Protein AF-0000000083427725 (afdb_homodimer)

Secondary structure (DSSP, 8-state):
-PPPTTTTPPPPPPPHHHHHHHHHHH---SS-EE----S-B-TTS-B---HHHHHHHHHHHH-TT---PPPPTT--HHHHHHHHHHHH-TT-HHHHTT-EEEEEEEHHHHHHHHHHHHHHHTS---EEEEEES--THHHHHHHHHT--EEEEEE-EETTTTEE-HHHHHHHHTTSPTT-EEEEESSS-TTT--PPPHHHHHHHHHHHHHHT-EEEEEES-TTTTTS-HHHHTHHHHHHHHHT--EEEEEE-TTTTT-TTT-EEEEEEE-S-GGGHHHHHHHHHHHHHHHTSS--SHHHHHHHHHHHSHHHHHHHHHHHHHHHHHHHHHHHHHHHHHHHTT-SS--THHHHS-SSEEE----HHHHHHHHHHH-EE--TT-EEEGGG--TTTHHHHHHHHHHHHHHS----/-PPPTTTTPPPPPPPHHHHHHHHHHH---SS-EE----S-B-TTS-B---HHHHHHHHHHHH-TT---PPPPTT--HHHHHHHHHHHH-TT-HHHHTT-EEEEEEEHHHHHHHHHHHHHHHTS---EEEEEES--THHHHHHHHHT--EEEEEE-EETTTTEE-HHHHHHHHTTSPTT-EEEEESSS-TTT--PPPHHHHHHHHHHHHHHT-EEEEEES-TTTTTS-HHHHTHHHHHHHHTT--EEEEEE-TTTTT-TTT-EEEEEEE-S-GGGHHHHHHHHHHHHHHHTSS--SHHHHHHHHHHHSHHHHHHHHHHHHHHHHHHHHHHHHHHHHHHHTT-SS--THHHHS-SSEEE----HHHHHHHHHHH-EE--TT-EEEGGG--TTTHHHHHHHHHHHHHHS----

Foldseek 3Di:
DPDDPCNPPDDDDDDQLVVLVVVLVPDPDPPAFEFADLFFADLVRHHDQQPLLVVLLVVQVPDPVDDFDFAQLQFDQLLFVLQLCLQQHPPHPLVVQLQKTKGKAQFQLRLLLLVLLCCCPVVVAQAEEEEVVADPCNVVSNVVSPRDHYYYFYFADLQVLAGPLVRRLVVLLPDAAAYEYEAELALGPAALHDDDPVSLVVVLVSCVVRNYEYEYRYEQQCLWQLHNVVSSVSVNVSVVVQGFYKYKYGPCHLNVVVPQRIIMIMTGHNHNPCVVVSVVVSSVVSCVVPNHHGHSVSSSSSVQSVDVVSVVSSSVVSNVNQVVLLVLLVVLQVLLVVLVAPDNQVSSNNGTGFKHQRSDAQQLQCQCCPVVNYGHDSRRITGSSSDHPVCSNVSSVSSSCSCVVDVDVD/DPDDPCNPPDDDDDDQLVVLVVVLVVDPDPPAFEFADLAFADLVRHHDQAPLLVVLLVVQVPDPVDDFDFAQLQFDQLLFVLQLCLQQPPPHPLVVQLQKTKGKAQFQLRLLLLVLLCCCPVVVAQAEEEEVVADPCNVVSNVVSPRDHYYYFYFADLQVLAGPLVRRLVVLLPDAAAYEYEAELALGPAALHDDDPVSLVVVLVSCVVRNYEYEYRYEQQCLWQLHNVVSSVSVNVSVVVQGFYKYKYGPCHLNVVVPQRIIMIMTGHNHNPCVVVSVVVSSVVSCVVPNHDGHSVSSSSSVQSVDVVSVVSSSVVSNVNQVVLLVLLVVLQVLLVVVVQPDNQVSSNNGTGFKHQRSDAQQLQCQCCPVVNYGHDSRRITGSSSDHPVCSNVSSVSSSCSCVVPVDVD

Nearest PDB structures (foldseek):
  3pdb-assembly1_A  TM=9.820E-01  e=1.432E-51  Mus musculus
  8skr-assembly1_C  TM=9.798E-01  e=2.773E-51  Homo sapiens
  7aat-assembly1_A  TM=9.770E-01  e=5.677E-51  Gallus gallus
  5ax8-assembly2_D  TM=9.832E-01  e=1.618E-50  Homo sapiens
  4w5k-assembly1_B  TM=9.724E-01  e=1.168E-45  Trypanosoma brucei brucei TREU927

pLDDT: mean 95.98, std 5.95, range [40.56, 98.94]

Radius of gyration: 27.95 Å; Cα contacts (8 Å, |Δi|>4): 1714; chains: 2; bounding box: 61×86×61 Å

Sequence (820 aa):
MASSIYADVQQGPAIEVFALTQAFRDDVNTPKVNLSVGAYRTDEGQPWVLPVVRKTEVSIATDETINHEYLPVTGLDTFTRAATELVLGADSIAIKEKRAFGVQTISGTGALRVAAEFLFRQLKRNTVYYSNPTWENHHKIFADTGFTSLNSYRYWDQNKRQLDLEGMLADLDKAPAGAVIILHACAHNPTGMDPTQDQWKKIADLIERKQLFPLFDSAYQGFASGDPDLDAWAIRYFVDRGFELFVCQSFAKNFGLYCERVGNLTIVQRSGATRDPIHSQITLLIRGLYSNPPAYGARIVSKVLNTPALRQEWMDCIKGMSSRIREMRKLLREKLVELGTPGNWDHIVNQIGMFSYTGLNEKQVAVLIKEYHIYLLKTGRINMCGLNTGNIEYVAKAIHAAVTLTPANLMASSIYADVQQGPAIEVFALTQAFRDDVNTPKVNLSVGAYRTDEGQPWVLPVVRKTEVSIATDETINHEYLPVTGLDTFTRAATELVLGADSIAIKEKRAFGVQTISGTGALRVAAEFLFRQLKRNTVYYSNPTWENHHKIFADTGFTSLNSYRYWDQNKRQLDLEGMLADLDKAPAGAVIILHACAHNPTGMDPTQDQWKKIADLIERKQLFPLFDSAYQGFASGDPDLDAWAIRYFVDRGFELFVCQSFAKNFGLYCERVGNLTIVQRSGATRDPIHSQITLLIRGLYSNPPAYGARIVSKVLNTPALRQEWMDCIKGMSSRIREMRKLLREKLVELGTPGNWDHIVNQIGMFSYTGLNEKQVAVLIKEYHIYLLKTGRINMCGLNTGNIEYVAKAIHAAVTLTPANL

Structure (mmCIF, N/CA/C/O backbone):
data_AF-0000000083427725-model_v1
#
loop_
_entity.id
_entity.type
_entity.pdbx_description
1 polymer 'Aspartate aminotransferase, cytoplasmic'
#
loop_
_atom_site.group_PDB
_atom_site.id
_atom_site.type_symbol
_atom_site.label_atom_id
_atom_site.label_alt_id
_atom_site.label_comp_id
_atom_site.label_asym_id
_atom_site.label_entity_id
_atom_site.label_seq_id
_atom_site.pdbx_PDB_ins_code
_atom_site.Cartn_x
_atom_site.Cartn_y
_atom_site.Cartn_z
_atom_site.occupancy
_atom_site.B_iso_or_equiv
_atom_site.auth_seq_id
_atom_site.auth_comp_id
_atom_site.auth_asym_id
_atom_site.auth_atom_id
_atom_site.pdbx_PDB_model_num
ATOM 1 N N . MET A 1 1 ? -31.938 -21.422 8.625 1 45.28 1 MET A N 1
ATOM 2 C CA . MET A 1 1 ? -30.797 -21.109 7.77 1 45.28 1 MET A CA 1
ATOM 3 C C . MET A 1 1 ? -29.562 -20.75 8.609 1 45.28 1 MET A C 1
ATOM 5 O O . MET A 1 1 ? -29.688 -20.062 9.633 1 45.28 1 MET A O 1
ATOM 9 N N . ALA A 1 2 ? -28.578 -21.469 8.445 1 60.31 2 ALA A N 1
ATOM 10 C CA . ALA A 1 2 ? -27.422 -21.25 9.312 1 60.31 2 ALA A CA 1
ATOM 11 C C . ALA A 1 2 ? -27.031 -19.781 9.32 1 60.31 2 ALA A C 1
ATOM 13 O O . ALA A 1 2 ? -27.141 -19.094 8.305 1 60.31 2 ALA A O 1
ATOM 14 N N . SER A 1 3 ? -26.859 -19.188 10.445 1 83.38 3 SER A N 1
ATOM 15 C CA . SER A 1 3 ? -26.484 -17.781 10.648 1 83.38 3 SER A CA 1
ATOM 16 C C . SER A 1 3 ? -25.203 -17.438 9.898 1 83.38 3 SER A C 1
ATOM 18 O O . SER A 1 3 ? -24.359 -18.312 9.656 1 83.38 3 SER A O 1
ATOM 20 N N . SER A 1 4 ? -25.203 -16.266 9.242 1 93.06 4 SER A N 1
ATOM 21 C CA . SER A 1 4 ? -24.016 -15.773 8.539 1 93.06 4 SER A CA 1
ATOM 22 C C . SER A 1 4 ? -22.797 -15.766 9.461 1 93.06 4 SER A C 1
ATOM 24 O O . SER A 1 4 ? -22.906 -15.461 10.648 1 93.06 4 SER A O 1
ATOM 26 N N . ILE A 1 5 ? -21.656 -16.141 8.953 1 95.12 5 ILE A N 1
ATOM 27 C CA . ILE A 1 5 ? -20.406 -16.094 9.719 1 95.12 5 ILE A CA 1
ATOM 28 C C . ILE A 1 5 ? -20.078 -14.641 10.078 1 95.12 5 ILE A C 1
ATOM 30 O O . ILE A 1 5 ? -19.266 -14.383 10.969 1 95.12 5 ILE A O 1
ATOM 34 N N . TYR A 1 6 ? -20.766 -13.602 9.406 1 96.5 6 TYR A N 1
ATOM 35 C CA . TYR A 1 6 ? -20.5 -12.18 9.609 1 96.5 6 TYR A CA 1
ATOM 36 C C . TYR A 1 6 ? -21.547 -11.562 10.531 1 96.5 6 TYR A C 1
ATOM 38 O O . TYR A 1 6 ? -21.562 -10.344 10.719 1 96.5 6 TYR A O 1
ATOM 46 N N . ALA A 1 7 ? -22.406 -12.367 11.086 1 94.5 7 ALA A N 1
ATOM 47 C CA . ALA A 1 7 ? -23.578 -11.867 11.781 1 94.5 7 ALA A CA 1
ATOM 48 C C . ALA A 1 7 ? -23.203 -10.961 12.938 1 94.5 7 ALA A C 1
ATOM 50 O O . ALA A 1 7 ? -23.922 -10.008 13.258 1 94.5 7 ALA A O 1
ATOM 51 N N . ASP A 1 8 ? -22.047 -11.188 13.523 1 94.19 8 ASP A N 1
ATOM 52 C CA . ASP A 1 8 ? -21.688 -10.461 14.742 1 94.19 8 ASP A CA 1
ATOM 53 C C . ASP A 1 8 ? -20.719 -9.328 14.438 1 94.19 8 ASP A C 1
ATOM 55 O O . ASP A 1 8 ? -20.219 -8.672 15.352 1 94.19 8 ASP A O 1
ATOM 59 N N . VAL A 1 9 ? -20.438 -9.094 13.172 1 96.88 9 VAL A N 1
ATOM 60 C CA . VAL A 1 9 ? -19.578 -7.969 12.812 1 96.88 9 VAL A CA 1
ATOM 61 C C . VAL A 1 9 ? -20.297 -6.652 13.094 1 96.88 9 VAL A C 1
ATOM 63 O O . VAL A 1 9 ? -21.406 -6.426 12.602 1 96.88 9 VAL A O 1
ATOM 66 N N . GLN A 1 10 ? -19.719 -5.797 13.898 1 96.06 10 GLN A N 1
ATOM 67 C CA . GLN A 1 10 ? -20.344 -4.543 14.312 1 96.06 10 GLN A CA 1
ATOM 68 C C . GLN A 1 10 ? -19.984 -3.412 13.352 1 96.06 10 GLN A C 1
ATOM 70 O O . GLN A 1 10 ? -18.906 -3.402 12.758 1 96.06 10 GLN A O 1
ATOM 75 N N . GLN A 1 11 ? -20.875 -2.492 13.227 1 95.75 11 GLN A N 1
ATOM 76 C CA . GLN A 1 11 ? -20.625 -1.277 12.453 1 95.75 11 GLN A CA 1
ATOM 77 C C . GLN A 1 11 ? -19.484 -0.471 13.07 1 95.75 11 GLN A C 1
ATOM 79 O O . GLN A 1 11 ? -19.484 -0.188 14.266 1 95.75 11 GLN A O 1
ATOM 84 N N . GLY A 1 12 ? -18.516 -0.18 12.266 1 93.94 12 GLY A N 1
ATOM 85 C CA . GLY A 1 12 ? -17.438 0.681 12.719 1 93.94 12 GLY A CA 1
ATOM 86 C C . GLY A 1 12 ? -17.797 2.154 12.688 1 93.94 12 GLY A C 1
ATOM 87 O O . GLY A 1 12 ? -18.688 2.564 11.961 1 93.94 12 GLY A O 1
ATOM 88 N N . PRO A 1 13 ? -17.094 2.885 13.531 1 92 13 PRO A N 1
ATOM 89 C CA . PRO A 1 13 ? -17.344 4.328 13.5 1 92 13 PRO A CA 1
ATOM 90 C C . PRO A 1 13 ? -16.953 4.969 12.172 1 92 13 PRO A C 1
ATOM 92 O O . PRO A 1 13 ? -16.047 4.477 11.492 1 92 13 PRO A O 1
ATOM 95 N N . ALA A 1 14 ? -17.641 5.996 11.844 1 89.88 14 ALA A N 1
ATOM 96 C CA . ALA A 1 14 ? -17.281 6.746 10.641 1 89.88 14 ALA A CA 1
ATOM 97 C C . ALA A 1 14 ? -15.977 7.5 10.836 1 89.88 14 ALA A C 1
ATOM 99 O O . ALA A 1 14 ? -15.656 7.934 11.945 1 89.88 14 ALA A O 1
ATOM 100 N N . ILE A 1 15 ? -15.305 7.613 9.773 1 87.19 15 ILE A N 1
ATOM 101 C CA . ILE A 1 15 ? -14.156 8.508 9.758 1 87.19 15 ILE A CA 1
ATOM 102 C C . ILE A 1 15 ? -14.617 9.945 9.523 1 87.19 15 ILE A C 1
ATOM 104 O O . ILE A 1 15 ? -15.203 10.25 8.484 1 87.19 15 ILE A O 1
ATOM 108 N N . GLU A 1 16 ? -14.32 10.758 10.398 1 87.12 16 GLU A N 1
ATOM 109 C CA . GLU A 1 16 ? -14.945 12.078 10.484 1 87.12 16 GLU A CA 1
ATOM 110 C C . GLU A 1 16 ? -14.758 12.859 9.188 1 87.12 16 GLU A C 1
ATOM 112 O O . GLU A 1 16 ? -15.719 13.398 8.633 1 87.12 16 GLU A O 1
ATOM 117 N N . VAL A 1 17 ? -13.57 12.867 8.688 1 86.25 17 VAL A N 1
ATOM 118 C CA . VAL A 1 17 ? -13.266 13.688 7.52 1 86.25 17 VAL A CA 1
ATOM 119 C C . VAL A 1 17 ? -14.062 13.195 6.316 1 86.25 17 VAL A C 1
ATOM 121 O O . VAL A 1 17 ? -14.578 13.992 5.531 1 86.25 17 VAL A O 1
ATOM 124 N N . PHE A 1 18 ? -14.219 11.984 6.211 1 82.81 18 PHE A N 1
ATOM 125 C CA . PHE A 1 18 ? -14.938 11.414 5.074 1 82.81 18 PHE A CA 1
ATOM 126 C C . PHE A 1 18 ? -16.438 11.586 5.246 1 82.81 18 PHE A C 1
ATOM 128 O O . PHE A 1 18 ? -17.156 11.828 4.273 1 82.81 18 PHE A O 1
ATOM 135 N N . ALA A 1 19 ? -16.844 11.484 6.453 1 87.25 19 ALA A N 1
ATOM 136 C CA . ALA A 1 19 ? -18.266 11.727 6.746 1 87.25 19 ALA A CA 1
ATOM 137 C C . ALA A 1 19 ? -18.641 13.164 6.434 1 87.25 19 ALA A C 1
ATOM 139 O O . ALA A 1 19 ? -19.719 13.422 5.879 1 87.25 19 ALA A O 1
ATOM 140 N N . LEU A 1 20 ? -17.781 14.07 6.746 1 91.38 20 LEU A N 1
ATOM 141 C CA . LEU A 1 20 ? -18.016 15.484 6.492 1 91.38 20 LEU A CA 1
ATOM 142 C C . LEU A 1 20 ? -18.047 15.773 4.996 1 91.38 20 LEU A C 1
ATOM 144 O O . LEU A 1 20 ? -18.875 16.562 4.527 1 91.38 20 LEU A O 1
ATOM 148 N N . THR A 1 21 ? -17.172 15.102 4.32 1 89.31 21 THR A N 1
ATOM 149 C CA . THR A 1 21 ? -17.125 15.273 2.873 1 89.31 21 THR A CA 1
ATOM 150 C C . THR A 1 21 ? -18.406 14.758 2.227 1 89.31 21 THR A C 1
ATOM 152 O O . THR A 1 21 ? -18.938 15.398 1.32 1 89.31 21 THR A O 1
ATOM 155 N N . GLN A 1 22 ? -18.859 13.656 2.703 1 88.94 22 GLN A N 1
ATOM 156 C CA . GLN A 1 22 ? -20.125 13.117 2.195 1 88.94 22 GLN A CA 1
ATOM 157 C C . GLN A 1 22 ? -21.297 14.039 2.533 1 88.94 22 GLN A C 1
ATOM 159 O O . GLN A 1 22 ? -22.172 14.273 1.695 1 88.94 22 GLN A O 1
ATOM 164 N N . ALA A 1 23 ? -21.297 14.516 3.705 1 92.94 23 ALA A N 1
ATOM 165 C CA . ALA A 1 23 ? -22.344 15.438 4.129 1 92.94 23 ALA A CA 1
ATOM 166 C C . ALA A 1 23 ? -22.359 16.688 3.256 1 92.94 23 ALA A C 1
ATOM 168 O O . ALA A 1 23 ? -23.438 17.188 2.896 1 92.94 23 ALA A O 1
ATOM 169 N N . PHE A 1 24 ? -21.266 17.172 2.967 1 95.25 24 PHE A N 1
ATOM 170 C CA . PHE A 1 24 ? -21.156 18.344 2.096 1 95.25 24 PHE A CA 1
ATOM 171 C C . PHE A 1 24 ? -21.719 18.047 0.713 1 95.25 24 PHE A C 1
ATOM 173 O O . PHE A 1 24 ? -22.438 18.875 0.143 1 95.25 24 PHE A O 1
ATOM 180 N N . ARG A 1 25 ? -21.375 16.906 0.181 1 91.62 25 ARG A N 1
ATOM 181 C CA . ARG A 1 25 ? -21.844 16.516 -1.144 1 91.62 25 ARG A CA 1
ATOM 182 C C . ARG A 1 25 ? -23.359 16.391 -1.172 1 91.62 25 ARG A C 1
ATOM 184 O O . ARG A 1 25 ? -24.016 16.734 -2.166 1 91.62 25 ARG A O 1
ATOM 191 N N . ASP A 1 26 ? -23.891 15.945 -0.068 1 94.69 26 ASP A N 1
ATOM 192 C CA . ASP A 1 26 ? -25.328 15.688 0.015 1 94.69 26 ASP A CA 1
ATOM 193 C C . ASP A 1 26 ? -26.109 16.969 0.302 1 94.69 26 ASP A C 1
ATOM 195 O O . ASP A 1 26 ? -27.328 17.016 0.117 1 94.69 26 ASP A O 1
ATOM 199 N N . ASP A 1 27 ? -25.406 17.922 0.797 1 96.56 27 ASP A N 1
ATOM 200 C CA . ASP A 1 27 ? -26.031 19.188 1.146 1 96.56 27 ASP A CA 1
ATOM 201 C C . ASP A 1 27 ? -26.422 19.969 -0.105 1 96.56 27 ASP A C 1
ATOM 203 O O . ASP A 1 27 ? -25.578 20.297 -0.935 1 96.56 27 ASP A O 1
ATOM 207 N N . VAL A 1 28 ? -27.672 20.344 -0.187 1 96.19 28 VAL A N 1
ATOM 208 C CA . VAL A 1 28 ? -28.172 21 -1.39 1 96.19 28 VAL A CA 1
ATOM 209 C C . VAL A 1 28 ? -28.188 22.516 -1.189 1 96.19 28 VAL A C 1
ATOM 211 O O . VAL A 1 28 ? -28.453 23.266 -2.129 1 96.19 28 VAL A O 1
ATOM 214 N N . ASN A 1 29 ? -27.844 22.906 -0.017 1 95.44 29 ASN A N 1
ATOM 215 C CA . ASN A 1 29 ? -27.906 24.328 0.306 1 95.44 29 ASN A CA 1
ATOM 216 C C . ASN A 1 29 ? -26.797 25.109 -0.388 1 95.44 29 ASN A C 1
ATOM 218 O O . ASN A 1 29 ? -25.734 24.562 -0.682 1 95.44 29 ASN A O 1
ATOM 222 N N . THR A 1 30 ? -27.172 26.359 -0.732 1 94.38 30 THR A N 1
ATOM 223 C CA . THR A 1 30 ? -26.203 27.359 -1.194 1 94.38 30 THR A CA 1
ATOM 224 C C . THR A 1 30 ? -26.406 28.672 -0.464 1 94.38 30 THR A C 1
ATOM 226 O O . THR A 1 30 ? -27.531 29.109 -0.225 1 94.38 30 THR A O 1
ATOM 229 N N . PRO A 1 31 ? -25.344 29.25 0.013 1 95.44 31 PRO A N 1
ATOM 230 C CA . PRO A 1 31 ? -23.953 28.844 -0.17 1 95.44 31 PRO A CA 1
ATOM 231 C C . PRO A 1 31 ? -23.531 27.75 0.803 1 95.44 31 PRO A C 1
ATOM 233 O O . PRO A 1 31 ? -24.141 27.578 1.86 1 95.44 31 PRO A O 1
ATOM 236 N N . LYS A 1 32 ? -22.578 26.953 0.421 1 97.25 32 LYS A N 1
ATOM 237 C CA . LYS A 1 32 ? -21.922 25.969 1.28 1 97.25 32 LYS A CA 1
ATOM 238 C C . LYS A 1 32 ? -20.422 25.938 1.026 1 97.25 32 LYS A C 1
ATOM 240 O O . LYS A 1 32 ? -19.953 26.297 -0.062 1 97.25 32 LYS A O 1
ATOM 245 N N . VAL A 1 33 ? -19.625 25.625 2.033 1 97.56 33 VAL A N 1
ATOM 246 C CA . VAL A 1 33 ? -18.172 25.609 1.947 1 97.56 33 VAL A CA 1
ATOM 247 C C . VAL A 1 33 ? -17.625 24.359 2.631 1 97.56 33 VAL A C 1
ATOM 249 O O . VAL A 1 33 ? -18.094 23.969 3.701 1 97.56 33 VAL A O 1
ATOM 252 N N . ASN A 1 34 ? -16.688 23.656 1.958 1 96.12 34 ASN A N 1
ATOM 253 C CA . ASN A 1 34 ? -16.016 22.516 2.547 1 96.12 34 ASN A CA 1
ATOM 254 C C . ASN A 1 34 ? -14.594 22.859 2.992 1 96.12 34 ASN A C 1
ATOM 256 O O . ASN A 1 34 ? -13.719 23.109 2.16 1 96.12 34 ASN A O 1
ATOM 260 N N . LEU A 1 35 ? -14.383 22.875 4.281 1 97 35 LEU A N 1
ATOM 261 C CA . LEU A 1 35 ? -13.062 23.172 4.836 1 97 35 LEU A CA 1
ATOM 262 C C . LEU A 1 35 ? -12.5 21.953 5.566 1 97 35 LEU A C 1
ATOM 264 O O . LEU A 1 35 ? -11.57 22.094 6.367 1 97 35 LEU A O 1
ATOM 268 N N . SER A 1 36 ? -13.086 20.781 5.289 1 93.12 36 SER A N 1
ATOM 269 C CA . SER A 1 36 ? -12.703 19.609 6.059 1 93.12 36 SER A CA 1
ATOM 270 C C . SER A 1 36 ? -11.633 18.797 5.336 1 93.12 36 SER A C 1
ATOM 272 O O . SER A 1 36 ? -10.797 18.156 5.973 1 93.12 36 SER A O 1
ATOM 274 N N . VAL A 1 37 ? -11.539 18.828 4.07 1 87.38 37 VAL A N 1
ATOM 275 C CA . VAL A 1 37 ? -10.734 17.906 3.279 1 87.38 37 VAL A CA 1
ATOM 276 C C . VAL A 1 37 ? -9.281 18.391 3.246 1 87.38 37 VAL A C 1
ATOM 278 O O . VAL A 1 37 ? -9.016 19.562 3 1 87.38 37 VAL A O 1
ATOM 281 N N . GLY A 1 38 ? -8.305 17.531 3.41 1 89.62 38 GLY A N 1
ATOM 282 C CA . GLY A 1 38 ? -6.895 17.875 3.398 1 89.62 38 GLY A CA 1
ATOM 283 C C . GLY A 1 38 ? -6.281 17.828 2.012 1 89.62 38 GLY A C 1
ATOM 284 O O . GLY A 1 38 ? -5.293 17.141 1.781 1 89.62 38 GLY A O 1
ATOM 285 N N . ALA A 1 39 ? -6.852 18.578 1.062 1 92.81 39 ALA A N 1
ATOM 286 C CA . ALA A 1 39 ? -6.348 18.672 -0.306 1 92.81 39 ALA A CA 1
ATOM 287 C C . ALA A 1 39 ? -6.336 20.125 -0.792 1 92.81 39 ALA A C 1
ATOM 289 O O . ALA A 1 39 ? -7.195 20.922 -0.412 1 92.81 39 ALA A O 1
ATOM 290 N N . TYR A 1 40 ? -5.367 20.453 -1.559 1 95.25 40 TYR A N 1
ATOM 291 C CA . TYR A 1 40 ? -5.246 21.797 -2.113 1 95.25 40 TYR A CA 1
ATOM 292 C C . TYR A 1 40 ? -6.359 22.062 -3.119 1 95.25 40 TYR A C 1
ATOM 294 O O . TYR A 1 40 ? -6.758 21.172 -3.869 1 95.25 40 TYR A O 1
ATOM 302 N N . ARG A 1 41 ? -6.875 23.312 -3.129 1 94.88 41 ARG A N 1
ATOM 303 C CA . ARG A 1 41 ? -7.871 23.781 -4.086 1 94.88 41 ARG A CA 1
ATOM 304 C C . ARG A 1 41 ? -7.414 25.094 -4.742 1 94.88 41 ARG A C 1
ATOM 306 O O . ARG A 1 41 ? -6.777 25.922 -4.102 1 94.88 41 ARG A O 1
ATOM 313 N N . THR A 1 42 ? -7.797 25.25 -6.012 1 93.88 42 THR A N 1
ATOM 314 C CA . THR A 1 42 ? -7.621 26.531 -6.688 1 93.88 42 THR A CA 1
ATOM 315 C C . THR A 1 42 ? -8.586 27.578 -6.133 1 93.88 42 THR A C 1
ATOM 317 O O . THR A 1 42 ? -9.438 27.266 -5.293 1 93.88 42 THR A O 1
ATOM 320 N N . ASP A 1 43 ? -8.375 28.766 -6.621 1 94.44 43 ASP A N 1
ATOM 321 C CA . ASP A 1 43 ? -9.273 29.828 -6.184 1 94.44 43 ASP A CA 1
ATOM 322 C C . ASP A 1 43 ? -10.711 29.547 -6.625 1 94.44 43 ASP A C 1
ATOM 324 O O . ASP A 1 43 ? -11.656 30.094 -6.047 1 94.44 43 ASP A O 1
ATOM 328 N N . GLU A 1 44 ? -10.898 28.688 -7.656 1 93.12 44 GLU A N 1
ATOM 329 C CA . GLU A 1 44 ? -12.227 28.297 -8.125 1 93.12 44 GLU A CA 1
ATOM 330 C C . GLU A 1 44 ? -12.75 27.094 -7.363 1 93.12 44 GLU A C 1
ATOM 332 O O . GLU A 1 44 ? -13.82 26.562 -7.676 1 93.12 44 GLU A O 1
ATOM 337 N N . GLY A 1 45 ? -11.945 26.609 -6.395 1 92.06 45 GLY A N 1
ATOM 338 C CA . GLY A 1 45 ? -12.375 25.5 -5.566 1 92.06 45 GLY A CA 1
ATOM 339 C C . GLY A 1 45 ? -12.172 24.141 -6.227 1 92.06 45 GLY A C 1
ATOM 340 O O . GLY A 1 45 ? -12.781 23.156 -5.816 1 92.06 45 GLY A O 1
ATOM 341 N N . GLN A 1 46 ? -11.312 24.141 -7.246 1 94.06 46 GLN A N 1
ATOM 342 C CA . GLN A 1 46 ? -11.102 22.906 -7.996 1 94.06 46 GLN A CA 1
ATOM 343 C C . GLN A 1 46 ? -9.789 22.234 -7.598 1 94.06 46 GLN A C 1
ATOM 345 O O . GLN A 1 46 ? -8.859 22.906 -7.133 1 94.06 46 GLN A O 1
ATOM 350 N N . PRO A 1 47 ? -9.75 20.891 -7.754 1 94.38 47 PRO A N 1
ATOM 351 C CA . PRO A 1 47 ? -8.445 20.234 -7.59 1 94.38 47 PRO A CA 1
ATOM 352 C C . PRO A 1 47 ? -7.387 20.781 -8.539 1 94.38 47 PRO A C 1
ATOM 354 O O . PRO A 1 47 ? -7.691 21.125 -9.68 1 94.38 47 PRO A O 1
ATOM 357 N N . TRP A 1 48 ? -6.215 20.859 -8.094 1 95.31 48 TRP A N 1
ATOM 358 C CA . TRP A 1 48 ? -5.133 21.391 -8.922 1 95.31 48 TRP A CA 1
ATOM 359 C C . TRP A 1 48 ? -4.066 20.312 -9.172 1 95.31 48 TRP A C 1
ATOM 361 O O . TRP A 1 48 ? -3.418 19.859 -8.234 1 95.31 48 TRP A O 1
ATOM 371 N N . VAL A 1 49 ? -3.961 19.922 -10.391 1 97.69 49 VAL A N 1
ATOM 372 C CA . VAL A 1 49 ? -2.822 19.094 -10.797 1 97.69 49 VAL A CA 1
ATOM 373 C C . VAL A 1 49 ? -1.654 20 -11.195 1 97.69 49 VAL A C 1
ATOM 375 O O . VAL A 1 49 ? -1.762 20.781 -12.133 1 97.69 49 VAL A O 1
ATOM 378 N N . LEU A 1 50 ? -0.546 19.891 -10.492 1 97.88 50 LEU A N 1
ATOM 379 C CA . LEU A 1 50 ? 0.598 20.734 -10.812 1 97.88 50 LEU A CA 1
ATOM 380 C C . LEU A 1 50 ? 1.023 20.547 -12.266 1 97.88 50 LEU A C 1
ATOM 382 O O . LEU A 1 50 ? 1.108 19.406 -12.75 1 97.88 50 LEU A O 1
ATOM 386 N N . PRO A 1 51 ? 1.312 21.656 -12.93 1 97.81 51 PRO A N 1
ATOM 387 C CA . PRO A 1 51 ? 1.735 21.547 -14.328 1 97.81 51 PRO A CA 1
ATOM 388 C C . PRO A 1 51 ? 2.945 20.641 -14.523 1 97.81 51 PRO A C 1
ATOM 390 O O . PRO A 1 51 ? 3.002 19.875 -15.484 1 97.81 51 PRO A O 1
ATOM 393 N N . VAL A 1 52 ? 3.902 20.688 -13.602 1 98.62 52 VAL A N 1
ATOM 394 C CA . VAL A 1 52 ? 5.109 19.859 -13.688 1 98.62 52 VAL A CA 1
ATOM 395 C C . VAL A 1 52 ? 4.742 18.391 -13.57 1 98.62 52 VAL A C 1
ATOM 397 O O . VAL A 1 52 ? 5.359 17.531 -14.203 1 98.62 52 VAL A O 1
ATOM 400 N N . VAL A 1 53 ? 3.736 18.016 -12.742 1 98.62 53 VAL A N 1
ATOM 401 C CA . VAL A 1 53 ? 3.268 16.656 -12.578 1 98.62 53 VAL A CA 1
ATOM 402 C C . VAL A 1 53 ? 2.6 16.172 -13.867 1 98.62 53 VAL A C 1
ATOM 404 O O . VAL A 1 53 ? 2.902 15.094 -14.367 1 98.62 53 VAL A O 1
ATOM 407 N N . ARG A 1 54 ? 1.746 17.031 -14.438 1 98.06 54 ARG A N 1
ATOM 408 C CA . ARG A 1 54 ? 1.033 16.688 -15.664 1 98.06 54 ARG A CA 1
ATOM 409 C C . ARG A 1 54 ? 2.008 16.391 -16.797 1 98.06 54 ARG A C 1
ATOM 411 O O . ARG A 1 54 ? 1.88 15.367 -17.484 1 98.06 54 ARG A O 1
ATOM 418 N N . LYS A 1 55 ? 2.938 17.266 -16.969 1 97.75 55 LYS A N 1
ATOM 419 C CA . LYS A 1 55 ? 3.914 17.094 -18.031 1 97.75 55 LYS A CA 1
ATOM 420 C C . LYS A 1 55 ? 4.746 15.836 -17.812 1 97.75 55 LYS A C 1
ATOM 422 O O . LYS A 1 55 ? 5.062 15.109 -18.766 1 97.75 55 LYS A O 1
ATOM 427 N N . THR A 1 56 ? 5.113 15.578 -16.594 1 98.62 56 THR A N 1
ATOM 428 C CA . THR A 1 56 ? 5.918 14.406 -16.25 1 98.62 56 THR A CA 1
ATOM 429 C C . THR A 1 56 ? 5.129 13.125 -16.484 1 98.62 56 THR A C 1
ATOM 431 O O . THR A 1 56 ? 5.676 12.125 -16.953 1 98.62 56 THR A O 1
ATOM 434 N N . GLU A 1 57 ? 3.834 13.109 -16.141 1 98.44 57 GLU A N 1
ATOM 435 C CA . GLU A 1 57 ? 2.967 11.953 -16.359 1 98.44 57 GLU A CA 1
ATOM 436 C C . GLU A 1 57 ? 2.918 11.578 -17.844 1 98.44 57 GLU A C 1
ATOM 438 O O . GLU A 1 57 ? 3.004 10.406 -18.188 1 98.44 57 GLU A O 1
ATOM 443 N N . VAL A 1 58 ? 2.762 12.562 -18.672 1 98.25 58 VAL A N 1
ATOM 444 C CA . VAL A 1 58 ? 2.697 12.344 -20.125 1 98.25 58 VAL A CA 1
ATOM 445 C C . VAL A 1 58 ? 4.031 11.781 -20.609 1 98.25 58 VAL A C 1
ATOM 447 O O . VAL A 1 58 ? 4.059 10.844 -21.406 1 98.25 58 VAL A O 1
ATOM 450 N N . SER A 1 59 ? 5.113 12.367 -20.078 1 98.25 59 SER A N 1
ATOM 451 C CA . SER A 1 59 ? 6.445 11.914 -20.469 1 98.25 59 SER A CA 1
ATOM 452 C C . SER A 1 59 ? 6.664 10.453 -20.078 1 98.25 59 SER A C 1
ATOM 454 O O . SER A 1 59 ? 7.246 9.68 -20.844 1 98.25 59 SER A O 1
ATOM 456 N N . ILE A 1 60 ? 6.195 10.047 -18.953 1 98.19 60 ILE A N 1
ATOM 457 C CA . ILE A 1 60 ? 6.352 8.68 -18.469 1 98.19 60 ILE A CA 1
ATOM 458 C C . ILE A 1 60 ? 5.488 7.734 -19.297 1 98.19 60 ILE A C 1
ATOM 460 O O . ILE A 1 60 ? 5.953 6.672 -19.719 1 98.19 60 ILE A O 1
ATOM 464 N N . ALA A 1 61 ? 4.266 8.133 -19.594 1 97.75 61 ALA A N 1
ATOM 465 C CA . ALA A 1 61 ? 3.324 7.27 -20.297 1 97.75 61 ALA A CA 1
ATOM 466 C C . ALA A 1 61 ? 3.773 7.031 -21.734 1 97.75 61 ALA A C 1
ATOM 468 O O . ALA A 1 61 ? 3.504 5.969 -22.297 1 97.75 61 ALA A O 1
ATOM 469 N N . THR A 1 62 ? 4.52 7.957 -22.297 1 97.44 62 THR A N 1
ATOM 470 C CA . THR A 1 62 ? 4.879 7.867 -23.719 1 97.44 62 THR A CA 1
ATOM 471 C C . THR A 1 62 ? 6.289 7.312 -23.875 1 97.44 62 THR A C 1
ATOM 473 O O . THR A 1 62 ? 6.754 7.105 -25 1 97.44 62 THR A O 1
ATOM 476 N N . ASP A 1 63 ? 6.988 7.102 -22.781 1 97.38 63 ASP A N 1
ATOM 477 C CA . ASP A 1 63 ? 8.328 6.527 -22.812 1 97.38 63 ASP A CA 1
ATOM 478 C C . ASP A 1 63 ? 8.273 5.012 -22.984 1 97.38 63 ASP A C 1
ATOM 480 O O . ASP A 1 63 ? 8.016 4.281 -22.031 1 97.38 63 ASP A O 1
ATOM 484 N N . GLU A 1 64 ? 8.641 4.484 -24.094 1 94.81 64 GLU A N 1
ATOM 485 C CA . GLU A 1 64 ? 8.5 3.07 -24.438 1 94.81 64 GLU A CA 1
ATOM 486 C C . GLU A 1 64 ? 9.539 2.223 -23.703 1 94.81 64 GLU A C 1
ATOM 488 O O . GLU A 1 64 ? 9.43 0.996 -23.656 1 94.81 64 GLU A O 1
ATOM 493 N N . THR A 1 65 ? 10.477 2.863 -23.125 1 95.62 65 THR A N 1
ATOM 494 C CA . THR A 1 65 ? 11.508 2.121 -22.422 1 95.62 65 THR A CA 1
ATOM 495 C C . THR A 1 65 ? 11.023 1.746 -21.016 1 95.62 65 THR A C 1
ATOM 497 O O . THR A 1 65 ? 11.633 0.905 -20.344 1 95.62 65 THR A O 1
ATOM 500 N N . ILE A 1 66 ? 10.016 2.393 -20.578 1 96.5 66 ILE A N 1
ATOM 501 C CA . ILE A 1 66 ? 9.477 2.104 -19.25 1 96.5 66 ILE A CA 1
ATOM 502 C C . ILE A 1 66 ? 8.578 0.87 -19.312 1 96.5 66 ILE A C 1
ATOM 504 O O . ILE A 1 66 ? 7.703 0.776 -20.172 1 96.5 66 ILE A O 1
ATOM 508 N N . ASN A 1 67 ? 8.844 -0.117 -18.438 1 96.75 67 ASN A N 1
ATOM 509 C CA . ASN A 1 67 ? 8.023 -1.314 -18.344 1 96.75 67 ASN A CA 1
ATOM 510 C C . ASN A 1 67 ? 7.391 -1.439 -16.953 1 96.75 67 ASN A C 1
ATOM 512 O O . ASN A 1 67 ? 7.398 -0.485 -16.172 1 96.75 67 ASN A O 1
ATOM 516 N N . HIS A 1 68 ? 6.73 -2.578 -16.672 1 97.38 68 HIS A N 1
ATOM 517 C CA . HIS A 1 68 ? 5.977 -2.723 -15.43 1 97.38 68 HIS A CA 1
ATOM 518 C C . HIS A 1 68 ? 6.512 -3.879 -14.594 1 97.38 68 HIS A C 1
ATOM 520 O O . HIS A 1 68 ? 5.75 -4.555 -13.898 1 97.38 68 HIS A O 1
ATOM 526 N N . GLU A 1 69 ? 7.816 -4.137 -14.648 1 95 69 GLU A N 1
ATOM 527 C CA . GLU A 1 69 ? 8.445 -5.164 -13.828 1 95 69 GLU A CA 1
ATOM 528 C C . GLU A 1 69 ? 8.367 -4.805 -12.344 1 95 69 GLU A C 1
ATOM 530 O O . GLU A 1 69 ? 8.219 -3.631 -11.992 1 95 69 GLU A O 1
ATOM 535 N N . TYR A 1 70 ? 8.5 -5.848 -11.578 1 95.06 70 TYR A N 1
ATOM 536 C CA . TYR A 1 70 ? 8.484 -5.625 -10.133 1 95.06 70 TYR A CA 1
ATOM 537 C C . TYR A 1 70 ? 9.539 -4.605 -9.727 1 95.06 70 TYR A C 1
ATOM 539 O O . TYR A 1 70 ? 10.672 -4.645 -10.219 1 95.06 70 TYR A O 1
ATOM 547 N N . LEU A 1 71 ? 9.188 -3.693 -8.844 1 96.19 71 LEU A N 1
ATOM 548 C CA . LEU A 1 71 ? 10.211 -2.938 -8.133 1 96.19 71 LEU A CA 1
ATOM 549 C C . LEU A 1 71 ? 10.883 -3.803 -7.07 1 96.19 71 LEU A C 1
ATOM 551 O O . LEU A 1 71 ? 10.328 -4.812 -6.641 1 96.19 71 LEU A O 1
ATOM 555 N N . PRO A 1 72 ? 12.141 -3.402 -6.723 1 95.31 72 PRO A N 1
ATOM 556 C CA . PRO A 1 72 ? 12.641 -3.988 -5.477 1 95.31 72 PRO A CA 1
ATOM 557 C C . PRO A 1 72 ? 11.664 -3.822 -4.312 1 95.31 72 PRO A C 1
ATOM 559 O O . PRO A 1 72 ? 10.875 -2.881 -4.297 1 95.31 72 PRO A O 1
ATOM 562 N N . VAL A 1 73 ? 11.75 -4.703 -3.344 1 96.94 73 VAL A N 1
ATOM 563 C CA . VAL A 1 73 ? 10.844 -4.715 -2.205 1 96.94 73 VAL A CA 1
ATOM 564 C C . VAL A 1 73 ? 10.875 -3.355 -1.506 1 96.94 73 VAL A C 1
ATOM 566 O O . VAL A 1 73 ? 9.852 -2.896 -0.986 1 96.94 73 VAL A O 1
ATOM 569 N N . THR A 1 74 ? 12.023 -2.666 -1.546 1 98 74 THR A N 1
ATOM 570 C CA . THR A 1 74 ? 12.164 -1.409 -0.821 1 98 74 THR A CA 1
ATOM 571 C C . THR A 1 74 ? 12.008 -0.22 -1.764 1 98 74 THR A C 1
ATOM 573 O O . THR A 1 74 ? 12.266 0.922 -1.38 1 98 74 THR A O 1
ATOM 576 N N . GLY A 1 75 ? 11.633 -0.473 -3.02 1 98.12 75 GLY A N 1
ATOM 577 C CA . GLY A 1 75 ? 11.195 0.587 -3.91 1 98.12 75 GLY A CA 1
ATOM 578 C C . GLY A 1 75 ? 12.258 1.02 -4.898 1 98.12 75 GLY A C 1
ATOM 579 O O . GLY A 1 75 ? 13.312 0.382 -5.008 1 98.12 75 GLY A O 1
ATOM 580 N N . LEU A 1 76 ? 11.945 2.059 -5.652 1 98.31 76 LEU A N 1
ATOM 581 C CA . LEU A 1 76 ? 12.781 2.633 -6.699 1 98.31 76 LEU A CA 1
ATOM 582 C C . LEU A 1 76 ? 13.961 3.4 -6.098 1 98.31 76 LEU A C 1
ATOM 584 O O . LEU A 1 76 ? 13.758 4.41 -5.414 1 98.31 76 LEU A O 1
ATOM 588 N N . ASP A 1 77 ? 15.133 3.008 -6.426 1 98 77 ASP A N 1
ATOM 589 C CA . ASP A 1 77 ? 16.328 3.557 -5.809 1 98 77 ASP A CA 1
ATOM 590 C C . ASP A 1 77 ? 16.469 5.051 -6.094 1 98 77 ASP A C 1
ATOM 592 O O . ASP A 1 77 ? 16.812 5.832 -5.207 1 98 77 ASP A O 1
ATOM 596 N N . THR A 1 78 ? 16.219 5.43 -7.344 1 98.62 78 THR A N 1
ATOM 597 C CA . THR A 1 78 ? 16.375 6.832 -7.723 1 98.62 78 THR A CA 1
ATOM 598 C C . THR A 1 78 ? 15.391 7.707 -6.949 1 98.62 78 THR A C 1
ATOM 600 O O . THR A 1 78 ? 15.695 8.859 -6.633 1 98.62 78 THR A O 1
ATOM 603 N N . PHE A 1 79 ? 14.266 7.18 -6.633 1 98.88 79 PHE A N 1
ATOM 604 C CA . PHE A 1 79 ? 13.273 7.898 -5.848 1 98.88 79 PHE A CA 1
ATOM 605 C C . PHE A 1 79 ? 13.695 7.992 -4.387 1 98.88 79 PHE A C 1
ATOM 607 O O . PHE A 1 79 ? 13.695 9.078 -3.805 1 98.88 79 PHE A O 1
ATOM 614 N N . THR A 1 80 ? 14.078 6.848 -3.752 1 98.88 80 THR A N 1
ATOM 615 C CA . THR A 1 80 ? 14.375 6.836 -2.324 1 98.88 80 THR A CA 1
ATOM 616 C C . THR A 1 80 ? 15.594 7.707 -2.02 1 98.88 80 THR A C 1
ATOM 618 O O . THR A 1 80 ? 15.633 8.391 -0.995 1 98.88 80 THR A O 1
ATOM 621 N N . ARG A 1 81 ? 16.547 7.719 -2.945 1 98.5 81 ARG A N 1
ATOM 622 C CA . ARG A 1 81 ? 17.719 8.57 -2.771 1 98.5 81 ARG A CA 1
ATOM 623 C C . ARG A 1 81 ? 17.328 10.047 -2.848 1 98.5 81 ARG A C 1
ATOM 625 O O . ARG A 1 81 ? 17.766 10.852 -2.018 1 98.5 81 ARG A O 1
ATOM 632 N N . ALA A 1 82 ? 16.531 10.391 -3.842 1 98.81 82 ALA A N 1
ATOM 633 C CA . ALA A 1 82 ? 16.109 11.773 -4.016 1 98.81 82 ALA A CA 1
ATOM 634 C C . ALA A 1 82 ? 15.273 12.242 -2.83 1 98.81 82 ALA A C 1
ATOM 636 O O . ALA A 1 82 ? 15.422 13.375 -2.359 1 98.81 82 ALA A O 1
ATOM 637 N N . ALA A 1 83 ? 14.359 11.398 -2.377 1 98.88 83 ALA A N 1
ATOM 638 C CA . ALA A 1 83 ? 13.5 11.727 -1.242 1 98.88 83 ALA A CA 1
ATOM 639 C C . ALA A 1 83 ? 14.32 11.922 0.03 1 98.88 83 ALA A C 1
ATOM 641 O O . ALA A 1 83 ? 14.086 12.867 0.791 1 98.88 83 ALA A O 1
ATOM 642 N N . THR A 1 84 ? 15.289 11.039 0.266 1 98.88 84 THR A N 1
ATOM 643 C CA . THR A 1 84 ? 16.156 11.117 1.433 1 98.88 84 THR A CA 1
ATOM 644 C C . THR A 1 84 ? 17.016 12.375 1.386 1 98.88 84 THR A C 1
ATOM 646 O O . THR A 1 84 ? 17.172 13.062 2.398 1 98.88 84 THR A O 1
ATOM 649 N N . GLU A 1 85 ? 17.5 12.68 0.221 1 98.75 85 GLU A N 1
ATOM 650 C CA . GLU A 1 85 ? 18.281 13.898 0.062 1 98.75 85 GLU A CA 1
ATOM 651 C C . GLU A 1 85 ? 17.438 15.141 0.294 1 98.75 85 GLU A C 1
ATOM 653 O O . GLU A 1 85 ? 17.906 16.125 0.878 1 98.75 85 GLU A O 1
ATOM 658 N N . LEU A 1 86 ? 16.234 15.094 -0.147 1 98.69 86 LEU A N 1
ATOM 659 C CA . LEU A 1 86 ? 15.336 16.234 0.025 1 98.69 86 LEU A CA 1
ATOM 660 C C . LEU A 1 86 ? 15.164 16.578 1.503 1 98.69 86 LEU A C 1
ATOM 662 O O . LEU A 1 86 ? 15.164 17.75 1.88 1 98.69 86 LEU A O 1
ATOM 666 N N . VAL A 1 87 ? 15.031 15.531 2.365 1 98.69 87 VAL A N 1
ATOM 667 C CA . VAL A 1 87 ? 14.688 15.773 3.764 1 98.69 87 VAL A CA 1
ATOM 668 C C . VAL A 1 87 ? 15.961 16.031 4.566 1 98.69 87 VAL A C 1
ATOM 670 O O . VAL A 1 87 ? 15.953 16.812 5.523 1 98.69 87 VAL A O 1
ATOM 673 N N . LEU A 1 88 ? 17.094 15.43 4.184 1 98.75 88 LEU A N 1
ATOM 674 C CA . LEU A 1 88 ? 18.312 15.555 4.98 1 98.75 88 LEU A CA 1
ATOM 675 C C . LEU A 1 88 ? 19.219 16.656 4.422 1 98.75 88 LEU A C 1
ATOM 677 O O . LEU A 1 88 ? 20.125 17.125 5.113 1 98.75 88 LEU A O 1
ATOM 681 N N . GLY A 1 89 ? 19.016 17.031 3.188 1 97.81 89 GLY A N 1
ATOM 682 C CA . GLY A 1 89 ? 19.844 18.031 2.531 1 97.81 89 GLY A CA 1
ATOM 683 C C . GLY A 1 89 ? 20.969 17.422 1.696 1 97.81 89 GLY A C 1
ATOM 684 O O . GLY A 1 89 ? 21.531 16.391 2.059 1 97.81 89 GLY A O 1
ATOM 685 N N . ALA A 1 90 ? 21.281 18.078 0.639 1 93.38 90 ALA A N 1
ATOM 686 C CA . ALA A 1 90 ? 22.297 17.609 -0.291 1 93.38 90 ALA A CA 1
ATOM 687 C C . ALA A 1 90 ? 23.656 17.516 0.387 1 93.38 90 ALA A C 1
ATOM 689 O O . ALA A 1 90 ? 24.5 16.688 0.015 1 93.38 90 ALA A O 1
ATOM 690 N N . ASP A 1 91 ? 23.891 18.297 1.434 1 94.44 91 ASP A N 1
ATOM 691 C CA . ASP A 1 91 ? 25.172 18.359 2.123 1 94.44 91 ASP A CA 1
ATOM 692 C C . ASP A 1 91 ? 25.109 17.609 3.455 1 94.44 91 ASP A C 1
ATOM 694 O O . ASP A 1 91 ? 25.969 17.812 4.32 1 94.44 91 ASP A O 1
ATOM 698 N N . SER A 1 92 ? 24.125 16.797 3.559 1 96.25 92 SER A N 1
ATOM 699 C CA . SER A 1 92 ? 23.922 16.078 4.816 1 96.25 92 SER A CA 1
ATOM 700 C C . SER A 1 92 ? 25.125 15.195 5.141 1 96.25 92 SER A C 1
ATOM 702 O O . SER A 1 92 ? 25.547 14.383 4.312 1 96.25 92 SER A O 1
ATOM 704 N N . ILE A 1 93 ? 25.672 15.258 6.332 1 95.25 93 ILE A N 1
ATOM 705 C CA . ILE A 1 93 ? 26.797 14.445 6.793 1 95.25 93 ILE A CA 1
ATOM 706 C C . ILE A 1 93 ? 26.359 12.984 6.906 1 95.25 93 ILE A C 1
ATOM 708 O O . ILE A 1 93 ? 27.156 12.07 6.641 1 95.25 93 ILE A O 1
ATOM 712 N N . ALA A 1 94 ? 25.094 12.812 7.305 1 97.5 94 ALA A N 1
ATOM 713 C CA . ALA A 1 94 ? 24.578 11.453 7.445 1 97.5 94 ALA A CA 1
ATOM 714 C C . ALA A 1 94 ? 24.594 10.727 6.105 1 97.5 94 ALA A C 1
ATOM 716 O O . ALA A 1 94 ? 24.891 9.531 6.043 1 97.5 94 ALA A O 1
ATOM 717 N N . ILE A 1 95 ? 24.234 11.375 4.996 1 97.25 95 ILE A N 1
ATOM 718 C CA . ILE A 1 95 ? 24.234 10.773 3.67 1 97.25 95 ILE A CA 1
ATOM 719 C C . ILE A 1 95 ? 25.672 10.5 3.238 1 97.25 95 ILE A C 1
ATOM 721 O O . ILE A 1 95 ? 26 9.406 2.762 1 97.25 95 ILE A O 1
ATOM 725 N N . LYS A 1 96 ? 26.578 11.469 3.486 1 95.88 96 LYS A N 1
ATOM 726 C CA . LYS A 1 96 ? 27.969 11.359 3.076 1 95.88 96 LYS A CA 1
ATOM 727 C C . LYS A 1 96 ? 28.656 10.195 3.783 1 95.88 96 LYS A C 1
ATOM 729 O O . LYS A 1 96 ? 29.5 9.508 3.191 1 95.88 96 LYS A O 1
ATOM 734 N N . GLU A 1 97 ? 28.266 9.961 5.004 1 96.44 97 GLU A N 1
ATOM 735 C CA . GLU A 1 97 ? 28.891 8.922 5.812 1 96.44 97 GLU A CA 1
ATOM 736 C C . GLU A 1 97 ? 28.141 7.602 5.699 1 96.44 97 GLU A C 1
ATOM 738 O O . GLU A 1 97 ? 28.406 6.656 6.445 1 96.44 97 GLU A O 1
ATOM 743 N N . LYS A 1 98 ? 27.125 7.5 4.844 1 96.38 98 LYS A N 1
ATOM 744 C CA . LYS A 1 98 ? 26.328 6.301 4.598 1 96.38 98 LYS A CA 1
ATOM 745 C C . LYS A 1 98 ? 25.594 5.867 5.859 1 96.38 98 LYS A C 1
ATOM 747 O O . LYS A 1 98 ? 25.469 4.672 6.137 1 96.38 98 LYS A O 1
ATOM 752 N N . ARG A 1 99 ? 25.156 6.902 6.625 1 97.75 99 ARG A N 1
ATOM 753 C CA . ARG A 1 99 ? 24.422 6.652 7.867 1 97.75 99 ARG A CA 1
ATOM 754 C C . ARG A 1 99 ? 22.922 6.793 7.652 1 97.75 99 ARG A C 1
ATOM 756 O O . ARG A 1 99 ? 22.141 6.719 8.609 1 97.75 99 ARG A O 1
ATOM 763 N N . ALA A 1 100 ? 22.516 7.035 6.395 1 98.56 100 ALA A N 1
ATOM 764 C CA . ALA A 1 100 ? 21.094 7.23 6.129 1 98.56 100 ALA A CA 1
ATOM 765 C C . ALA A 1 100 ? 20.688 6.59 4.801 1 98.56 100 ALA A C 1
ATOM 767 O O . ALA A 1 100 ? 21.469 6.613 3.836 1 98.56 100 ALA A O 1
ATOM 768 N N . PHE A 1 101 ? 19.531 5.98 4.738 1 98.44 101 PHE A N 1
ATOM 769 C CA . PHE A 1 101 ? 18.969 5.461 3.498 1 98.44 101 PHE A CA 1
ATOM 770 C C . PHE A 1 101 ? 17.453 5.504 3.537 1 98.44 101 PHE A C 1
ATOM 772 O O . PHE A 1 101 ? 16.859 5.719 4.594 1 98.44 101 PHE A O 1
ATOM 779 N N . GLY A 1 102 ? 16.859 5.445 2.381 1 98.75 102 GLY A N 1
ATOM 780 C CA . GLY A 1 102 ? 15.414 5.531 2.264 1 98.75 102 GLY A CA 1
ATOM 781 C C . GLY A 1 102 ? 14.781 4.238 1.795 1 98.75 102 GLY A C 1
ATOM 782 O O . GLY A 1 102 ? 15.414 3.443 1.1 1 98.75 102 GLY A O 1
ATOM 783 N N . VAL A 1 103 ? 13.578 4.02 2.201 1 98.88 103 VAL A N 1
ATOM 784 C CA . VAL A 1 103 ? 12.703 2.932 1.779 1 98.88 103 VAL A CA 1
ATOM 785 C C . VAL A 1 103 ? 11.367 3.498 1.286 1 98.88 103 VAL A C 1
ATOM 787 O O . VAL A 1 103 ? 10.719 4.27 1.992 1 98.88 103 VAL A O 1
ATOM 790 N N . GLN A 1 104 ? 11.008 3.096 0.045 1 98.94 104 GLN A N 1
ATOM 791 C CA . GLN A 1 104 ? 9.75 3.59 -0.51 1 98.94 104 GLN A CA 1
ATOM 792 C C . GLN A 1 104 ? 8.555 3.01 0.24 1 98.94 104 GLN A C 1
ATOM 794 O O . GLN A 1 104 ? 8.539 1.821 0.568 1 98.94 104 GLN A O 1
ATOM 799 N N . THR A 1 105 ? 7.57 3.828 0.503 1 98.88 105 THR A N 1
ATOM 800 C CA . THR A 1 105 ? 6.387 3.42 1.254 1 98.88 105 THR A CA 1
ATOM 801 C C . THR A 1 105 ? 5.113 3.916 0.571 1 98.88 105 THR A C 1
ATOM 803 O O . THR A 1 105 ? 5.18 4.598 -0.455 1 98.88 105 THR A O 1
ATOM 806 N N . ILE A 1 106 ? 3.988 3.508 1.072 1 98.75 106 ILE A N 1
ATOM 807 C CA . ILE A 1 106 ? 2.688 3.922 0.556 1 98.75 106 ILE A CA 1
ATOM 808 C C . ILE A 1 106 ? 2.262 5.23 1.218 1 98.75 106 ILE A C 1
ATOM 810 O O . ILE A 1 106 ? 1.403 5.234 2.104 1 98.75 106 ILE A O 1
ATOM 814 N N . SER A 1 107 ? 2.861 6.277 0.736 1 98.5 107 SER A N 1
ATOM 815 C CA . SER A 1 107 ? 2.676 7.617 1.276 1 98.5 107 SER A CA 1
ATOM 816 C C . SER A 1 107 ? 2.994 7.664 2.768 1 98.5 107 SER A C 1
ATOM 818 O O . SER A 1 107 ? 3.832 6.898 3.252 1 98.5 107 SER A O 1
ATOM 820 N N . GLY A 1 108 ? 2.514 8.734 3.477 1 98.38 108 GLY A N 1
ATOM 821 C CA . GLY A 1 108 ? 2.832 8.969 4.875 1 98.38 108 GLY A CA 1
ATOM 822 C C . GLY A 1 108 ? 2.32 7.875 5.797 1 98.38 108 GLY A C 1
ATOM 823 O O . GLY A 1 108 ? 3.047 7.402 6.672 1 98.38 108 GLY A O 1
ATOM 824 N N . THR A 1 109 ? 1.066 7.438 5.609 1 98.56 109 THR A N 1
ATOM 825 C CA . THR A 1 109 ? 0.502 6.391 6.453 1 98.56 109 THR A CA 1
ATOM 826 C C . THR A 1 109 ? 1.321 5.109 6.34 1 98.56 109 THR A C 1
ATOM 828 O O . THR A 1 109 ? 1.622 4.469 7.352 1 98.56 109 THR A O 1
ATOM 831 N N . GLY A 1 110 ? 1.675 4.75 5.074 1 98.69 110 GLY A N 1
ATOM 832 C CA . GLY A 1 110 ? 2.512 3.574 4.887 1 98.69 110 GLY A CA 1
ATOM 833 C C . GLY A 1 110 ? 3.873 3.699 5.547 1 98.69 110 GLY A C 1
ATOM 834 O O . GLY A 1 110 ? 4.41 2.717 6.066 1 98.69 110 GLY A O 1
ATOM 835 N N . ALA A 1 111 ? 4.457 4.879 5.477 1 98.94 111 ALA A N 1
ATOM 836 C CA . ALA A 1 111 ? 5.75 5.109 6.121 1 98.94 111 ALA A CA 1
ATOM 837 C C . ALA A 1 111 ? 5.652 4.91 7.629 1 98.94 111 ALA A C 1
ATOM 839 O O . ALA A 1 111 ? 6.492 4.23 8.227 1 98.94 111 ALA A O 1
ATOM 840 N N . LEU A 1 112 ? 4.625 5.473 8.219 1 98.94 112 LEU A N 1
ATOM 841 C CA . LEU A 1 112 ? 4.406 5.344 9.656 1 98.94 112 LEU A CA 1
ATOM 842 C C . LEU A 1 112 ? 4.16 3.887 10.039 1 98.94 112 LEU A C 1
ATOM 844 O O . LEU A 1 112 ? 4.637 3.424 11.078 1 98.94 112 LEU A O 1
ATOM 848 N N . ARG A 1 113 ? 3.432 3.168 9.219 1 98.88 113 ARG A N 1
ATOM 849 C CA . ARG A 1 113 ? 3.133 1.767 9.492 1 98.88 113 ARG A CA 1
ATOM 850 C C . ARG A 1 113 ? 4.402 0.921 9.477 1 98.88 113 ARG A C 1
ATOM 852 O O . ARG A 1 113 ? 4.641 0.136 10.398 1 98.88 113 ARG A O 1
ATOM 859 N N . VAL A 1 114 ? 5.238 1.066 8.43 1 98.88 114 VAL A N 1
ATOM 860 C CA . VAL A 1 114 ? 6.492 0.329 8.328 1 98.88 114 VAL A CA 1
ATOM 861 C C . VAL A 1 114 ? 7.395 0.681 9.508 1 98.88 114 VAL A C 1
ATOM 863 O O . VAL A 1 114 ? 8.008 -0.203 10.117 1 98.88 114 VAL A O 1
ATOM 866 N N . ALA A 1 115 ? 7.449 1.992 9.828 1 98.94 115 ALA A N 1
ATOM 867 C CA . ALA A 1 115 ? 8.242 2.438 10.969 1 98.94 115 ALA A CA 1
ATOM 868 C C . ALA A 1 115 ? 7.762 1.784 12.266 1 98.94 115 ALA A C 1
ATOM 870 O O . ALA A 1 115 ? 8.562 1.263 13.039 1 98.94 115 ALA A O 1
ATOM 871 N N . ALA A 1 116 ? 6.453 1.816 12.477 1 98.88 116 ALA A N 1
ATOM 872 C CA . ALA A 1 116 ? 5.867 1.239 13.68 1 98.88 116 ALA A CA 1
ATOM 873 C C . ALA A 1 116 ? 6.172 -0.252 13.781 1 98.88 116 ALA A C 1
ATOM 875 O O . ALA A 1 116 ? 6.559 -0.745 14.844 1 98.88 116 ALA A O 1
ATOM 876 N N . GLU A 1 117 ? 6.023 -0.975 12.68 1 98.62 117 GLU A N 1
ATOM 877 C CA . GLU A 1 117 ? 6.297 -2.408 12.641 1 98.62 117 GLU A CA 1
ATOM 878 C C . GLU A 1 117 ? 7.75 -2.701 13 1 98.62 117 GLU A C 1
ATOM 880 O O . GLU A 1 117 ? 8.031 -3.605 13.789 1 98.62 117 GLU A O 1
ATOM 885 N N . PHE A 1 118 ? 8.664 -1.988 12.406 1 98.75 118 PHE A N 1
ATOM 886 C CA . PHE A 1 118 ? 10.078 -2.213 12.672 1 98.75 118 PHE A CA 1
ATOM 887 C C . PHE A 1 118 ? 10.406 -1.941 14.133 1 98.75 118 PHE A C 1
ATOM 889 O O . PHE A 1 118 ? 11.078 -2.746 14.781 1 98.75 118 PHE A O 1
ATOM 896 N N . LEU A 1 119 ? 9.953 -0.77 14.641 1 98.81 119 LEU A N 1
ATOM 897 C CA . LEU A 1 119 ? 10.234 -0.36 16.016 1 98.81 119 LEU A CA 1
ATOM 898 C C . LEU A 1 119 ? 9.672 -1.362 17.016 1 98.81 119 LEU A C 1
ATOM 900 O O . LEU A 1 119 ? 10.32 -1.702 18 1 98.81 119 LEU A O 1
ATOM 904 N N . PHE A 1 120 ? 8.508 -1.854 16.719 1 98.31 120 PHE A N 1
ATOM 905 C CA . PHE A 1 120 ? 7.836 -2.789 17.609 1 98.31 120 PHE A CA 1
ATOM 906 C C . PHE A 1 120 ? 8.5 -4.16 17.562 1 98.31 120 PHE A C 1
ATOM 908 O O . PHE A 1 120 ? 8.828 -4.738 18.594 1 98.31 120 PHE A O 1
ATOM 915 N N . ARG A 1 121 ? 8.766 -4.672 16.391 1 97.19 121 ARG A N 1
ATOM 916 C CA . ARG A 1 121 ? 9.18 -6.062 16.219 1 97.19 121 ARG A CA 1
ATOM 917 C C . ARG A 1 121 ? 10.688 -6.215 16.391 1 97.19 121 ARG A C 1
ATOM 919 O O . ARG A 1 121 ? 11.156 -7.211 16.938 1 97.19 121 ARG A O 1
ATOM 926 N N . GLN A 1 122 ? 11.414 -5.285 15.875 1 97.69 122 GLN A N 1
ATOM 927 C CA . GLN A 1 122 ? 12.859 -5.453 15.836 1 97.69 122 GLN A CA 1
ATOM 928 C C . GLN A 1 122 ? 13.531 -4.758 17.016 1 97.69 122 GLN A C 1
ATOM 930 O O . GLN A 1 122 ? 14.531 -5.246 17.547 1 97.69 122 GLN A O 1
ATOM 935 N N . LEU A 1 123 ? 12.984 -3.588 17.453 1 97.88 123 LEU A N 1
ATOM 936 C CA . LEU A 1 123 ? 13.602 -2.848 18.547 1 97.88 123 LEU A CA 1
ATOM 937 C C . LEU A 1 123 ? 12.812 -3.031 19.844 1 97.88 123 LEU A C 1
ATOM 939 O O . LEU A 1 123 ? 13.195 -2.508 20.891 1 97.88 123 LEU A O 1
ATOM 943 N N . LYS A 1 124 ? 11.68 -3.729 19.812 1 97.44 124 LYS A N 1
ATOM 944 C CA . LYS A 1 124 ? 10.852 -4.098 20.953 1 97.44 124 LYS A CA 1
ATOM 945 C C . LYS A 1 124 ? 10.336 -2.861 21.672 1 97.44 124 LYS A C 1
ATOM 947 O O . LYS A 1 124 ? 10.305 -2.826 22.906 1 97.44 124 LYS A O 1
ATOM 952 N N . ARG A 1 125 ? 10.078 -1.833 20.859 1 98.12 125 ARG A N 1
ATOM 953 C CA . ARG A 1 125 ? 9.438 -0.648 21.422 1 98.12 125 ARG A CA 1
ATOM 954 C C . ARG A 1 125 ? 7.934 -0.857 21.578 1 98.12 125 ARG A C 1
ATOM 956 O O . ARG A 1 125 ? 7.301 -1.484 20.734 1 98.12 125 ARG A O 1
ATOM 963 N N . ASN A 1 126 ? 7.41 -0.337 22.688 1 98.19 126 ASN A N 1
ATOM 964 C CA . ASN A 1 126 ? 5.996 -0.577 22.953 1 98.19 126 ASN A CA 1
ATOM 965 C C . ASN A 1 126 ? 5.297 0.685 23.453 1 98.19 126 ASN A C 1
ATOM 967 O O . ASN A 1 126 ? 4.105 0.656 23.766 1 98.19 126 ASN A O 1
ATOM 971 N N . THR A 1 127 ? 6.043 1.793 23.609 1 98.88 127 THR A N 1
ATOM 972 C CA . THR A 1 127 ? 5.512 3.057 24.109 1 98.88 127 THR A CA 1
ATOM 973 C C . THR A 1 127 ? 5.664 4.156 23.062 1 98.88 127 THR A C 1
ATOM 975 O O . THR A 1 127 ? 6.758 4.371 22.547 1 98.88 127 THR A O 1
ATOM 978 N N . VAL A 1 128 ? 4.559 4.797 22.719 1 98.88 128 VAL A N 1
ATOM 979 C CA . VAL A 1 128 ? 4.598 5.875 21.75 1 98.88 128 VAL A CA 1
ATOM 980 C C . VAL A 1 128 ? 3.844 7.09 22.281 1 98.88 128 VAL A C 1
ATOM 982 O O . VAL A 1 128 ? 2.875 6.945 23.031 1 98.88 128 VAL A O 1
ATOM 985 N N . TYR A 1 129 ? 4.359 8.297 22.016 1 98.88 129 TYR A N 1
ATOM 986 C CA . TYR A 1 129 ? 3.725 9.578 22.328 1 98.88 129 TYR A CA 1
ATOM 987 C C . TYR A 1 129 ? 3.416 10.359 21.047 1 98.88 129 TYR A C 1
ATOM 989 O O . TYR A 1 129 ? 4.25 10.43 20.141 1 98.88 129 TYR A O 1
ATOM 997 N N . TYR A 1 130 ? 2.221 10.844 20.922 1 98.69 130 TYR A N 1
ATOM 998 C CA . TYR A 1 130 ? 1.854 11.789 19.875 1 98.69 130 TYR A CA 1
ATOM 999 C C . TYR A 1 130 ? 1.212 13.039 20.469 1 98.69 130 TYR A C 1
ATOM 1001 O O . TYR A 1 130 ? 0.79 13.039 21.625 1 98.69 130 TYR A O 1
ATOM 1009 N N . SER A 1 131 ? 1.157 14.086 19.688 1 98.38 131 SER A N 1
ATOM 1010 C CA . SER A 1 131 ? 0.69 15.383 20.188 1 98.38 131 SER A CA 1
ATOM 1011 C C . SER A 1 131 ? -0.807 15.352 20.484 1 98.38 131 SER A C 1
ATOM 1013 O O . SER A 1 131 ? -1.532 14.508 19.938 1 98.38 131 SER A O 1
ATOM 1015 N N . ASN A 1 132 ? -1.23 16.25 21.344 1 96.81 132 ASN A N 1
ATOM 1016 C CA . ASN A 1 132 ? -2.641 16.547 21.594 1 96.81 132 ASN A CA 1
ATOM 1017 C C . ASN A 1 132 ? -2.973 18 21.281 1 96.81 132 ASN A C 1
ATOM 1019 O O . ASN A 1 132 ? -2.568 18.906 22.016 1 96.81 132 ASN A O 1
ATOM 1023 N N . PRO A 1 133 ? -3.682 18.328 20.281 1 95.12 133 PRO A N 1
ATOM 1024 C CA . PRO A 1 133 ? -4.258 17.391 19.312 1 95.12 133 PRO A CA 1
ATOM 1025 C C . PRO A 1 133 ? -3.213 16.828 18.359 1 95.12 133 PRO A C 1
ATOM 1027 O O . PRO A 1 133 ? -2.047 17.234 18.391 1 95.12 133 PRO A O 1
ATOM 1030 N N . THR A 1 134 ? -3.57 15.773 17.594 1 95.81 134 THR A N 1
ATOM 1031 C CA . THR A 1 134 ? -2.717 15.188 16.562 1 95.81 134 THR A CA 1
ATOM 1032 C C . THR A 1 134 ? -3.537 14.797 15.336 1 95.81 134 THR A C 1
ATOM 1034 O O . THR A 1 134 ? -4.754 14.992 15.312 1 95.81 134 THR A O 1
ATOM 1037 N N . TRP A 1 135 ? -2.842 14.43 14.281 1 93.94 135 TRP A N 1
ATOM 1038 C CA . TRP A 1 135 ? -3.5 13.727 13.188 1 93.94 135 TRP A CA 1
ATOM 1039 C C . TRP A 1 135 ? -4.102 12.406 13.664 1 93.94 135 TRP A C 1
ATOM 1041 O O . TRP A 1 135 ? -3.395 11.555 14.195 1 93.94 135 TRP A O 1
ATOM 1051 N N . GLU A 1 136 ? -5.352 12.203 13.531 1 88.88 136 GLU A N 1
ATOM 1052 C CA . GLU A 1 136 ? -6.152 11.18 14.195 1 88.88 136 GLU A CA 1
ATOM 1053 C C . GLU A 1 136 ? -5.629 9.781 13.883 1 88.88 136 GLU A C 1
ATOM 1055 O O . GLU A 1 136 ? -5.695 8.891 14.727 1 88.88 136 GLU A O 1
ATOM 1060 N N . ASN A 1 137 ? -5.043 9.523 12.812 1 95.25 137 ASN A N 1
ATOM 1061 C CA . ASN A 1 137 ? -4.664 8.188 12.367 1 95.25 137 ASN A CA 1
ATOM 1062 C C . ASN A 1 137 ? -3.393 7.703 13.062 1 95.25 137 ASN A C 1
ATOM 1064 O O . ASN A 1 137 ? -3.059 6.52 13 1 95.25 137 ASN A O 1
ATOM 1068 N N . HIS A 1 138 ? -2.625 8.617 13.773 1 98.19 138 HIS A N 1
ATOM 1069 C CA . HIS A 1 138 ? -1.445 8.195 14.516 1 98.19 138 HIS A CA 1
ATOM 1070 C C . HIS A 1 138 ? -1.788 7.098 15.516 1 98.19 138 HIS A C 1
ATOM 1072 O O . HIS A 1 138 ? -1.101 6.078 15.586 1 98.19 138 HIS A O 1
ATOM 1078 N N . HIS A 1 139 ? -2.875 7.363 16.219 1 96.88 139 HIS A N 1
ATOM 1079 C CA . HIS A 1 139 ? -3.312 6.395 17.219 1 96.88 139 HIS A CA 1
ATOM 1080 C C . HIS A 1 139 ? -3.598 5.039 16.578 1 96.88 139 HIS A C 1
ATOM 1082 O O . HIS A 1 139 ? -3.105 4.012 17.047 1 96.88 139 HIS A O 1
ATOM 1088 N N . LYS A 1 140 ? -4.344 5.043 15.586 1 96.12 140 LYS A N 1
ATOM 1089 C CA . LYS A 1 140 ? -4.793 3.809 14.945 1 96.12 140 LYS A CA 1
ATOM 1090 C C . LYS A 1 140 ? -3.611 3 14.414 1 96.12 140 LYS A C 1
ATOM 1092 O O . LYS A 1 140 ? -3.549 1.784 14.602 1 96.12 140 LYS A O 1
ATOM 1097 N N . ILE A 1 141 ? -2.656 3.592 13.75 1 98.38 141 ILE A N 1
ATOM 1098 C CA . ILE A 1 141 ? -1.509 2.934 13.133 1 98.38 141 ILE A CA 1
ATOM 1099 C C . ILE A 1 141 ? -0.707 2.189 14.195 1 98.38 141 ILE A C 1
ATOM 1101 O O . ILE A 1 141 ? -0.401 1.005 14.039 1 98.38 141 ILE A O 1
ATOM 1105 N N . PHE A 1 142 ? -0.403 2.838 15.289 1 98.62 142 PHE A N 1
ATOM 1106 C CA . PHE A 1 142 ? 0.451 2.236 16.312 1 98.62 142 PHE A CA 1
ATOM 1107 C C . PHE A 1 142 ? -0.322 1.211 17.125 1 98.62 142 PHE A C 1
ATOM 1109 O O . PHE A 1 142 ? 0.228 0.18 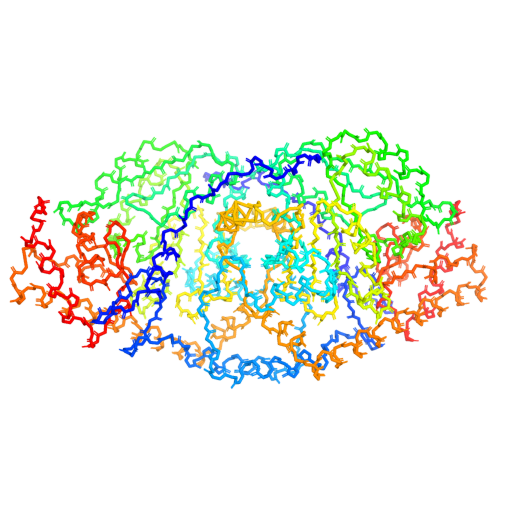17.516 1 98.62 142 PHE A O 1
ATOM 1116 N N . ALA A 1 143 ? -1.644 1.488 17.344 1 97.56 143 ALA A N 1
ATOM 1117 C CA . ALA A 1 143 ? -2.484 0.492 18 1 97.56 143 ALA A CA 1
ATOM 1118 C C . ALA A 1 143 ? -2.578 -0.784 17.172 1 97.56 143 ALA A C 1
ATOM 1120 O O . ALA A 1 143 ? -2.418 -1.888 17.703 1 97.56 143 ALA A O 1
ATOM 1121 N N . ASP A 1 144 ? -2.816 -0.655 15.914 1 96.38 144 ASP A N 1
ATOM 1122 C CA . ASP A 1 144 ? -2.965 -1.797 15.016 1 96.38 144 ASP A CA 1
ATOM 1123 C C . ASP A 1 144 ? -1.661 -2.584 14.906 1 96.38 144 ASP A C 1
ATOM 1125 O O . ASP A 1 144 ? -1.677 -3.785 14.625 1 96.38 144 ASP A O 1
ATOM 1129 N N . THR A 1 145 ? -0.514 -1.908 15.055 1 97.25 145 THR A N 1
ATOM 1130 C CA . THR A 1 145 ? 0.785 -2.57 15.008 1 97.25 145 THR A CA 1
ATOM 1131 C C . THR A 1 145 ? 0.98 -3.473 16.219 1 97.25 145 THR A C 1
ATOM 1133 O O . THR A 1 145 ? 1.657 -4.5 16.141 1 97.25 145 THR A O 1
ATOM 1136 N N . GLY A 1 146 ? 0.477 -2.992 17.422 1 96.5 146 GLY A N 1
ATOM 1137 C CA . GLY A 1 146 ? 0.591 -3.82 18.609 1 96.5 146 GLY A CA 1
ATOM 1138 C C . GLY A 1 146 ? 1.084 -3.057 19.828 1 96.5 146 GLY A C 1
ATOM 1139 O O . GLY A 1 146 ? 1.136 -3.602 20.922 1 96.5 146 GLY A O 1
ATOM 1140 N N . PHE A 1 147 ? 1.464 -1.743 19.609 1 98.31 147 PHE A N 1
ATOM 1141 C CA . PHE A 1 147 ? 1.856 -0.938 20.75 1 98.31 147 PHE A CA 1
ATOM 1142 C C . PHE A 1 147 ? 0.762 -0.939 21.812 1 98.31 147 PHE A C 1
ATOM 1144 O O . PHE A 1 147 ? -0.421 -0.803 21.5 1 98.31 147 PHE A O 1
ATOM 1151 N N . THR A 1 148 ? 1.143 -1.098 23.031 1 98.06 148 THR A N 1
ATOM 1152 C CA . THR A 1 148 ? 0.142 -1.195 24.094 1 98.06 148 THR A CA 1
ATOM 1153 C C . THR A 1 148 ? 0.152 0.058 24.969 1 98.06 148 THR A C 1
ATOM 1155 O O . THR A 1 148 ? -0.787 0.299 25.734 1 98.06 148 THR A O 1
ATOM 1158 N N . SER A 1 149 ? 1.245 0.812 24.938 1 98.62 149 SER A N 1
ATOM 1159 C CA . SER A 1 149 ? 1.324 2.076 25.656 1 98.62 149 SER A CA 1
ATOM 1160 C C . SER A 1 149 ? 1.248 3.266 24.703 1 98.62 149 SER A C 1
ATOM 1162 O O . SER A 1 149 ? 2.277 3.773 24.266 1 98.62 149 SER A O 1
ATOM 1164 N N . LEU A 1 150 ? 0.031 3.695 24.453 1 98.5 150 LEU A N 1
ATOM 1165 C CA . LEU A 1 150 ? -0.257 4.816 23.562 1 98.5 150 LEU A CA 1
ATOM 1166 C C . LEU A 1 150 ? -0.563 6.078 24.375 1 98.5 150 LEU A C 1
ATOM 1168 O O . LEU A 1 150 ? -1.568 6.137 25.078 1 98.5 150 LEU A O 1
ATOM 1172 N N . ASN A 1 151 ? 0.311 7.105 24.281 1 98.62 151 ASN A N 1
ATOM 1173 C CA . ASN A 1 151 ? 0.228 8.305 25.109 1 98.62 151 ASN A CA 1
ATOM 1174 C C . ASN A 1 151 ? 0.176 9.57 24.266 1 98.62 151 ASN A C 1
ATOM 1176 O O . ASN A 1 151 ? 0.439 9.523 23.062 1 98.62 151 ASN A O 1
ATOM 1180 N N . SER A 1 152 ? -0.277 10.617 24.875 1 98.44 152 SER A N 1
ATOM 1181 C CA . SER A 1 152 ? -0.251 11.93 24.25 1 98.44 152 SER A CA 1
ATOM 1182 C C . SER A 1 152 ? 0.559 12.922 25.062 1 98.44 152 SER A C 1
ATOM 1184 O O . SER A 1 152 ? 0.771 12.719 26.266 1 98.44 152 SER A O 1
ATOM 1186 N N . TYR A 1 153 ? 1.079 13.875 24.453 1 98.81 153 TYR A N 1
ATOM 1187 C CA . TYR A 1 153 ? 1.688 15.016 25.125 1 98.81 153 TYR A CA 1
ATOM 1188 C C . TYR A 1 153 ? 0.996 16.312 24.719 1 98.81 153 TYR A C 1
ATOM 1190 O O . TYR A 1 153 ? 0.5 16.438 23.594 1 98.81 153 TYR A O 1
ATOM 1198 N N . ARG A 1 154 ? 0.946 17.281 25.656 1 98.12 154 ARG A N 1
ATOM 1199 C CA . ARG A 1 154 ? 0.327 18.578 25.391 1 98.12 154 ARG A CA 1
ATOM 1200 C C . ARG A 1 154 ? 1.064 19.312 24.281 1 98.12 154 ARG A C 1
ATOM 1202 O O . ARG A 1 154 ? 2.297 19.312 24.234 1 98.12 154 ARG A O 1
ATOM 1209 N N . TYR A 1 155 ? 0.304 19.891 23.328 1 98 155 TYR A N 1
ATOM 1210 C CA . TYR A 1 155 ? 0.906 20.609 22.219 1 98 155 TYR A CA 1
ATOM 1211 C C . TYR A 1 155 ? 0.265 21.984 22.047 1 98 155 TYR A C 1
ATOM 1213 O O . TYR A 1 155 ? 0.95 22.953 21.734 1 98 155 TYR A O 1
ATOM 1221 N N . TRP A 1 156 ? -0.974 22.125 22.203 1 95.56 156 TRP A N 1
ATOM 1222 C CA . TRP A 1 156 ? -1.744 23.328 21.922 1 95.56 156 TRP A CA 1
ATOM 1223 C C . TRP A 1 156 ? -2.277 23.953 23.203 1 95.56 156 TRP A C 1
ATOM 1225 O O . TRP A 1 156 ? -2.873 23.266 24.031 1 95.56 156 TRP A O 1
ATOM 1235 N N . ASP A 1 157 ? -1.999 25.25 23.422 1 94.25 157 ASP A N 1
ATOM 1236 C CA . ASP A 1 157 ? -2.625 26.047 24.469 1 94.25 157 ASP A CA 1
ATOM 1237 C C . ASP A 1 157 ? -3.875 26.75 23.953 1 94.25 157 ASP A C 1
ATOM 1239 O O . ASP A 1 157 ? -3.777 27.797 23.312 1 94.25 157 ASP A O 1
ATOM 1243 N N . GLN A 1 158 ? -5.016 26.266 24.281 1 89.75 158 GLN A N 1
ATOM 1244 C CA . GLN A 1 158 ? -6.285 26.75 23.75 1 89.75 158 GLN A CA 1
ATOM 1245 C C . GLN A 1 158 ? -6.531 28.203 24.188 1 89.75 158 GLN A C 1
ATOM 1247 O O . GLN A 1 158 ? -7.133 28.969 23.438 1 89.75 158 GLN A O 1
ATOM 1252 N N . ASN A 1 159 ? -6.066 28.531 25.344 1 89.44 159 ASN A N 1
ATOM 1253 C CA . ASN A 1 159 ? -6.301 29.891 25.844 1 89.44 159 ASN A CA 1
ATOM 1254 C C . ASN A 1 159 ? -5.406 30.906 25.156 1 89.44 159 ASN A C 1
ATOM 1256 O O . ASN A 1 159 ? -5.875 31.984 24.766 1 89.44 159 ASN A O 1
ATOM 1260 N N . LYS A 1 160 ? -4.207 30.562 25 1 91 160 LYS A N 1
ATOM 1261 C CA . LYS A 1 160 ? -3.254 31.5 24.406 1 91 160 LYS A CA 1
ATOM 1262 C C . LYS A 1 160 ? -3.162 31.297 22.891 1 91 160 LYS A C 1
ATOM 1264 O O . LYS A 1 160 ? -2.588 32.125 22.188 1 91 160 LYS A O 1
ATOM 1269 N N . ARG A 1 161 ? -3.797 30.25 22.391 1 91.12 161 ARG A N 1
ATOM 1270 C CA . ARG A 1 161 ? -3.822 29.906 20.969 1 91.12 161 ARG A CA 1
ATOM 1271 C C . ARG A 1 161 ? -2.412 29.859 20.391 1 91.12 161 ARG A C 1
ATOM 1273 O O . ARG A 1 161 ? -2.129 30.5 19.391 1 91.12 161 ARG A O 1
ATOM 1280 N N . GLN A 1 162 ? -1.54 29.125 21.047 1 93.75 162 GLN A N 1
ATOM 1281 C CA . GLN A 1 162 ? -0.153 28.922 20.641 1 93.75 162 GLN A CA 1
ATOM 1282 C C . GLN A 1 162 ? 0.362 27.562 21.094 1 93.75 162 GLN A C 1
ATOM 1284 O O . GLN A 1 162 ? -0.366 26.797 21.734 1 93.75 162 GLN A O 1
ATOM 1289 N N . LEU A 1 163 ? 1.594 27.219 20.75 1 97.06 163 LEU A N 1
ATOM 1290 C CA . LEU A 1 163 ? 2.248 26 21.188 1 97.06 163 LEU A CA 1
ATOM 1291 C C . LEU A 1 163 ? 2.395 25.969 22.703 1 97.06 163 LEU A C 1
ATOM 1293 O O . LEU A 1 163 ? 2.863 26.938 23.297 1 97.06 163 LEU A O 1
ATOM 1297 N N . ASP A 1 164 ? 1.95 24.906 23.312 1 98.06 164 ASP A N 1
ATOM 1298 C CA . ASP A 1 164 ? 2.166 24.688 24.734 1 98.06 164 ASP A CA 1
ATOM 1299 C C . ASP A 1 164 ? 3.504 23.984 24.984 1 98.06 164 ASP A C 1
ATOM 1301 O O . ASP A 1 164 ? 3.539 22.844 25.438 1 98.06 164 ASP A O 1
ATOM 1305 N N . LEU A 1 165 ? 4.602 24.75 24.844 1 98.56 165 LEU A N 1
ATOM 1306 C CA . LEU A 1 165 ? 5.938 24.172 24.953 1 98.56 165 LEU A CA 1
ATOM 1307 C C . LEU A 1 165 ? 6.184 23.625 26.359 1 98.56 165 LEU A C 1
ATOM 1309 O O . LEU A 1 165 ? 6.75 22.547 26.516 1 98.56 165 LEU A O 1
ATOM 1313 N N . GLU A 1 166 ? 5.84 24.391 27.391 1 98.44 166 GLU A N 1
ATOM 1314 C CA . GLU A 1 166 ? 6.055 23.953 28.766 1 98.44 166 GLU A CA 1
ATOM 1315 C C . GLU A 1 166 ? 5.328 22.641 29.047 1 98.44 166 GLU A C 1
ATOM 1317 O O . GLU A 1 166 ? 5.895 21.734 29.656 1 98.44 166 GLU A O 1
ATOM 1322 N N . GLY A 1 167 ? 4.047 22.609 28.656 1 98.69 167 GLY A N 1
ATOM 1323 C CA . GLY A 1 167 ? 3.285 21.391 28.828 1 98.69 167 GLY A CA 1
ATOM 1324 C C . GLY A 1 167 ? 3.875 20.219 28.062 1 98.69 167 GLY A C 1
ATOM 1325 O O . GLY A 1 167 ? 3.93 19.094 28.578 1 98.69 167 GLY A O 1
ATOM 1326 N N . MET A 1 168 ? 4.305 20.422 26.859 1 98.81 168 MET A N 1
ATOM 1327 C CA . MET A 1 168 ? 4.941 19.406 26.031 1 98.81 168 MET A CA 1
ATOM 1328 C C . MET A 1 168 ? 6.168 18.828 26.719 1 98.81 168 MET A C 1
ATOM 1330 O O . MET A 1 168 ? 6.297 17.609 26.844 1 98.81 168 MET A O 1
ATOM 1334 N N . LEU A 1 169 ? 7.055 19.719 27.172 1 98.81 169 LEU A N 1
ATOM 1335 C CA . LEU A 1 169 ? 8.297 19.281 27.797 1 98.81 169 LEU A CA 1
ATOM 1336 C C . LEU A 1 169 ? 8.008 18.531 29.094 1 98.81 169 LEU A C 1
ATOM 1338 O O . LEU A 1 169 ? 8.656 17.531 29.391 1 98.81 169 LEU A O 1
ATOM 1342 N N . ALA A 1 170 ? 7.027 18.984 29.859 1 98.81 170 ALA A N 1
ATOM 1343 C CA . ALA A 1 170 ? 6.652 18.328 31.109 1 98.81 170 ALA A CA 1
ATOM 1344 C C . ALA A 1 170 ? 6.145 16.906 30.844 1 98.81 170 ALA A C 1
ATOM 1346 O O . ALA A 1 170 ? 6.488 15.977 31.578 1 98.81 170 ALA A O 1
ATOM 1347 N N . ASP A 1 171 ? 5.281 16.766 29.875 1 98.88 171 ASP A N 1
ATOM 1348 C CA . ASP A 1 171 ? 4.719 15.453 29.547 1 98.88 171 ASP A CA 1
ATOM 1349 C C . ASP A 1 171 ? 5.793 14.508 29.016 1 98.88 171 ASP A C 1
ATOM 1351 O O . ASP A 1 171 ? 5.84 13.336 29.391 1 98.88 171 ASP A O 1
ATOM 1355 N N . LEU A 1 172 ? 6.719 14.969 28.141 1 98.81 172 LEU A N 1
ATOM 1356 C CA . LEU A 1 172 ? 7.766 14.133 27.547 1 98.81 172 LEU A CA 1
ATOM 1357 C C . LEU A 1 172 ? 8.812 13.766 28.594 1 98.81 172 LEU A C 1
ATOM 1359 O O . LEU A 1 172 ? 9.469 12.727 28.484 1 98.81 172 LEU A O 1
ATOM 1363 N N . ASP A 1 173 ? 8.953 14.664 29.562 1 98.69 173 ASP A N 1
ATOM 1364 C CA . ASP A 1 173 ? 9.898 14.383 30.641 1 98.69 173 ASP A CA 1
ATOM 1365 C C . ASP A 1 173 ? 9.492 13.133 31.406 1 98.69 173 ASP A C 1
ATOM 1367 O O . ASP A 1 173 ? 10.328 12.508 32.062 1 98.69 173 ASP A O 1
ATOM 1371 N N . LYS A 1 174 ? 8.25 12.75 31.344 1 98.44 174 LYS A N 1
ATOM 1372 C CA . LYS A 1 174 ? 7.738 11.578 32.062 1 98.44 174 LYS A CA 1
ATOM 1373 C C . LYS A 1 174 ? 7.879 10.32 31.203 1 98.44 174 LYS A C 1
ATOM 1375 O O . LYS A 1 174 ? 7.699 9.203 31.703 1 98.44 174 LYS A O 1
ATOM 1380 N N . ALA A 1 175 ? 8.203 10.414 29.953 1 98.69 175 ALA A N 1
ATOM 1381 C CA . ALA A 1 175 ? 8.289 9.273 29.047 1 98.69 175 ALA A CA 1
ATOM 1382 C C . ALA A 1 175 ? 9.477 8.383 29.406 1 98.69 175 ALA A C 1
ATOM 1384 O O . ALA A 1 175 ? 10.547 8.875 29.766 1 98.69 175 ALA A O 1
ATOM 1385 N N . PRO A 1 176 ? 9.328 7.07 29.406 1 98.62 176 PRO A N 1
ATOM 1386 C CA . PRO A 1 176 ? 10.469 6.18 29.656 1 98.62 176 PRO A CA 1
ATOM 1387 C C . PRO A 1 176 ? 11.477 6.188 28.516 1 98.62 176 PRO A C 1
ATOM 1389 O O . PRO A 1 176 ? 11.117 6.465 27.359 1 98.62 176 PRO A O 1
ATOM 1392 N N . ALA A 1 177 ? 12.688 5.852 28.859 1 98.06 177 ALA A N 1
ATOM 1393 C CA . ALA A 1 177 ? 13.734 5.73 27.844 1 98.06 177 ALA A CA 1
ATOM 1394 C C . ALA A 1 177 ? 13.297 4.785 26.734 1 98.06 177 ALA A C 1
ATOM 1396 O O . ALA A 1 177 ? 12.688 3.742 26.984 1 98.06 177 ALA A O 1
ATOM 1397 N N . GLY A 1 178 ? 13.555 5.215 25.484 1 97.94 178 GLY A N 1
ATOM 1398 C CA . GLY A 1 178 ? 13.234 4.387 24.344 1 97.94 178 GLY A CA 1
ATOM 1399 C C . GLY A 1 178 ? 11.859 4.656 23.766 1 97.94 178 GLY A C 1
ATOM 1400 O O . GLY A 1 178 ? 11.539 4.223 22.656 1 97.94 178 GLY A O 1
ATOM 1401 N N . ALA A 1 179 ? 11 5.391 24.5 1 98.88 179 ALA A N 1
ATOM 1402 C CA . ALA A 1 179 ? 9.68 5.727 23.984 1 98.88 179 ALA A CA 1
ATOM 1403 C C . ALA A 1 179 ? 9.781 6.441 22.641 1 98.88 179 ALA A C 1
ATOM 1405 O O . ALA A 1 179 ? 10.656 7.277 22.438 1 98.88 179 ALA A O 1
ATOM 1406 N N . VAL A 1 180 ? 8.906 6.02 21.75 1 98.94 180 VAL A N 1
ATOM 1407 C CA . VAL A 1 180 ? 8.844 6.648 20.438 1 98.94 180 VAL A CA 1
ATOM 1408 C C . VAL A 1 180 ? 8.078 7.965 20.531 1 98.94 180 VAL A C 1
ATOM 1410 O O . VAL A 1 180 ? 6.953 8 21.047 1 98.94 180 VAL A O 1
ATOM 1413 N N . ILE A 1 181 ? 8.664 9.086 20.078 1 98.94 181 ILE A N 1
ATOM 1414 C CA . ILE A 1 181 ? 8.016 10.391 20.078 1 98.94 181 ILE A CA 1
ATOM 1415 C C . ILE A 1 181 ? 7.707 10.812 18.641 1 98.94 181 ILE A C 1
ATOM 1417 O O . ILE A 1 181 ? 8.617 11.117 17.859 1 98.94 181 ILE A O 1
ATOM 1421 N N . ILE A 1 182 ? 6.414 10.828 18.266 1 98.94 182 ILE A N 1
ATOM 1422 C CA . ILE A 1 182 ? 6.02 11.312 16.953 1 98.94 182 ILE A CA 1
ATOM 1423 C C . ILE A 1 182 ? 6.043 12.836 16.938 1 98.94 182 ILE A C 1
ATOM 1425 O O . ILE A 1 182 ? 5.363 13.484 17.734 1 98.94 182 ILE A O 1
ATOM 1429 N N . LEU A 1 183 ? 6.852 13.367 16.078 1 98.88 183 LEU A N 1
ATOM 1430 C CA . LEU A 1 183 ? 6.992 14.805 15.867 1 98.88 183 LEU A CA 1
ATOM 1431 C C . LEU A 1 183 ? 6.586 15.203 14.453 1 98.88 183 LEU A C 1
ATOM 1433 O O . LEU A 1 183 ? 6.922 14.508 13.492 1 98.88 183 LEU A O 1
ATOM 1437 N N . HIS A 1 184 ? 5.77 16.234 14.312 1 98.5 184 HIS A N 1
ATOM 1438 C CA . HIS A 1 184 ? 5.516 16.781 12.984 1 98.5 184 HIS A CA 1
ATOM 1439 C C . HIS A 1 184 ? 6.648 17.719 12.547 1 98.5 184 HIS A C 1
ATOM 1441 O O . HIS A 1 184 ? 6.965 18.688 13.242 1 98.5 184 HIS A O 1
ATOM 1447 N N . ALA A 1 185 ? 7.207 17.484 11.398 1 98.31 185 ALA A N 1
ATOM 1448 C CA . ALA A 1 185 ? 8.375 18.219 10.93 1 98.31 185 ALA A CA 1
ATOM 1449 C C . ALA A 1 185 ? 8.031 19.688 10.68 1 98.31 185 ALA A C 1
ATOM 1451 O O . ALA A 1 185 ? 8.836 20.578 10.977 1 98.31 185 ALA A O 1
ATOM 1452 N N . CYS A 1 186 ? 6.984 19.922 10.039 1 97.69 186 CYS A N 1
ATOM 1453 C CA . CYS A 1 186 ? 6.469 21.25 9.719 1 97.69 186 CYS A CA 1
ATOM 1454 C C . CYS A 1 186 ? 4.961 21.203 9.492 1 97.69 186 CYS A C 1
ATOM 1456 O O . CYS A 1 186 ? 4.398 20.141 9.227 1 97.69 186 CYS A O 1
ATOM 1458 N N . ALA A 1 187 ? 4.352 22.422 9.727 1 97.06 187 ALA A N 1
ATOM 1459 C CA . ALA A 1 187 ? 2.906 22.516 9.539 1 97.06 187 ALA A CA 1
ATOM 1460 C C . ALA A 1 187 ? 2.17 21.469 10.352 1 97.06 187 ALA A C 1
ATOM 1462 O O . ALA A 1 187 ? 1.453 20.625 9.797 1 97.06 187 ALA A O 1
ATOM 1463 N N . HIS A 1 188 ? 2.346 21.578 11.672 1 97.44 188 HIS A N 1
ATOM 1464 C CA . HIS A 1 188 ? 1.756 20.609 12.594 1 97.44 188 HIS A CA 1
ATOM 1465 C C . HIS A 1 188 ? 0.281 20.391 12.281 1 97.44 188 HIS A C 1
ATOM 1467 O O . HIS A 1 188 ? -0.495 21.344 12.203 1 97.44 188 HIS A O 1
ATOM 1473 N N . ASN A 1 189 ? -0.101 19.234 12 1 94.69 189 ASN A N 1
ATOM 1474 C CA . ASN A 1 189 ? -1.49 18.828 11.805 1 94.69 189 ASN A CA 1
ATOM 1475 C C . ASN A 1 189 ? -2.127 18.359 13.109 1 94.69 189 ASN A C 1
ATOM 1477 O O . ASN A 1 189 ? -1.708 17.359 13.68 1 94.69 189 ASN A O 1
ATOM 1481 N N . PRO A 1 190 ? -3.072 19.062 13.633 1 93.94 190 PRO A N 1
ATOM 1482 C CA . PRO A 1 190 ? -4.004 19.969 12.945 1 93.94 190 PRO A CA 1
ATOM 1483 C C . PRO A 1 190 ? -3.744 21.438 13.258 1 93.94 190 PRO A C 1
ATOM 1485 O O . PRO A 1 190 ? -4.418 22.312 12.703 1 93.94 190 PRO A O 1
ATOM 1488 N N . THR A 1 191 ? -2.711 21.797 14.008 1 95 191 THR A N 1
ATOM 1489 C CA . THR A 1 191 ? -2.725 23.141 14.602 1 95 191 THR A CA 1
ATOM 1490 C C . THR A 1 191 ? -2.113 24.156 13.641 1 95 191 THR A C 1
ATOM 1492 O O . THR A 1 191 ? -2.383 25.359 13.75 1 95 191 THR A O 1
ATOM 1495 N N . GLY A 1 192 ? -1.201 23.641 12.836 1 94.81 192 GLY A N 1
ATOM 1496 C CA . GLY A 1 192 ? -0.459 24.562 11.977 1 94.81 192 GLY A CA 1
ATOM 1497 C C . GLY A 1 192 ? 0.578 25.375 12.734 1 94.81 192 GLY A C 1
ATOM 1498 O O . GLY A 1 192 ? 1.238 26.234 12.148 1 94.81 192 GLY A O 1
ATOM 1499 N N . MET A 1 193 ? 0.697 25.156 13.992 1 95.5 193 MET A N 1
ATOM 1500 C CA . MET A 1 193 ? 1.662 25.875 14.82 1 95.5 193 MET A CA 1
ATOM 1501 C C . MET A 1 193 ? 2.932 25.047 15.008 1 95.5 193 MET A C 1
ATOM 1503 O O . MET A 1 193 ? 2.906 24.016 15.664 1 95.5 193 MET A O 1
ATOM 1507 N N . ASP A 1 194 ? 4.031 25.531 14.453 1 97.25 194 ASP A N 1
ATOM 1508 C CA . ASP A 1 194 ? 5.305 24.844 14.586 1 97.25 194 ASP A CA 1
ATOM 1509 C C . ASP A 1 194 ? 6.164 25.484 15.68 1 97.25 194 ASP A C 1
ATOM 1511 O O . ASP A 1 194 ? 6.086 26.688 15.906 1 97.25 194 ASP A O 1
ATOM 1515 N N . PRO A 1 195 ? 7.004 24.688 16.359 1 98.25 195 PRO A N 1
ATOM 1516 C CA . PRO A 1 195 ? 8.008 25.297 17.25 1 98.25 195 PRO A CA 1
ATOM 1517 C C . PRO A 1 195 ? 8.984 26.203 16.5 1 98.25 195 PRO A C 1
ATOM 1519 O O . PRO A 1 195 ? 9.32 25.922 15.336 1 98.25 195 PRO A O 1
ATOM 1522 N N . THR A 1 196 ? 9.375 27.25 17.172 1 97.5 196 THR A N 1
ATOM 1523 C CA . THR A 1 196 ? 10.5 28.016 16.656 1 97.5 196 THR A CA 1
ATOM 1524 C C . THR A 1 196 ? 11.789 27.203 16.75 1 97.5 196 THR A C 1
ATOM 1526 O O . THR A 1 196 ? 11.844 26.172 17.422 1 97.5 196 THR A O 1
ATOM 1529 N N . GLN A 1 197 ? 12.844 27.688 16.078 1 98.19 197 GLN A N 1
ATOM 1530 C CA . GLN A 1 197 ? 14.125 26.984 16.125 1 98.19 197 GLN A CA 1
ATOM 1531 C C . GLN A 1 197 ? 14.625 26.844 17.562 1 98.19 197 GLN A C 1
ATOM 1533 O O . GLN A 1 197 ? 15.125 25.781 17.953 1 98.19 197 GLN A O 1
ATOM 1538 N N . ASP A 1 198 ? 14.5 27.875 18.344 1 98.56 198 ASP A N 1
ATOM 1539 C CA . ASP A 1 198 ? 14.93 27.828 19.734 1 98.56 198 ASP A CA 1
ATOM 1540 C C . ASP A 1 198 ? 14.102 26.797 20.531 1 98.56 198 ASP A C 1
ATOM 1542 O O . ASP A 1 198 ? 14.633 26.109 21.406 1 98.56 198 ASP A O 1
ATOM 1546 N N . GLN A 1 199 ? 12.828 26.781 20.266 1 98.69 199 GLN A N 1
ATOM 1547 C CA . GLN A 1 199 ? 11.953 25.812 20.906 1 98.69 199 GLN A CA 1
ATOM 1548 C C . GLN A 1 199 ? 12.312 24.391 20.5 1 98.69 199 GLN A C 1
ATOM 1550 O O . GLN A 1 199 ? 12.32 23.484 21.328 1 98.69 199 GLN A O 1
ATOM 1555 N N . TRP A 1 200 ? 12.648 24.125 19.234 1 98.81 200 TRP A N 1
ATOM 1556 C CA . TRP A 1 200 ? 13.109 22.828 18.75 1 98.81 200 TRP A CA 1
ATOM 1557 C C . TRP A 1 200 ? 14.367 22.391 19.484 1 98.81 200 TRP A C 1
ATOM 1559 O O . TRP A 1 200 ? 14.531 21.203 19.781 1 98.81 200 TRP A O 1
ATOM 1569 N N . LYS A 1 201 ? 15.273 23.344 19.734 1 98.81 201 LYS A N 1
ATOM 1570 C CA . LYS A 1 201 ? 16.5 23.016 20.469 1 98.81 201 LYS A CA 1
ATOM 1571 C C . LYS A 1 201 ? 16.172 22.484 21.859 1 98.81 201 LYS A C 1
ATOM 1573 O O . LYS A 1 201 ? 16.812 21.531 22.328 1 98.81 201 LYS A O 1
ATOM 1578 N N . LYS A 1 202 ? 15.195 23.109 22.484 1 98.81 202 LYS A N 1
ATOM 1579 C CA . LYS A 1 202 ? 14.773 22.656 23.812 1 98.81 202 LYS A CA 1
ATOM 1580 C C . LYS A 1 202 ? 14.156 21.25 23.734 1 98.81 202 LYS A C 1
ATOM 1582 O O . LYS A 1 202 ? 14.414 20.406 24.609 1 98.81 202 LYS A O 1
ATOM 1587 N N . ILE A 1 203 ? 13.375 21.016 22.734 1 98.94 203 ILE A N 1
ATOM 1588 C CA . ILE A 1 203 ? 12.758 19.719 22.531 1 98.94 203 ILE A CA 1
ATOM 1589 C C . ILE A 1 203 ? 13.844 18.672 22.312 1 98.94 203 ILE A C 1
ATOM 1591 O O . ILE A 1 203 ? 13.82 17.594 22.922 1 98.94 203 ILE A O 1
ATOM 1595 N N . ALA A 1 204 ? 14.812 18.969 21.484 1 98.88 204 ALA A N 1
ATOM 1596 C CA . ALA A 1 204 ? 15.922 18.062 21.203 1 98.88 204 ALA A CA 1
ATOM 1597 C C . ALA A 1 204 ? 16.719 17.766 22.469 1 98.88 204 ALA A C 1
ATOM 1599 O O . ALA A 1 204 ? 17.125 16.625 22.703 1 98.88 204 ALA A O 1
ATOM 1600 N N . ASP A 1 205 ? 16.984 18.812 23.281 1 98.81 205 ASP A N 1
ATOM 1601 C CA . ASP A 1 205 ? 17.703 18.641 24.547 1 98.81 205 ASP A CA 1
ATOM 1602 C C . ASP A 1 205 ? 17.016 17.609 25.438 1 98.81 205 ASP A C 1
ATOM 1604 O O . ASP A 1 205 ? 17.672 16.734 26 1 98.81 205 ASP A O 1
ATOM 1608 N N . LEU A 1 206 ? 15.734 17.719 25.562 1 98.88 206 LEU A N 1
ATOM 1609 C CA . LEU A 1 206 ? 14.984 16.812 26.406 1 98.88 206 LEU A CA 1
ATOM 1610 C C . LEU A 1 206 ? 15 15.398 25.844 1 98.88 206 LEU A C 1
ATOM 1612 O O . LEU A 1 206 ? 15.195 14.43 26.594 1 98.88 206 LEU A O 1
ATOM 1616 N N . ILE A 1 207 ? 14.781 15.234 24.547 1 98.81 207 ILE A N 1
ATOM 1617 C CA . ILE A 1 207 ? 14.734 13.93 23.906 1 98.81 207 ILE A CA 1
ATOM 1618 C C . ILE A 1 207 ? 16.078 13.227 24.062 1 98.81 207 ILE A C 1
ATOM 1620 O O . ILE A 1 207 ? 16.125 12.023 24.312 1 98.81 207 ILE A O 1
ATOM 1624 N N . GLU A 1 208 ? 17.109 14.008 23.938 1 98.31 208 GLU A N 1
ATOM 1625 C CA . GLU A 1 208 ? 18.438 13.453 24.125 1 98.31 208 GLU A CA 1
ATOM 1626 C C . GLU A 1 208 ? 18.672 13.031 25.562 1 98.31 208 GLU A C 1
ATOM 1628 O O . GLU A 1 208 ? 19.125 11.922 25.828 1 98.31 208 GLU A O 1
ATOM 1633 N N . ARG A 1 209 ? 18.359 13.914 26.484 1 98.31 209 ARG A N 1
ATOM 1634 C CA . ARG A 1 209 ? 18.578 13.664 27.906 1 98.31 209 ARG A CA 1
ATOM 1635 C C . ARG A 1 209 ? 17.797 12.43 28.359 1 98.31 209 ARG A C 1
ATOM 1637 O O . ARG A 1 209 ? 18.312 11.633 29.156 1 98.31 209 ARG A O 1
ATOM 1644 N N . LYS A 1 210 ? 16.609 12.25 27.859 1 98.44 210 LYS A N 1
ATOM 1645 C CA . LYS A 1 210 ? 15.719 11.18 28.281 1 98.44 210 LYS A CA 1
ATOM 1646 C C . LYS A 1 210 ? 15.914 9.938 27.422 1 98.44 210 LYS A C 1
ATOM 1648 O O . LYS A 1 210 ? 15.297 8.898 27.672 1 98.44 210 LYS A O 1
ATOM 1653 N N . GLN A 1 211 ? 16.75 9.984 26.391 1 97.94 211 GLN A N 1
ATOM 1654 C CA . GLN A 1 211 ? 17.031 8.883 25.469 1 97.94 211 GLN A CA 1
ATOM 1655 C C . GLN A 1 211 ? 15.758 8.406 24.781 1 97.94 211 GLN A C 1
ATOM 1657 O O . GLN A 1 211 ? 15.484 7.203 24.734 1 97.94 211 GLN A O 1
ATOM 1662 N N . LEU A 1 212 ? 14.93 9.352 24.391 1 98.69 212 LEU A N 1
ATOM 1663 C CA . LEU A 1 212 ? 13.719 9.047 23.625 1 98.69 212 LEU A CA 1
ATOM 1664 C C . LEU A 1 212 ? 14.031 8.875 22.156 1 98.69 212 LEU A C 1
ATOM 1666 O O . LEU A 1 212 ? 15.109 9.266 21.688 1 98.69 212 LEU A O 1
ATOM 1670 N N . PHE A 1 213 ? 13.172 8.219 21.375 1 98.81 213 PHE A N 1
ATOM 1671 C CA . PHE A 1 213 ? 13.383 7.969 19.953 1 98.81 213 PHE A CA 1
ATOM 1672 C C . PHE A 1 213 ? 12.523 8.898 19.094 1 98.81 213 PHE A C 1
ATOM 1674 O O . PHE A 1 213 ? 11.305 8.758 19.062 1 98.81 213 PHE A O 1
ATOM 1681 N N . PRO A 1 214 ? 13.141 9.836 18.406 1 98.88 214 PRO A N 1
ATOM 1682 C CA . PRO A 1 214 ? 12.359 10.75 17.562 1 98.88 214 PRO A CA 1
ATOM 1683 C C . PRO A 1 214 ? 11.891 10.102 16.266 1 98.88 214 PRO A C 1
ATOM 1685 O O . PRO A 1 214 ? 12.703 9.531 15.531 1 98.88 214 PRO A O 1
ATOM 1688 N N . LEU A 1 215 ? 10.672 10.125 15.969 1 98.94 215 LEU A N 1
ATOM 1689 C CA . LEU A 1 215 ? 10.031 9.773 14.703 1 98.94 215 LEU A CA 1
ATOM 1690 C C . LEU A 1 215 ? 9.32 10.977 14.094 1 98.94 215 LEU A C 1
ATOM 1692 O O . LEU A 1 215 ? 8.281 11.406 14.602 1 98.94 215 LEU A O 1
ATOM 1696 N N . PHE A 1 216 ? 9.82 11.477 12.961 1 98.94 216 PHE A N 1
ATOM 1697 C CA . PHE A 1 216 ? 9.273 12.672 12.336 1 98.94 216 PHE A CA 1
ATOM 1698 C C . PHE A 1 216 ? 8.227 12.305 11.289 1 98.94 216 PHE A C 1
ATOM 1700 O O . PHE A 1 216 ? 8.484 11.492 10.398 1 98.94 216 PHE A O 1
ATOM 1707 N N . ASP A 1 217 ? 7.035 12.82 11.398 1 98.81 217 ASP A N 1
ATOM 1708 C CA . ASP A 1 217 ? 6.023 12.836 10.352 1 98.81 217 ASP A CA 1
ATOM 1709 C C . ASP A 1 217 ? 6.172 14.062 9.453 1 98.81 217 ASP A C 1
ATOM 1711 O O . ASP A 1 217 ? 5.902 15.188 9.891 1 98.81 217 ASP A O 1
ATOM 1715 N N . SER A 1 218 ? 6.566 13.883 8.211 1 98.62 218 SER A N 1
ATOM 1716 C CA . SER A 1 218 ? 6.844 14.969 7.273 1 98.62 218 SER A CA 1
ATOM 1717 C C . SER A 1 218 ? 5.926 14.891 6.059 1 98.62 218 SER A C 1
ATOM 1719 O O . SER A 1 218 ? 6.355 14.5 4.973 1 98.62 218 SER A O 1
ATOM 1721 N N . ALA A 1 219 ? 4.727 15.383 6.211 1 97.5 219 ALA A N 1
ATOM 1722 C CA . ALA A 1 219 ? 3.709 15.297 5.164 1 97.5 219 ALA A CA 1
ATOM 1723 C C . ALA A 1 219 ? 3.686 16.562 4.316 1 97.5 219 ALA A C 1
ATOM 1725 O O . ALA A 1 219 ? 3.158 16.562 3.199 1 97.5 219 ALA A O 1
ATOM 1726 N N . TYR A 1 220 ? 4.352 17.672 4.77 1 97.44 220 TYR A N 1
ATOM 1727 C CA . TYR A 1 220 ? 4.047 18.984 4.18 1 97.44 220 TYR A CA 1
ATOM 1728 C C . TYR A 1 220 ? 5.316 19.688 3.719 1 97.44 220 TYR A C 1
ATOM 1730 O O . TYR A 1 220 ? 5.301 20.875 3.441 1 97.44 220 TYR A O 1
ATOM 1738 N N . GLN A 1 221 ? 6.438 18.938 3.627 1 98.06 221 GLN A N 1
ATOM 1739 C CA . GLN A 1 221 ? 7.707 19.578 3.283 1 98.06 221 GLN A CA 1
ATOM 1740 C C . GLN A 1 221 ? 7.602 20.328 1.963 1 98.06 221 GLN A C 1
ATOM 1742 O O . GLN A 1 221 ? 7.227 19.766 0.938 1 98.06 221 GLN A O 1
ATOM 1747 N N . GLY A 1 222 ? 7.953 21.594 1.973 1 95.75 222 GLY A N 1
ATOM 1748 C CA . GLY A 1 222 ? 7.832 22.469 0.808 1 95.75 222 GLY A CA 1
ATOM 1749 C C . GLY A 1 222 ? 6.492 23.172 0.722 1 95.75 222 GLY A C 1
ATOM 1750 O O . GLY A 1 222 ? 6.418 24.328 0.324 1 95.75 222 GLY A O 1
ATOM 1751 N N . PHE A 1 223 ? 5.488 22.484 1.129 1 91.12 223 PHE A N 1
ATOM 1752 C CA . PHE A 1 223 ? 4.121 23 1.073 1 91.12 223 PHE A CA 1
ATOM 1753 C C . PHE A 1 223 ? 3.846 23.938 2.242 1 91.12 223 PHE A C 1
ATOM 1755 O O . PHE A 1 223 ? 3.064 24.875 2.115 1 91.12 223 PHE A O 1
ATOM 1762 N N . ALA A 1 224 ? 4.488 23.719 3.34 1 93 224 ALA A N 1
ATOM 1763 C CA . ALA A 1 224 ? 4.234 24.484 4.555 1 93 224 ALA A CA 1
ATOM 1764 C C . ALA A 1 224 ? 4.688 25.938 4.391 1 93 224 ALA A C 1
ATOM 1766 O O . ALA A 1 224 ? 3.889 26.859 4.555 1 93 224 ALA A O 1
ATOM 1767 N N . SER A 1 225 ? 5.938 26.156 3.977 1 94.25 225 SER A N 1
ATOM 1768 C CA . SER A 1 225 ? 6.496 27.5 3.914 1 94.25 225 SER A CA 1
ATOM 1769 C C . SER A 1 225 ? 6.734 27.938 2.471 1 94.25 225 SER A C 1
ATOM 1771 O O . SER A 1 225 ? 6.949 29.125 2.199 1 94.25 225 SER A O 1
ATOM 1773 N N . GLY A 1 226 ? 6.711 26.984 1.573 1 96.06 226 GLY A N 1
ATOM 1774 C CA . GLY A 1 226 ? 7.121 27.266 0.203 1 96.06 226 GLY A CA 1
ATOM 1775 C C . GLY A 1 226 ? 8.586 26.969 -0.05 1 96.06 226 GLY A C 1
ATOM 1776 O O . GLY A 1 226 ? 9.078 27.156 -1.163 1 96.06 226 GLY A O 1
ATOM 1777 N N . ASP A 1 227 ? 9.242 26.484 0.964 1 96.81 227 ASP A N 1
ATOM 1778 C CA . ASP A 1 227 ? 10.664 26.188 0.908 1 96.81 227 ASP A CA 1
ATOM 1779 C C . ASP A 1 227 ? 10.977 24.859 1.584 1 96.81 227 ASP A C 1
ATOM 1781 O O . ASP A 1 227 ? 11.008 24.766 2.812 1 96.81 227 ASP A O 1
ATOM 1785 N N . PRO A 1 228 ? 11.312 23.812 0.737 1 97.44 228 PRO A N 1
ATOM 1786 C CA . PRO A 1 228 ? 11.547 22.484 1.319 1 97.44 228 PRO A CA 1
ATOM 1787 C C . PRO A 1 228 ? 12.703 22.484 2.316 1 97.44 228 PRO A C 1
ATOM 1789 O O . PRO A 1 228 ? 12.703 21.703 3.266 1 97.44 228 PRO A O 1
ATOM 1792 N N . ASP A 1 229 ? 13.68 23.328 2.145 1 97.31 229 ASP A N 1
ATOM 1793 C CA . ASP A 1 229 ? 14.828 23.375 3.043 1 97.31 229 ASP A CA 1
ATOM 1794 C C . ASP A 1 229 ? 14.445 23.953 4.402 1 97.31 229 ASP A C 1
ATOM 1796 O O . ASP A 1 229 ? 14.844 23.422 5.445 1 97.31 229 ASP A O 1
ATOM 1800 N N . LEU A 1 230 ? 13.648 25.031 4.367 1 96.88 230 LEU A N 1
ATOM 1801 C CA . LEU A 1 230 ? 13.172 25.625 5.613 1 96.88 230 LEU A CA 1
ATOM 1802 C C . LEU A 1 230 ? 12.297 24.641 6.383 1 96.88 230 LEU A C 1
ATOM 1804 O O . LEU A 1 230 ? 12.398 24.531 7.605 1 96.88 230 LEU A O 1
ATOM 1808 N N . ASP A 1 231 ? 11.484 23.922 5.656 1 98.12 231 ASP A N 1
ATOM 1809 C CA . ASP A 1 231 ? 10.531 23 6.258 1 98.12 231 ASP A CA 1
ATOM 1810 C C . ASP A 1 231 ? 11.234 21.781 6.855 1 98.12 231 ASP A C 1
ATOM 1812 O O . ASP A 1 231 ? 10.656 21.047 7.656 1 98.12 231 ASP A O 1
ATOM 1816 N N . ALA A 1 232 ? 12.508 21.5 6.488 1 98.56 232 ALA A N 1
ATOM 1817 C CA . ALA A 1 232 ? 13.234 20.328 6.941 1 98.56 232 ALA A CA 1
ATOM 1818 C C . ALA A 1 232 ? 14.195 20.672 8.07 1 98.56 232 ALA A C 1
ATOM 1820 O O . ALA A 1 232 ? 14.953 19.812 8.531 1 98.56 232 ALA A O 1
ATOM 1821 N N . TRP A 1 233 ? 14.234 21.891 8.539 1 98.31 233 TRP A N 1
ATOM 1822 C CA . TRP A 1 233 ? 15.242 22.406 9.461 1 98.31 233 TRP A CA 1
ATOM 1823 C C . TRP A 1 233 ? 15.312 21.531 10.719 1 98.31 233 TRP A C 1
ATOM 1825 O O . TRP A 1 233 ? 16.391 21.141 11.148 1 98.31 233 TRP A O 1
ATOM 1835 N N . ALA A 1 234 ? 14.148 21.266 11.344 1 98.69 234 ALA A N 1
ATOM 1836 C CA . ALA A 1 234 ? 14.133 20.516 12.594 1 98.69 234 ALA A CA 1
ATOM 1837 C C . ALA A 1 234 ? 14.766 19.141 12.43 1 98.69 234 ALA A C 1
ATOM 1839 O O . ALA A 1 234 ? 15.57 18.719 13.266 1 98.69 234 ALA A O 1
ATOM 1840 N N . ILE A 1 235 ? 14.414 18.438 11.375 1 98.88 235 ILE A N 1
ATOM 1841 C CA . ILE A 1 235 ? 14.953 17.109 11.109 1 98.88 235 ILE A CA 1
ATOM 1842 C C . ILE A 1 235 ? 16.469 17.188 10.961 1 98.88 235 ILE A C 1
ATOM 1844 O O . ILE A 1 235 ? 17.203 16.406 11.57 1 98.88 235 ILE A O 1
ATOM 1848 N N . ARG A 1 236 ? 16.938 18.156 10.164 1 98.75 236 ARG A N 1
ATOM 1849 C CA . ARG A 1 236 ? 18.375 18.297 9.906 1 98.75 236 ARG A CA 1
ATOM 1850 C C . ARG A 1 236 ? 19.125 18.641 11.188 1 98.75 236 ARG A C 1
ATOM 1852 O O . ARG A 1 236 ? 20.234 18.172 11.414 1 98.75 236 ARG A O 1
ATOM 1859 N N . TYR A 1 237 ? 18.5 19.453 12.008 1 98.5 237 TYR A N 1
ATOM 1860 C CA . TYR A 1 237 ? 19.109 19.781 13.289 1 98.5 237 TYR A CA 1
ATOM 1861 C C . TYR A 1 237 ? 19.297 18.547 14.148 1 98.5 237 TYR A C 1
ATOM 1863 O O . TYR A 1 237 ? 20.375 18.344 14.734 1 98.5 237 TYR A O 1
ATOM 1871 N N . PHE A 1 238 ? 18.266 17.703 14.258 1 98.75 238 PHE A N 1
ATOM 1872 C CA . PHE A 1 238 ? 18.359 16.469 15.031 1 98.75 238 PHE A CA 1
ATOM 1873 C C . PHE A 1 238 ? 19.453 15.555 14.461 1 98.75 238 PHE A C 1
ATOM 1875 O O . PHE A 1 238 ? 20.219 14.945 15.211 1 98.75 238 PHE A O 1
ATOM 1882 N N . VAL A 1 239 ? 19.531 15.438 13.148 1 98.44 239 VAL A N 1
ATOM 1883 C CA . VAL A 1 239 ? 20.531 14.594 12.492 1 98.44 239 VAL A CA 1
ATOM 1884 C C . VAL A 1 239 ? 21.938 15.125 12.797 1 98.44 239 VAL A C 1
ATOM 1886 O O . VAL A 1 239 ? 22.844 14.359 13.109 1 98.44 239 VAL A O 1
ATOM 1889 N N . ASP A 1 240 ? 22.094 16.422 12.719 1 96.69 240 ASP A N 1
ATOM 1890 C CA . ASP A 1 240 ? 23.391 17.062 12.977 1 96.69 240 ASP A CA 1
ATOM 1891 C C . ASP A 1 240 ? 23.828 16.828 14.422 1 96.69 240 ASP A C 1
ATOM 1893 O O . ASP A 1 240 ? 25.031 16.75 14.703 1 96.69 240 ASP A O 1
ATOM 1897 N N . ARG A 1 241 ? 22.844 16.688 15.328 1 96.44 241 ARG A N 1
ATOM 1898 C CA . ARG A 1 241 ? 23.125 16.453 16.734 1 96.44 241 ARG A CA 1
ATOM 1899 C C . ARG A 1 241 ? 23.516 14.992 16.969 1 96.44 241 ARG A C 1
ATOM 1901 O O . ARG A 1 241 ? 24 14.648 18.047 1 96.44 241 ARG A O 1
ATOM 1908 N N . GLY A 1 242 ? 23.281 14.141 16 1 95.56 242 GLY A N 1
ATOM 1909 C CA . GLY A 1 242 ? 23.719 12.766 16.094 1 95.56 242 GLY A CA 1
ATOM 1910 C C . GLY A 1 242 ? 22.609 11.797 16.469 1 95.56 242 GLY A C 1
ATOM 1911 O O . GLY A 1 242 ? 22.859 10.633 16.766 1 95.56 242 GLY A O 1
ATOM 1912 N N . PHE A 1 243 ? 21.359 12.258 16.406 1 97.75 243 PHE A N 1
ATOM 1913 C CA . PHE A 1 243 ? 20.234 11.391 16.734 1 97.75 243 PHE A CA 1
ATOM 1914 C C . PHE A 1 243 ? 20.125 10.258 15.719 1 97.75 243 PHE A C 1
ATOM 1916 O O . PHE A 1 243 ? 20.375 10.461 14.523 1 97.75 243 PHE A O 1
ATOM 1923 N N . GLU A 1 244 ? 19.891 9.062 16.141 1 98.5 244 GLU A N 1
ATOM 1924 C CA . GLU A 1 244 ? 19.25 8.039 15.305 1 98.5 244 GLU A CA 1
ATOM 1925 C C . GLU A 1 244 ? 17.734 8.234 15.273 1 98.5 244 GLU A C 1
ATOM 1927 O O . GLU A 1 244 ? 17.094 8.359 16.312 1 98.5 244 GLU A O 1
ATOM 1932 N N . LEU A 1 245 ? 17.172 8.328 14.117 1 98.75 245 LEU A N 1
ATOM 1933 C CA . LEU A 1 245 ? 15.758 8.688 14.016 1 98.75 245 LEU A CA 1
ATOM 1934 C C . LEU A 1 245 ? 15.148 8.148 12.727 1 98.75 245 LEU A C 1
ATOM 1936 O O . LEU A 1 245 ? 15.859 7.609 11.875 1 98.75 245 LEU A O 1
ATOM 1940 N N . PHE A 1 246 ? 13.828 8.172 12.641 1 98.94 246 PHE A N 1
ATOM 1941 C CA . PHE A 1 246 ? 13.062 7.879 11.438 1 98.94 246 PHE A CA 1
ATOM 1942 C C . PHE A 1 246 ? 12.359 9.133 10.922 1 98.94 246 PHE A C 1
ATOM 1944 O O . PHE A 1 246 ? 11.938 9.977 11.711 1 98.94 246 PHE A O 1
ATOM 1951 N N . VAL A 1 247 ? 12.297 9.32 9.617 1 98.94 247 VAL A N 1
ATOM 1952 C CA . VAL A 1 247 ? 11.492 10.359 8.992 1 98.94 247 VAL A CA 1
ATOM 1953 C C . VAL A 1 247 ? 10.492 9.734 8.023 1 98.94 247 VAL A C 1
ATOM 1955 O O . VAL A 1 247 ? 10.883 9.055 7.074 1 98.94 247 VAL A O 1
ATOM 1958 N N . CYS A 1 248 ? 9.211 9.922 8.273 1 98.94 248 CYS A N 1
ATOM 1959 C CA . CYS A 1 248 ? 8.133 9.461 7.402 1 98.94 248 CYS A CA 1
ATOM 1960 C C . CYS A 1 248 ? 7.695 10.562 6.449 1 98.94 248 CYS A C 1
ATOM 1962 O O . CYS A 1 248 ? 6.949 11.469 6.84 1 98.94 248 CYS A O 1
ATOM 1964 N N . GLN A 1 249 ? 8.102 10.453 5.18 1 98.88 249 GLN A N 1
ATOM 1965 C CA . GLN A 1 249 ? 7.805 11.477 4.18 1 98.88 249 GLN A CA 1
ATOM 1966 C C . GLN A 1 249 ? 6.582 11.094 3.352 1 98.88 249 GLN A C 1
ATOM 1968 O O . GLN A 1 249 ? 6.387 9.922 3.021 1 98.88 249 GLN A O 1
ATOM 1973 N N . SER A 1 250 ? 5.754 12 3.082 1 98.5 250 SER A N 1
ATOM 1974 C CA . SER A 1 250 ? 4.668 11.867 2.117 1 98.5 250 SER A CA 1
ATOM 1975 C C . SER A 1 250 ? 4.828 12.852 0.966 1 98.5 250 SER A C 1
ATOM 1977 O O . SER A 1 250 ? 5.277 13.984 1.17 1 98.5 250 SER A O 1
ATOM 1979 N N . PHE A 1 251 ? 4.438 12.469 -0.225 1 98.62 251 PHE A N 1
ATOM 1980 C CA . PHE A 1 251 ? 4.492 13.359 -1.38 1 98.62 251 PHE A CA 1
ATOM 1981 C C . PHE A 1 251 ? 3.09 13.664 -1.896 1 98.62 251 PHE A C 1
ATOM 1983 O O . PHE A 1 251 ? 2.92 14.07 -3.047 1 98.62 251 PHE A O 1
ATOM 1990 N N . ALA A 1 252 ? 2.09 13.414 -1.016 1 97.75 252 ALA A N 1
ATOM 1991 C CA . ALA A 1 252 ? 0.692 13.68 -1.355 1 97.75 252 ALA A CA 1
ATOM 1992 C C . ALA A 1 252 ? 0.437 15.172 -1.515 1 97.75 252 ALA A C 1
ATOM 1994 O O . ALA A 1 252 ? -0.094 15.609 -2.537 1 97.75 252 ALA A O 1
ATOM 1995 N N . LYS A 1 253 ? 0.901 15.992 -0.599 1 96.81 253 LYS A N 1
ATOM 1996 C CA . LYS A 1 253 ? 0.543 17.406 -0.566 1 96.81 253 LYS A CA 1
ATOM 1997 C C . LYS A 1 253 ? 1.479 18.234 -1.445 1 96.81 253 LYS A C 1
ATOM 1999 O O . LYS A 1 253 ? 1.026 18.969 -2.328 1 96.81 253 LYS A O 1
ATOM 2004 N N . ASN A 1 254 ? 2.781 18.031 -1.257 1 97.56 254 ASN A N 1
ATOM 2005 C CA . ASN A 1 254 ? 3.748 18.891 -1.924 1 97.56 254 ASN A CA 1
ATOM 2006 C C . ASN A 1 254 ? 3.824 18.594 -3.42 1 97.56 254 ASN A C 1
ATOM 2008 O O . ASN A 1 254 ? 4.285 19.438 -4.199 1 97.56 254 ASN A O 1
ATOM 2012 N N . PHE A 1 255 ? 3.352 17.422 -3.863 1 98.38 255 PHE A N 1
ATOM 2013 C CA . PHE A 1 255 ? 3.295 17.109 -5.289 1 98.38 255 PHE A CA 1
ATOM 2014 C C . PHE A 1 255 ? 1.851 17.047 -5.77 1 98.38 255 PHE A C 1
ATOM 2016 O O . PHE A 1 255 ? 1.597 16.875 -6.965 1 98.38 255 PHE A O 1
ATOM 2023 N N . GLY A 1 256 ? 0.887 17.203 -4.848 1 97.56 256 GLY A N 1
ATOM 2024 C CA . GLY A 1 256 ? -0.511 17.031 -5.211 1 97.56 256 GLY A CA 1
ATOM 2025 C C . GLY A 1 256 ? -0.836 15.625 -5.664 1 97.56 256 GLY A C 1
ATOM 2026 O O . GLY A 1 256 ? -1.685 15.43 -6.535 1 97.56 256 GLY A O 1
ATOM 2027 N N . LEU A 1 257 ? -0.127 14.672 -5.191 1 98.38 257 LEU A N 1
ATOM 2028 C CA . LEU A 1 257 ? -0.306 13.281 -5.578 1 98.38 257 LEU A CA 1
ATOM 2029 C C . LEU A 1 257 ? -1.044 12.5 -4.496 1 98.38 257 LEU A C 1
ATOM 2031 O O . LEU A 1 257 ? -0.576 11.453 -4.051 1 98.38 257 LEU A O 1
ATOM 2035 N N . TYR A 1 258 ? -2.256 12.984 -4.141 1 97.44 258 TYR A N 1
ATOM 2036 C CA . TYR A 1 258 ? -3.023 12.438 -3.029 1 97.44 258 TYR A CA 1
ATOM 2037 C C . TYR A 1 258 ? -3.359 10.969 -3.271 1 97.44 258 TYR A C 1
ATOM 2039 O O . TYR A 1 258 ? -3.234 10.141 -2.367 1 97.44 258 TYR A O 1
ATOM 2047 N N . CYS A 1 259 ? -3.684 10.562 -4.523 1 98.19 259 CYS A N 1
ATOM 2048 C CA . CYS A 1 259 ? -4.18 9.211 -4.773 1 98.19 259 CYS A CA 1
ATOM 2049 C C . CYS A 1 259 ? -3.08 8.328 -5.348 1 98.19 259 CYS A C 1
ATOM 2051 O O . CYS A 1 259 ? -3.334 7.184 -5.73 1 98.19 259 CYS A O 1
ATOM 2053 N N . GLU A 1 260 ? -1.848 8.82 -5.453 1 98.44 260 GLU A N 1
ATOM 2054 C CA . GLU A 1 260 ? -0.785 7.98 -5.996 1 98.44 260 GLU A CA 1
ATOM 2055 C C . GLU A 1 260 ? 0.011 7.305 -4.883 1 98.44 260 GLU A C 1
ATOM 2057 O O . GLU A 1 260 ? 0.781 6.375 -5.141 1 98.44 260 GLU A O 1
ATOM 2062 N N . ARG A 1 261 ? -0.178 7.801 -3.666 1 98.44 261 ARG A N 1
ATOM 2063 C CA . ARG A 1 261 ? 0.249 7.137 -2.439 1 98.44 261 ARG A CA 1
ATOM 2064 C C . ARG A 1 261 ? 1.752 6.875 -2.451 1 98.44 261 ARG A C 1
ATOM 2066 O O . ARG A 1 261 ? 2.197 5.758 -2.18 1 98.44 261 ARG A O 1
ATOM 2073 N N . VAL A 1 262 ? 2.561 7.898 -2.688 1 98.75 262 VAL A N 1
ATOM 2074 C CA . VAL A 1 262 ? 4.012 7.75 -2.711 1 98.75 262 VAL A CA 1
ATOM 2075 C C . VAL A 1 262 ? 4.617 8.398 -1.469 1 98.75 262 VAL A C 1
ATOM 2077 O O . VAL A 1 262 ? 4.254 9.523 -1.107 1 98.75 262 VAL A O 1
ATOM 2080 N N . GLY A 1 263 ? 5.434 7.68 -0.743 1 98.81 263 GLY A N 1
ATOM 2081 C CA . GLY A 1 263 ? 6.152 8.133 0.435 1 98.81 263 GLY A CA 1
ATOM 2082 C C . GLY A 1 263 ? 7.496 7.457 0.615 1 98.81 263 GLY A C 1
ATOM 2083 O O . GLY A 1 263 ? 7.883 6.609 -0.194 1 98.81 263 GLY A O 1
ATOM 2084 N N . ASN A 1 264 ? 8.211 7.871 1.596 1 98.94 264 ASN A N 1
ATOM 2085 C CA . ASN A 1 264 ? 9.555 7.379 1.898 1 98.94 264 ASN A CA 1
ATOM 2086 C C . ASN A 1 264 ? 9.812 7.34 3.402 1 98.94 264 ASN A C 1
ATOM 2088 O O . ASN A 1 264 ? 9.414 8.258 4.129 1 98.94 264 ASN A O 1
ATOM 2092 N N . LEU A 1 265 ? 10.336 6.258 3.867 1 98.94 265 LEU A N 1
ATOM 2093 C CA . LEU A 1 265 ? 10.867 6.168 5.223 1 98.94 265 LEU A CA 1
ATOM 2094 C C . LEU A 1 265 ? 12.383 6.332 5.219 1 98.94 265 LEU A C 1
ATOM 2096 O O . LEU A 1 265 ? 13.102 5.48 4.695 1 98.94 265 LEU A O 1
ATOM 2100 N N . THR A 1 266 ? 12.859 7.43 5.715 1 98.94 266 THR A N 1
ATOM 2101 C CA . THR A 1 266 ? 14.289 7.645 5.871 1 98.94 266 THR A CA 1
ATOM 2102 C C . THR A 1 266 ? 14.766 7.145 7.234 1 98.94 266 THR A C 1
ATOM 2104 O O . THR A 1 266 ? 14.203 7.512 8.266 1 98.94 266 THR A O 1
ATOM 2107 N N . ILE A 1 267 ? 15.742 6.301 7.242 1 98.88 267 ILE A N 1
ATOM 2108 C CA . ILE A 1 267 ? 16.375 5.758 8.445 1 98.88 267 ILE A CA 1
ATOM 2109 C C . ILE A 1 267 ? 17.734 6.414 8.656 1 98.88 267 ILE A C 1
ATOM 2111 O O . ILE A 1 267 ? 18.594 6.387 7.762 1 98.88 267 ILE A O 1
ATOM 2115 N N . VAL A 1 268 ? 17.922 7.039 9.781 1 98.75 268 VAL A N 1
ATOM 2116 C CA . VAL A 1 268 ? 19.203 7.625 10.148 1 98.75 268 VAL A CA 1
ATOM 2117 C C . VAL A 1 268 ? 19.844 6.801 11.273 1 98.75 268 VAL A C 1
ATOM 2119 O O . VAL A 1 268 ? 19.203 6.527 12.289 1 98.75 268 VAL A O 1
ATOM 2122 N N . GLN A 1 269 ? 21 6.363 11.039 1 98 269 GLN A N 1
ATOM 2123 C CA . GLN A 1 269 ? 21.734 5.504 11.961 1 98 269 GLN A CA 1
ATOM 2124 C C . GLN A 1 269 ? 23.047 6.145 12.375 1 98 269 GLN A C 1
ATOM 2126 O O . GLN A 1 269 ? 23.5 7.121 11.758 1 98 269 GLN A O 1
ATOM 2131 N N . ARG A 1 270 ? 23.703 5.633 13.398 1 96.06 270 ARG A N 1
ATOM 2132 C CA . ARG A 1 270 ? 24.969 6.168 13.914 1 96.06 270 ARG A CA 1
ATOM 2133 C C . ARG A 1 270 ? 26.125 5.797 13.008 1 96.06 270 ARG A C 1
ATOM 2135 O O . ARG A 1 270 ? 27.094 6.555 12.883 1 96.06 270 ARG A O 1
ATOM 2142 N N . SER A 1 271 ? 25.984 4.613 12.414 1 93.75 271 SER A N 1
ATOM 2143 C CA . SER A 1 271 ? 27.016 4.086 11.539 1 93.75 271 SER A CA 1
ATOM 2144 C C . SER A 1 271 ? 26.422 3.268 10.398 1 93.75 271 SER A C 1
ATOM 2146 O O . SER A 1 271 ? 25.359 2.674 10.547 1 93.75 271 SER A O 1
ATOM 2148 N N . GLY A 1 272 ? 27.172 3.283 9.297 1 94.31 272 GLY A N 1
ATOM 2149 C CA . GLY A 1 272 ? 26.734 2.494 8.164 1 94.31 272 GLY A CA 1
ATOM 2150 C C . GLY A 1 272 ? 26.766 1 8.422 1 94.31 272 GLY A C 1
ATOM 2151 O O . GLY A 1 272 ? 26.172 0.221 7.676 1 94.31 272 GLY A O 1
ATOM 2152 N N . ALA A 1 273 ? 27.312 0.561 9.523 1 94.5 273 ALA A N 1
ATOM 2153 C CA . ALA A 1 273 ? 27.5 -0.853 9.836 1 94.5 273 ALA A CA 1
ATOM 2154 C C . ALA A 1 273 ? 26.172 -1.543 10.109 1 94.5 273 ALA A C 1
ATOM 2156 O O . ALA A 1 273 ? 26.047 -2.756 9.922 1 94.5 273 ALA A O 1
ATOM 2157 N N . THR A 1 274 ? 25.172 -0.764 10.531 1 96.69 274 THR A N 1
ATOM 2158 C CA . THR A 1 274 ? 23.891 -1.36 10.891 1 96.69 274 THR A CA 1
ATOM 2159 C C . THR A 1 274 ? 22.938 -1.35 9.703 1 96.69 274 THR A C 1
ATOM 2161 O O . THR A 1 274 ? 21.812 -1.858 9.789 1 96.69 274 THR A O 1
ATOM 2164 N N . ARG A 1 275 ? 23.328 -0.834 8.586 1 97.25 275 ARG A N 1
ATOM 2165 C CA . ARG A 1 275 ? 22.453 -0.604 7.449 1 97.25 275 ARG A CA 1
ATOM 2166 C C . ARG A 1 275 ? 21.859 -1.915 6.945 1 97.25 275 ARG A C 1
ATOM 2168 O O . ARG A 1 275 ? 20.641 -2.029 6.781 1 97.25 275 ARG A O 1
ATOM 2175 N N . ASP A 1 276 ? 22.688 -2.906 6.668 1 96.88 276 ASP A N 1
ATOM 2176 C CA . ASP A 1 276 ? 22.266 -4.121 5.984 1 96.88 276 ASP A CA 1
ATOM 2177 C C . ASP A 1 276 ? 21.281 -4.914 6.84 1 96.88 276 ASP A C 1
ATOM 2179 O O . ASP A 1 276 ? 20.219 -5.332 6.359 1 96.88 276 ASP A O 1
ATOM 2183 N N . PRO A 1 277 ? 21.547 -5.082 8.164 1 97.69 277 PRO A N 1
ATOM 2184 C CA . PRO A 1 277 ? 20.562 -5.758 9 1 97.69 277 PRO A CA 1
ATOM 2185 C C . PRO A 1 277 ? 19.219 -5.023 9.047 1 97.69 277 PRO A C 1
ATOM 2187 O O . PRO A 1 277 ? 18.172 -5.652 8.953 1 97.69 277 PRO A O 1
ATOM 2190 N N . ILE A 1 278 ? 19.266 -3.684 9.164 1 98.44 278 ILE A N 1
ATOM 2191 C CA . ILE A 1 278 ? 18.031 -2.902 9.219 1 98.44 278 ILE A CA 1
ATOM 2192 C C . ILE A 1 278 ? 17.266 -3.053 7.91 1 98.44 278 ILE A C 1
ATOM 2194 O O . ILE A 1 278 ? 16.078 -3.338 7.91 1 98.44 278 ILE A O 1
ATOM 2198 N N . HIS A 1 279 ? 18 -2.893 6.828 1 98.12 279 HIS A N 1
ATOM 2199 C CA . HIS A 1 279 ? 17.406 -2.992 5.5 1 98.12 279 HIS A CA 1
ATOM 2200 C C . HIS A 1 279 ? 16.766 -4.363 5.281 1 98.12 279 HIS A C 1
ATOM 2202 O O . HIS A 1 279 ? 15.672 -4.461 4.727 1 98.12 279 HIS A O 1
ATOM 2208 N N . SER A 1 280 ? 17.438 -5.422 5.668 1 97.62 280 SER A N 1
ATOM 2209 C CA . SER A 1 280 ? 16.938 -6.777 5.492 1 97.62 280 SER A CA 1
ATOM 2210 C C . SER A 1 280 ? 15.648 -6.996 6.281 1 97.62 280 SER A C 1
ATOM 2212 O O . SER A 1 280 ? 14.711 -7.613 5.781 1 97.62 280 SER A O 1
ATOM 2214 N N . GLN A 1 281 ? 15.609 -6.449 7.535 1 98.19 281 GLN A N 1
ATOM 2215 C CA . GLN A 1 281 ? 14.422 -6.617 8.367 1 98.19 281 GLN A CA 1
ATOM 2216 C C . GLN A 1 281 ? 13.242 -5.824 7.805 1 98.19 281 GLN A C 1
ATOM 2218 O O . GLN A 1 281 ? 12.102 -6.297 7.816 1 98.19 281 GLN A O 1
ATOM 2223 N N . ILE A 1 282 ? 13.508 -4.621 7.309 1 98.62 282 ILE A N 1
ATOM 2224 C CA . ILE A 1 282 ? 12.461 -3.812 6.707 1 98.62 282 ILE A CA 1
ATOM 2225 C C . ILE A 1 282 ? 11.953 -4.484 5.434 1 98.62 282 ILE A C 1
ATOM 2227 O O . ILE A 1 282 ? 10.758 -4.469 5.148 1 98.62 282 ILE A O 1
ATOM 2231 N N . THR A 1 283 ? 12.875 -5.094 4.711 1 97.94 283 THR A N 1
ATOM 2232 C CA . THR A 1 283 ? 12.516 -5.836 3.508 1 97.94 283 THR A CA 1
ATOM 2233 C C . THR A 1 283 ? 11.516 -6.941 3.836 1 97.94 283 THR A C 1
ATOM 2235 O O . THR A 1 283 ? 10.492 -7.082 3.158 1 97.94 283 THR A O 1
ATOM 2238 N N . LEU A 1 284 ? 11.758 -7.672 4.852 1 97.5 284 LEU A N 1
ATOM 2239 C CA . LEU A 1 284 ? 10.875 -8.758 5.262 1 97.5 284 LEU A CA 1
ATOM 2240 C C . LEU A 1 284 ? 9.523 -8.219 5.715 1 97.5 284 LEU A C 1
ATOM 2242 O O . LEU A 1 284 ? 8.477 -8.812 5.422 1 97.5 284 LEU A O 1
ATOM 2246 N N . LEU A 1 285 ? 9.562 -7.109 6.41 1 98 285 LEU A N 1
ATOM 2247 C CA . LEU A 1 285 ? 8.32 -6.496 6.867 1 98 285 LEU A CA 1
ATOM 2248 C C . LEU A 1 285 ? 7.457 -6.078 5.684 1 98 285 LEU A C 1
ATOM 2250 O O . LEU A 1 285 ? 6.262 -6.371 5.648 1 98 285 LEU A O 1
ATOM 2254 N N . ILE A 1 286 ? 8.055 -5.406 4.734 1 98.44 286 ILE A N 1
ATOM 2255 C CA . ILE A 1 286 ? 7.324 -4.902 3.578 1 98.44 286 ILE A CA 1
ATOM 2256 C C . ILE A 1 286 ? 6.809 -6.074 2.746 1 98.44 286 ILE A C 1
ATOM 2258 O O . ILE A 1 286 ? 5.691 -6.031 2.23 1 98.44 286 ILE A O 1
ATOM 2262 N N . ARG A 1 287 ? 7.605 -7.133 2.66 1 97.38 287 ARG A N 1
ATOM 2263 C CA . ARG A 1 287 ? 7.199 -8.328 1.93 1 97.38 287 ARG A CA 1
ATOM 2264 C C . ARG A 1 287 ? 5.855 -8.852 2.436 1 97.38 287 ARG A C 1
ATOM 2266 O O . ARG A 1 287 ? 5 -9.242 1.645 1 97.38 287 ARG A O 1
ATOM 2273 N N . GLY A 1 288 ? 5.652 -8.805 3.732 1 97.25 288 GLY A N 1
ATOM 2274 C CA . GLY A 1 288 ? 4.434 -9.32 4.34 1 97.25 288 GLY A CA 1
ATOM 2275 C C . GLY A 1 288 ? 3.291 -8.32 4.316 1 97.25 288 GLY A C 1
ATOM 2276 O O . GLY A 1 288 ? 2.129 -8.703 4.477 1 97.25 288 GLY A O 1
ATOM 2277 N N . LEU A 1 289 ? 3.623 -7.035 4.121 1 98.12 289 LEU A N 1
ATOM 2278 C CA . LEU A 1 289 ? 2.596 -5.996 4.109 1 98.12 289 LEU A CA 1
ATOM 2279 C C . LEU A 1 289 ? 1.985 -5.852 2.721 1 98.12 289 LEU A C 1
ATOM 2281 O O . LEU A 1 289 ? 0.765 -5.918 2.564 1 98.12 289 LEU A O 1
ATOM 2285 N N . TYR A 1 290 ? 2.906 -5.672 1.716 1 98.25 290 TYR A N 1
ATOM 2286 C CA . TYR A 1 290 ? 2.391 -5.43 0.373 1 98.25 290 TYR A CA 1
ATOM 2287 C C . TYR A 1 290 ? 3.398 -5.863 -0.684 1 98.25 290 TYR A C 1
ATOM 2289 O O . TYR A 1 290 ? 3.289 -5.48 -1.851 1 98.25 290 TYR A O 1
ATOM 2297 N N . SER A 1 291 ? 4.406 -6.672 -0.357 1 96.81 291 SER A N 1
ATOM 2298 C CA . SER A 1 291 ? 5.422 -7.281 -1.209 1 96.81 291 SER A CA 1
ATOM 2299 C C . SER A 1 291 ? 6.387 -6.23 -1.754 1 96.81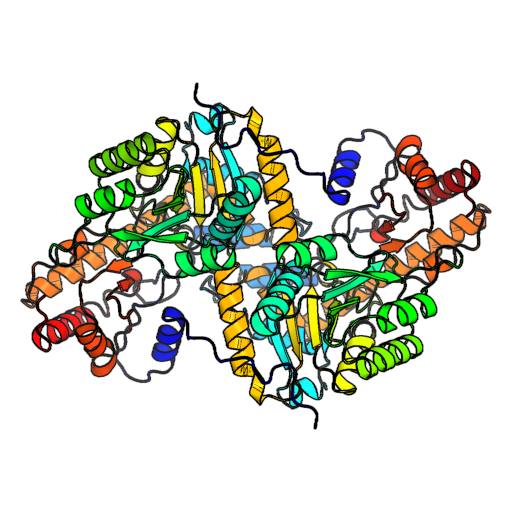 291 SER A C 1
ATOM 2301 O O . SER A 1 291 ? 7.586 -6.281 -1.481 1 96.81 291 SER A O 1
ATOM 2303 N N . ASN A 1 292 ? 6.031 -5.289 -2.535 1 97.12 292 ASN A N 1
ATOM 2304 C CA . ASN A 1 292 ? 6.75 -4.133 -3.059 1 97.12 292 ASN A CA 1
ATOM 2305 C C . ASN A 1 292 ? 5.809 -2.963 -3.334 1 97.12 292 ASN A C 1
ATOM 2307 O O . ASN A 1 292 ? 4.602 -3.156 -3.488 1 97.12 292 ASN A O 1
ATOM 2311 N N . PRO A 1 293 ? 6.293 -1.767 -3.336 1 98.62 293 PRO A N 1
ATOM 2312 C CA . PRO A 1 293 ? 5.426 -0.594 -3.48 1 98.62 293 PRO A CA 1
ATOM 2313 C C . PRO A 1 293 ? 5.078 -0.294 -4.938 1 98.62 293 PRO A C 1
ATOM 2315 O O . PRO A 1 293 ? 5.766 -0.761 -5.848 1 98.62 293 PRO A O 1
ATOM 2318 N N . PRO A 1 294 ? 3.988 0.478 -5.211 1 98.69 294 PRO A N 1
ATOM 2319 C CA . PRO A 1 294 ? 3.621 0.884 -6.57 1 98.69 294 PRO A CA 1
ATOM 2320 C C . PRO A 1 294 ? 4.613 1.872 -7.18 1 98.69 294 PRO A C 1
ATOM 2322 O O . PRO A 1 294 ? 5.125 2.75 -6.48 1 98.69 294 PRO A O 1
ATOM 2325 N N . ALA A 1 295 ? 4.809 1.835 -8.461 1 98.62 295 ALA A N 1
ATOM 2326 C CA . ALA A 1 295 ? 5.922 2.518 -9.117 1 98.62 295 ALA A CA 1
ATOM 2327 C C . ALA A 1 295 ? 5.516 3.912 -9.578 1 98.62 295 ALA A C 1
ATOM 2329 O O . ALA A 1 295 ? 6.348 4.82 -9.641 1 98.62 295 ALA A O 1
ATOM 2330 N N . TYR A 1 296 ? 4.238 4.137 -9.891 1 98.69 296 TYR A N 1
ATOM 2331 C CA . TYR A 1 296 ? 3.846 5.27 -10.719 1 98.69 296 TYR A CA 1
ATOM 2332 C C . TYR A 1 296 ? 4.16 6.59 -10.031 1 98.69 296 TYR A C 1
ATOM 2334 O O . TYR A 1 296 ? 4.871 7.43 -10.586 1 98.69 296 TYR A O 1
ATOM 2342 N N . GLY A 1 297 ? 3.676 6.727 -8.82 1 98.69 297 GLY A N 1
ATOM 2343 C CA . GLY A 1 297 ? 3.961 7.949 -8.086 1 98.69 297 GLY A CA 1
ATOM 2344 C C . GLY A 1 297 ? 5.441 8.18 -7.859 1 98.69 297 GLY A C 1
ATOM 2345 O O . GLY A 1 297 ? 5.926 9.305 -7.977 1 98.69 297 GLY A O 1
ATOM 2346 N N . ALA A 1 298 ? 6.152 7.145 -7.574 1 98.88 298 ALA A N 1
ATOM 2347 C CA . ALA A 1 298 ? 7.59 7.23 -7.316 1 98.88 298 ALA A CA 1
ATOM 2348 C C . ALA A 1 298 ? 8.344 7.66 -8.57 1 98.88 298 ALA A C 1
ATOM 2350 O O . ALA A 1 298 ? 9.328 8.398 -8.492 1 98.88 298 ALA A O 1
ATOM 2351 N N . ARG A 1 299 ? 7.906 7.16 -9.727 1 98.81 299 ARG A N 1
ATOM 2352 C CA . ARG A 1 299 ? 8.539 7.555 -10.984 1 98.81 299 ARG A CA 1
ATOM 2353 C C . ARG A 1 299 ? 8.375 9.047 -11.234 1 98.81 299 ARG A C 1
ATOM 2355 O O . ARG A 1 299 ? 9.297 9.711 -11.703 1 98.81 299 ARG A O 1
ATOM 2362 N N . ILE A 1 300 ? 7.176 9.586 -10.93 1 98.88 300 ILE A N 1
ATOM 2363 C CA . ILE A 1 300 ? 6.91 11.008 -11.117 1 98.88 300 ILE A CA 1
ATOM 2364 C C . ILE A 1 300 ? 7.832 11.836 -10.219 1 98.88 300 ILE A C 1
ATOM 2366 O O . ILE A 1 300 ? 8.562 12.703 -10.695 1 98.88 300 ILE A O 1
ATOM 2370 N N . VAL A 1 301 ? 7.824 11.508 -8.914 1 98.94 301 VAL A N 1
ATOM 2371 C CA . VAL A 1 301 ? 8.602 12.273 -7.949 1 98.94 301 VAL A CA 1
ATOM 2372 C C . VAL A 1 301 ? 10.094 12.133 -8.266 1 98.94 301 VAL A C 1
ATOM 2374 O O . VAL A 1 301 ? 10.836 13.109 -8.219 1 98.94 301 VAL A O 1
ATOM 2377 N N . SER A 1 302 ? 10.492 10.93 -8.594 1 98.88 302 SER A N 1
ATOM 2378 C CA . SER A 1 302 ? 11.883 10.672 -8.938 1 98.88 302 SER A CA 1
ATOM 2379 C C . SER A 1 302 ? 12.328 11.531 -10.125 1 98.88 302 SER A C 1
ATOM 2381 O O . SER A 1 302 ? 13.359 12.195 -10.062 1 98.88 302 SER A O 1
ATOM 2383 N N . LYS A 1 303 ? 11.562 11.492 -11.188 1 98.81 303 LYS A N 1
ATOM 2384 C CA . LYS A 1 303 ? 11.914 12.25 -12.383 1 98.81 303 LYS A CA 1
ATOM 2385 C C . LYS A 1 303 ? 11.984 13.742 -12.094 1 98.81 303 LYS A C 1
ATOM 2387 O O . LYS A 1 303 ? 12.93 14.422 -12.5 1 98.81 303 LYS A O 1
ATOM 2392 N N . VAL A 1 304 ? 11.023 14.234 -11.375 1 98.88 304 VAL A N 1
ATOM 2393 C CA . VAL A 1 304 ? 10.953 15.664 -11.078 1 98.88 304 VAL A CA 1
ATOM 2394 C C . VAL A 1 304 ? 12.141 16.078 -10.211 1 98.88 304 VAL A C 1
ATOM 2396 O O . VAL A 1 304 ? 12.828 17.047 -10.508 1 98.88 304 VAL A O 1
ATOM 2399 N N . LEU A 1 305 ? 12.422 15.336 -9.141 1 98.75 305 LEU A N 1
ATOM 2400 C CA . LEU A 1 305 ? 13.445 15.734 -8.18 1 98.75 305 LEU A CA 1
ATOM 2401 C C . LEU A 1 305 ? 14.844 15.555 -8.766 1 98.75 305 LEU A C 1
ATOM 2403 O O . LEU A 1 305 ? 15.781 16.234 -8.359 1 98.75 305 LEU A O 1
ATOM 2407 N N . ASN A 1 306 ? 14.984 14.656 -9.766 1 98.62 306 ASN A N 1
ATOM 2408 C CA . ASN A 1 306 ? 16.312 14.359 -10.305 1 98.62 306 ASN A CA 1
ATOM 2409 C C . ASN A 1 306 ? 16.562 15.078 -11.625 1 98.62 306 ASN A C 1
ATOM 2411 O O . ASN A 1 306 ? 17.594 14.891 -12.258 1 98.62 306 ASN A O 1
ATOM 2415 N N . THR A 1 307 ? 15.625 15.875 -12.125 1 98.62 307 THR A N 1
ATOM 2416 C CA . THR A 1 307 ? 15.781 16.703 -13.312 1 98.62 307 THR A CA 1
ATOM 2417 C C . THR A 1 307 ? 15.766 18.188 -12.945 1 98.62 307 THR A C 1
ATOM 2419 O O . THR A 1 307 ? 14.719 18.734 -12.609 1 98.62 307 THR A O 1
ATOM 2422 N N . PRO A 1 308 ? 16.906 18.859 -13.086 1 98.19 308 PRO A N 1
ATOM 2423 C CA . PRO A 1 308 ? 17.031 20.234 -12.586 1 98.19 308 PRO A CA 1
ATOM 2424 C C . PRO A 1 308 ? 15.922 21.156 -13.07 1 98.19 308 PRO A C 1
ATOM 2426 O O . PRO A 1 308 ? 15.32 21.875 -12.273 1 98.19 308 PRO A O 1
ATOM 2429 N N . ALA A 1 309 ? 15.562 21.109 -14.312 1 98.5 309 ALA A N 1
ATOM 2430 C CA . ALA A 1 309 ? 14.531 21.984 -14.867 1 98.5 309 ALA A CA 1
ATOM 2431 C C . ALA A 1 309 ? 13.164 21.672 -14.266 1 98.5 309 ALA A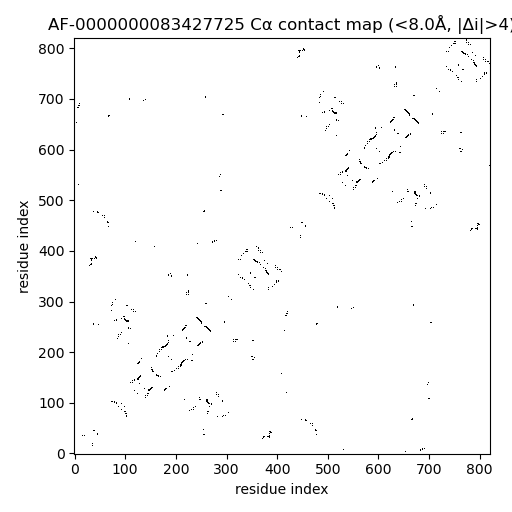 C 1
ATOM 2433 O O . ALA A 1 309 ? 12.398 22.578 -13.945 1 98.5 309 ALA A O 1
ATOM 2434 N N . LEU A 1 310 ? 12.836 20.375 -14.117 1 98.75 310 LEU A N 1
ATOM 2435 C CA . LEU A 1 310 ? 11.57 19.969 -13.523 1 98.75 310 LEU A CA 1
ATOM 2436 C C . LEU A 1 310 ? 11.523 20.297 -12.039 1 98.75 310 LEU A C 1
ATOM 2438 O O . LEU A 1 310 ? 10.477 20.703 -11.523 1 98.75 310 LEU A O 1
ATOM 2442 N N . ARG A 1 311 ? 12.656 20.109 -11.391 1 98.44 311 ARG A N 1
ATOM 2443 C CA . ARG A 1 311 ? 12.742 20.422 -9.969 1 98.44 311 ARG A CA 1
ATOM 2444 C C . ARG A 1 311 ? 12.461 21.906 -9.727 1 98.44 311 ARG A C 1
ATOM 2446 O O . ARG A 1 311 ? 11.75 22.266 -8.789 1 98.44 311 ARG A O 1
ATOM 2453 N N . GLN A 1 312 ? 13.047 22.734 -10.555 1 98.44 312 GLN A N 1
ATOM 2454 C CA . GLN A 1 312 ? 12.812 24.172 -10.43 1 98.44 312 GLN A CA 1
ATOM 2455 C C . GLN A 1 312 ? 11.344 24.516 -10.648 1 98.44 312 GLN A C 1
ATOM 2457 O O . GLN A 1 312 ? 10.773 25.344 -9.938 1 98.44 312 GLN A O 1
ATOM 2462 N N . GLU A 1 313 ? 10.734 23.891 -11.633 1 98.56 313 GLU A N 1
ATOM 2463 C CA . GLU A 1 313 ? 9.312 24.109 -11.875 1 98.56 313 GLU A CA 1
ATOM 2464 C C . GLU A 1 313 ? 8.477 23.688 -10.68 1 98.56 313 GLU A C 1
ATOM 2466 O O . GLU A 1 313 ? 7.508 24.344 -10.32 1 98.56 313 GLU A O 1
ATOM 2471 N N . TRP A 1 314 ? 8.828 22.547 -10.117 1 98.69 314 TRP A N 1
ATOM 2472 C CA . TRP A 1 314 ? 8.148 22.078 -8.914 1 98.69 314 TRP A CA 1
ATOM 2473 C C . TRP A 1 314 ? 8.305 23.062 -7.77 1 98.69 314 TRP A C 1
ATOM 2475 O O . TRP A 1 314 ? 7.336 23.359 -7.066 1 98.69 314 TRP A O 1
ATOM 2485 N N . MET A 1 315 ? 9.477 23.594 -7.59 1 98.19 315 MET A N 1
ATOM 2486 C CA . MET A 1 315 ? 9.742 24.594 -6.555 1 98.19 315 MET A CA 1
ATOM 2487 C C . MET A 1 315 ? 8.859 25.828 -6.758 1 98.19 315 MET A C 1
ATOM 2489 O O . MET A 1 315 ? 8.344 26.391 -5.793 1 98.19 315 MET A O 1
ATOM 2493 N N . ASP A 1 316 ? 8.695 26.203 -7.984 1 98.12 316 ASP A N 1
ATOM 2494 C CA . ASP A 1 316 ? 7.84 27.344 -8.297 1 98.12 316 ASP A CA 1
ATOM 2495 C C . ASP A 1 316 ? 6.379 27.062 -7.949 1 98.12 316 ASP A C 1
ATOM 2497 O O . ASP A 1 316 ? 5.668 27.922 -7.441 1 98.12 316 ASP A O 1
ATOM 2501 N N . CYS A 1 317 ? 5.965 25.844 -8.227 1 97.38 317 CYS A N 1
ATOM 2502 C CA . CYS A 1 317 ? 4.598 25.438 -7.914 1 97.38 317 CYS A CA 1
ATOM 2503 C C . CYS A 1 317 ? 4.348 25.5 -6.41 1 97.38 317 CYS A C 1
ATOM 2505 O O . CYS A 1 317 ? 3.33 26.031 -5.965 1 97.38 317 CYS A O 1
ATOM 2507 N N . ILE A 1 318 ? 5.25 24.922 -5.602 1 96.81 318 ILE A N 1
ATOM 2508 C CA . ILE A 1 318 ? 5.02 24.844 -4.164 1 96.81 318 ILE A CA 1
ATOM 2509 C C . ILE A 1 318 ? 5.066 26.25 -3.555 1 96.81 318 ILE A C 1
ATOM 2511 O O . ILE A 1 318 ? 4.34 26.531 -2.604 1 96.81 318 ILE A O 1
ATOM 2515 N N . LYS A 1 319 ? 5.941 27.125 -4.09 1 96.75 319 LYS A N 1
ATOM 2516 C CA . LYS A 1 319 ? 5.969 28.516 -3.643 1 96.75 319 LYS A CA 1
ATOM 2517 C C . LYS A 1 319 ? 4.641 29.203 -3.924 1 96.75 319 LYS A C 1
ATOM 2519 O O . LYS A 1 319 ? 4.145 29.969 -3.094 1 96.75 319 LYS A O 1
ATOM 2524 N N . GLY A 1 320 ? 4.137 28.969 -5.121 1 95.69 320 GLY A N 1
ATOM 2525 C CA . GLY A 1 320 ? 2.834 29.516 -5.461 1 95.69 320 GLY A CA 1
ATOM 2526 C C . GLY A 1 320 ? 1.725 29.031 -4.547 1 95.69 320 GLY A C 1
ATOM 2527 O O . GLY A 1 320 ? 0.899 29.828 -4.094 1 95.69 320 GLY A O 1
ATOM 2528 N N . MET A 1 321 ? 1.687 27.766 -4.254 1 94.88 321 MET A N 1
ATOM 2529 C CA . MET A 1 321 ? 0.667 27.172 -3.391 1 94.88 321 MET A CA 1
ATOM 2530 C C . MET A 1 321 ? 0.744 27.75 -1.981 1 94.88 321 MET A C 1
ATOM 2532 O O . MET A 1 321 ? -0.27 28.172 -1.424 1 94.88 321 MET A O 1
ATOM 2536 N N . SER A 1 322 ? 1.945 27.75 -1.434 1 95.31 322 SER A N 1
ATOM 2537 C CA . SER A 1 322 ? 2.129 28.234 -0.07 1 95.31 322 SER A CA 1
ATOM 2538 C C . SER A 1 322 ? 1.799 29.719 0.037 1 95.31 322 SER A C 1
ATOM 2540 O O . SER A 1 322 ? 1.261 30.172 1.051 1 95.31 322 SER A O 1
ATOM 2542 N N . SER A 1 323 ? 2.125 30.5 -0.983 1 95.19 323 SER A N 1
ATOM 2543 C CA . SER A 1 323 ? 1.835 31.922 -0.992 1 95.19 323 SER A CA 1
ATOM 2544 C C . SER A 1 323 ? 0.332 32.188 -0.961 1 95.19 323 SER A C 1
ATOM 2546 O O . SER A 1 323 ? -0.133 33.094 -0.264 1 95.19 323 SER A O 1
ATOM 2548 N N . ARG A 1 324 ? -0.371 31.453 -1.715 1 95.06 324 ARG A N 1
ATOM 2549 C CA . ARG A 1 324 ? -1.823 31.609 -1.728 1 95.06 324 ARG A CA 1
ATOM 2550 C C . ARG A 1 324 ? -2.416 31.312 -0.354 1 95.06 324 ARG A C 1
ATOM 2552 O O . ARG A 1 324 ? -3.328 32 0.098 1 95.06 324 ARG A O 1
ATOM 2559 N N . ILE A 1 325 ? -1.94 30.281 0.268 1 94.88 325 ILE A N 1
ATOM 2560 C CA . ILE A 1 325 ? -2.422 29.906 1.592 1 94.88 325 ILE A CA 1
ATOM 2561 C C . ILE A 1 325 ? -2.154 31.031 2.582 1 94.88 325 ILE A C 1
ATOM 2563 O O . ILE A 1 325 ? -3.023 31.391 3.383 1 94.88 325 ILE A O 1
ATOM 2567 N N . ARG A 1 326 ? -1.001 31.641 2.494 1 95.25 326 ARG A N 1
ATOM 2568 C CA . ARG A 1 326 ? -0.647 32.781 3.359 1 95.25 326 ARG A CA 1
ATOM 2569 C C . ARG A 1 326 ? -1.574 33.969 3.123 1 95.25 326 ARG A C 1
ATOM 2571 O O . ARG A 1 326 ? -1.973 34.625 4.07 1 95.25 326 ARG A O 1
ATOM 2578 N N . GLU A 1 327 ? -1.863 34.125 1.905 1 96 327 GLU A N 1
ATOM 2579 C CA . GLU A 1 327 ? -2.775 35.188 1.559 1 96 327 GLU A CA 1
ATOM 2580 C C . GLU A 1 327 ? -4.164 34.969 2.152 1 96 327 GLU A C 1
ATOM 2582 O O . GLU A 1 327 ? -4.789 35.906 2.664 1 96 327 GLU A O 1
ATOM 2587 N N . MET A 1 328 ? -4.625 33.75 2.066 1 96.44 328 MET A N 1
ATOM 2588 C CA . MET A 1 328 ? -5.938 33.438 2.619 1 96.44 328 MET A CA 1
ATOM 2589 C C . MET A 1 328 ? -5.945 33.594 4.133 1 96.44 328 MET A C 1
ATOM 2591 O O . MET A 1 328 ? -6.938 34.062 4.707 1 96.44 328 MET A O 1
ATOM 2595 N N . ARG A 1 329 ? -4.883 33.219 4.789 1 97.06 329 ARG A N 1
ATOM 2596 C CA . ARG A 1 329 ? -4.77 33.406 6.227 1 97.06 329 ARG A CA 1
ATOM 2597 C C . ARG A 1 329 ? -4.887 34.906 6.578 1 97.06 329 ARG A C 1
ATOM 2599 O O . ARG A 1 329 ? -5.629 35.281 7.488 1 97.06 329 ARG A O 1
ATOM 2606 N N . LYS A 1 330 ? -4.156 35.688 5.883 1 97 330 LYS A N 1
ATOM 2607 C CA . LYS A 1 330 ? -4.168 37.125 6.129 1 97 330 LYS A CA 1
ATOM 2608 C C . LYS A 1 330 ? -5.562 37.719 5.91 1 97 330 LYS A C 1
ATOM 2610 O O . LYS A 1 330 ? -6.051 38.5 6.73 1 97 330 LYS A O 1
ATOM 2615 N N . LEU A 1 331 ? -6.137 37.344 4.816 1 97.38 331 LEU A N 1
ATOM 2616 C CA . LEU A 1 331 ? -7.453 37.844 4.469 1 97.38 331 LEU A CA 1
ATOM 2617 C C . LEU A 1 331 ? -8.492 37.438 5.508 1 97.38 331 LEU A C 1
ATOM 2619 O O . LEU A 1 331 ? -9.352 38.25 5.883 1 97.38 331 LEU A O 1
ATOM 2623 N N . LEU A 1 332 ? -8.484 36.219 5.918 1 97.62 332 LEU A N 1
ATOM 2624 C CA . LEU A 1 332 ? -9.422 35.75 6.934 1 97.62 332 LEU A CA 1
ATOM 2625 C C . LEU A 1 332 ? -9.258 36.531 8.227 1 97.62 332 LEU A C 1
ATOM 2627 O O . LEU A 1 332 ? -10.242 37 8.797 1 97.62 332 LEU A O 1
ATOM 2631 N N . ARG A 1 333 ? -8.008 36.688 8.703 1 97.5 333 ARG A N 1
ATOM 2632 C CA . ARG A 1 333 ? -7.738 37.438 9.922 1 97.5 333 ARG A CA 1
ATOM 2633 C C . ARG A 1 333 ? -8.227 38.875 9.797 1 97.5 333 ARG A C 1
ATOM 2635 O O . ARG A 1 333 ? -8.891 39.375 10.695 1 97.5 333 ARG A O 1
ATOM 2642 N N . GLU A 1 334 ? -7.941 39.469 8.703 1 97.12 334 GLU A N 1
ATOM 2643 C CA . GLU A 1 334 ? -8.336 40.844 8.469 1 97.12 334 GLU A CA 1
ATOM 2644 C C . GLU A 1 334 ? -9.859 41 8.5 1 97.12 334 GLU A C 1
ATOM 2646 O O . GLU A 1 334 ? -10.383 41.938 9.102 1 97.12 334 GLU A O 1
ATOM 2651 N N . LYS A 1 335 ? -10.531 40.094 7.863 1 97.5 335 LYS A N 1
ATOM 2652 C CA . LYS A 1 335 ? -11.992 40.156 7.82 1 97.5 335 LYS A CA 1
ATOM 2653 C C . LYS A 1 335 ? -12.594 39.969 9.203 1 97.5 335 LYS A C 1
ATOM 2655 O O . LYS A 1 335 ? -13.602 40.594 9.547 1 97.5 335 LYS A O 1
ATOM 2660 N N . LEU A 1 336 ? -12.07 39.062 9.938 1 97.44 336 LEU A N 1
ATOM 2661 C CA . LEU A 1 336 ? -12.562 38.812 11.289 1 97.44 336 LEU A CA 1
ATOM 2662 C C . LEU A 1 336 ? -12.359 40.031 12.172 1 97.44 336 LEU A C 1
ATOM 2664 O O . LEU A 1 336 ? -13.227 40.375 12.977 1 97.44 336 LEU A O 1
ATOM 2668 N N . VAL A 1 337 ? -11.195 40.656 12.008 1 96.88 337 VAL A N 1
ATOM 2669 C CA . VAL A 1 337 ? -10.906 41.875 12.758 1 96.88 337 VAL A CA 1
ATOM 2670 C C . VAL A 1 337 ? -11.852 43 12.32 1 96.88 337 VAL A C 1
ATOM 2672 O O . VAL A 1 337 ? -12.398 43.719 13.164 1 96.88 337 VAL A O 1
ATOM 2675 N N . GLU A 1 338 ? -12.055 43.125 11.078 1 97.12 338 GLU A N 1
ATOM 2676 C CA . GLU A 1 338 ? -12.953 44.156 10.523 1 97.12 338 GLU A CA 1
ATOM 2677 C C . GLU A 1 338 ? -14.375 43.969 11.062 1 97.12 338 GLU A C 1
ATOM 2679 O O . GLU A 1 338 ? -15.07 44.969 11.312 1 97.12 338 GLU A O 1
ATOM 2684 N N . LEU A 1 339 ? -14.773 42.75 11.203 1 97.25 339 LEU A N 1
ATOM 2685 C CA . LEU A 1 339 ? -16.109 42.438 11.68 1 97.25 339 LEU A CA 1
ATOM 2686 C C . LEU A 1 339 ? -16.219 42.656 13.188 1 97.25 339 LEU A C 1
ATOM 2688 O O . LEU A 1 339 ? -17.312 42.656 13.742 1 97.25 339 LEU A O 1
ATOM 2692 N N . GLY A 1 340 ? -15.078 42.875 13.82 1 96.44 340 GLY A N 1
ATOM 2693 C CA . GLY A 1 340 ? -15.055 43 15.266 1 96.44 340 GLY A CA 1
ATOM 2694 C C . GLY A 1 340 ? -15.273 41.688 15.992 1 96.44 340 GLY A C 1
ATOM 2695 O O . GLY A 1 340 ? -15.852 41.688 17.078 1 96.44 340 GLY A O 1
ATOM 2696 N N . THR A 1 341 ? -14.906 40.625 15.328 1 95.75 341 THR A N 1
ATOM 2697 C CA . THR A 1 341 ? -15.07 39.312 15.953 1 95.75 341 THR A CA 1
ATOM 2698 C C . THR A 1 341 ? -14.258 39.219 17.234 1 95.75 341 THR A C 1
ATOM 2700 O O . THR A 1 341 ? -13.07 39.562 17.266 1 95.75 341 THR A O 1
ATOM 2703 N N . PRO A 1 342 ? -14.852 38.719 18.312 1 93.19 342 PRO A N 1
ATOM 2704 C CA . PRO A 1 342 ? -14.141 38.625 19.594 1 93.19 342 PRO A CA 1
ATOM 2705 C C . PRO A 1 342 ? -12.859 37.812 19.484 1 93.19 342 PRO A C 1
ATOM 2707 O O . PRO A 1 342 ? -12.852 36.75 18.859 1 93.19 342 PRO A O 1
ATOM 2710 N N . GLY A 1 343 ? -11.828 38.438 20.109 1 86.25 343 GLY A N 1
ATOM 2711 C CA . GLY A 1 343 ? -10.531 37.75 20.094 1 86.25 343 GLY A CA 1
ATOM 2712 C C . GLY A 1 343 ? -9.539 38.406 19.156 1 86.25 343 GLY A C 1
ATOM 2713 O O . GLY A 1 343 ? -9.875 39.344 18.438 1 86.25 343 GLY A O 1
ATOM 2714 N N . ASN A 1 344 ? -8.289 38.188 19.109 1 82.94 344 ASN A N 1
ATOM 2715 C CA . ASN A 1 344 ? -7.262 38.781 18.281 1 82.94 344 ASN A CA 1
ATOM 2716 C C . ASN A 1 344 ? -7.055 38 16.984 1 82.94 344 ASN A C 1
ATOM 2718 O O . ASN A 1 344 ? -6.508 38.531 16.016 1 82.94 344 ASN A O 1
ATOM 2722 N N . TRP A 1 345 ? -7.273 36.812 16.828 1 93.5 345 TRP A N 1
ATOM 2723 C CA . TRP A 1 345 ? -7.27 35.906 15.688 1 93.5 345 TRP A CA 1
ATOM 2724 C C . TRP A 1 345 ? -5.898 35.875 15.023 1 93.5 345 TRP A C 1
ATOM 2726 O O . TRP A 1 345 ? -5.758 35.406 13.883 1 93.5 345 TRP A O 1
ATOM 2736 N N . ASP A 1 346 ? -4.777 36.375 15.664 1 94.44 346 ASP A N 1
ATOM 2737 C CA . ASP A 1 346 ? -3.408 36.406 15.148 1 94.44 346 ASP A CA 1
ATOM 2738 C C . ASP A 1 346 ? -2.871 34.969 14.93 1 94.44 346 ASP A C 1
ATOM 2740 O O . ASP A 1 346 ? -2.004 34.781 14.078 1 94.44 346 ASP A O 1
ATOM 2744 N N . HIS A 1 347 ? -3.432 34.031 15.695 1 94 347 HIS A N 1
ATOM 2745 C CA . HIS A 1 347 ? -2.973 32.656 15.547 1 94 347 HIS A CA 1
ATOM 2746 C C . HIS A 1 347 ? -3.207 32.156 14.133 1 94 347 HIS A C 1
ATOM 2748 O O . HIS A 1 347 ? -2.469 31.297 13.648 1 94 347 HIS A O 1
ATOM 2754 N N . ILE A 1 348 ? -4.188 32.719 13.398 1 95.25 348 ILE A N 1
ATOM 2755 C CA . ILE A 1 348 ? -4.496 32.281 12.039 1 95.25 348 ILE A CA 1
ATOM 2756 C C . ILE A 1 348 ? -3.316 32.594 11.117 1 95.25 348 ILE A C 1
ATOM 2758 O O . ILE A 1 348 ? -2.98 31.812 10.242 1 95.25 348 ILE A O 1
ATOM 2762 N N . VAL A 1 349 ? -2.652 33.719 11.344 1 95.62 349 VAL A N 1
ATOM 2763 C CA . VAL A 1 349 ? -1.569 34.156 10.461 1 95.62 349 VAL A CA 1
ATOM 2764 C C . VAL A 1 349 ? -0.237 33.625 10.977 1 95.62 349 VAL A C 1
ATOM 2766 O O . VAL A 1 349 ? 0.713 33.438 10.211 1 95.62 349 VAL A O 1
ATOM 2769 N N . ASN A 1 350 ? -0.206 33.25 12.312 1 94.06 350 ASN A N 1
ATOM 2770 C CA . ASN A 1 350 ? 1.013 32.719 12.898 1 94.06 350 ASN A CA 1
ATOM 2771 C C . ASN A 1 350 ? 1.164 31.234 12.594 1 94.06 350 ASN A C 1
ATOM 2773 O O . ASN A 1 350 ? 2.258 30.672 12.711 1 94.06 350 ASN A O 1
ATOM 2777 N N . GLN A 1 351 ? 0.092 30.625 12.289 1 94.5 351 GLN A N 1
ATOM 2778 C CA . GLN A 1 351 ? 0.105 29.234 11.859 1 94.5 351 GLN A CA 1
ATOM 2779 C C . GLN A 1 351 ? 0.547 29.094 10.406 1 94.5 351 GLN A C 1
ATOM 2781 O O . GLN A 1 351 ? 0.52 30.078 9.656 1 94.5 351 GLN A O 1
ATOM 2786 N N . ILE A 1 352 ? 1.018 27.938 10.047 1 93.19 352 ILE A N 1
ATOM 2787 C CA . ILE A 1 352 ? 1.478 27.75 8.672 1 93.19 352 ILE A CA 1
ATOM 2788 C C . ILE A 1 352 ? 0.917 26.453 8.109 1 93.19 352 ILE A C 1
ATOM 2790 O O . ILE A 1 352 ? 0.465 25.578 8.859 1 93.19 352 ILE A O 1
ATOM 2794 N N . GLY A 1 353 ? 0.992 26.391 6.797 1 92.62 353 GLY A N 1
ATOM 2795 C CA . GLY A 1 353 ? 0.629 25.156 6.137 1 92.62 353 GLY A CA 1
ATOM 2796 C C . GLY A 1 353 ? -0.854 25.047 5.836 1 92.62 353 GLY A C 1
ATOM 2797 O O . GLY A 1 353 ? -1.57 26.047 5.859 1 92.62 353 GLY A O 1
ATOM 2798 N N . MET A 1 354 ? -1.262 23.875 5.551 1 92.5 354 MET A N 1
ATOM 2799 C CA . MET A 1 354 ? -2.568 23.578 4.969 1 92.5 354 MET A CA 1
ATOM 2800 C C . MET A 1 354 ? -3.674 23.734 6.004 1 92.5 354 MET A C 1
ATOM 2802 O O . MET A 1 354 ? -4.773 24.188 5.676 1 92.5 354 MET A O 1
ATOM 2806 N N . PHE A 1 355 ? -3.367 23.422 7.211 1 94.44 355 PHE A N 1
ATOM 2807 C CA . PHE A 1 355 ? -4.426 23.375 8.211 1 94.44 355 PHE A CA 1
ATOM 2808 C C . PHE A 1 355 ? -4.266 24.516 9.227 1 94.44 355 PHE A C 1
ATOM 2810 O O . PHE A 1 355 ? -3.158 25 9.445 1 94.44 355 PHE A O 1
ATOM 2817 N N . SER A 1 356 ? -5.383 24.922 9.695 1 94.62 356 SER A N 1
ATOM 2818 C CA . SER A 1 356 ? -5.434 25.891 10.789 1 94.62 356 SER A CA 1
ATOM 2819 C C . SER A 1 356 ? -6.379 25.422 11.898 1 94.62 356 SER A C 1
ATOM 2821 O O . SER A 1 356 ? -7.449 24.891 11.617 1 94.62 356 SER A O 1
ATOM 2823 N N . TYR A 1 357 ? -5.891 25.484 12.984 1 94.25 357 TYR A N 1
ATOM 2824 C CA . TYR A 1 357 ? -6.75 25.328 14.156 1 94.25 357 TYR A CA 1
ATOM 2825 C C . TYR A 1 357 ? -7.363 26.672 14.555 1 94.25 357 TYR A C 1
ATOM 2827 O O . TYR A 1 357 ? -6.66 27.562 15.047 1 94.25 357 TYR A O 1
ATOM 2835 N N . THR A 1 358 ? -8.641 26.844 14.383 1 92.62 358 THR A N 1
ATOM 2836 C CA . THR A 1 358 ? -9.305 28.141 14.469 1 92.62 358 THR A CA 1
ATOM 2837 C C . THR A 1 358 ? -9.461 28.562 15.93 1 92.62 358 THR A C 1
ATOM 2839 O O . THR A 1 358 ? -9.555 29.766 16.219 1 92.62 358 THR A O 1
ATOM 2842 N N . GLY A 1 359 ? -9.531 27.594 16.781 1 90.12 359 GLY A N 1
ATOM 2843 C CA . GLY A 1 359 ? -9.844 27.875 18.172 1 90.12 359 GLY A CA 1
ATOM 2844 C C . GLY A 1 359 ? -11.328 27.812 18.484 1 90.12 359 GLY A C 1
ATOM 2845 O O . GLY A 1 359 ? -11.734 27.891 19.641 1 90.12 359 GLY A O 1
ATOM 2846 N N . LEU A 1 360 ? -12.109 27.594 17.469 1 93.69 360 LEU A N 1
ATOM 2847 C CA . LEU A 1 360 ? -13.547 27.438 17.672 1 93.69 360 LEU A CA 1
ATOM 2848 C C . LEU A 1 360 ? -13.859 26.172 18.469 1 93.69 360 LEU A C 1
ATOM 2850 O O . LEU A 1 360 ? -13.211 25.141 18.266 1 93.69 360 LEU A O 1
ATOM 2854 N N . ASN A 1 361 ? -14.758 26.25 19.344 1 91.38 361 ASN A N 1
ATOM 2855 C CA . ASN A 1 361 ? -15.18 25.062 20.078 1 91.38 361 ASN A CA 1
ATOM 2856 C C . ASN A 1 361 ? -16.266 24.281 19.328 1 91.38 361 ASN A C 1
ATOM 2858 O O . ASN A 1 361 ? -16.719 24.719 18.281 1 91.38 361 ASN A O 1
ATOM 2862 N N . GLU A 1 362 ? -16.656 23.219 19.891 1 94.06 362 GLU A N 1
ATOM 2863 C CA . GLU A 1 362 ? -17.562 22.312 19.219 1 94.06 362 GLU A CA 1
ATOM 2864 C C . GLU A 1 362 ? -18.922 22.953 18.953 1 94.06 362 GLU A C 1
ATOM 2866 O O . GLU A 1 362 ? -19.547 22.703 17.922 1 94.06 362 GLU A O 1
ATOM 2871 N N . LYS A 1 363 ? -19.391 23.703 19.906 1 95.44 363 LYS A N 1
ATOM 2872 C CA . LYS A 1 363 ? -20.672 24.375 19.734 1 95.44 363 LYS A CA 1
ATOM 2873 C C . LYS A 1 363 ? -20.625 25.391 18.594 1 95.44 363 LYS A C 1
ATOM 2875 O O . LYS A 1 363 ? -21.578 25.484 17.812 1 95.44 363 LYS A O 1
ATOM 2880 N N . GLN A 1 364 ? -19.594 26.141 18.578 1 96.06 364 GLN A N 1
ATOM 2881 C CA . GLN A 1 364 ? -19.422 27.109 17.5 1 96.06 364 GLN A CA 1
ATOM 2882 C C . GLN A 1 364 ? -19.312 26.422 16.141 1 96.06 364 GLN A C 1
ATOM 2884 O O . GLN A 1 364 ? -19.891 26.875 15.156 1 96.06 364 GLN A O 1
ATOM 2889 N N . VAL A 1 365 ? -18.578 25.328 16.109 1 96.69 365 VAL A N 1
ATOM 2890 C CA . VAL A 1 365 ? -18.438 24.547 14.891 1 96.69 365 VAL A CA 1
ATOM 2891 C C . VAL A 1 365 ? -19.812 24.031 14.438 1 96.69 365 VAL A C 1
ATOM 2893 O O . VAL A 1 365 ? -20.109 24.031 13.242 1 96.69 365 VAL A O 1
ATOM 2896 N N . ALA A 1 366 ? -20.594 23.641 15.383 1 96.38 366 ALA A N 1
ATOM 2897 C CA . ALA A 1 366 ? -21.938 23.141 15.062 1 96.38 366 ALA A CA 1
ATOM 2898 C C . ALA A 1 366 ? -22.766 24.234 14.383 1 96.38 366 ALA A C 1
ATOM 2900 O O . ALA A 1 366 ? -23.547 23.938 13.469 1 96.38 366 ALA A O 1
ATOM 2901 N N . VAL A 1 367 ? -22.641 25.422 14.82 1 96.69 367 VAL A N 1
ATOM 2902 C CA . VAL A 1 367 ? -23.344 26.547 14.203 1 96.69 367 VAL A CA 1
ATOM 2903 C C . VAL A 1 367 ? -22.891 26.703 12.75 1 96.69 367 VAL A C 1
ATOM 2905 O O . VAL A 1 367 ? -23.719 26.891 11.852 1 96.69 367 VAL A O 1
ATOM 2908 N N . LEU A 1 368 ? -21.594 26.656 12.539 1 98 368 LEU A N 1
ATOM 2909 C CA . LEU A 1 368 ? -21.047 26.797 11.188 1 98 368 LEU A CA 1
ATOM 2910 C C . LEU A 1 368 ? -21.625 25.734 10.258 1 98 368 LEU A C 1
ATOM 2912 O O . LEU A 1 368 ? -21.984 26.031 9.117 1 98 368 LEU A O 1
ATOM 2916 N N . ILE A 1 369 ? -21.703 24.484 10.75 1 97.44 369 ILE A N 1
ATOM 2917 C CA . ILE A 1 369 ? -22.156 23.375 9.914 1 97.44 369 ILE A CA 1
ATOM 2918 C C . ILE A 1 369 ? -23.672 23.453 9.719 1 97.44 369 ILE A C 1
ATOM 2920 O O . ILE A 1 369 ? -24.156 23.438 8.586 1 97.44 369 ILE A O 1
ATOM 2924 N N . LYS A 1 370 ? -24.422 23.688 10.734 1 96.44 370 LYS A N 1
ATOM 2925 C CA . LYS A 1 370 ? -25.891 23.562 10.703 1 96.44 370 LYS A CA 1
ATOM 2926 C C . LYS A 1 370 ? -26.516 24.812 10.086 1 96.44 370 LYS A C 1
ATOM 2928 O O . LYS A 1 370 ? -27.469 24.703 9.305 1 96.44 370 LYS A O 1
ATOM 2933 N N . GLU A 1 371 ? -26.047 25.922 10.422 1 96.69 371 GLU A N 1
ATOM 2934 C CA . GLU A 1 371 ? -26.703 27.156 10.031 1 96.69 371 GLU A CA 1
ATOM 2935 C C . GLU A 1 371 ? -26.078 27.75 8.766 1 96.69 371 GLU A C 1
ATOM 2937 O O . GLU A 1 371 ? -26.766 28.375 7.957 1 96.69 371 GLU A O 1
ATOM 2942 N N . TYR A 1 372 ? -24.812 27.516 8.641 1 97.94 372 TYR A N 1
ATOM 2943 C CA . TYR A 1 372 ? -24.125 28.203 7.547 1 97.94 372 TYR A CA 1
ATOM 2944 C C . TYR A 1 372 ? -23.594 27.219 6.523 1 97.94 372 TYR A C 1
ATOM 2946 O O . TYR A 1 372 ? -23.062 27.609 5.484 1 97.94 372 TYR A O 1
ATOM 2954 N N . HIS A 1 373 ? -23.656 25.938 6.727 1 98.31 373 HIS A N 1
ATOM 2955 C CA . HIS A 1 373 ? -23.266 24.891 5.797 1 98.31 373 HIS A CA 1
ATOM 2956 C C . HIS A 1 373 ? -21.797 24.969 5.457 1 98.31 373 HIS A C 1
ATOM 2958 O O . HIS A 1 373 ? -21.406 24.906 4.285 1 98.31 373 HIS A O 1
ATOM 2964 N N . ILE A 1 374 ? -21.016 25.344 6.488 1 98.25 374 ILE A N 1
ATOM 2965 C CA . ILE A 1 374 ? -19.562 25.312 6.418 1 98.25 374 ILE A CA 1
ATOM 2966 C C . ILE A 1 374 ? -19.031 24.094 7.168 1 98.25 374 ILE A C 1
ATOM 2968 O O . ILE A 1 374 ? -19.141 24.016 8.398 1 98.25 374 ILE A O 1
ATOM 2972 N N . TYR A 1 375 ? -18.469 23.203 6.41 1 97.81 375 TYR A N 1
ATOM 2973 C CA . TYR A 1 375 ? -18.078 21.906 6.961 1 97.81 375 TYR A CA 1
ATOM 2974 C C . TYR A 1 375 ? -16.609 21.922 7.387 1 97.81 375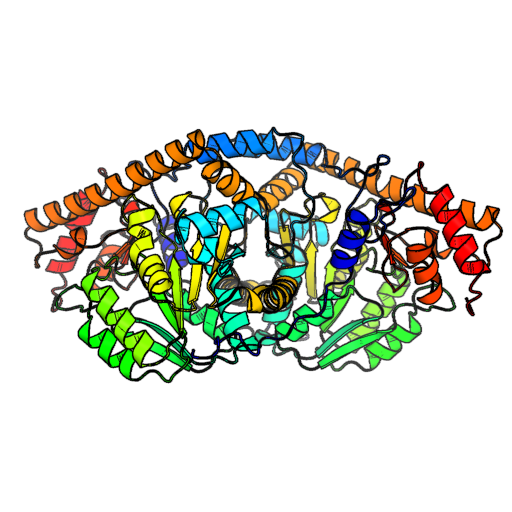 TYR A C 1
ATOM 2976 O O . TYR A 1 375 ? -15.727 22.219 6.578 1 97.81 375 TYR A O 1
ATOM 2984 N N . LEU A 1 376 ? -16.328 21.641 8.609 1 96.69 376 LEU A N 1
ATOM 2985 C CA . LEU A 1 376 ? -15.008 21.531 9.211 1 96.69 376 LEU A CA 1
ATOM 2986 C C . LEU A 1 376 ? -15.008 20.516 10.352 1 96.69 376 LEU A C 1
ATOM 2988 O O . LEU A 1 376 ? -16.062 20.031 10.758 1 96.69 376 LEU A O 1
ATOM 2992 N N . LEU A 1 377 ? -13.875 20.141 10.82 1 94.31 377 LEU A N 1
ATOM 2993 C CA . LEU A 1 377 ? -13.805 19.141 11.883 1 94.31 377 LEU A CA 1
ATOM 2994 C C . LEU A 1 377 ? -14.328 19.719 13.195 1 94.31 377 LEU A C 1
ATOM 2996 O O . LEU A 1 377 ? -14.18 20.922 13.461 1 94.31 377 LEU A O 1
ATOM 3000 N N . LYS A 1 378 ? -14.789 18.812 14.039 1 91.94 378 LYS A N 1
ATOM 3001 C CA . LYS A 1 378 ? -15.383 19.219 15.32 1 91.94 378 LYS A CA 1
ATOM 3002 C C . LYS A 1 378 ? -14.359 19.906 16.203 1 91.94 378 LYS A C 1
ATOM 3004 O O . LYS A 1 378 ? -14.719 20.703 17.078 1 91.94 378 LYS A O 1
ATOM 3009 N N . THR A 1 379 ? -13.094 19.688 15.891 1 89.88 379 THR A N 1
ATOM 3010 C CA . THR A 1 379 ? -12.016 20.25 16.703 1 89.88 379 THR A CA 1
ATOM 3011 C C . THR A 1 379 ? -11.773 21.703 16.328 1 89.88 379 THR A C 1
ATOM 3013 O O . THR A 1 379 ? -11.008 22.406 17 1 89.88 379 THR A O 1
ATOM 3016 N N . GLY A 1 380 ? -12.398 22.125 15.289 1 92.5 380 GLY A N 1
ATOM 3017 C CA . GLY A 1 380 ? -12.188 23.484 14.812 1 92.5 380 GLY A CA 1
ATOM 3018 C C . GLY A 1 380 ? -11.102 23.578 13.766 1 92.5 380 GLY A C 1
ATOM 3019 O O . GLY A 1 380 ? -10.758 24.688 13.32 1 92.5 380 GLY A O 1
ATOM 3020 N N . ARG A 1 381 ? -10.539 22.406 13.312 1 94.75 381 ARG A N 1
ATOM 3021 C CA . ARG A 1 381 ? -9.539 22.391 12.258 1 94.75 381 ARG A CA 1
ATOM 3022 C C . ARG A 1 381 ? -10.164 22.703 10.898 1 94.75 381 ARG A C 1
ATOM 3024 O O . ARG A 1 381 ? -11.188 22.125 10.531 1 94.75 381 ARG A O 1
ATOM 3031 N N . ILE A 1 382 ? -9.602 23.641 10.242 1 96.25 382 ILE A N 1
ATOM 3032 C CA . ILE A 1 382 ? -10.047 23.922 8.883 1 96.25 382 ILE A CA 1
ATOM 3033 C C . ILE A 1 382 ? -8.891 23.734 7.906 1 96.25 382 ILE A C 1
ATOM 3035 O O . ILE A 1 382 ? -7.727 23.891 8.281 1 96.25 382 ILE A O 1
ATOM 3039 N N . ASN A 1 383 ? -9.164 23.328 6.711 1 95.75 383 ASN A N 1
ATOM 3040 C CA . ASN A 1 383 ? -8.234 23.391 5.586 1 95.75 383 ASN A CA 1
ATOM 3041 C C . ASN A 1 383 ? -8.234 24.766 4.938 1 95.75 383 ASN A C 1
ATOM 3043 O O . ASN A 1 383 ? -9.203 25.156 4.293 1 95.75 383 ASN A O 1
ATOM 3047 N N . MET A 1 384 ? -7.168 25.469 5.055 1 95.25 384 MET A N 1
ATOM 3048 C CA . MET A 1 384 ? -7.055 26.844 4.539 1 95.25 384 MET A CA 1
ATOM 3049 C C . MET A 1 384 ? -7.207 26.859 3.023 1 95.25 384 MET A C 1
ATOM 3051 O O . MET A 1 384 ? -7.633 27.875 2.455 1 95.25 384 MET A O 1
ATOM 3055 N N . CYS A 1 385 ? -6.938 25.75 2.391 1 94.75 385 CYS A N 1
ATOM 3056 C CA . CYS A 1 385 ? -6.98 25.672 0.935 1 94.75 385 CYS A CA 1
ATOM 3057 C C . CYS A 1 385 ? -8.414 25.688 0.43 1 94.75 385 CYS A C 1
ATOM 3059 O O . CYS A 1 385 ? -8.664 25.922 -0.754 1 94.75 385 CYS A O 1
ATOM 3061 N N . GLY A 1 386 ? -9.344 25.422 1.326 1 95.25 386 GLY A N 1
ATOM 3062 C CA . GLY A 1 386 ? -10.75 25.5 0.953 1 95.25 386 GLY A CA 1
ATOM 3063 C C . GLY A 1 386 ? -11.266 26.922 0.87 1 95.25 386 GLY A C 1
ATOM 3064 O O . GLY A 1 386 ? -12.344 27.172 0.317 1 95.25 386 GLY A O 1
ATOM 3065 N N . LEU A 1 387 ? -10.547 27.859 1.419 1 96.75 387 LEU A N 1
ATOM 3066 C CA . LEU A 1 387 ? -10.906 29.266 1.343 1 96.75 387 LEU A CA 1
ATOM 3067 C C . LEU A 1 387 ? -10.469 29.875 0.012 1 96.75 387 LEU A C 1
ATOM 3069 O O . LEU A 1 387 ? -9.445 29.469 -0.551 1 96.75 387 LEU A O 1
ATOM 3073 N N . ASN A 1 388 ? -11.211 30.734 -0.458 1 96 388 ASN A N 1
ATOM 3074 C CA . ASN A 1 388 ? -10.914 31.469 -1.687 1 96 388 ASN A CA 1
ATOM 3075 C C . ASN A 1 388 ? -11.586 32.844 -1.696 1 96 388 ASN A C 1
ATOM 3077 O O . ASN A 1 388 ? -12.312 33.188 -0.764 1 96 388 ASN A O 1
ATOM 3081 N N . THR A 1 389 ? -11.32 33.562 -2.729 1 95.75 389 THR A N 1
ATOM 3082 C CA . THR A 1 389 ? -11.789 34.938 -2.789 1 95.75 389 THR A CA 1
ATOM 3083 C C . THR A 1 389 ? -13.312 35 -2.912 1 95.75 389 THR A C 1
ATOM 3085 O O . THR A 1 389 ? -13.938 36 -2.584 1 95.75 389 THR A O 1
ATOM 3088 N N . GLY A 1 390 ? -13.867 33.906 -3.307 1 95.69 390 GLY A N 1
ATOM 3089 C CA . GLY A 1 390 ? -15.305 33.875 -3.5 1 95.69 390 GLY A CA 1
ATOM 3090 C C . GLY A 1 390 ? -16.062 33.5 -2.24 1 95.69 390 GLY A C 1
ATOM 3091 O O . GLY A 1 390 ? -17.266 33.781 -2.123 1 95.69 390 GLY A O 1
ATOM 3092 N N . ASN A 1 391 ? -15.391 32.875 -1.288 1 97.19 391 ASN A N 1
ATOM 3093 C CA . ASN A 1 391 ? -16.156 32.375 -0.152 1 97.19 391 ASN A CA 1
ATOM 3094 C C . ASN A 1 391 ? -15.625 32.938 1.169 1 97.19 391 ASN A C 1
ATOM 3096 O O . ASN A 1 391 ? -16.281 32.812 2.205 1 97.19 391 ASN A O 1
ATOM 3100 N N . ILE A 1 392 ? -14.539 33.656 1.178 1 97.5 392 ILE A N 1
ATOM 3101 C CA . ILE A 1 392 ? -13.836 34 2.402 1 97.5 392 ILE A CA 1
ATOM 3102 C C . ILE A 1 392 ? -14.695 35 3.207 1 97.5 392 ILE A C 1
ATOM 3104 O O . ILE A 1 392 ? -14.688 34.969 4.441 1 97.5 392 ILE A O 1
ATOM 3108 N N . GLU A 1 393 ? -15.398 35.906 2.559 1 97.69 393 GLU A N 1
ATOM 3109 C CA . GLU A 1 393 ? -16.266 36.812 3.268 1 97.69 393 GLU A CA 1
ATOM 3110 C C . GLU A 1 393 ? -17.406 36.094 3.977 1 97.69 393 GLU A C 1
ATOM 3112 O O . GLU A 1 393 ? -17.734 36.406 5.121 1 97.69 393 GLU A O 1
ATOM 3117 N N . TYR A 1 394 ? -17.969 35.156 3.244 1 98.19 394 TYR A N 1
ATOM 3118 C CA . TYR A 1 394 ? -19.031 34.375 3.814 1 98.19 394 TYR A CA 1
ATOM 3119 C C . TYR A 1 394 ? -18.547 33.594 5.039 1 98.19 394 TYR A C 1
ATOM 3121 O O . TYR A 1 394 ? -19.219 33.594 6.074 1 98.19 394 TYR A O 1
ATOM 3129 N N . VAL A 1 395 ? -17.391 32.969 4.941 1 98.44 395 VAL A N 1
ATOM 3130 C CA . VAL A 1 395 ? -16.828 32.156 6.023 1 98.44 395 VAL A CA 1
ATOM 3131 C C . VAL A 1 395 ? -16.516 33.062 7.219 1 98.44 395 VAL A C 1
ATOM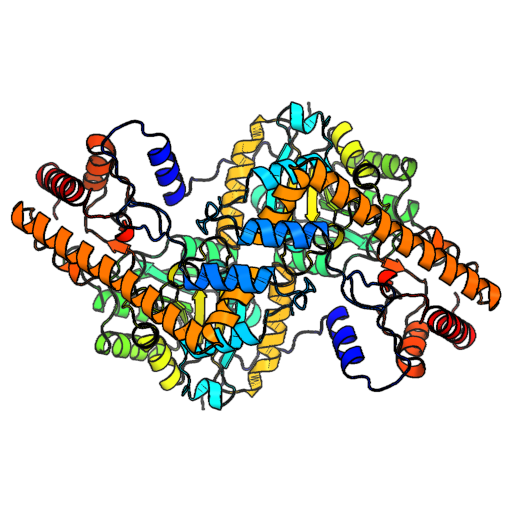 3133 O O . VAL A 1 395 ? -16.812 32.719 8.359 1 98.44 395 VAL A O 1
ATOM 3136 N N . ALA A 1 396 ? -15.969 34.25 6.961 1 98.25 396 ALA A N 1
ATOM 3137 C CA . ALA A 1 396 ? -15.641 35.188 8.039 1 98.25 396 ALA A CA 1
ATOM 3138 C C . ALA A 1 396 ? -16.891 35.625 8.773 1 98.25 396 ALA A C 1
ATOM 3140 O O . ALA A 1 396 ? -16.906 35.688 10.008 1 98.25 396 ALA A O 1
ATOM 3141 N N . LYS A 1 397 ? -17.891 35.938 8.055 1 98.25 397 LYS A N 1
ATOM 3142 C CA . LYS A 1 397 ? -19.156 36.375 8.656 1 98.25 397 LYS A CA 1
ATOM 3143 C C . LYS A 1 397 ? -19.781 35.25 9.484 1 98.25 397 LYS A C 1
ATOM 3145 O O . LYS A 1 397 ? -20.328 35.5 10.555 1 98.25 397 LYS A O 1
ATOM 3150 N N . ALA A 1 398 ? -19.703 34.062 8.953 1 98.25 398 ALA A N 1
ATOM 3151 C CA . ALA A 1 398 ? -20.234 32.906 9.672 1 98.25 398 ALA A CA 1
ATOM 3152 C C . ALA A 1 398 ? -19.469 32.656 10.969 1 98.25 398 ALA A C 1
ATOM 3154 O O . ALA A 1 398 ? -20.078 32.344 12 1 98.25 398 ALA A O 1
ATOM 3155 N N . ILE A 1 399 ? -18.156 32.75 10.891 1 97.75 399 ILE A N 1
ATOM 3156 C CA . ILE A 1 399 ? -17.328 32.594 12.086 1 97.75 399 ILE A CA 1
ATOM 3157 C C . ILE A 1 399 ? -17.688 33.688 13.109 1 97.75 399 ILE A C 1
ATOM 3159 O O . ILE A 1 399 ? -17.844 33.406 14.297 1 97.75 399 ILE A O 1
ATOM 3163 N N . HIS A 1 400 ? -17.828 34.906 12.656 1 97.5 400 HIS A N 1
ATOM 3164 C CA . HIS A 1 400 ? -18.234 36 13.523 1 97.5 400 HIS A CA 1
ATOM 3165 C C . HIS A 1 400 ? -19.562 35.719 14.227 1 97.5 400 HIS A C 1
ATOM 3167 O O . HIS A 1 400 ? -19.688 35.906 15.438 1 97.5 400 HIS A O 1
ATOM 3173 N N . ALA A 1 401 ? -20.469 35.25 13.438 1 96.88 401 ALA A N 1
ATOM 3174 C CA . ALA A 1 401 ? -21.781 34.906 13.984 1 96.88 401 ALA A CA 1
ATOM 3175 C C . ALA A 1 401 ? -21.672 33.781 15.016 1 96.88 401 ALA A C 1
ATOM 3177 O O . ALA A 1 401 ? -22.297 33.875 16.078 1 96.88 401 ALA A O 1
ATOM 3178 N N . ALA A 1 402 ? -20.938 32.75 14.641 1 96.56 402 ALA A N 1
ATOM 3179 C CA . ALA A 1 402 ? -20.781 31.625 15.539 1 96.56 402 ALA A CA 1
ATOM 3180 C C . ALA A 1 402 ? -20.156 32.031 16.875 1 96.56 402 ALA A C 1
ATOM 3182 O O . ALA A 1 402 ? -20.594 31.594 17.938 1 96.56 402 ALA A O 1
ATOM 3183 N N . VAL A 1 403 ? -19.156 32.906 16.781 1 95.31 403 VAL A N 1
ATOM 3184 C CA . VAL A 1 403 ? -18.422 33.344 17.953 1 95.31 403 VAL A CA 1
ATOM 3185 C C . VAL A 1 403 ? -19.297 34.25 18.797 1 95.31 403 VAL A C 1
ATOM 3187 O O . VAL A 1 403 ? -19.25 34.219 20.031 1 95.31 403 VAL A O 1
ATOM 3190 N N . THR A 1 404 ? -20.109 35.062 18.172 1 94.31 404 THR A N 1
ATOM 3191 C CA . THR A 1 404 ? -20.938 36.031 18.875 1 94.31 404 THR A CA 1
ATOM 3192 C C . THR A 1 404 ? -22.203 35.375 19.422 1 94.31 404 THR A C 1
ATOM 3194 O O . THR A 1 404 ? -22.703 35.781 20.469 1 94.31 404 THR A O 1
ATOM 3197 N N . LEU A 1 405 ? -22.734 34.438 18.734 1 88.44 405 LEU A N 1
ATOM 3198 C CA . LEU A 1 405 ? -23.969 33.75 19.141 1 88.44 405 LEU A CA 1
ATOM 3199 C C . LEU A 1 405 ? -23.703 32.75 20.25 1 88.44 405 LEU A C 1
ATOM 3201 O O . LEU A 1 405 ? -24.578 32.438 21.062 1 88.44 405 LEU A O 1
ATOM 3205 N N . THR A 1 406 ? -22.672 32.156 20.141 1 84.88 406 THR A N 1
ATOM 3206 C CA . THR A 1 406 ? -22.312 31.141 21.125 1 84.88 406 THR A CA 1
ATOM 3207 C C . THR A 1 406 ? -21.031 31.562 21.875 1 84.88 406 THR A C 1
ATOM 3209 O O . THR A 1 406 ? -19.969 31 21.641 1 84.88 406 THR A O 1
ATOM 3212 N N . PRO A 1 407 ? -21.266 32.562 22.656 1 67.75 407 PRO A N 1
ATOM 3213 C CA . PRO A 1 407 ? -20.062 33.125 23.312 1 67.75 407 PRO A CA 1
ATOM 3214 C C . PRO A 1 407 ? -19.375 32.094 24.203 1 67.75 407 PRO A C 1
ATOM 3216 O O . PRO A 1 407 ? -20.031 31.281 24.859 1 67.75 407 PRO A O 1
ATOM 3219 N N . ALA A 1 408 ? -18.453 31.453 23.672 1 60.09 408 ALA A N 1
ATOM 3220 C CA . ALA A 1 408 ? -17.578 30.578 24.453 1 60.09 408 ALA A CA 1
ATOM 3221 C C . ALA A 1 408 ? -16.828 31.344 25.516 1 60.09 408 ALA A C 1
ATOM 3223 O O . ALA A 1 408 ? -16.703 32.562 25.438 1 60.09 408 ALA A O 1
ATOM 3224 N N . ASN A 1 409 ? -16.531 30.922 26.547 1 49.97 409 ASN A N 1
ATOM 3225 C CA . ASN A 1 409 ? -15.258 31.375 27.078 1 49.97 409 ASN A CA 1
ATOM 3226 C C . ASN A 1 409 ? -14.141 31.25 26.047 1 49.97 409 ASN A C 1
ATOM 3228 O O . ASN A 1 409 ? -13.633 30.156 25.797 1 49.97 409 ASN A O 1
ATOM 3232 N N . LEU A 1 410 ? -14.336 31.891 24.875 1 40.56 410 LEU A N 1
ATOM 3233 C CA . LEU A 1 410 ? -13.164 31.938 24 1 40.56 410 LEU A CA 1
ATOM 3234 C C . LEU A 1 410 ? -11.953 32.469 24.75 1 40.56 410 LEU A C 1
ATOM 3236 O O . LEU A 1 410 ? -12.078 33.406 25.547 1 40.56 410 LEU A O 1
ATOM 3240 N N . MET B 1 1 ? 31.438 5.625 23.078 1 44.72 1 MET B N 1
ATOM 3241 C CA . MET B 1 1 ? 30.344 6.117 22.25 1 44.72 1 MET B CA 1
ATOM 3242 C C . MET B 1 1 ? 29.094 5.258 22.438 1 44.72 1 MET B C 1
ATOM 3244 O O . MET B 1 1 ? 29.188 4.035 22.578 1 44.72 1 MET B O 1
ATOM 3248 N N . ALA B 1 2 ? 28.078 5.84 22.906 1 60.56 2 ALA B N 1
ATOM 3249 C CA . ALA B 1 2 ? 26.906 5.043 23.234 1 60.56 2 ALA B CA 1
ATOM 3250 C C . ALA B 1 2 ? 26.516 4.129 22.062 1 60.56 2 ALA B C 1
ATOM 3252 O O . ALA B 1 2 ? 26.688 4.492 20.906 1 60.56 2 ALA B O 1
ATOM 3253 N N . SER B 1 3 ? 26.328 2.863 22.281 1 83.25 3 SER B N 1
ATOM 3254 C CA . SER B 1 3 ? 25.969 1.834 21.312 1 83.25 3 SER B CA 1
ATOM 3255 C C . SER B 1 3 ? 24.734 2.227 20.516 1 83.25 3 SER B C 1
ATOM 3257 O O . SER B 1 3 ? 23.891 2.977 21.016 1 83.25 3 SER B O 1
ATOM 3259 N N . SER B 1 4 ? 24.797 2.023 19.188 1 92.94 4 SER B N 1
ATOM 3260 C CA . SER B 1 4 ? 23.641 2.279 18.328 1 92.94 4 SER B CA 1
ATOM 3261 C C . SER B 1 4 ? 22.391 1.59 18.844 1 92.94 4 SER B C 1
ATOM 3263 O O . SER B 1 4 ? 22.453 0.472 19.359 1 92.94 4 SER B O 1
ATOM 3265 N N . ILE B 1 5 ? 21.266 2.236 18.766 1 95.06 5 ILE B N 1
ATOM 3266 C CA . ILE B 1 5 ? 19.984 1.633 19.156 1 95.06 5 ILE B CA 1
ATOM 3267 C C . ILE B 1 5 ? 19.672 0.448 18.25 1 95.06 5 ILE B C 1
ATOM 3269 O O . ILE B 1 5 ? 18.828 -0.383 18.578 1 95.06 5 ILE B O 1
ATOM 3273 N N . TYR B 1 6 ? 20.406 0.306 17.047 1 96.44 6 TYR B N 1
ATOM 3274 C CA . TYR B 1 6 ? 20.172 -0.746 16.078 1 96.44 6 TYR B CA 1
ATOM 3275 C C . TYR B 1 6 ? 21.188 -1.873 16.219 1 96.44 6 TYR B C 1
ATOM 3277 O O . TYR B 1 6 ? 21.219 -2.791 15.398 1 96.44 6 TYR B O 1
ATOM 3285 N N . ALA B 1 7 ? 21.984 -1.814 17.234 1 94.5 7 ALA B N 1
ATOM 3286 C CA . ALA B 1 7 ? 23.156 -2.688 17.328 1 94.5 7 ALA B CA 1
ATOM 3287 C C . ALA B 1 7 ? 22.734 -4.156 17.344 1 94.5 7 ALA B C 1
ATOM 3289 O O . ALA B 1 7 ? 23.469 -5.016 16.844 1 94.5 7 ALA B O 1
ATOM 3290 N N . ASP B 1 8 ? 21.562 -4.441 17.844 1 94.31 8 ASP B N 1
ATOM 3291 C CA . ASP B 1 8 ? 21.172 -5.836 18.031 1 94.31 8 ASP B CA 1
ATOM 3292 C C . ASP B 1 8 ? 20.219 -6.297 16.922 1 94.31 8 ASP B C 1
ATOM 3294 O O . ASP B 1 8 ? 19.703 -7.41 16.969 1 94.31 8 ASP B O 1
ATOM 3298 N N . VAL B 1 9 ? 20.016 -5.461 15.93 1 96.94 9 VAL B N 1
ATOM 3299 C CA . VAL B 1 9 ? 19.188 -5.875 14.797 1 96.94 9 VAL B CA 1
ATOM 3300 C C . VAL B 1 9 ? 19.922 -6.938 13.984 1 96.94 9 VAL B C 1
ATOM 3302 O O . VAL B 1 9 ? 21.047 -6.719 13.539 1 96.94 9 VAL B O 1
ATOM 3305 N N . GLN B 1 10 ? 19.344 -8.086 13.805 1 96.12 10 GLN B N 1
ATOM 3306 C CA . GLN B 1 10 ? 19.953 -9.219 13.117 1 96.12 10 GLN B CA 1
ATOM 3307 C C . GLN B 1 10 ? 19.672 -9.164 11.625 1 96.12 10 GLN B C 1
ATOM 3309 O O . GLN B 1 10 ? 18.625 -8.688 11.195 1 96.12 10 GLN B O 1
ATOM 3314 N N . GLN B 1 11 ? 20.594 -9.68 10.859 1 95.81 11 GLN B N 1
ATOM 3315 C CA . GLN B 1 11 ? 20.391 -9.844 9.43 1 95.81 11 GLN B CA 1
ATOM 3316 C C . GLN B 1 11 ? 19.234 -10.797 9.133 1 95.81 11 GLN B C 1
ATOM 3318 O O . GLN B 1 11 ? 19.188 -11.906 9.672 1 95.81 11 GLN B O 1
ATOM 3323 N N . GLY B 1 12 ? 18.312 -10.336 8.359 1 93.94 12 GLY B N 1
ATOM 3324 C CA . GLY B 1 12 ? 17.234 -11.203 7.93 1 93.94 12 GLY B CA 1
ATOM 3325 C C . GLY B 1 12 ? 17.625 -12.125 6.789 1 93.94 12 GLY B C 1
ATOM 3326 O O . GLY B 1 12 ? 18.562 -11.836 6.043 1 93.94 12 GLY B O 1
ATOM 3327 N N . PRO B 1 13 ? 16.906 -13.219 6.723 1 92.12 13 PRO B N 1
ATOM 3328 C CA . PRO B 1 13 ? 17.188 -14.117 5.598 1 92.12 13 PRO B CA 1
ATOM 3329 C C . PRO B 1 13 ? 16.844 -13.484 4.246 1 92.12 13 PRO B C 1
ATOM 3331 O O . PRO B 1 13 ? 15.953 -12.641 4.16 1 92.12 13 PRO B O 1
ATOM 3334 N N . ALA B 1 14 ? 17.578 -13.891 3.275 1 89.88 14 ALA B N 1
ATOM 3335 C CA . ALA B 1 14 ? 17.281 -13.422 1.921 1 89.88 14 ALA B CA 1
ATOM 3336 C C . ALA B 1 14 ? 15.984 -14.031 1.4 1 89.88 14 ALA B C 1
ATOM 3338 O O . ALA B 1 14 ? 15.641 -15.156 1.749 1 89.88 14 ALA B O 1
ATOM 3339 N N . ILE B 1 15 ? 15.359 -13.266 0.62 1 87.38 15 ILE B N 1
ATOM 3340 C CA . ILE B 1 15 ? 14.234 -13.797 -0.129 1 87.38 15 ILE B CA 1
ATOM 3341 C C . ILE B 1 15 ? 14.734 -14.531 -1.37 1 87.38 15 ILE B C 1
ATOM 3343 O O . ILE B 1 15 ? 15.375 -13.93 -2.236 1 87.38 15 ILE B O 1
ATOM 3347 N N . GLU B 1 16 ? 14.422 -15.719 -1.468 1 87.19 16 GLU B N 1
ATOM 3348 C CA . GLU B 1 16 ? 15.062 -16.625 -2.408 1 87.19 16 GLU B CA 1
ATOM 3349 C C . GLU B 1 16 ? 14.953 -16.125 -3.84 1 87.19 16 GLU B C 1
ATOM 3351 O O . GLU B 1 16 ? 15.945 -16.047 -4.562 1 87.19 16 GLU B O 1
ATOM 3356 N N . VAL B 1 17 ? 13.789 -15.711 -4.211 1 86.38 17 VAL B N 1
ATOM 3357 C CA . VAL B 1 17 ? 13.555 -15.32 -5.598 1 86.38 17 VAL B CA 1
ATOM 3358 C C . VAL B 1 17 ? 14.391 -14.094 -5.938 1 86.38 17 VAL B C 1
ATOM 3360 O O . VAL B 1 17 ? 14.953 -13.992 -7.031 1 86.38 17 VAL B O 1
ATOM 3363 N N . PHE B 1 18 ? 14.523 -13.25 -5.051 1 82.94 18 PHE B N 1
ATOM 3364 C CA . PHE B 1 18 ? 15.281 -12.023 -5.293 1 82.94 18 PHE B CA 1
ATOM 3365 C C . PHE B 1 18 ? 16.781 -12.289 -5.258 1 82.94 18 PHE B C 1
ATOM 3367 O O . PHE B 1 18 ? 17.531 -11.711 -6.035 1 82.94 18 PHE B O 1
ATOM 3374 N N . ALA B 1 19 ? 17.141 -13.188 -4.406 1 87.25 19 ALA B N 1
ATOM 3375 C CA . ALA B 1 19 ? 18.531 -13.594 -4.352 1 87.25 19 ALA B CA 1
ATOM 3376 C C . ALA B 1 19 ? 18.969 -14.273 -5.648 1 87.25 19 ALA B C 1
ATOM 3378 O O . ALA B 1 19 ? 20.062 -14.023 -6.156 1 87.25 19 ALA B O 1
ATOM 3379 N N . LEU B 1 20 ? 18.109 -15.055 -6.184 1 91.44 20 LEU B N 1
ATOM 3380 C CA . LEU B 1 20 ? 18.391 -15.758 -7.43 1 91.44 20 LEU B CA 1
ATOM 3381 C C . LEU B 1 20 ? 18.484 -14.781 -8.594 1 91.44 20 LEU B C 1
ATOM 3383 O O . LEU B 1 20 ? 19.328 -14.938 -9.477 1 91.44 20 LEU B O 1
ATOM 3387 N N . THR B 1 21 ? 17.609 -13.82 -8.539 1 89.31 21 THR B N 1
ATOM 3388 C CA . THR B 1 21 ? 17.625 -12.812 -9.586 1 89.31 21 THR B CA 1
ATOM 3389 C C . THR B 1 21 ? 18.922 -12.016 -9.547 1 89.31 21 THR B C 1
ATOM 3391 O O . THR B 1 21 ? 19.516 -11.727 -10.594 1 89.31 21 THR B O 1
ATOM 3394 N N . GLN B 1 22 ? 19.344 -11.688 -8.375 1 88.94 22 GLN B N 1
ATOM 3395 C CA . GLN B 1 22 ? 20.609 -10.977 -8.227 1 88.94 22 GLN B CA 1
ATOM 3396 C C . GLN B 1 22 ? 21.781 -11.844 -8.68 1 88.94 22 GLN B C 1
ATOM 3398 O O . GLN B 1 22 ? 22.688 -11.367 -9.359 1 88.94 22 GLN B O 1
ATOM 3403 N N . ALA B 1 23 ? 21.75 -13.062 -8.312 1 93 23 ALA B N 1
ATOM 3404 C CA . ALA B 1 23 ? 22.797 -13.992 -8.711 1 93 23 ALA B CA 1
ATOM 3405 C C . ALA B 1 23 ? 22.875 -14.109 -10.234 1 93 23 ALA B C 1
ATOM 3407 O O . ALA B 1 23 ? 23.969 -14.164 -10.805 1 93 23 ALA B O 1
ATOM 3408 N N . PHE B 1 24 ? 21.812 -14.172 -10.852 1 95.25 24 PHE B N 1
ATOM 3409 C CA . PHE B 1 24 ? 21.75 -14.227 -12.305 1 95.25 24 PHE B CA 1
ATOM 3410 C C . PHE B 1 24 ? 22.375 -12.984 -12.922 1 95.25 24 PHE B C 1
ATOM 3412 O O . PHE B 1 24 ? 23.125 -13.07 -13.891 1 95.25 24 PHE B O 1
ATOM 3419 N N . ARG B 1 25 ? 22.031 -11.844 -12.391 1 91.56 25 ARG B N 1
ATOM 3420 C CA . ARG B 1 25 ? 22.547 -10.578 -12.898 1 91.56 25 ARG B CA 1
ATOM 3421 C C . ARG B 1 25 ? 24.062 -10.508 -12.75 1 91.56 25 ARG B C 1
ATOM 3423 O O . ARG B 1 25 ? 24.75 -9.969 -13.617 1 91.56 25 ARG B O 1
ATOM 3430 N N . ASP B 1 26 ? 24.531 -11.094 -11.688 1 94.75 26 ASP B N 1
ATOM 3431 C CA . ASP B 1 26 ? 25.953 -11.023 -11.375 1 94.75 26 ASP B CA 1
ATOM 3432 C C . ASP B 1 26 ? 26.75 -12.07 -12.156 1 94.75 26 ASP B C 1
ATOM 3434 O O . ASP B 1 26 ? 27.969 -11.984 -12.266 1 94.75 26 ASP B O 1
ATOM 3438 N N . ASP B 1 27 ? 26.047 -13.039 -12.625 1 96.56 27 ASP B N 1
ATOM 3439 C CA . ASP B 1 27 ? 26.672 -14.125 -13.359 1 96.56 27 ASP B CA 1
ATOM 3440 C C . ASP B 1 27 ? 27.141 -13.664 -14.742 1 96.56 27 ASP B C 1
ATOM 3442 O O . ASP B 1 27 ? 26.328 -13.211 -15.547 1 96.56 27 ASP B O 1
ATOM 3446 N N . VAL B 1 28 ? 28.406 -13.859 -15.023 1 96.25 28 VAL B N 1
ATOM 3447 C CA . VAL B 1 28 ? 28.969 -13.352 -16.266 1 96.25 28 VAL B CA 1
ATOM 3448 C C . VAL B 1 28 ? 29 -14.469 -17.312 1 96.25 28 VAL B C 1
ATOM 3450 O O . VAL B 1 28 ? 29.312 -14.227 -18.484 1 96.25 28 VAL B O 1
ATOM 3453 N N . ASN B 1 29 ? 28.609 -15.617 -16.891 1 95.44 29 ASN B N 1
ATOM 3454 C CA . ASN B 1 29 ? 28.688 -16.766 -17.781 1 95.44 29 ASN B CA 1
ATOM 3455 C C . ASN B 1 29 ? 27.625 -16.719 -18.859 1 95.44 29 ASN B C 1
ATOM 3457 O O . ASN B 1 29 ? 26.562 -16.125 -18.672 1 95.44 29 ASN B O 1
ATOM 3461 N N . THR B 1 30 ? 28.047 -17.25 -20.047 1 94.44 30 THR B N 1
ATOM 3462 C CA . THR B 1 30 ? 27.125 -17.5 -21.141 1 94.44 30 THR B CA 1
ATOM 3463 C C . THR B 1 30 ? 27.312 -18.906 -21.703 1 94.44 30 THR B C 1
ATOM 3465 O O . THR B 1 30 ? 28.438 -19.391 -21.828 1 94.44 30 THR B O 1
ATOM 3468 N N . PRO B 1 31 ? 26.25 -19.625 -21.891 1 95.5 31 PRO B N 1
ATOM 3469 C CA . PRO B 1 31 ? 24.859 -19.188 -21.75 1 95.5 31 PRO B CA 1
ATOM 3470 C C . PRO B 1 31 ? 24.359 -19.234 -20.312 1 95.5 31 PRO B C 1
ATOM 3472 O O . PRO B 1 31 ? 24.938 -19.969 -19.484 1 95.5 31 PRO B O 1
ATOM 3475 N N . LYS B 1 32 ? 23.406 -18.406 -19.969 1 97.25 32 LYS B N 1
ATOM 3476 C CA . LYS B 1 32 ? 22.703 -18.438 -18.703 1 97.25 32 LYS B CA 1
ATOM 3477 C C . LYS B 1 32 ? 21.203 -18.203 -18.891 1 97.25 32 LYS B C 1
ATOM 3479 O O . LYS B 1 32 ? 20.797 -17.578 -19.875 1 97.25 32 LYS B O 1
ATOM 3484 N N . VAL B 1 33 ? 20.359 -18.766 -18.031 1 97.62 33 VAL B N 1
ATOM 3485 C CA . VAL B 1 33 ? 18.906 -18.656 -18.141 1 97.62 33 VAL B CA 1
ATOM 3486 C C . VAL B 1 33 ? 18.312 -18.391 -16.766 1 97.62 33 VAL B C 1
ATOM 3488 O O . VAL B 1 33 ? 18.734 -18.969 -15.766 1 97.62 33 VAL B O 1
ATOM 3491 N N . ASN B 1 34 ? 17.406 -17.406 -16.688 1 96.19 34 ASN B N 1
ATOM 3492 C CA . ASN B 1 34 ? 16.688 -17.109 -15.453 1 96.19 34 ASN B CA 1
ATOM 3493 C C . ASN B 1 34 ? 15.25 -17.656 -15.5 1 96.19 34 ASN B C 1
ATOM 3495 O O . ASN B 1 34 ? 14.414 -17.141 -16.25 1 96.19 34 ASN B O 1
ATOM 3499 N N . LEU B 1 35 ? 14.977 -18.656 -14.695 1 97 35 LEU B N 1
ATOM 3500 C CA . LEU B 1 35 ? 13.641 -19.234 -14.633 1 97 35 LEU B CA 1
ATOM 3501 C C . LEU B 1 35 ? 13.023 -19.016 -13.25 1 97 35 LEU B C 1
ATOM 3503 O O . LEU B 1 35 ? 12.062 -19.703 -12.883 1 97 35 LEU B O 1
ATOM 3507 N N . SER B 1 36 ? 13.609 -18.078 -12.492 1 93.06 36 SER B N 1
ATOM 3508 C CA . SER B 1 36 ? 13.172 -17.922 -11.109 1 93.06 36 SER B CA 1
ATOM 3509 C C . SER B 1 36 ? 12.109 -16.828 -10.992 1 93.06 36 SER B C 1
ATOM 3511 O O . SER B 1 36 ? 11.25 -16.891 -10.117 1 93.06 36 SER B O 1
ATOM 3513 N N . VAL B 1 37 ? 12.07 -15.875 -11.828 1 87.12 37 VAL B N 1
ATOM 3514 C CA . VAL B 1 37 ? 11.281 -14.656 -11.648 1 87.12 37 VAL B CA 1
ATOM 3515 C C . VAL B 1 37 ? 9.844 -14.906 -12.086 1 87.12 37 VAL B C 1
ATOM 3517 O O . VAL B 1 37 ? 9.602 -15.477 -13.156 1 87.12 37 VAL B O 1
ATOM 3520 N N . GLY B 1 38 ? 8.852 -14.461 -11.367 1 89.56 38 GLY B N 1
ATOM 3521 C CA . GLY B 1 38 ? 7.441 -14.633 -11.68 1 89.56 38 GLY B CA 1
ATOM 3522 C C . GLY B 1 38 ? 6.883 -13.531 -12.555 1 89.56 38 GLY B C 1
ATOM 3523 O O . GLY B 1 38 ? 5.887 -12.898 -12.203 1 89.56 38 GLY B O 1
ATOM 3524 N N . ALA B 1 39 ? 7.504 -13.281 -13.711 1 92.81 39 ALA B N 1
ATOM 3525 C CA . ALA B 1 39 ? 7.055 -12.273 -14.664 1 92.81 39 ALA B CA 1
ATOM 3526 C C . ALA B 1 39 ? 7.094 -12.805 -16.094 1 92.81 39 ALA B C 1
ATOM 3528 O O . ALA B 1 39 ? 7.957 -13.617 -16.438 1 92.81 39 ALA B O 1
ATOM 3529 N N . TYR B 1 40 ? 6.168 -12.406 -16.875 1 95.31 40 TYR B N 1
ATOM 3530 C CA . TYR B 1 40 ? 6.098 -12.82 -18.266 1 95.31 40 TYR B CA 1
ATOM 3531 C C . TYR B 1 40 ? 7.254 -12.242 -19.078 1 95.31 40 TYR B C 1
ATOM 3533 O O . TYR B 1 40 ? 7.668 -11.102 -18.844 1 95.31 40 TYR B O 1
ATOM 3541 N N . ARG B 1 41 ? 7.797 -13.039 -20.016 1 94.94 41 ARG B N 1
ATOM 3542 C CA . ARG B 1 41 ? 8.836 -12.617 -20.953 1 94.94 41 ARG B CA 1
ATOM 3543 C C . ARG B 1 41 ? 8.438 -12.914 -22.391 1 94.94 41 ARG B C 1
ATOM 3545 O O . ARG B 1 41 ? 7.797 -13.938 -22.656 1 94.94 41 ARG B O 1
ATOM 3552 N N . THR B 1 42 ? 8.875 -12.047 -23.297 1 93.94 42 THR B N 1
ATOM 3553 C CA . THR B 1 42 ? 8.75 -12.328 -24.734 1 93.94 42 THR B CA 1
ATOM 3554 C C . THR B 1 42 ? 9.719 -13.43 -25.156 1 93.94 42 THR B C 1
ATOM 3556 O O . THR B 1 42 ? 10.523 -13.898 -24.344 1 93.94 42 THR B O 1
ATOM 3559 N N . ASP B 1 43 ? 9.555 -13.797 -26.391 1 94.62 43 ASP B N 1
ATOM 3560 C CA . ASP B 1 43 ? 10.453 -14.82 -26.906 1 94.62 43 ASP B CA 1
ATOM 3561 C C . ASP B 1 43 ? 11.898 -14.336 -26.906 1 94.62 43 ASP B C 1
ATOM 3563 O O . ASP B 1 43 ? 12.828 -15.141 -26.922 1 94.62 43 ASP B O 1
ATOM 3567 N N . GLU B 1 44 ? 12.109 -12.992 -26.875 1 93.12 44 GLU B N 1
ATOM 3568 C CA . GLU B 1 44 ? 13.445 -12.414 -26.812 1 93.12 44 GLU B CA 1
ATOM 3569 C C . GLU B 1 44 ? 13.906 -12.242 -25.375 1 93.12 44 GLU B C 1
ATOM 3571 O O . GLU B 1 44 ? 14.977 -11.68 -25.109 1 93.12 44 GLU B O 1
ATOM 3576 N N . GLY B 1 45 ? 13.055 -12.68 -24.438 1 92.12 45 GLY B N 1
ATOM 3577 C CA . GLY B 1 45 ? 13.43 -12.625 -23.031 1 92.12 45 GLY B CA 1
ATOM 3578 C C . GLY B 1 45 ? 13.227 -11.258 -22.406 1 92.12 45 GLY B C 1
ATOM 3579 O O . GLY B 1 45 ? 13.797 -10.961 -21.344 1 92.12 45 GLY B O 1
ATOM 3580 N N . GLN B 1 46 ? 12.406 -10.445 -23.062 1 94.12 46 GLN B N 1
ATOM 3581 C CA . GLN B 1 46 ? 12.203 -9.078 -22.594 1 94.12 46 GLN B CA 1
ATOM 3582 C C . GLN B 1 46 ? 10.859 -8.945 -21.875 1 94.12 46 GLN B C 1
ATOM 3584 O O . GLN B 1 46 ? 9.93 -9.695 -22.156 1 94.12 46 GLN B O 1
ATOM 3589 N N . PRO B 1 47 ? 10.797 -7.977 -20.938 1 94.44 47 PRO B N 1
ATOM 3590 C CA . PRO B 1 47 ? 9.477 -7.664 -20.375 1 94.44 47 PRO B CA 1
ATOM 3591 C C . PRO B 1 47 ? 8.469 -7.242 -21.453 1 94.44 47 PRO B C 1
ATOM 3593 O O . PRO B 1 47 ? 8.836 -6.566 -22.406 1 94.44 47 PRO B O 1
ATOM 3596 N N . TRP B 1 48 ? 7.281 -7.617 -21.281 1 95.38 48 TRP B N 1
ATOM 3597 C CA . TRP B 1 48 ? 6.25 -7.285 -22.266 1 95.38 48 TRP B CA 1
ATOM 3598 C C . TRP B 1 48 ? 5.18 -6.398 -21.641 1 95.38 48 TRP B C 1
ATOM 3600 O O . TRP B 1 48 ? 4.48 -6.812 -20.719 1 95.38 48 TRP B O 1
ATOM 3610 N N . VAL B 1 49 ? 5.109 -5.191 -22.109 1 97.69 49 VAL B N 1
ATOM 3611 C CA . VAL B 1 49 ? 3.975 -4.336 -21.766 1 97.69 49 VAL B CA 1
ATOM 3612 C C . VAL B 1 49 ? 2.842 -4.57 -22.766 1 97.69 49 VAL B C 1
ATOM 3614 O O . VAL B 1 49 ? 3.006 -4.344 -23.969 1 97.69 49 VAL B O 1
ATOM 3617 N N . LEU B 1 50 ? 1.704 -5.02 -22.281 1 97.88 50 LEU B N 1
ATOM 3618 C CA . LEU B 1 50 ? 0.59 -5.281 -23.188 1 97.88 50 LEU B CA 1
ATOM 3619 C C . LEU B 1 50 ? 0.223 -4.027 -23.969 1 97.88 50 LEU B C 1
ATOM 3621 O O . LEU B 1 50 ? 0.138 -2.938 -23.406 1 97.88 50 LEU B O 1
ATOM 3625 N N . PRO B 1 51 ? -0.026 -4.211 -25.266 1 97.81 51 PRO B N 1
ATOM 3626 C CA . PRO B 1 51 ? -0.394 -3.057 -26.094 1 97.81 51 PRO B CA 1
ATOM 3627 C C . PRO B 1 51 ? -1.613 -2.312 -25.547 1 97.81 51 PRO B C 1
ATOM 3629 O O . PRO B 1 51 ? -1.644 -1.078 -25.562 1 97.81 51 PRO B O 1
ATOM 3632 N N . VAL B 1 52 ? -2.602 -3.029 -25.047 1 98.62 52 VAL B N 1
ATOM 3633 C CA . VAL B 1 52 ? -3.818 -2.426 -24.516 1 98.62 52 VAL B CA 1
ATOM 3634 C C . VAL B 1 52 ? -3.486 -1.596 -23.281 1 98.62 52 VAL B C 1
ATOM 3636 O O . VAL B 1 52 ? -4.098 -0.552 -23.031 1 98.62 52 VAL B O 1
ATOM 3639 N N . VAL B 1 53 ? -2.518 -2.025 -22.438 1 98.62 53 VAL B N 1
ATOM 3640 C CA . VAL B 1 53 ? -2.082 -1.295 -21.25 1 98.62 53 VAL B CA 1
ATOM 3641 C C . VAL B 1 53 ? -1.371 -0.01 -21.672 1 98.62 53 VAL B C 1
ATOM 3643 O O . VAL B 1 53 ? -1.671 1.068 -21.156 1 98.62 53 VAL B O 1
ATOM 3646 N N . ARG B 1 54 ? -0.48 -0.117 -22.641 1 98.06 54 ARG B N 1
ATOM 3647 C CA . ARG B 1 54 ? 0.275 1.037 -23.125 1 98.06 54 ARG B CA 1
ATOM 3648 C C . ARG B 1 54 ? -0.659 2.125 -23.641 1 98.06 54 ARG B C 1
ATOM 3650 O O . ARG B 1 54 ? -0.524 3.295 -23.281 1 98.06 54 ARG B O 1
ATOM 3657 N N . LYS B 1 55 ? -1.562 1.713 -24.484 1 97.75 55 LYS B N 1
ATOM 3658 C CA . LYS B 1 55 ? -2.496 2.678 -25.047 1 97.75 55 LYS B CA 1
ATOM 3659 C C . LYS B 1 55 ? -3.363 3.314 -23.969 1 97.75 55 LYS B C 1
ATOM 3661 O O . LYS B 1 55 ? -3.648 4.512 -24.016 1 97.75 55 LYS B O 1
ATOM 3666 N N . THR B 1 56 ? -3.787 2.535 -23.016 1 98.56 56 THR B N 1
ATOM 3667 C CA . THR B 1 56 ? -4.625 3.023 -21.922 1 98.56 56 THR B CA 1
ATOM 3668 C C . THR B 1 56 ? -3.85 3.994 -21.047 1 98.56 56 THR B C 1
ATOM 3670 O O . THR B 1 56 ? -4.395 5.004 -20.594 1 98.56 56 THR B O 1
ATOM 3673 N N . GLU B 1 57 ? -2.57 3.719 -20.766 1 98.44 57 GLU B N 1
ATOM 3674 C CA . GLU B 1 57 ? -1.716 4.602 -19.969 1 98.44 57 GLU B CA 1
ATOM 3675 C C . GLU B 1 57 ? -1.61 5.984 -20.609 1 98.44 57 GLU B C 1
ATOM 3677 O O . GLU B 1 57 ? -1.701 7 -19.922 1 98.44 57 GLU B O 1
ATOM 3682 N N . VAL B 1 58 ? -1.408 6.004 -21.891 1 98.25 58 VAL B N 1
ATOM 3683 C CA . VAL B 1 58 ? -1.29 7.262 -22.625 1 98.25 58 VAL B CA 1
ATOM 3684 C C . VAL B 1 58 ? -2.611 8.023 -22.562 1 98.25 58 VAL B C 1
ATOM 3686 O O . VAL B 1 58 ? -2.623 9.234 -22.328 1 98.25 58 VAL B O 1
ATOM 3689 N N . SER B 1 59 ? -3.703 7.27 -22.719 1 98.25 59 SER B N 1
ATOM 3690 C CA . SER B 1 59 ? -5.023 7.883 -22.656 1 98.25 59 SER B CA 1
ATOM 3691 C C . SER B 1 59 ? -5.285 8.5 -21.297 1 98.25 59 SER B C 1
ATOM 3693 O O . SER B 1 59 ? -5.844 9.594 -21.203 1 98.25 59 SER B O 1
ATOM 3695 N N . ILE B 1 60 ? -4.875 7.879 -20.25 1 98.19 60 ILE B N 1
ATOM 3696 C CA . ILE B 1 60 ? -5.078 8.359 -18.891 1 98.19 60 ILE B CA 1
ATOM 3697 C C . ILE B 1 60 ? -4.199 9.586 -18.641 1 98.19 60 ILE B C 1
ATOM 3699 O O . ILE B 1 60 ? -4.664 10.586 -18.094 1 98.19 60 ILE B O 1
ATOM 3703 N N . ALA B 1 61 ? -2.953 9.531 -19.094 1 97.75 61 ALA B N 1
ATOM 3704 C CA . ALA B 1 61 ? -1.997 10.609 -18.828 1 97.75 61 ALA B CA 1
ATOM 3705 C C . ALA B 1 61 ? -2.393 11.883 -19.562 1 97.75 61 ALA B C 1
ATOM 3707 O O . ALA B 1 61 ? -2.117 12.992 -19.094 1 97.75 61 ALA B O 1
ATOM 3708 N N . THR B 1 62 ? -3.107 11.766 -20.656 1 97.5 62 THR B N 1
ATOM 3709 C CA . THR B 1 62 ? -3.408 12.922 -21.5 1 97.5 62 THR B CA 1
ATOM 3710 C C . THR B 1 62 ? -4.824 13.422 -21.234 1 97.5 62 THR B C 1
ATOM 3712 O O . THR B 1 62 ? -5.246 14.43 -21.797 1 97.5 62 THR B O 1
ATOM 3715 N N . ASP B 1 63 ? -5.566 12.711 -20.406 1 97.38 63 ASP B N 1
ATOM 3716 C CA . ASP B 1 63 ? -6.918 13.133 -20.047 1 97.38 63 ASP B CA 1
ATOM 3717 C C . ASP B 1 63 ? -6.887 14.219 -18.984 1 97.38 63 ASP B C 1
ATOM 3719 O O . ASP B 1 63 ? -6.688 13.93 -17.797 1 97.38 63 ASP B O 1
ATOM 3723 N N . GLU B 1 64 ? -7.23 15.422 -19.297 1 94.88 64 GLU B N 1
ATOM 3724 C CA . GLU B 1 64 ? -7.109 16.578 -18.406 1 94.88 64 GLU B CA 1
ATOM 3725 C C . GLU B 1 64 ? -8.188 16.562 -17.328 1 94.88 64 GLU B C 1
ATOM 3727 O O . GLU B 1 64 ? -8.102 17.297 -16.344 1 94.88 64 GLU B O 1
ATOM 3732 N N . THR B 1 65 ? -9.125 15.727 -17.5 1 95.62 65 THR B N 1
ATOM 3733 C CA . THR B 1 65 ? -10.203 15.664 -16.516 1 95.62 65 THR B CA 1
ATOM 3734 C C . THR B 1 65 ? -9.789 14.805 -15.32 1 95.62 65 THR B C 1
ATOM 3736 O O . THR B 1 65 ? -10.438 14.828 -14.273 1 95.62 65 THR B O 1
ATOM 3739 N N . ILE B 1 66 ? -8.781 14.039 -15.508 1 96.56 66 ILE B N 1
ATOM 3740 C CA . ILE B 1 66 ? -8.305 13.18 -14.43 1 96.56 66 ILE B CA 1
ATOM 3741 C C . ILE B 1 66 ? -7.426 13.984 -13.477 1 96.56 66 ILE B C 1
ATOM 3743 O O . ILE B 1 66 ? -6.508 14.68 -13.906 1 96.56 66 ILE B O 1
ATOM 3747 N N . ASN B 1 67 ? -7.746 13.953 -12.172 1 96.81 67 ASN B N 1
ATOM 3748 C CA . ASN B 1 67 ? -6.945 14.609 -11.148 1 96.81 67 ASN B CA 1
ATOM 3749 C C . ASN B 1 67 ? -6.375 13.602 -10.148 1 96.81 67 ASN B C 1
ATOM 3751 O O . ASN B 1 67 ? -6.398 12.391 -10.398 1 96.81 67 ASN B O 1
ATOM 3755 N N . HIS B 1 68 ? -5.754 14.086 -9.07 1 97.44 68 HIS B N 1
ATOM 3756 C CA . HIS B 1 68 ? -5.059 13.203 -8.141 1 97.44 68 HIS B CA 1
ATOM 3757 C C . HIS B 1 68 ? -5.652 13.289 -6.742 1 97.44 68 HIS B C 1
ATOM 3759 O O . HIS B 1 68 ? -4.934 13.164 -5.746 1 97.44 68 HIS B O 1
ATOM 3765 N N . GLU B 1 69 ? -6.953 13.523 -6.633 1 95.06 69 GLU B N 1
ATOM 3766 C CA . GLU B 1 69 ? -7.637 13.547 -5.344 1 95.06 69 GLU B CA 1
ATOM 3767 C C . GLU B 1 69 ? -7.617 12.172 -4.684 1 95.06 69 GLU B C 1
ATOM 3769 O O . GLU B 1 69 ? -7.469 11.156 -5.359 1 95.06 69 GLU B O 1
ATOM 3774 N N . TYR B 1 70 ? -7.801 12.242 -3.393 1 95.12 70 TYR B N 1
ATOM 3775 C CA . TYR B 1 70 ? -7.844 10.984 -2.652 1 95.12 70 TYR B CA 1
ATOM 3776 C C . TYR B 1 70 ? -8.898 10.047 -3.225 1 95.12 70 TYR B C 1
ATOM 3778 O O . TYR B 1 70 ? -10.008 10.477 -3.547 1 95.12 70 TYR B O 1
ATOM 3786 N N . LEU B 1 71 ? -8.562 8.781 -3.359 1 96.25 71 LEU B N 1
ATOM 3787 C CA . LEU B 1 71 ? -9.594 7.77 -3.537 1 96.25 71 LEU B CA 1
ATOM 3788 C C . LEU B 1 71 ? -10.328 7.504 -2.227 1 96.25 71 LEU B C 1
ATOM 3790 O O . LEU B 1 71 ? -9.812 7.801 -1.147 1 96.25 71 LEU B O 1
ATOM 3794 N N . PRO B 1 72 ? -11.586 7 -2.373 1 95.38 72 PRO B N 1
ATOM 3795 C CA . PRO B 1 72 ? -12.156 6.418 -1.155 1 95.38 72 PRO B CA 1
ATOM 3796 C C . PRO B 1 72 ? -11.227 5.391 -0.508 1 95.38 72 PRO B C 1
ATOM 3798 O O . PRO B 1 72 ? -10.406 4.773 -1.194 1 95.38 72 PRO B O 1
ATOM 3801 N N . VAL B 1 73 ? -11.375 5.195 0.781 1 96.94 73 VAL B N 1
ATOM 3802 C CA . VAL B 1 73 ? -10.516 4.297 1.545 1 96.94 73 VAL B CA 1
ATOM 3803 C C . VAL B 1 73 ? -10.555 2.898 0.932 1 96.94 73 VAL B C 1
ATOM 3805 O O . VAL B 1 73 ? -9.555 2.18 0.947 1 96.94 73 VAL B O 1
ATOM 3808 N N . THR B 1 74 ? -11.68 2.523 0.321 1 98 74 THR B N 1
ATOM 3809 C CA . THR B 1 74 ? -11.836 1.172 -0.204 1 98 74 THR B CA 1
ATOM 3810 C C . THR B 1 74 ? -11.617 1.148 -1.714 1 98 74 THR B C 1
ATOM 3812 O O . THR B 1 74 ? -11.867 0.135 -2.369 1 98 74 THR B O 1
ATOM 3815 N N . GLY B 1 75 ? -11.195 2.275 -2.285 1 98.12 75 GLY B N 1
ATOM 3816 C CA . GLY B 1 75 ? -10.695 2.289 -3.652 1 98.12 75 GLY B CA 1
ATOM 3817 C C . GLY B 1 75 ? -11.711 2.805 -4.652 1 98.12 75 GLY B C 1
ATOM 3818 O O . GLY B 1 75 ? -12.766 3.314 -4.27 1 98.12 75 GLY B O 1
ATOM 3819 N N . LEU B 1 76 ? -11.344 2.727 -5.922 1 98.31 76 LEU B N 1
ATOM 3820 C CA . LEU B 1 76 ? -12.125 3.191 -7.062 1 98.31 76 LEU B CA 1
ATOM 3821 C C . LEU B 1 76 ? -13.305 2.264 -7.328 1 98.31 76 LEU B C 1
ATOM 3823 O O . LEU B 1 76 ? -13.117 1.094 -7.672 1 98.31 76 LEU B O 1
ATOM 3827 N N . ASP B 1 77 ? -14.477 2.787 -7.281 1 98 77 ASP B N 1
ATOM 3828 C CA . ASP B 1 77 ? -15.695 1.982 -7.367 1 98 77 ASP B CA 1
ATOM 3829 C C . ASP B 1 77 ? -15.781 1.265 -8.711 1 98 77 ASP B C 1
ATOM 3831 O O . ASP B 1 77 ? -16.156 0.089 -8.773 1 98 77 ASP B O 1
ATOM 3835 N N . THR B 1 78 ? -15.477 1.987 -9.781 1 98.62 78 THR B N 1
ATOM 3836 C CA . THR B 1 78 ? -15.578 1.397 -11.109 1 98.62 78 THR B CA 1
ATOM 3837 C C . THR B 1 78 ? -14.617 0.226 -11.266 1 98.62 78 THR B C 1
ATOM 3839 O O . THR B 1 78 ? -14.906 -0.744 -11.961 1 98.62 78 THR B O 1
ATOM 3842 N N . PHE B 1 79 ? -13.516 0.289 -10.609 1 98.88 79 PHE B N 1
ATOM 3843 C CA . PHE B 1 79 ? -12.539 -0.793 -10.633 1 98.88 79 PHE B CA 1
ATOM 3844 C C . PHE B 1 79 ? -13.023 -1.976 -9.797 1 98.88 79 PHE B C 1
ATOM 3846 O O . PHE B 1 79 ? -13.031 -3.113 -10.273 1 98.88 79 PHE B O 1
ATOM 3853 N N . THR B 1 80 ? -13.453 -1.735 -8.531 1 98.88 80 THR B N 1
ATOM 3854 C CA . THR B 1 80 ? -13.812 -2.83 -7.633 1 98.88 80 THR B CA 1
ATOM 3855 C C . THR B 1 80 ? -15.023 -3.59 -8.164 1 98.88 80 THR B C 1
ATOM 3857 O O . THR B 1 80 ? -15.094 -4.812 -8.055 1 98.88 80 THR B O 1
ATOM 3860 N N . ARG B 1 81 ? -15.93 -2.859 -8.797 1 98.44 81 ARG B N 1
ATOM 3861 C CA . ARG B 1 81 ? -17.094 -3.512 -9.398 1 98.44 81 ARG B CA 1
ATOM 3862 C C . ARG B 1 81 ? -16.672 -4.391 -10.57 1 98.44 81 ARG B C 1
ATOM 3864 O O . ARG B 1 81 ? -17.125 -5.535 -10.68 1 98.44 81 ARG B O 1
ATOM 3871 N N . ALA B 1 82 ? -15.82 -3.854 -11.43 1 98.81 82 ALA B N 1
ATOM 3872 C CA . ALA B 1 82 ? -15.367 -4.605 -12.594 1 98.81 82 ALA B CA 1
ATOM 3873 C C . ALA B 1 82 ? -14.57 -5.836 -12.172 1 98.81 82 ALA B C 1
ATOM 3875 O O . ALA B 1 82 ? -14.719 -6.91 -12.758 1 98.81 82 ALA B O 1
ATOM 3876 N N . ALA B 1 83 ? -13.695 -5.672 -11.203 1 98.88 83 ALA B N 1
ATOM 3877 C CA . ALA B 1 83 ? -12.875 -6.773 -10.703 1 98.88 83 ALA B CA 1
ATOM 3878 C C . ALA B 1 83 ? -13.75 -7.867 -10.086 1 98.88 83 ALA B C 1
ATOM 3880 O O . ALA B 1 83 ? -13.523 -9.055 -10.328 1 98.88 83 ALA B O 1
ATOM 3881 N N . THR B 1 84 ? -14.742 -7.473 -9.289 1 98.88 84 THR B N 1
ATOM 3882 C CA . THR B 1 84 ? -15.664 -8.406 -8.648 1 98.88 84 THR B CA 1
ATOM 3883 C C . THR B 1 84 ? -16.484 -9.156 -9.688 1 98.88 84 THR B C 1
ATOM 3885 O O . THR B 1 84 ? -16.672 -10.367 -9.586 1 98.88 84 THR B O 1
ATOM 3888 N N . GLU B 1 85 ? -16.906 -8.43 -10.68 1 98.69 85 GLU B N 1
ATOM 3889 C CA . GLU B 1 85 ? -17.672 -9.062 -11.75 1 98.69 85 GLU B CA 1
ATOM 3890 C C . GLU B 1 85 ? -16.797 -10.039 -12.531 1 98.69 85 GLU B C 1
ATOM 3892 O O . GLU B 1 85 ? -17.266 -11.102 -12.945 1 98.69 85 GLU B O 1
ATOM 3897 N N . LEU B 1 86 ? -15.578 -9.695 -12.734 1 98.69 86 LEU B N 1
ATOM 3898 C CA . LEU B 1 86 ? -14.672 -10.57 -13.469 1 98.69 86 LEU B CA 1
ATOM 3899 C C . LEU B 1 86 ? -14.555 -11.93 -12.789 1 98.69 86 LEU B C 1
ATOM 3901 O O . LEU B 1 86 ? -14.547 -12.961 -13.461 1 98.69 86 LEU B O 1
ATOM 3905 N N . VAL B 1 87 ? -14.477 -11.938 -11.43 1 98.69 87 VAL B N 1
ATOM 3906 C CA . VAL B 1 87 ? -14.188 -13.18 -10.719 1 98.69 87 VAL B CA 1
ATOM 3907 C C . VAL B 1 87 ? -15.492 -13.945 -10.469 1 98.69 87 VAL B C 1
ATOM 3909 O O . VAL B 1 87 ? -15.508 -15.172 -10.469 1 98.69 87 VAL B O 1
ATOM 3912 N N . LEU B 1 88 ? -16.625 -13.242 -10.297 1 98.75 88 LEU B N 1
ATOM 3913 C CA . LEU B 1 88 ? -17.875 -13.914 -9.945 1 98.75 88 LEU B CA 1
ATOM 3914 C C . LEU B 1 88 ? -18.734 -14.148 -11.18 1 98.75 88 LEU B C 1
ATOM 3916 O O . LEU B 1 88 ? -19.656 -14.969 -11.148 1 98.75 88 LEU B O 1
ATOM 3920 N N . GLY B 1 89 ? -18.469 -13.445 -12.234 1 97.75 89 GLY B N 1
ATOM 3921 C CA . GLY B 1 89 ? -19.25 -13.555 -13.461 1 97.75 89 GLY B CA 1
ATOM 3922 C C . GLY B 1 89 ? -20.328 -12.5 -13.562 1 97.75 89 GLY B C 1
ATOM 3923 O O . GLY B 1 89 ? -20.938 -12.125 -12.555 1 97.75 89 GLY B O 1
ATOM 3924 N N . ALA B 1 90 ? -20.594 -12.078 -14.742 1 93.06 90 ALA B N 1
ATOM 3925 C CA . ALA B 1 90 ? -21.578 -11.031 -15 1 93.06 90 ALA B CA 1
ATOM 3926 C C . ALA B 1 90 ? -22.969 -11.484 -14.562 1 93.06 90 ALA B C 1
ATOM 3928 O O . ALA B 1 90 ? -23.812 -10.656 -14.188 1 93.06 90 ALA B O 1
ATOM 3929 N N . ASP B 1 91 ? -23.234 -12.773 -14.523 1 94.25 91 ASP B N 1
ATOM 3930 C CA . ASP B 1 91 ? -24.547 -13.32 -14.188 1 94.25 91 ASP B CA 1
ATOM 3931 C C . ASP B 1 91 ? -24.547 -13.891 -12.773 1 94.25 91 ASP B C 1
ATOM 3933 O O . ASP B 1 91 ? -25.438 -14.672 -12.414 1 94.25 91 ASP B O 1
ATOM 3937 N N . SER B 1 92 ? -23.578 -13.492 -12.039 1 96.19 92 SER B N 1
ATOM 3938 C CA . SER B 1 92 ? -23.453 -14.023 -10.68 1 96.19 92 SER B CA 1
ATOM 3939 C C . SER B 1 92 ? -24.688 -13.695 -9.836 1 96.19 92 SER B C 1
ATOM 3941 O O . SER B 1 92 ? -25.078 -12.531 -9.742 1 96.19 92 SER B O 1
ATOM 3943 N N . ILE B 1 93 ? -25.281 -14.641 -9.148 1 95.12 93 ILE B N 1
ATOM 3944 C CA . ILE B 1 93 ? -26.438 -14.469 -8.281 1 95.12 93 ILE B CA 1
ATOM 3945 C C . ILE B 1 93 ? -26.047 -13.641 -7.059 1 95.12 93 ILE B C 1
ATOM 3947 O O . ILE B 1 93 ? -26.844 -12.844 -6.555 1 95.12 93 ILE B O 1
ATOM 3951 N N . ALA B 1 94 ? -24.797 -13.867 -6.625 1 97.5 94 ALA B N 1
ATOM 3952 C CA . ALA B 1 94 ? -24.312 -13.125 -5.461 1 97.5 94 ALA B CA 1
ATOM 3953 C C . ALA B 1 94 ? -24.281 -11.625 -5.742 1 97.5 94 ALA B C 1
ATOM 3955 O O . ALA B 1 94 ? -24.609 -10.82 -4.871 1 97.5 94 ALA B O 1
ATOM 3956 N N . ILE B 1 95 ? -23.859 -11.188 -6.934 1 97.19 95 ILE B N 1
ATOM 3957 C CA . ILE B 1 95 ? -23.828 -9.781 -7.301 1 97.19 95 ILE B CA 1
ATOM 3958 C C . ILE B 1 95 ? -25.25 -9.25 -7.43 1 97.19 95 ILE B C 1
ATOM 3960 O O . ILE B 1 95 ? -25.578 -8.18 -6.898 1 97.19 95 ILE B O 1
ATOM 3964 N N . LYS B 1 96 ? -26.141 -10.031 -8.055 1 95.81 96 LYS B N 1
ATOM 3965 C CA . LYS B 1 96 ? -27.516 -9.617 -8.289 1 95.81 96 LYS B CA 1
ATOM 3966 C C . LYS B 1 96 ? -28.266 -9.414 -6.973 1 95.81 96 LYS B C 1
ATOM 3968 O O . LYS B 1 96 ? -29.094 -8.508 -6.852 1 95.81 96 LYS B O 1
ATOM 3973 N N . GLU B 1 97 ? -27.922 -10.219 -6.004 1 96.38 97 GLU B N 1
ATOM 3974 C CA . GLU B 1 97 ? -28.609 -10.172 -4.715 1 96.38 97 GLU B CA 1
ATOM 3975 C C . GLU B 1 97 ? -27.875 -9.266 -3.732 1 96.38 97 GLU B C 1
ATOM 3977 O O . GLU B 1 97 ? -28.188 -9.242 -2.543 1 96.38 97 GLU B O 1
ATOM 3982 N N . LYS B 1 98 ? -26.828 -8.562 -4.16 1 96.31 98 LYS B N 1
ATOM 3983 C CA . LYS B 1 98 ? -26.047 -7.625 -3.355 1 96.31 98 LYS B CA 1
ATOM 3984 C C . LYS B 1 98 ? -25.359 -8.336 -2.189 1 96.31 98 LYS B C 1
ATOM 3986 O O . LYS B 1 98 ? -25.281 -7.793 -1.087 1 96.31 98 LYS B O 1
ATOM 3991 N N . ARG B 1 99 ? -24.938 -9.586 -2.48 1 97.69 99 ARG B N 1
ATOM 3992 C CA . ARG B 1 99 ? -24.266 -10.398 -1.471 1 97.69 99 ARG B CA 1
ATOM 3993 C C . ARG B 1 99 ? -22.75 -10.352 -1.646 1 97.69 99 ARG B C 1
ATOM 3995 O O . ARG B 1 99 ? -22.016 -11.039 -0.938 1 97.69 99 ARG B O 1
ATOM 4002 N N . ALA B 1 100 ? -22.312 -9.547 -2.629 1 98.56 100 ALA B N 1
ATOM 4003 C CA . ALA B 1 100 ? -20.875 -9.492 -2.885 1 98.56 100 ALA B CA 1
ATOM 4004 C C . ALA B 1 100 ? -20.422 -8.07 -3.211 1 98.56 100 ALA B C 1
ATOM 4006 O O . ALA B 1 100 ? -21.156 -7.32 -3.869 1 98.56 100 ALA B O 1
ATOM 4007 N N . PHE B 1 101 ? -19.281 -7.66 -2.727 1 98.44 101 PHE B N 1
ATOM 4008 C CA . PHE B 1 101 ? -18.672 -6.383 -3.084 1 98.44 101 PHE B CA 1
ATOM 4009 C C . PHE B 1 101 ? -17.141 -6.473 -3.031 1 98.44 101 PHE B C 1
ATOM 4011 O O . PHE B 1 101 ? -16.594 -7.441 -2.506 1 98.44 101 PHE B O 1
ATOM 4018 N N . GLY B 1 102 ? -16.516 -5.551 -3.689 1 98.75 102 GLY B N 1
ATOM 4019 C CA . GLY B 1 102 ? -15.07 -5.543 -3.77 1 98.75 102 GLY B CA 1
ATOM 4020 C C . GLY B 1 102 ? -14.438 -4.375 -3.037 1 98.75 102 GLY B C 1
ATOM 4021 O O . GLY B 1 102 ? -15.055 -3.316 -2.895 1 98.75 102 GLY B O 1
ATOM 4022 N N . VAL B 1 103 ? -13.258 -4.574 -2.561 1 98.88 103 VAL B N 1
ATOM 4023 C CA . VAL B 1 103 ? -12.391 -3.574 -1.946 1 98.88 103 VAL B CA 1
ATOM 4024 C C . VAL B 1 103 ? -11.023 -3.576 -2.639 1 98.88 103 VAL B C 1
ATOM 4026 O O . VAL B 1 103 ? -10.383 -4.621 -2.76 1 98.88 103 VAL B O 1
ATOM 4029 N N . GLN B 1 104 ? -10.617 -2.371 -3.094 1 98.94 104 GLN B N 1
ATOM 4030 C CA . GLN B 1 104 ? -9.336 -2.275 -3.773 1 98.94 104 GLN B CA 1
ATOM 4031 C C . GLN B 1 104 ? -8.18 -2.514 -2.803 1 98.94 104 GLN B C 1
ATOM 4033 O O . GLN B 1 104 ? -8.195 -2.018 -1.675 1 98.94 104 GLN B O 1
ATOM 4038 N N . THR B 1 105 ? -7.188 -3.246 -3.232 1 98.88 105 THR B N 1
ATOM 4039 C CA . THR B 1 105 ? -6.047 -3.592 -2.393 1 98.88 105 THR B CA 1
ATOM 4040 C C . THR B 1 105 ? -4.738 -3.402 -3.156 1 98.88 105 THR B C 1
ATOM 4042 O O . THR B 1 105 ? -4.746 -3.039 -4.336 1 98.88 105 THR B O 1
ATOM 4045 N N . ILE B 1 106 ? -3.639 -3.547 -2.469 1 98.75 106 ILE B N 1
ATOM 4046 C CA . ILE B 1 106 ? -2.311 -3.43 -3.061 1 98.75 106 ILE B CA 1
ATOM 4047 C C . ILE B 1 106 ? -1.885 -4.777 -3.639 1 98.75 106 ILE B C 1
ATOM 4049 O O . ILE B 1 106 ? -1.06 -5.48 -3.051 1 98.75 106 ILE B O 1
ATOM 4053 N N . SER B 1 107 ? -2.451 -5.055 -4.777 1 98.5 107 SER B N 1
ATOM 4054 C CA . SER B 1 107 ? -2.264 -6.324 -5.469 1 98.5 107 SER B CA 1
ATOM 4055 C C . SER B 1 107 ? -2.643 -7.5 -4.578 1 98.5 107 SER B C 1
ATOM 4057 O O . SER B 1 107 ? -3.512 -7.379 -3.715 1 98.5 107 SER B O 1
ATOM 4059 N N . GLY B 1 108 ? -2.162 -8.734 -4.949 1 98.31 108 GLY B N 1
ATOM 4060 C CA . GLY B 1 108 ? -2.531 -9.961 -4.262 1 98.31 108 GLY B CA 1
ATOM 4061 C C . GLY B 1 108 ? -2.08 -10 -2.814 1 98.31 108 GLY B C 1
ATOM 4062 O O . GLY B 1 108 ? -2.854 -10.367 -1.927 1 98.31 108 GLY B O 1
ATOM 4063 N N . THR B 1 109 ? -0.833 -9.609 -2.537 1 98.56 109 THR B N 1
ATOM 4064 C CA . THR B 1 109 ? -0.325 -9.617 -1.169 1 98.56 109 THR B CA 1
ATOM 4065 C C . THR B 1 109 ? -1.164 -8.703 -0.278 1 98.56 109 THR B C 1
ATOM 4067 O O . THR B 1 109 ? -1.521 -9.078 0.841 1 98.56 109 THR B O 1
ATOM 4070 N N . GLY B 1 110 ? -1.476 -7.488 -0.818 1 98.69 110 GLY B N 1
ATOM 4071 C CA . GLY B 1 110 ? -2.328 -6.582 -0.062 1 98.69 110 GLY B CA 1
ATOM 4072 C C . GLY B 1 110 ? -3.711 -7.148 0.201 1 98.69 110 GLY B C 1
ATOM 4073 O O . GLY B 1 110 ? -4.289 -6.918 1.266 1 98.69 110 GLY B O 1
ATOM 4074 N N . ALA B 1 111 ? -4.266 -7.824 -0.785 1 98.94 111 ALA B N 1
ATOM 4075 C CA . ALA B 1 111 ? -5.578 -8.445 -0.609 1 98.94 111 ALA B CA 1
ATOM 4076 C C . ALA B 1 111 ? -5.547 -9.492 0.501 1 98.94 111 ALA B C 1
ATOM 4078 O O . ALA B 1 111 ? -6.426 -9.508 1.368 1 98.94 111 ALA B O 1
ATOM 4079 N N . LEU B 1 112 ? -4.539 -10.328 0.484 1 98.94 112 LEU B N 1
ATOM 4080 C CA . LEU B 1 112 ? -4.379 -11.359 1.501 1 98.94 112 LEU B CA 1
ATOM 4081 C C . LEU B 1 112 ? -4.18 -10.742 2.881 1 98.94 112 LEU B C 1
ATOM 4083 O O . LEU B 1 112 ? -4.711 -11.242 3.873 1 98.94 112 LEU B O 1
ATOM 4087 N N . ARG B 1 113 ? -3.432 -9.656 2.947 1 98.88 113 ARG B N 1
ATOM 4088 C CA . ARG B 1 113 ? -3.172 -8.992 4.219 1 98.88 113 ARG B CA 1
ATOM 4089 C C . ARG B 1 113 ? -4.457 -8.422 4.812 1 98.88 113 ARG B C 1
ATOM 4091 O O . ARG B 1 113 ? -4.75 -8.633 5.992 1 98.88 113 ARG B O 1
ATOM 4098 N N . VAL B 1 114 ? -5.246 -7.688 3.994 1 98.88 114 VAL B N 1
ATOM 4099 C CA . VAL B 1 114 ? -6.512 -7.121 4.449 1 98.88 114 VAL B CA 1
ATOM 4100 C C . VAL B 1 114 ? -7.453 -8.242 4.887 1 98.88 114 VAL B C 1
ATOM 4102 O O . VAL B 1 114 ? -8.109 -8.141 5.926 1 98.88 114 VAL B O 1
ATOM 4105 N N . ALA B 1 115 ? -7.496 -9.312 4.078 1 98.94 115 ALA B N 1
ATOM 4106 C CA . ALA B 1 115 ? -8.32 -10.469 4.418 1 98.94 115 ALA B CA 1
ATOM 4107 C C . ALA B 1 115 ? -7.906 -11.062 5.762 1 98.94 115 ALA B C 1
ATOM 4109 O O . ALA B 1 115 ? -8.75 -11.32 6.625 1 98.94 115 ALA B O 1
ATOM 4110 N N . ALA B 1 116 ? -6.609 -11.266 5.922 1 98.88 116 ALA B N 1
ATOM 4111 C CA . ALA B 1 116 ? -6.09 -11.852 7.156 1 98.88 116 ALA B CA 1
ATOM 4112 C C . ALA B 1 116 ? -6.426 -10.977 8.359 1 98.88 116 ALA B C 1
ATOM 4114 O O . ALA B 1 116 ? -6.867 -11.484 9.398 1 98.88 116 ALA B O 1
ATOM 4115 N N . GLU B 1 117 ? -6.246 -9.672 8.234 1 98.62 117 GLU B N 1
ATOM 4116 C CA . GLU B 1 117 ? -6.547 -8.734 9.312 1 98.62 117 GLU B CA 1
ATOM 4117 C C . GLU B 1 117 ? -8.023 -8.797 9.703 1 98.62 117 GLU B C 1
ATOM 4119 O O . GLU B 1 117 ? -8.352 -8.828 10.891 1 98.62 117 GLU B O 1
ATOM 4124 N N . PHE B 1 118 ? -8.898 -8.773 8.734 1 98.75 118 PHE B N 1
ATOM 4125 C CA . PHE B 1 118 ? -10.328 -8.812 9.016 1 98.75 118 PHE B CA 1
ATOM 4126 C C . PHE B 1 118 ? -10.711 -10.109 9.711 1 98.75 118 PHE B C 1
ATOM 4128 O O . PHE B 1 118 ? -11.422 -10.094 10.719 1 98.75 118 PHE B O 1
ATOM 4135 N N . LEU B 1 119 ? -10.242 -11.25 9.148 1 98.81 119 LEU B N 1
ATOM 4136 C CA . LEU B 1 119 ? -10.578 -12.57 9.68 1 98.81 119 LEU B CA 1
ATOM 4137 C C . LEU B 1 119 ? -10.07 -12.719 11.109 1 98.81 119 LEU B C 1
ATOM 4139 O O . LEU B 1 119 ? -10.773 -13.258 11.969 1 98.81 119 LEU B O 1
ATOM 4143 N N . PHE B 1 120 ? -8.914 -12.211 11.359 1 98.31 120 PHE B N 1
ATOM 4144 C CA . PHE B 1 120 ? -8.297 -12.32 12.672 1 98.31 120 PHE B CA 1
ATOM 4145 C C . PHE B 1 120 ? -8.992 -11.398 13.672 1 98.31 120 PHE B C 1
ATOM 4147 O O . PHE B 1 120 ? -9.383 -11.836 14.758 1 98.31 120 PHE B O 1
ATOM 4154 N N . ARG B 1 121 ? -9.219 -10.164 13.32 1 97.19 121 ARG B N 1
ATOM 4155 C CA . ARG B 1 121 ? -9.648 -9.148 14.273 1 97.19 121 ARG B CA 1
ATOM 4156 C C . ARG B 1 121 ? -11.164 -9.148 14.438 1 97.19 121 ARG B C 1
ATOM 4158 O O . ARG B 1 121 ? -11.68 -8.945 15.539 1 97.19 121 ARG B O 1
ATOM 4165 N N . GLN B 1 122 ? -11.852 -9.336 13.359 1 97.69 122 GLN B N 1
ATOM 4166 C CA . GLN B 1 122 ? -13.305 -9.172 13.406 1 97.69 122 GLN B CA 1
ATOM 4167 C C . GLN B 1 122 ? -14 -10.516 13.586 1 97.69 122 GLN B C 1
ATOM 4169 O O . GLN B 1 122 ? -15.031 -10.594 14.258 1 97.69 122 GLN B O 1
ATOM 4174 N N . LEU B 1 123 ? -13.453 -11.594 12.969 1 97.88 123 LEU B N 1
ATOM 4175 C CA . LEU B 1 123 ? -14.094 -12.898 13.062 1 97.88 123 LEU B CA 1
ATOM 4176 C C . LEU B 1 123 ? -13.367 -13.797 14.055 1 97.88 123 LEU B C 1
ATOM 4178 O O . LEU B 1 123 ? -13.781 -14.93 14.289 1 97.88 123 LEU B O 1
ATOM 4182 N N . LYS B 1 124 ? -12.242 -13.352 14.625 1 97.44 124 LYS B N 1
ATOM 4183 C CA . LYS B 1 124 ? -11.477 -14.023 15.664 1 97.44 124 LYS B CA 1
ATOM 4184 C C . LYS B 1 124 ? -10.953 -15.375 15.188 1 97.44 124 LYS B C 1
ATOM 4186 O O . LYS B 1 124 ? -10.977 -16.359 15.938 1 97.44 124 LYS B O 1
ATOM 4191 N N . ARG B 1 125 ? -10.656 -15.391 13.883 1 98.06 125 ARG B N 1
ATOM 4192 C CA . ARG B 1 125 ? -10.016 -16.594 13.352 1 98.06 125 ARG B CA 1
ATOM 4193 C C . ARG B 1 125 ? -8.523 -16.609 13.672 1 98.06 125 ARG B C 1
ATOM 4195 O O . ARG B 1 125 ? -7.863 -15.562 13.648 1 98.06 125 ARG B O 1
ATOM 4202 N N . ASN B 1 126 ? -8.031 -17.797 13.992 1 98.12 126 ASN B N 1
ATOM 4203 C CA . ASN B 1 126 ? -6.637 -17.891 14.406 1 98.12 126 ASN B CA 1
ATOM 4204 C C . ASN B 1 126 ? -5.934 -19.078 13.766 1 98.12 126 ASN B C 1
ATOM 4206 O O . ASN B 1 126 ? -4.75 -19.312 14.023 1 98.12 126 ASN B O 1
ATOM 4210 N N . THR B 1 127 ? -6.66 -19.891 12.992 1 98.81 127 THR B N 1
ATOM 4211 C CA . THR B 1 127 ? -6.129 -21.094 12.344 1 98.81 127 THR B CA 1
ATOM 4212 C C . THR B 1 127 ? -6.215 -20.969 10.828 1 98.81 127 THR B C 1
ATOM 4214 O O . THR B 1 127 ? -7.281 -20.672 10.281 1 98.81 127 THR B O 1
ATOM 4217 N N . VAL B 1 128 ? -5.086 -21.141 10.164 1 98.88 128 VAL B N 1
ATOM 4218 C CA . VAL B 1 128 ? -5.062 -21.062 8.703 1 98.88 128 VAL B CA 1
ATOM 4219 C C . VAL B 1 128 ? -4.309 -22.266 8.133 1 98.88 128 VAL B C 1
ATOM 4221 O O . VAL B 1 128 ? -3.375 -22.766 8.758 1 98.88 128 VAL B O 1
ATOM 4224 N N . TYR B 1 129 ? -4.781 -22.797 7 1 98.88 129 TYR B N 1
ATOM 4225 C CA . TYR B 1 129 ? -4.133 -23.859 6.234 1 98.88 129 TYR B CA 1
ATOM 4226 C C . TYR B 1 129 ? -3.756 -23.375 4.84 1 98.88 129 TYR B C 1
ATOM 4228 O O . TYR B 1 129 ? -4.551 -22.703 4.176 1 98.88 129 TYR B O 1
ATOM 4236 N N . TYR B 1 130 ? -2.551 -23.609 4.43 1 98.62 130 TYR B N 1
ATOM 4237 C CA . TYR B 1 130 ? -2.117 -23.406 3.055 1 98.62 130 TYR B CA 1
ATOM 4238 C C . TYR B 1 130 ? -1.48 -24.672 2.484 1 98.62 130 TYR B C 1
ATOM 4240 O O . TYR B 1 130 ? -1.108 -25.578 3.232 1 98.62 130 TYR B O 1
ATOM 4248 N N . SER B 1 131 ? -1.378 -24.734 1.189 1 98.38 131 SER B N 1
ATOM 4249 C CA . SER B 1 131 ? -0.905 -25.938 0.519 1 98.38 131 SER B CA 1
ATOM 4250 C C . SER B 1 131 ? 0.578 -26.172 0.786 1 98.38 131 SER B C 1
ATOM 4252 O O . SER B 1 131 ? 1.309 -25.25 1.128 1 98.38 131 SER B O 1
ATOM 4254 N N . ASN B 1 132 ? 0.985 -27.422 0.655 1 96.81 132 ASN B N 1
ATOM 4255 C CA . ASN B 1 132 ? 2.389 -27.812 0.638 1 96.81 132 ASN B CA 1
ATOM 4256 C C . ASN B 1 132 ? 2.76 -28.5 -0.672 1 96.81 132 ASN B C 1
ATOM 4258 O O . ASN B 1 132 ? 2.348 -29.641 -0.921 1 96.81 132 ASN B O 1
ATOM 4262 N N . PRO B 1 133 ? 3.512 -27.953 -1.528 1 95.12 133 PRO B N 1
ATOM 4263 C CA . PRO B 1 133 ? 4.109 -26.625 -1.401 1 95.12 133 PRO B CA 1
ATOM 4264 C C . PRO B 1 133 ? 3.096 -25.5 -1.604 1 95.12 133 PRO B C 1
ATOM 4266 O O . PRO B 1 133 ? 1.937 -25.766 -1.935 1 95.12 133 PRO B O 1
ATOM 4269 N N . THR B 1 134 ? 3.465 -24.25 -1.252 1 95.81 134 THR B N 1
ATOM 4270 C CA . THR B 1 134 ? 2.645 -23.062 -1.483 1 95.81 134 THR B CA 1
ATOM 4271 C C . THR B 1 134 ? 3.51 -21.891 -1.918 1 95.81 134 THR B C 1
ATOM 4273 O O . THR B 1 134 ? 4.73 -22.016 -2.037 1 95.81 134 THR B O 1
ATOM 4276 N N . TRP B 1 135 ? 2.855 -20.828 -2.316 1 94 135 TRP B N 1
ATOM 4277 C CA . TRP B 1 135 ? 3.547 -19.547 -2.438 1 94 135 TRP B CA 1
ATOM 4278 C C . TRP B 1 135 ? 4.102 -19.094 -1.09 1 94 135 TRP B C 1
ATOM 4280 O O . TRP B 1 135 ? 3.355 -18.953 -0.119 1 94 135 TRP B O 1
ATOM 4290 N N . GLU B 1 136 ? 5.352 -18.891 -0.961 1 88.94 136 GLU B N 1
ATOM 4291 C CA . GLU B 1 136 ? 6.098 -18.766 0.286 1 88.94 136 GLU B CA 1
ATOM 4292 C C . GLU B 1 136 ? 5.559 -17.641 1.149 1 88.94 136 GLU B C 1
ATOM 4294 O O . GLU B 1 136 ? 5.57 -17.719 2.379 1 88.94 136 GLU B O 1
ATOM 4299 N N . ASN B 1 137 ? 5.023 -16.625 0.647 1 95.25 137 ASN B N 1
ATOM 4300 C CA . ASN B 1 137 ? 4.633 -15.43 1.386 1 95.25 137 ASN B CA 1
ATOM 4301 C C . ASN B 1 137 ? 3.32 -15.641 2.137 1 95.25 137 ASN B C 1
ATOM 4303 O O . ASN B 1 137 ? 2.965 -14.836 3.004 1 95.25 137 ASN B O 1
ATOM 4307 N N . HIS B 1 138 ? 2.545 -16.75 1.85 1 98.19 138 HIS B N 1
ATOM 4308 C CA . HIS B 1 138 ? 1.325 -17.047 2.594 1 98.19 138 HIS B CA 1
ATOM 4309 C C . HIS B 1 138 ? 1.602 -17.125 4.09 1 98.19 138 HIS B C 1
ATOM 4311 O O . HIS B 1 138 ? 0.89 -16.531 4.895 1 98.19 138 HIS B O 1
ATOM 4317 N N . HIS B 1 139 ? 2.662 -17.859 4.375 1 96.88 139 HIS B N 1
ATOM 4318 C CA . HIS B 1 139 ? 3.035 -18.031 5.773 1 96.88 139 HIS B CA 1
ATOM 4319 C C . HIS B 1 139 ? 3.318 -16.688 6.438 1 96.88 139 HIS B C 1
ATOM 4321 O O . HIS B 1 139 ? 2.785 -16.391 7.512 1 96.88 139 HIS B O 1
ATOM 4327 N N . LYS B 1 140 ? 4.113 -15.922 5.836 1 96.12 140 LYS B N 1
ATOM 4328 C CA . LYS B 1 140 ? 4.562 -14.656 6.41 1 96.12 140 LYS B CA 1
ATOM 4329 C C . LYS B 1 140 ? 3.387 -13.719 6.652 1 96.12 140 LYS B C 1
ATOM 4331 O O . LYS B 1 140 ? 3.293 -13.094 7.711 1 96.12 140 LYS B O 1
ATOM 4336 N N . ILE B 1 141 ? 2.473 -13.555 5.73 1 98.38 141 ILE B N 1
ATOM 4337 C CA . ILE B 1 141 ? 1.339 -12.641 5.805 1 98.38 141 ILE B CA 1
ATOM 4338 C C . ILE B 1 141 ? 0.478 -12.984 7.02 1 98.38 141 ILE B C 1
ATOM 4340 O O . ILE B 1 141 ? 0.155 -12.102 7.824 1 98.38 141 ILE B O 1
ATOM 4344 N N . PHE B 1 142 ? 0.146 -14.227 7.195 1 98.62 142 PHE B N 1
ATOM 4345 C CA . PHE B 1 142 ? -0.762 -14.617 8.266 1 98.62 142 PHE B CA 1
ATOM 4346 C C . PHE B 1 142 ? -0.046 -14.625 9.609 1 98.62 142 PHE B C 1
ATOM 4348 O O . PHE B 1 142 ? -0.632 -14.266 10.633 1 98.62 142 PHE B O 1
ATOM 4355 N N . ALA B 1 143 ? 1.271 -14.992 9.594 1 97.56 143 ALA B N 1
ATOM 4356 C CA . ALA B 1 143 ? 2.064 -14.891 10.812 1 97.56 143 ALA B CA 1
ATOM 4357 C C . ALA B 1 143 ? 2.162 -13.445 11.281 1 97.56 143 ALA B C 1
ATOM 4359 O O . ALA B 1 143 ? 1.955 -13.148 12.469 1 97.56 143 ALA B O 1
ATOM 4360 N N . ASP B 1 144 ? 2.451 -12.555 10.398 1 96.38 144 ASP B N 1
ATOM 4361 C CA . ASP B 1 144 ? 2.613 -11.141 10.727 1 96.38 144 ASP B CA 1
ATOM 4362 C C . ASP B 1 144 ? 1.3 -10.531 11.211 1 96.38 144 ASP B C 1
ATOM 4364 O O . ASP B 1 144 ? 1.302 -9.555 11.969 1 96.38 144 ASP B O 1
ATOM 4368 N N . THR B 1 145 ? 0.159 -11.062 10.742 1 97.25 145 THR B N 1
ATOM 4369 C CA . THR B 1 145 ? -1.15 -10.578 11.164 1 97.25 145 THR B CA 1
ATOM 4370 C C . THR B 1 145 ? -1.422 -10.945 12.617 1 97.25 145 THR B C 1
ATOM 4372 O O . THR B 1 145 ? -2.123 -10.227 13.328 1 97.25 145 THR B O 1
ATOM 4375 N N . GLY B 1 146 ? -0.955 -12.188 13.023 1 96.44 146 GLY B N 1
ATOM 4376 C CA . GLY B 1 146 ? -1.139 -12.586 14.414 1 96.44 146 GLY B CA 1
ATOM 4377 C C . GLY B 1 146 ? -1.671 -14 14.562 1 96.44 146 GLY B C 1
ATOM 4378 O O . GLY B 1 146 ? -1.785 -14.508 15.68 1 96.44 146 GLY B O 1
ATOM 4379 N N . PHE B 1 147 ? -2.012 -14.656 13.391 1 98.31 147 PHE B N 1
ATOM 4380 C CA . PHE B 1 147 ? -2.438 -16.047 13.477 1 98.31 147 PHE B CA 1
ATOM 4381 C C . PHE B 1 147 ? -1.394 -16.891 14.195 1 98.31 147 PHE B C 1
ATOM 4383 O O . PHE B 1 147 ? -0.195 -16.75 13.938 1 98.31 147 PHE B O 1
ATOM 4390 N N . THR B 1 148 ? -1.834 -17.719 15.062 1 98.06 148 THR B N 1
ATOM 4391 C CA . THR B 1 148 ? -0.887 -18.5 15.852 1 98.06 148 THR B CA 1
ATOM 4392 C C . THR B 1 148 ? -0.896 -19.969 15.43 1 98.06 148 THR B C 1
ATOM 4394 O O . THR B 1 148 ? 0.018 -20.719 15.766 1 98.06 148 THR B O 1
ATOM 4397 N N . SER B 1 149 ? -1.954 -20.391 14.781 1 98.62 149 SER B N 1
ATOM 4398 C CA . SER B 1 149 ? -2.027 -21.75 14.25 1 98.62 149 SER B CA 1
ATOM 4399 C C . SER B 1 149 ? -1.886 -21.766 12.734 1 98.62 149 SER B C 1
ATOM 4401 O O . SER B 1 149 ? -2.883 -21.703 12.008 1 98.62 149 SER B O 1
ATOM 4403 N N . LEU B 1 150 ? -0.659 -21.875 12.289 1 98.5 150 LEU B N 1
ATOM 4404 C CA . LEU B 1 150 ? -0.308 -21.906 10.875 1 98.5 150 LEU B CA 1
ATOM 4405 C C . LEU B 1 150 ? -0.007 -23.328 10.406 1 98.5 150 LEU B C 1
ATOM 4407 O O . LEU B 1 150 ? 0.976 -23.922 10.844 1 98.5 150 LEU B O 1
ATOM 4411 N N . ASN B 1 151 ? -0.861 -23.875 9.531 1 98.62 151 ASN B N 1
ATOM 4412 C CA . ASN B 1 151 ? -0.786 -25.281 9.125 1 98.62 151 ASN B CA 1
ATOM 4413 C C . ASN B 1 151 ? -0.675 -25.422 7.613 1 98.62 151 ASN B C 1
ATOM 4415 O O . ASN B 1 151 ? -0.9 -24.469 6.875 1 98.62 151 ASN B O 1
ATOM 4419 N N . SER B 1 152 ? -0.217 -26.562 7.203 1 98.38 152 SER B N 1
ATOM 4420 C CA . SER B 1 152 ? -0.193 -26.906 5.785 1 98.38 152 SER B CA 1
ATOM 4421 C C . SER B 1 152 ? -1.018 -28.156 5.504 1 98.38 152 SER B C 1
ATOM 4423 O O . SER B 1 152 ? -1.28 -28.953 6.414 1 98.38 152 SER B O 1
ATOM 4425 N N . TYR B 1 153 ? -1.492 -28.281 4.359 1 98.81 153 TYR B N 1
ATOM 4426 C CA . TYR B 1 153 ? -2.105 -29.5 3.871 1 98.81 153 TYR B CA 1
ATOM 4427 C C . TYR B 1 153 ? -1.37 -30.031 2.645 1 98.81 153 TYR B C 1
ATOM 4429 O O . TYR B 1 153 ? -0.827 -29.25 1.856 1 98.81 153 TYR B O 1
ATOM 4437 N N . ARG B 1 154 ? -1.341 -31.375 2.488 1 98.12 154 ARG B N 1
ATOM 4438 C CA . ARG B 1 154 ? -0.687 -32 1.343 1 98.12 154 ARG B CA 1
ATOM 4439 C C . ARG B 1 154 ? -1.366 -31.594 0.038 1 98.12 154 ARG B C 1
ATOM 4441 O O . ARG B 1 154 ? -2.596 -31.531 -0.035 1 98.12 154 ARG B O 1
ATOM 4448 N N . TYR B 1 155 ? -0.557 -31.234 -0.971 1 98 155 TYR B N 1
ATOM 4449 C CA . TYR B 1 155 ? -1.103 -30.812 -2.258 1 98 155 TYR B CA 1
ATOM 4450 C C . TYR B 1 155 ? -0.427 -31.562 -3.404 1 98 155 TYR B C 1
ATOM 4452 O O . TYR B 1 155 ? -1.079 -31.922 -4.387 1 98 155 TYR B O 1
ATOM 4460 N N . TRP B 1 156 ? 0.806 -31.797 -3.355 1 95.56 156 TRP B N 1
ATOM 4461 C CA . TRP B 1 156 ? 1.611 -32.344 -4.441 1 95.56 156 TRP B CA 1
ATOM 4462 C C . TRP B 1 156 ? 2.104 -33.75 -4.094 1 95.56 156 TRP B C 1
ATOM 4464 O O . TRP B 1 156 ? 2.652 -33.969 -3.014 1 95.56 156 TRP B O 1
ATOM 4474 N N . ASP B 1 157 ? 1.84 -34.719 -4.969 1 94.31 157 ASP B N 1
ATOM 4475 C CA . ASP B 1 157 ? 2.438 -36.062 -4.902 1 94.31 157 ASP B CA 1
ATOM 4476 C C . ASP B 1 157 ? 3.719 -36.125 -5.727 1 94.31 157 ASP B C 1
ATOM 4478 O O . ASP B 1 157 ? 3.668 -36.312 -6.949 1 94.31 157 ASP B O 1
ATOM 4482 N N . GLN B 1 158 ? 4.84 -36.094 -5.098 1 89.62 158 GLN B N 1
ATOM 4483 C CA . GLN B 1 158 ? 6.137 -36.031 -5.762 1 89.62 158 GLN B CA 1
ATOM 4484 C C . GLN B 1 158 ? 6.391 -37.281 -6.602 1 89.62 158 GLN B C 1
ATOM 4486 O O . GLN B 1 158 ? 7.039 -37.188 -7.648 1 89.62 158 GLN B O 1
ATOM 4491 N N . ASN B 1 159 ? 5.898 -38.375 -6.152 1 89.5 159 ASN B N 1
ATOM 4492 C CA . ASN B 1 159 ? 6.137 -39.625 -6.863 1 89.5 159 ASN B CA 1
ATOM 4493 C C . ASN B 1 159 ? 5.297 -39.719 -8.133 1 89.5 159 ASN B C 1
ATOM 4495 O O . ASN B 1 159 ? 5.801 -40.094 -9.195 1 89.5 159 ASN B O 1
ATOM 4499 N N . LYS B 1 160 ? 4.094 -39.344 -8.016 1 90.94 160 LYS B N 1
ATOM 4500 C CA . LYS B 1 160 ? 3.189 -39.469 -9.156 1 90.94 160 LYS B CA 1
ATOM 4501 C C . LYS B 1 160 ? 3.158 -38.156 -9.961 1 90.94 160 LYS B C 1
ATOM 4503 O O . LYS B 1 160 ? 2.633 -38.125 -11.07 1 90.94 160 LYS B O 1
ATOM 4508 N N . ARG B 1 161 ? 3.781 -37.125 -9.422 1 91.12 161 ARG B N 1
ATOM 4509 C CA . ARG B 1 161 ? 3.857 -35.781 -10.039 1 91.12 161 ARG B CA 1
ATOM 4510 C C . ARG B 1 161 ? 2.473 -35.281 -10.438 1 91.12 161 ARG B C 1
ATOM 4512 O O . ARG B 1 161 ? 2.25 -34.906 -11.586 1 91.12 161 ARG B O 1
ATOM 4519 N N . GLN B 1 162 ? 1.56 -35.344 -9.492 1 93.69 162 GLN B N 1
ATOM 4520 C CA . GLN B 1 162 ? 0.186 -34.875 -9.648 1 93.69 162 GLN B CA 1
ATOM 4521 C C . GLN B 1 162 ? -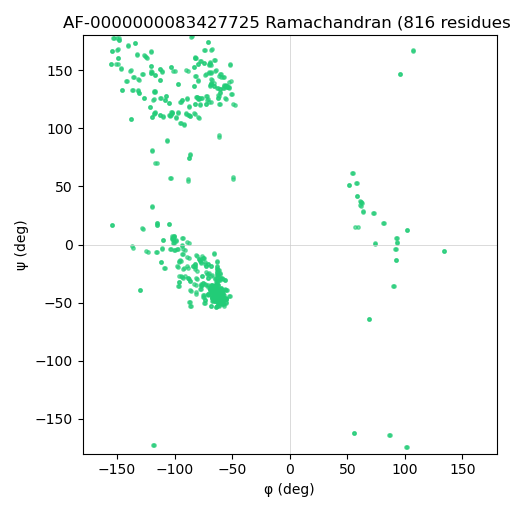0.375 -34.344 -8.328 1 93.69 162 GLN B C 1
ATOM 4523 O O . GLN B 1 162 ? 0.311 -34.375 -7.305 1 93.69 162 GLN B O 1
ATOM 4528 N N . LEU B 1 163 ? -1.591 -33.844 -8.336 1 97.06 163 LEU B N 1
ATOM 4529 C CA . LEU B 1 163 ? -2.285 -33.375 -7.141 1 97.06 163 LEU B CA 1
ATOM 4530 C C . LEU B 1 163 ? -2.496 -34.531 -6.164 1 97.06 163 LEU B C 1
ATOM 4532 O O . LEU B 1 163 ? -2.971 -35.594 -6.555 1 97.06 163 LEU B O 1
ATOM 4536 N N . ASP B 1 164 ? -2.105 -34.344 -4.938 1 98.06 164 ASP B N 1
ATOM 4537 C CA . ASP B 1 164 ? -2.387 -35.312 -3.871 1 98.06 164 ASP B CA 1
ATOM 4538 C C . ASP B 1 164 ? -3.746 -35.031 -3.232 1 98.06 164 ASP B C 1
ATOM 4540 O O . ASP B 1 164 ? -3.822 -34.656 -2.062 1 98.06 164 ASP B O 1
ATOM 4544 N N . LEU B 1 165 ? -4.824 -35.375 -3.961 1 98.56 165 LEU B N 1
ATOM 4545 C CA . LEU B 1 165 ? -6.176 -35.094 -3.502 1 98.56 165 LEU B CA 1
ATOM 4546 C C . LEU B 1 165 ? -6.484 -35.812 -2.201 1 98.56 165 LEU B C 1
ATOM 4548 O O . LEU B 1 165 ? -7.074 -35.219 -1.285 1 98.56 165 LEU B O 1
ATOM 4552 N N . GLU B 1 166 ? -6.172 -37.094 -2.127 1 98.38 166 GLU B N 1
ATOM 4553 C CA . GLU B 1 166 ? -6.453 -37.875 -0.928 1 98.38 166 GLU B CA 1
ATOM 4554 C C . GLU B 1 166 ? -5.758 -37.281 0.296 1 98.38 166 GLU B C 1
ATOM 4556 O O . GLU B 1 166 ? -6.367 -37.156 1.361 1 98.38 166 GLU B O 1
ATOM 4561 N N . GLY B 1 167 ? -4.469 -37 0.122 1 98.69 167 GLY B N 1
ATOM 4562 C CA . GLY B 1 167 ? -3.738 -36.375 1.207 1 98.69 167 GLY B CA 1
ATOM 4563 C C . GLY B 1 167 ? -4.316 -35.031 1.607 1 98.69 167 GLY B C 1
ATOM 4564 O O . GLY B 1 167 ? -4.414 -34.719 2.797 1 98.69 167 GLY B O 1
ATOM 4565 N N . MET B 1 168 ? -4.688 -34.219 0.669 1 98.81 168 MET B N 1
ATOM 4566 C CA . MET B 1 168 ? -5.309 -32.906 0.908 1 98.81 168 MET B CA 1
ATOM 4567 C C . MET B 1 168 ? -6.574 -33.062 1.743 1 98.81 168 MET B C 1
ATOM 4569 O O . MET B 1 168 ? -6.73 -32.406 2.766 1 98.81 168 MET B O 1
ATOM 4573 N N . LEU B 1 169 ? -7.469 -33.938 1.297 1 98.81 169 LEU B N 1
ATOM 4574 C CA . LEU B 1 169 ? -8.742 -34.156 1.982 1 98.81 169 LEU B CA 1
ATOM 4575 C C . LEU B 1 169 ? -8.523 -34.688 3.393 1 98.81 169 LEU B C 1
ATOM 4577 O O . LEU B 1 169 ? -9.203 -34.25 4.332 1 98.81 169 LEU B O 1
ATOM 4581 N N . ALA B 1 170 ? -7.562 -35.594 3.557 1 98.81 170 ALA B N 1
ATOM 4582 C CA . ALA B 1 170 ? -7.258 -36.125 4.871 1 98.81 170 ALA B CA 1
ATOM 4583 C C . ALA B 1 170 ? -6.766 -35.062 5.824 1 98.81 170 ALA B C 1
ATOM 4585 O O . ALA B 1 170 ? -7.16 -35.031 6.992 1 98.81 170 ALA B O 1
ATOM 4586 N N . ASP B 1 171 ? -5.867 -34.219 5.367 1 98.88 171 ASP B N 1
ATOM 4587 C CA . ASP B 1 171 ? -5.316 -33.156 6.195 1 98.88 171 ASP B CA 1
ATOM 4588 C C . ASP B 1 171 ? -6.383 -32.125 6.547 1 98.88 171 ASP B C 1
ATOM 4590 O O . ASP B 1 171 ? -6.473 -31.672 7.691 1 98.88 171 ASP B O 1
ATOM 4594 N N . LEU B 1 172 ? -7.27 -31.719 5.602 1 98.81 172 LEU B N 1
ATOM 4595 C CA . LEU B 1 172 ? -8.312 -30.719 5.836 1 98.81 172 LEU B CA 1
ATOM 4596 C C . LEU B 1 172 ? -9.406 -31.266 6.738 1 98.81 172 LEU B C 1
ATOM 4598 O O . LEU B 1 172 ? -10.078 -30.516 7.445 1 98.81 172 LEU B O 1
ATOM 4602 N N . ASP B 1 173 ? -9.562 -32.594 6.648 1 98.69 173 ASP B N 1
ATOM 4603 C CA . ASP B 1 173 ? -10.562 -33.219 7.504 1 98.69 173 ASP B CA 1
ATOM 4604 C C . ASP B 1 173 ? -10.211 -33.031 8.977 1 98.69 173 ASP B C 1
ATOM 4606 O O . ASP B 1 173 ? -11.078 -33.125 9.844 1 98.69 173 ASP B O 1
ATOM 4610 N N . LYS B 1 174 ? -8.984 -32.781 9.281 1 98.44 174 LYS B N 1
ATOM 4611 C CA . LYS B 1 174 ? -8.516 -32.594 10.648 1 98.44 174 LYS B CA 1
ATOM 4612 C C . LYS B 1 174 ? -8.648 -31.141 11.086 1 98.44 174 LYS B C 1
ATOM 4614 O O . LYS B 1 174 ? -8.508 -30.812 12.266 1 98.44 174 LYS B O 1
ATOM 4619 N N . ALA B 1 175 ? -8.914 -30.234 10.211 1 98.69 175 ALA B N 1
ATOM 4620 C CA . ALA B 1 175 ? -8.984 -28.797 10.516 1 98.69 175 ALA B CA 1
ATOM 4621 C C . ALA B 1 175 ? -10.203 -28.484 11.383 1 98.69 175 ALA B C 1
ATOM 4623 O O . ALA B 1 175 ? -11.281 -29.062 11.18 1 98.69 175 ALA B O 1
ATOM 4624 N N . PRO B 1 176 ? -10.086 -27.672 12.414 1 98.62 176 PRO B N 1
ATOM 4625 C CA . PRO B 1 176 ? -11.25 -27.266 13.211 1 98.62 176 PRO B CA 1
ATOM 4626 C C . PRO B 1 176 ? -12.211 -26.359 12.438 1 98.62 176 PRO B C 1
ATOM 4628 O O . PRO B 1 176 ? -11.797 -25.656 11.516 1 98.62 176 PRO B O 1
ATOM 4631 N N . ALA B 1 177 ? -13.445 -26.406 12.859 1 98.12 177 ALA B N 1
ATOM 4632 C CA . ALA B 1 177 ? -14.445 -25.516 12.266 1 98.12 177 ALA B CA 1
ATOM 4633 C C . ALA B 1 177 ? -13.984 -24.062 12.312 1 98.12 177 ALA B C 1
ATOM 4635 O O . ALA B 1 177 ? -13.414 -23.625 13.312 1 98.12 177 ALA B O 1
ATOM 4636 N N . GLY B 1 178 ? -14.172 -23.375 11.195 1 97.94 178 GLY B N 1
ATOM 4637 C CA . GLY B 1 178 ? -13.828 -21.969 11.125 1 97.94 178 GLY B CA 1
ATOM 4638 C C . GLY B 1 178 ? -12.422 -21.719 10.617 1 97.94 178 GLY B C 1
ATOM 4639 O O . GLY B 1 178 ? -12.07 -20.594 10.266 1 97.94 178 GLY B O 1
ATOM 4640 N N . ALA B 1 179 ? -11.578 -22.766 10.547 1 98.88 179 ALA B N 1
ATOM 4641 C CA . ALA B 1 179 ? -10.227 -22.609 10.016 1 98.88 179 ALA B CA 1
ATOM 4642 C C . ALA B 1 179 ? -10.258 -22.016 8.609 1 98.88 179 ALA B C 1
ATOM 4644 O O . ALA B 1 179 ? -11.109 -22.359 7.797 1 98.88 179 ALA B O 1
ATOM 4645 N N . VAL B 1 180 ? -9.359 -21.062 8.406 1 98.94 180 VAL B N 1
ATOM 4646 C CA . VAL B 1 180 ? -9.227 -20.453 7.098 1 98.94 180 VAL B CA 1
ATOM 4647 C C . VAL B 1 180 ? -8.438 -21.359 6.168 1 98.94 180 VAL B C 1
ATOM 4649 O O . VAL B 1 180 ? -7.34 -21.812 6.512 1 98.94 180 VAL B O 1
ATOM 4652 N N . ILE B 1 181 ? -8.984 -21.703 4.992 1 98.94 181 ILE B N 1
ATOM 4653 C CA . ILE B 1 181 ? -8.312 -22.547 4.008 1 98.94 181 ILE B CA 1
ATOM 4654 C C . ILE B 1 181 ? -7.934 -21.703 2.789 1 98.94 181 ILE B C 1
ATOM 4656 O O . ILE B 1 181 ? -8.805 -21.281 2.027 1 98.94 181 ILE B O 1
ATOM 4660 N N . ILE B 1 182 ? -6.625 -21.469 2.604 1 98.94 182 ILE B N 1
ATOM 4661 C CA . ILE B 1 182 ? -6.168 -20.75 1.414 1 98.94 182 ILE B CA 1
ATOM 4662 C C . ILE B 1 182 ? -6.164 -21.703 0.218 1 98.94 182 ILE B C 1
ATOM 4664 O O . ILE B 1 182 ? -5.508 -22.75 0.252 1 98.94 182 ILE B O 1
ATOM 4668 N N . LEU B 1 183 ? -6.914 -21.359 -0.775 1 98.88 183 LEU B N 1
ATOM 4669 C CA . LEU B 1 183 ? -7.023 -22.109 -2.023 1 98.88 183 LEU B CA 1
ATOM 4670 C C . LEU B 1 183 ? -6.551 -21.266 -3.203 1 98.88 183 LEU B C 1
ATOM 4672 O O . LEU B 1 183 ? -6.863 -20.078 -3.287 1 98.88 183 LEU B O 1
ATOM 4676 N N . HIS B 1 184 ? -5.707 -21.812 -4.055 1 98.5 184 HIS B N 1
ATOM 4677 C CA . HIS B 1 184 ? -5.387 -21.156 -5.312 1 98.5 184 HIS B CA 1
ATOM 4678 C C . HIS B 1 184 ? -6.484 -21.375 -6.348 1 98.5 184 HIS B C 1
ATOM 4680 O O . HIS B 1 184 ? -6.812 -22.516 -6.676 1 98.5 184 HIS B O 1
ATOM 4686 N N . ALA B 1 185 ? -7.004 -20.312 -6.922 1 98.31 185 ALA B N 1
ATOM 4687 C CA . ALA B 1 185 ? -8.141 -20.406 -7.84 1 98.31 185 ALA B CA 1
ATOM 4688 C C . ALA B 1 185 ? -7.754 -21.141 -9.117 1 98.31 185 ALA B C 1
ATOM 4690 O O . ALA B 1 185 ? -8.547 -21.906 -9.656 1 98.31 185 ALA B O 1
ATOM 4691 N N . CYS B 1 186 ? -6.664 -20.812 -9.656 1 97.69 186 CYS B N 1
ATOM 4692 C CA . CYS B 1 186 ? -6.109 -21.406 -10.859 1 97.69 186 CYS B CA 1
ATOM 4693 C C . CYS B 1 186 ? -4.594 -21.25 -10.906 1 97.69 186 CYS B C 1
ATOM 4695 O O . CYS B 1 186 ? -4.043 -20.375 -10.227 1 97.69 186 CYS B O 1
ATOM 4697 N N . ALA B 1 187 ? -3.977 -22.203 -11.672 1 97.06 187 ALA B N 1
ATOM 4698 C CA . ALA B 1 187 ? -2.523 -22.156 -11.812 1 97.06 187 ALA B CA 1
ATOM 4699 C C . ALA B 1 187 ? -1.84 -22.141 -10.453 1 97.06 187 ALA B C 1
ATOM 4701 O O . ALA B 1 187 ? -1.118 -21.188 -10.133 1 97.06 187 ALA B O 1
ATOM 4702 N N . HIS B 1 188 ? -2.072 -23.219 -9.719 1 97.44 188 HIS B N 1
ATOM 4703 C CA . HIS B 1 188 ? -1.541 -23.344 -8.367 1 97.44 188 HIS B CA 1
ATOM 4704 C C . HIS B 1 188 ? -0.06 -22.984 -8.32 1 97.44 188 HIS B C 1
ATOM 4706 O O . HIS B 1 188 ? 0.739 -23.531 -9.078 1 97.44 188 HIS B O 1
ATOM 4712 N N . ASN B 1 189 ? 0.313 -22.031 -7.59 1 94.75 189 ASN B N 1
ATOM 4713 C CA . ASN B 1 189 ? 1.7 -21.656 -7.348 1 94.75 189 ASN B CA 1
ATOM 4714 C C . ASN B 1 189 ? 2.277 -22.391 -6.137 1 94.75 189 ASN B C 1
ATOM 4716 O O . ASN B 1 189 ? 1.821 -22.188 -5.008 1 94.75 189 ASN B O 1
ATOM 4720 N N . PRO B 1 190 ? 3.205 -23.25 -6.32 1 94 190 PRO B N 1
ATOM 4721 C CA . PRO B 1 190 ? 4.184 -23.297 -7.41 1 94 190 PRO B CA 1
ATOM 4722 C C . PRO B 1 190 ? 3.943 -24.469 -8.367 1 94 190 PRO B C 1
ATOM 4724 O O . PRO B 1 190 ? 4.656 -24.609 -9.367 1 94 190 PRO B O 1
ATOM 4727 N N . THR B 1 191 ? 2.889 -25.266 -8.219 1 95.06 191 THR B N 1
ATOM 4728 C CA . THR B 1 191 ? 2.904 -26.562 -8.875 1 95.06 191 THR B CA 1
ATOM 4729 C C . THR B 1 191 ? 2.354 -26.453 -10.297 1 95.06 191 THR B C 1
ATOM 4731 O O . THR B 1 191 ? 2.65 -27.281 -11.148 1 95.06 191 THR B O 1
ATOM 4734 N N . GLY B 1 192 ? 1.463 -25.484 -10.445 1 94.88 192 GLY B N 1
ATOM 4735 C CA . GLY B 1 192 ? 0.772 -25.391 -11.719 1 94.88 192 GLY B CA 1
ATOM 4736 C C . GLY B 1 192 ? -0.277 -26.469 -11.914 1 94.88 192 GLY B C 1
ATOM 4737 O O . GLY B 1 192 ? -0.896 -26.562 -12.977 1 94.88 192 GLY B O 1
ATOM 4738 N N . MET B 1 193 ? -0.446 -27.312 -10.961 1 95.56 193 MET B N 1
ATOM 4739 C CA . MET B 1 193 ? -1.429 -28.391 -11.031 1 95.56 193 MET B CA 1
ATOM 4740 C C . MET B 1 193 ? -2.721 -27.984 -10.32 1 95.56 193 MET B C 1
ATOM 4742 O O . MET B 1 193 ? -2.744 -27.844 -9.102 1 95.56 193 MET B O 1
ATOM 4746 N N . ASP B 1 194 ? -3.785 -27.859 -11.094 1 97.31 194 ASP B N 1
ATOM 4747 C CA . ASP B 1 194 ? -5.078 -27.484 -10.523 1 97.31 194 ASP B CA 1
ATOM 4748 C C . ASP B 1 194 ? -5.973 -28.719 -10.367 1 97.31 194 ASP B C 1
ATOM 4750 O O . ASP B 1 194 ? -5.875 -29.672 -11.148 1 97.31 194 ASP B O 1
ATOM 4754 N N . PRO B 1 195 ? -6.859 -28.734 -9.352 1 98.25 195 PRO B N 1
ATOM 4755 C CA . PRO B 1 195 ? -7.887 -29.766 -9.305 1 98.25 195 PRO B CA 1
ATOM 4756 C C . PRO B 1 195 ? -8.812 -29.75 -10.523 1 98.25 195 PRO B C 1
ATOM 4758 O O . PRO B 1 195 ? -9.102 -28.672 -11.062 1 98.25 195 PRO B O 1
ATOM 4761 N N . THR B 1 196 ? -9.203 -30.922 -10.938 1 97.5 196 THR B N 1
ATOM 4762 C CA . THR B 1 196 ? -10.289 -30.984 -11.906 1 97.5 196 THR B CA 1
ATOM 4763 C C . THR B 1 196 ? -11.602 -30.516 -11.281 1 97.5 196 THR B C 1
ATOM 4765 O O . THR B 1 196 ? -11.703 -30.391 -10.055 1 97.5 196 THR B O 1
ATOM 4768 N N . GLN B 1 197 ? -12.609 -30.297 -12.117 1 98.12 197 GLN B N 1
ATOM 4769 C CA . GLN B 1 197 ? -13.906 -29.859 -11.602 1 98.12 197 GLN B CA 1
ATOM 4770 C C . GLN B 1 197 ? -14.477 -30.875 -10.609 1 98.12 197 GLN B C 1
ATOM 4772 O O . GLN B 1 197 ? -15.008 -30.5 -9.562 1 98.12 197 GLN B O 1
ATOM 4777 N N . ASP B 1 198 ? -14.359 -32.125 -10.906 1 98.56 198 ASP B N 1
ATOM 4778 C CA . ASP B 1 198 ? -14.852 -33.156 -10 1 98.56 198 ASP B CA 1
ATOM 4779 C C . ASP B 1 198 ? -14.078 -33.156 -8.68 1 98.56 198 ASP B C 1
ATOM 4781 O O . ASP B 1 198 ? -14.656 -33.375 -7.617 1 98.56 198 ASP B O 1
ATOM 4785 N N . GLN B 1 199 ? -12.789 -32.969 -8.781 1 98.69 199 GLN B N 1
ATOM 4786 C CA . GLN B 1 199 ? -11.969 -32.875 -7.578 1 98.69 199 GLN B CA 1
ATOM 4787 C C . GLN B 1 199 ? -12.344 -31.641 -6.75 1 98.69 199 GLN B C 1
ATOM 4789 O O . GLN B 1 199 ? -12.398 -31.719 -5.523 1 98.69 199 GLN B O 1
ATOM 4794 N N . TRP B 1 200 ? -12.625 -30.484 -7.359 1 98.81 200 TRP B N 1
ATOM 4795 C CA . TRP B 1 200 ? -13.086 -29.281 -6.676 1 98.81 200 TRP B CA 1
ATOM 4796 C C . TRP B 1 200 ? -14.383 -29.547 -5.922 1 98.81 200 TRP B C 1
ATOM 4798 O O . TRP B 1 200 ? -14.586 -29.031 -4.82 1 98.81 200 TRP B O 1
ATOM 4808 N N . LYS B 1 201 ? -15.289 -30.328 -6.547 1 98.81 201 LYS B N 1
ATOM 4809 C CA . LYS B 1 201 ? -16.547 -30.656 -5.887 1 98.81 201 LYS B CA 1
ATOM 4810 C C . LYS B 1 201 ? -16.297 -31.406 -4.582 1 98.81 201 LYS B C 1
ATOM 4812 O O . LYS B 1 201 ? -16.969 -31.156 -3.576 1 98.81 201 LYS B O 1
ATOM 4817 N N . LYS B 1 202 ? -15.328 -32.312 -4.617 1 98.81 202 LYS B N 1
ATOM 4818 C CA . LYS B 1 202 ? -14.977 -33.062 -3.414 1 98.81 202 LYS B CA 1
ATOM 4819 C C . LYS B 1 202 ? -14.383 -32.125 -2.352 1 98.81 202 LYS B C 1
ATOM 4821 O O . LYS B 1 202 ? -14.688 -32.281 -1.164 1 98.81 202 LYS B O 1
ATOM 4826 N N . ILE B 1 203 ? -13.562 -31.234 -2.771 1 98.94 203 ILE B N 1
ATOM 4827 C CA . ILE B 1 203 ? -12.969 -30.25 -1.863 1 98.94 203 ILE B CA 1
ATOM 4828 C C . ILE B 1 203 ? -14.062 -29.391 -1.236 1 98.94 203 ILE B C 1
ATOM 4830 O O . ILE B 1 203 ? -14.086 -29.203 -0.019 1 98.94 203 ILE B O 1
ATOM 4834 N N . ALA B 1 204 ? -14.992 -28.922 -2.043 1 98.88 204 ALA B N 1
ATOM 4835 C CA . ALA B 1 204 ? -16.109 -28.109 -1.563 1 98.88 204 ALA B CA 1
ATOM 4836 C C . ALA B 1 204 ? -16.953 -28.891 -0.569 1 98.88 204 ALA B C 1
ATOM 4838 O O . ALA B 1 204 ? -17.391 -28.344 0.445 1 98.88 204 ALA B O 1
ATOM 4839 N N . ASP B 1 205 ? -17.234 -30.188 -0.875 1 98.81 205 ASP B N 1
ATOM 4840 C CA . ASP B 1 205 ? -18.016 -31.031 0.02 1 98.81 205 ASP B CA 1
ATOM 4841 C C . ASP B 1 205 ? -17.391 -31.078 1.411 1 98.81 205 ASP B C 1
ATOM 4843 O O . ASP B 1 205 ? -18.094 -30.953 2.418 1 98.81 205 ASP B O 1
ATOM 4847 N N . LEU B 1 206 ? -16.125 -31.281 1.453 1 98.88 206 LEU B N 1
ATOM 4848 C CA . LEU B 1 206 ? -15.422 -31.391 2.73 1 98.88 206 LEU B CA 1
ATOM 4849 C C . LEU B 1 206 ? -15.445 -30.047 3.473 1 98.88 206 LEU B C 1
ATOM 4851 O O . LEU B 1 206 ? -15.688 -30.016 4.68 1 98.88 206 LEU B O 1
ATOM 4855 N N . ILE B 1 207 ? -15.164 -28.953 2.795 1 98.81 207 ILE B N 1
ATOM 4856 C CA . ILE B 1 207 ? -15.109 -27.625 3.4 1 98.81 207 ILE B CA 1
ATOM 4857 C C . ILE B 1 207 ? -16.484 -27.281 3.986 1 98.81 207 ILE B C 1
ATOM 4859 O O . ILE B 1 207 ? -16.562 -26.719 5.082 1 98.81 207 ILE B O 1
ATOM 4863 N N . GLU B 1 208 ? -17.484 -27.641 3.26 1 98.31 208 GLU B N 1
ATOM 4864 C CA . GLU B 1 208 ? -18.828 -27.406 3.746 1 98.31 208 GLU B CA 1
ATOM 4865 C C . GLU B 1 208 ? -19.141 -28.266 4.977 1 98.31 208 GLU B C 1
ATOM 4867 O O . GLU B 1 208 ? -19.625 -27.75 5.988 1 98.31 208 GLU B O 1
ATOM 4872 N N . ARG B 1 209 ? -18.844 -29.547 4.883 1 98.31 209 ARG B N 1
ATOM 4873 C CA . ARG B 1 209 ? -19.125 -30.484 5.965 1 98.31 209 ARG B CA 1
ATOM 4874 C C . ARG B 1 209 ? -18.391 -30.078 7.242 1 98.31 209 ARG B C 1
ATOM 4876 O O . ARG B 1 209 ? -18.953 -30.172 8.336 1 98.31 209 ARG B O 1
ATOM 4883 N N . LYS B 1 210 ? -17.203 -29.594 7.109 1 98.44 210 LYS B N 1
ATOM 4884 C CA . LYS B 1 210 ? -16.344 -29.266 8.242 1 98.44 210 LYS B CA 1
ATOM 4885 C C . LYS B 1 210 ? -16.516 -27.797 8.656 1 98.44 210 LYS B C 1
ATOM 4887 O O . LYS B 1 210 ? -15.938 -27.359 9.648 1 98.44 210 LYS B O 1
ATOM 4892 N N . GLN B 1 211 ? -17.312 -27.016 7.93 1 98 211 GLN B N 1
ATOM 4893 C CA . GLN B 1 211 ? -17.578 -25.609 8.195 1 98 211 GLN B CA 1
ATOM 4894 C C . GLN B 1 211 ? -16.281 -24.797 8.188 1 98 211 GLN B C 1
ATOM 4896 O O . GLN B 1 211 ? -16.031 -24 9.094 1 98 211 GLN B O 1
ATOM 4901 N N . LEU B 1 212 ? -15.422 -25.109 7.238 1 98.69 212 LEU B N 1
ATOM 4902 C CA . LEU B 1 212 ? -14.188 -24.344 7.047 1 98.69 212 LEU B CA 1
ATOM 4903 C C . LEU B 1 212 ? -14.445 -23.078 6.23 1 98.69 212 LEU B C 1
ATOM 4905 O O . LEU B 1 212 ? -15.492 -22.953 5.594 1 98.69 212 LEU B O 1
ATOM 4909 N N . PHE B 1 213 ? -13.562 -22.094 6.277 1 98.81 213 PHE B N 1
ATOM 4910 C CA . PHE B 1 213 ? -13.719 -20.828 5.566 1 98.81 213 PHE B CA 1
ATOM 4911 C C . PHE B 1 213 ? -12.805 -20.781 4.348 1 98.81 213 PHE B C 1
ATOM 4913 O O . PHE B 1 213 ? -11.586 -20.672 4.48 1 98.81 213 PHE B O 1
ATOM 4920 N N . PRO B 1 214 ? -13.375 -20.812 3.162 1 98.88 214 PRO B N 1
ATOM 4921 C CA . PRO B 1 214 ? -12.539 -20.75 1.959 1 98.88 214 PRO B CA 1
ATOM 4922 C C . PRO B 1 214 ? -12.031 -19.344 1.66 1 98.88 214 PRO B C 1
ATOM 4924 O O . PRO B 1 214 ? -12.82 -18.391 1.613 1 98.88 214 PRO B O 1
ATOM 4927 N N . LEU B 1 215 ? -10.805 -19.156 1.507 1 98.94 215 LEU B N 1
ATOM 4928 C CA . LEU B 1 215 ? -10.117 -17.953 1.015 1 98.94 215 LEU B CA 1
ATOM 4929 C C . LEU B 1 215 ? -9.359 -18.266 -0.272 1 98.94 215 LEU B C 1
ATOM 4931 O O . LEU B 1 215 ? -8.336 -18.953 -0.247 1 98.94 215 LEU B O 1
ATOM 4935 N N . PHE B 1 216 ? -9.797 -17.688 -1.392 1 98.94 216 PHE B N 1
ATOM 4936 C CA . PHE B 1 216 ? -9.195 -17.969 -2.691 1 98.94 216 PHE B CA 1
ATOM 4937 C C . PHE B 1 216 ? -8.117 -16.938 -3.023 1 98.94 216 PHE B C 1
ATOM 4939 O O . PHE B 1 216 ? -8.359 -15.734 -2.971 1 98.94 216 PHE B O 1
ATOM 4946 N N . ASP B 1 217 ? -6.918 -17.375 -3.305 1 98.81 217 ASP B N 1
ATOM 4947 C CA . ASP B 1 217 ? -5.863 -16.594 -3.936 1 98.81 217 ASP B CA 1
ATOM 4948 C C . ASP B 1 217 ? -5.953 -16.688 -5.457 1 98.81 217 ASP B C 1
ATOM 4950 O O . ASP B 1 217 ? -5.684 -17.734 -6.043 1 98.81 217 ASP B O 1
ATOM 4954 N N . SER B 1 218 ? -6.297 -15.594 -6.125 1 98.62 218 SER B N 1
ATOM 4955 C CA . SER B 1 218 ? -6.516 -15.547 -7.57 1 98.62 218 SER B CA 1
ATOM 4956 C C . SER B 1 218 ? -5.547 -14.578 -8.242 1 98.62 218 SER B C 1
ATOM 4958 O O . SER B 1 218 ? -5.941 -13.477 -8.641 1 98.62 218 SER B O 1
ATOM 4960 N N . ALA B 1 219 ? -4.348 -15.023 -8.469 1 97.56 219 ALA B N 1
ATOM 4961 C CA . ALA B 1 219 ? -3.291 -14.18 -9.016 1 97.56 219 ALA B CA 1
ATOM 4962 C C . ALA B 1 219 ? -3.209 -14.312 -10.531 1 97.56 219 ALA B C 1
ATOM 4964 O O . ALA B 1 219 ? -2.637 -13.461 -11.203 1 97.56 219 ALA B O 1
ATOM 4965 N N . TYR B 1 220 ? -3.865 -15.352 -11.141 1 97.44 220 TYR B N 1
ATOM 4966 C CA . TYR B 1 220 ? -3.51 -15.727 -12.508 1 97.44 220 TYR B CA 1
ATOM 4967 C C . TYR B 1 220 ? -4.746 -15.781 -13.398 1 97.44 220 TYR B C 1
ATOM 4969 O O . TYR B 1 220 ? -4.699 -16.328 -14.5 1 97.44 220 TYR B O 1
ATOM 4977 N N . GLN B 1 221 ? -5.883 -15.234 -12.93 1 98.06 221 GLN B N 1
ATOM 4978 C CA . GLN B 1 221 ? -7.125 -15.344 -13.688 1 98.06 221 GLN B CA 1
ATOM 4979 C C . GLN B 1 221 ? -6.957 -14.805 -15.102 1 98.06 221 GLN B C 1
ATOM 4981 O O . GLN B 1 221 ? -6.555 -13.648 -15.289 1 98.06 221 GLN B O 1
ATOM 4986 N N . GLY B 1 222 ? -7.273 -15.609 -16.094 1 95.69 222 GLY B N 1
ATOM 4987 C CA . GLY B 1 222 ? -7.09 -15.25 -17.484 1 95.69 222 GLY B CA 1
ATOM 4988 C C . GLY B 1 222 ? -5.73 -15.656 -18.031 1 95.69 222 GLY B C 1
ATOM 4989 O O . GLY B 1 222 ? -5.617 -16.094 -19.172 1 95.69 222 GLY B O 1
ATOM 4990 N N . PHE B 1 223 ? -4.758 -15.57 -17.203 1 91 223 PHE B N 1
ATOM 4991 C CA . PHE B 1 223 ? -3.381 -15.875 -17.578 1 91 223 PHE B CA 1
ATOM 4992 C C . PHE B 1 223 ? -3.129 -17.375 -17.547 1 91 223 PHE B C 1
ATOM 4994 O O . PHE B 1 223 ? -2.314 -17.891 -18.312 1 91 223 PHE B O 1
ATOM 5001 N N . ALA B 1 224 ? -3.824 -18.078 -16.719 1 92.94 224 ALA B N 1
ATOM 5002 C CA . ALA B 1 224 ? -3.605 -19.5 -16.531 1 92.94 224 ALA B CA 1
ATOM 5003 C C . ALA B 1 224 ? -4.016 -20.297 -17.781 1 92.94 224 ALA B C 1
ATOM 5005 O O . ALA B 1 224 ? -3.203 -21.016 -18.359 1 92.94 224 ALA B O 1
ATOM 5006 N N . SER B 1 225 ? -5.242 -20.094 -18.266 1 94.19 225 SER B N 1
ATOM 5007 C CA . SER B 1 225 ? -5.77 -20.891 -19.375 1 94.19 225 SER B CA 1
ATOM 5008 C C . SER B 1 225 ? -5.941 -20.031 -20.625 1 94.19 225 SER B C 1
ATOM 5010 O O . SER B 1 225 ? -6.121 -20.562 -21.719 1 94.19 225 SER B O 1
ATOM 5012 N N . GLY B 1 226 ? -5.91 -18.734 -20.453 1 96 226 GLY B N 1
ATOM 5013 C CA . GLY B 1 226 ? -6.258 -17.844 -21.547 1 96 226 GLY B CA 1
ATOM 5014 C C . GLY B 1 226 ? -7.719 -17.438 -21.547 1 96 226 GLY B C 1
ATOM 5015 O O . GLY B 1 226 ? -8.164 -16.688 -22.422 1 96 226 GLY B O 1
ATOM 5016 N N . ASP B 1 227 ? -8.422 -17.906 -20.547 1 96.81 227 ASP B N 1
ATOM 5017 C CA . ASP B 1 227 ? -9.852 -17.656 -20.422 1 96.81 227 ASP B CA 1
ATOM 5018 C C . ASP B 1 227 ? -10.211 -17.328 -18.969 1 96.81 227 ASP B C 1
ATOM 5020 O O . ASP B 1 227 ? -10.297 -18.219 -18.125 1 96.81 227 ASP B O 1
ATOM 5024 N N . PRO B 1 228 ? -10.539 -16 -18.719 1 97.44 228 PRO B N 1
ATOM 5025 C CA . PRO B 1 228 ? -10.82 -15.609 -17.344 1 97.44 228 PRO B CA 1
ATOM 5026 C C . PRO B 1 228 ? -12.016 -16.359 -16.75 1 97.44 228 PRO B C 1
ATOM 5028 O O . PRO B 1 228 ? -12.07 -16.594 -15.539 1 97.44 228 PRO B O 1
ATOM 5031 N N . ASP B 1 229 ? -12.969 -16.734 -17.562 1 97.25 229 ASP B N 1
ATOM 5032 C CA . ASP B 1 229 ? -14.148 -17.438 -17.062 1 97.25 229 ASP B CA 1
ATOM 5033 C C . ASP B 1 229 ? -13.805 -18.859 -16.641 1 97.25 229 ASP B C 1
ATOM 5035 O O . ASP B 1 229 ? -14.266 -19.328 -15.594 1 97.25 229 ASP B O 1
ATOM 5039 N N . LEU B 1 230 ? -12.992 -19.531 -17.469 1 96.88 230 LEU B N 1
ATOM 5040 C CA . LEU B 1 230 ? -12.555 -20.875 -17.109 1 96.88 230 LEU B CA 1
ATOM 5041 C C . LEU B 1 230 ? -11.734 -20.859 -15.828 1 96.88 230 LEU B C 1
ATOM 5043 O O . LEU B 1 230 ? -11.891 -21.734 -14.977 1 96.88 230 LEU B O 1
ATOM 5047 N N . ASP B 1 231 ? -10.898 -19.859 -15.703 1 98.12 231 ASP B N 1
ATOM 5048 C CA . ASP B 1 231 ? -9.992 -19.766 -14.57 1 98.12 231 ASP B CA 1
ATOM 5049 C C . ASP B 1 231 ? -10.75 -19.438 -13.281 1 98.12 231 ASP B C 1
ATOM 5051 O O . ASP B 1 231 ? -10.219 -19.609 -12.18 1 98.12 231 ASP B O 1
ATOM 5055 N N . ALA B 1 232 ? -12.008 -18.953 -13.352 1 98.56 232 ALA B N 1
ATOM 5056 C CA . ALA B 1 232 ? -12.773 -18.547 -12.18 1 98.56 232 ALA B CA 1
ATOM 5057 C C . ALA B 1 232 ? -13.781 -19.625 -11.781 1 98.56 232 ALA B C 1
ATOM 5059 O O . ALA B 1 232 ? -14.578 -19.438 -10.859 1 98.56 232 ALA B O 1
ATOM 5060 N N . TRP B 1 233 ? -13.812 -20.766 -12.438 1 98.31 233 TRP B N 1
ATOM 5061 C CA . TRP B 1 233 ? -14.844 -21.781 -12.289 1 98.31 233 TRP B CA 1
ATOM 5062 C C . TRP B 1 233 ? -14.984 -22.203 -10.828 1 98.31 233 TRP B C 1
ATOM 5064 O O . TRP B 1 233 ? -16.094 -22.266 -10.297 1 98.31 233 TRP B O 1
ATOM 5074 N N . ALA B 1 234 ? -13.859 -22.531 -10.172 1 98.69 234 ALA B N 1
ATOM 5075 C CA . ALA B 1 234 ? -13.906 -23.047 -8.805 1 98.69 234 ALA B CA 1
ATOM 5076 C C . ALA B 1 234 ? -14.562 -22.031 -7.867 1 98.69 234 ALA B C 1
ATOM 5078 O O . ALA B 1 234 ? -15.414 -22.391 -7.055 1 98.69 234 ALA B O 1
ATOM 5079 N N . ILE B 1 235 ? -14.18 -20.781 -7.969 1 98.88 235 ILE B N 1
ATOM 5080 C CA . ILE B 1 235 ? -14.734 -19.719 -7.137 1 98.88 235 ILE B CA 1
ATOM 5081 C C . ILE B 1 235 ? -16.25 -19.625 -7.355 1 98.88 235 ILE B C 1
ATOM 5083 O O . ILE B 1 235 ? -17.016 -19.594 -6.391 1 98.88 235 ILE B O 1
ATOM 5087 N N . ARG B 1 236 ? -16.656 -19.609 -8.617 1 98.75 236 ARG B N 1
ATOM 5088 C CA . ARG B 1 236 ? -18.062 -19.469 -8.961 1 98.75 236 ARG B CA 1
ATOM 5089 C C . ARG B 1 236 ? -18.875 -20.672 -8.453 1 98.75 236 ARG B C 1
ATOM 5091 O O . ARG B 1 236 ? -20 -20.516 -7.98 1 98.75 236 ARG B O 1
ATOM 5098 N N . TYR B 1 237 ? -18.266 -21.828 -8.531 1 98.5 237 TYR B N 1
ATOM 5099 C CA . TYR B 1 237 ? -18.922 -23.016 -8.016 1 98.5 237 TYR B CA 1
ATOM 5100 C C . TYR B 1 237 ? -19.172 -22.891 -6.52 1 98.5 237 TYR B C 1
ATOM 5102 O O . TYR B 1 237 ? -20.266 -23.203 -6.039 1 98.5 237 TYR B O 1
ATOM 5110 N N . PHE B 1 238 ? -18.156 -22.469 -5.75 1 98.75 238 PHE B N 1
ATOM 5111 C CA . PHE B 1 238 ? -18.312 -22.281 -4.312 1 98.75 238 PHE B CA 1
ATOM 5112 C C . PHE B 1 238 ? -19.391 -21.25 -4.012 1 98.75 238 PHE B C 1
ATOM 5114 O O . PHE B 1 238 ? -20.203 -21.438 -3.1 1 98.75 238 PHE B O 1
ATOM 5121 N N . VAL B 1 239 ? -19.422 -20.141 -4.742 1 98.44 239 VAL B N 1
ATOM 5122 C CA . VAL B 1 239 ? -20.422 -19.094 -4.547 1 98.44 239 VAL B CA 1
ATOM 5123 C C . VAL B 1 239 ? -21.812 -19.641 -4.832 1 98.44 239 VAL B C 1
ATOM 5125 O O . VAL B 1 239 ? -22.75 -19.375 -4.07 1 98.44 239 VAL B O 1
ATOM 5128 N N . ASP B 1 240 ? -21.953 -20.391 -5.891 1 96.69 240 ASP B N 1
ATOM 5129 C CA . ASP B 1 240 ? -23.234 -20.969 -6.277 1 96.69 240 ASP B CA 1
ATOM 5130 C C . ASP B 1 240 ? -23.734 -21.938 -5.207 1 96.69 240 ASP B C 1
ATOM 5132 O O . ASP B 1 240 ? -24.953 -22.094 -5.023 1 96.69 240 ASP B O 1
ATOM 5136 N N . ARG B 1 241 ? -22.797 -22.562 -4.477 1 96.44 241 ARG B N 1
ATOM 5137 C CA . ARG B 1 241 ? -23.141 -23.5 -3.408 1 96.44 241 ARG B CA 1
ATOM 5138 C C . ARG B 1 241 ? -23.578 -22.75 -2.15 1 96.44 241 ARG B C 1
ATOM 5140 O O . ARG B 1 241 ? -24.094 -23.359 -1.214 1 96.44 241 ARG B O 1
ATOM 5147 N N . GLY B 1 242 ? -23.312 -21.469 -2.105 1 95.62 242 GLY B N 1
ATOM 5148 C CA . GLY B 1 242 ? -23.797 -20.656 -0.993 1 95.62 242 GLY B CA 1
ATOM 5149 C C . GLY B 1 242 ? -22.719 -20.359 0.03 1 95.62 242 GLY B C 1
ATOM 5150 O O . GLY B 1 242 ? -23 -19.844 1.116 1 95.62 242 GLY B O 1
ATOM 5151 N N . PHE B 1 243 ? -21.453 -20.625 -0.309 1 97.75 243 PHE B N 1
ATOM 5152 C CA . PHE B 1 243 ? -20.359 -20.344 0.613 1 97.75 243 PHE B CA 1
ATOM 5153 C C . PHE B 1 243 ? -20.219 -18.859 0.853 1 97.75 243 PHE B C 1
ATOM 5155 O O . PHE B 1 243 ? -20.422 -18.047 -0.063 1 97.75 243 PHE B O 1
ATOM 5162 N N . GLU B 1 244 ? -20.031 -18.422 2.055 1 98.5 244 GLU B N 1
ATOM 5163 C CA . GLU B 1 244 ? -19.391 -17.156 2.35 1 98.5 244 GLU B CA 1
ATOM 5164 C C . GLU B 1 244 ? -17.859 -17.266 2.24 1 98.5 244 GLU B C 1
ATOM 5166 O O . GLU B 1 244 ? -17.266 -18.172 2.828 1 98.5 244 GLU B O 1
ATOM 5171 N N . LEU B 1 245 ? -17.25 -16.453 1.473 1 98.75 245 LEU B N 1
ATOM 5172 C CA . LEU B 1 245 ? -15.828 -16.625 1.19 1 98.75 245 LEU B CA 1
ATOM 5173 C C . LEU B 1 245 ? -15.18 -15.305 0.815 1 98.75 245 LEU B C 1
ATOM 5175 O O . LEU B 1 245 ? -15.867 -14.289 0.671 1 98.75 245 LEU B O 1
ATOM 5179 N N . PHE B 1 246 ? -13.852 -15.281 0.802 1 98.94 246 PHE B N 1
ATOM 5180 C CA . PHE B 1 246 ? -13.047 -14.172 0.296 1 98.94 246 PHE B CA 1
ATOM 5181 C C . PHE B 1 246 ? -12.297 -14.578 -0.967 1 98.94 246 PHE B C 1
ATOM 5183 O O . PHE B 1 246 ? -11.891 -15.734 -1.106 1 98.94 246 PHE B O 1
ATOM 5190 N N . VAL B 1 247 ? -12.172 -13.695 -1.935 1 98.94 247 VAL B N 1
ATOM 5191 C CA . VAL B 1 247 ? -11.32 -13.883 -3.104 1 98.94 247 VAL B CA 1
ATOM 5192 C C . VAL B 1 247 ? -10.297 -12.75 -3.186 1 98.94 247 VAL B C 1
ATOM 5194 O O . VAL B 1 247 ? -10.664 -11.578 -3.275 1 98.94 247 VAL B O 1
ATOM 5197 N N . CYS B 1 248 ? -9.023 -13.094 -3.117 1 98.94 248 CYS B N 1
ATOM 5198 C CA . CYS B 1 248 ? -7.926 -12.141 -3.266 1 98.94 248 CYS B CA 1
ATOM 5199 C C . CYS B 1 248 ? -7.422 -12.109 -4.703 1 98.94 248 CYS B C 1
ATOM 5201 O O . CYS B 1 248 ? -6.676 -12.992 -5.125 1 98.94 248 CYS B O 1
ATOM 5203 N N . GLN B 1 249 ? -7.773 -11.055 -5.438 1 98.81 249 GLN B N 1
ATOM 5204 C CA . GLN B 1 249 ? -7.418 -10.93 -6.848 1 98.81 249 GLN B CA 1
ATOM 5205 C C . GLN B 1 249 ? -6.168 -10.07 -7.023 1 98.81 249 GLN B C 1
ATOM 5207 O O . GLN B 1 249 ? -5.984 -9.078 -6.316 1 98.81 249 GLN B O 1
ATOM 5212 N N . SER B 1 250 ? -5.309 -10.453 -7.855 1 98.5 250 SER B N 1
ATOM 5213 C CA . SER B 1 250 ? -4.191 -9.633 -8.32 1 98.5 250 SER B CA 1
ATOM 5214 C C . SER B 1 250 ? -4.285 -9.367 -9.82 1 98.5 250 SER B C 1
ATOM 5216 O O . SER B 1 250 ? -4.723 -10.227 -10.578 1 98.5 250 SER B O 1
ATOM 5218 N N . PHE B 1 251 ? -3.852 -8.211 -10.258 1 98.62 251 PHE B N 1
ATOM 5219 C CA . PHE B 1 251 ? -3.844 -7.875 -11.68 1 98.62 251 PHE B CA 1
ATOM 5220 C C . PHE B 1 251 ? -2.418 -7.691 -12.18 1 98.62 251 PHE B C 1
ATOM 5222 O O . PHE B 1 251 ? -2.195 -7.059 -13.219 1 98.62 251 PHE B O 1
ATOM 5229 N N . ALA B 1 252 ? -1.461 -8.234 -11.398 1 97.75 252 ALA B N 1
ATOM 5230 C CA . ALA B 1 252 ? -0.048 -8.164 -11.758 1 97.75 252 ALA B CA 1
ATOM 5231 C C . ALA B 1 252 ? 0.24 -8.984 -13.016 1 97.75 252 ALA B C 1
ATOM 5233 O O . ALA B 1 252 ? 0.811 -8.477 -13.977 1 97.75 252 ALA B O 1
ATOM 5234 N N . LYS B 1 253 ? -0.237 -10.211 -13.086 1 96.88 253 LYS B N 1
ATOM 5235 C CA . LYS B 1 253 ? 0.147 -11.133 -14.156 1 96.88 253 LYS B CA 1
ATOM 5236 C C . LYS B 1 253 ? -0.739 -10.953 -15.383 1 96.88 253 LYS B C 1
ATOM 5238 O O . LYS B 1 253 ? -0.238 -10.734 -16.484 1 96.88 253 LYS B O 1
ATOM 5243 N N . ASN B 1 254 ? -2.045 -10.945 -15.156 1 97.62 254 ASN B N 1
ATOM 5244 C CA . ASN B 1 254 ? -2.971 -10.953 -16.281 1 97.62 254 ASN B CA 1
ATOM 5245 C C . ASN B 1 254 ? -2.986 -9.602 -17 1 97.62 254 ASN B C 1
ATOM 5247 O O . ASN B 1 254 ? -3.398 -9.523 -18.172 1 97.62 254 ASN B O 1
ATOM 5251 N N . PHE B 1 255 ? -2.514 -8.523 -16.359 1 98.38 255 PHE B N 1
ATOM 5252 C CA . PHE B 1 255 ? -2.402 -7.227 -17.016 1 98.38 255 PHE B CA 1
ATOM 5253 C C . PHE B 1 255 ? -0.94 -6.84 -17.219 1 98.38 255 PHE B C 1
ATOM 5255 O O . PHE B 1 255 ? -0.64 -5.812 -17.812 1 98.38 255 PHE B O 1
ATOM 5262 N N . GLY B 1 256 ? -0.014 -7.68 -16.719 1 97.56 256 GLY B N 1
ATOM 5263 C CA . GLY B 1 256 ? 1.394 -7.312 -16.75 1 97.56 256 GLY B CA 1
ATOM 5264 C C . GLY B 1 256 ? 1.709 -6.078 -15.922 1 97.56 256 GLY B C 1
ATOM 5265 O O . GLY B 1 256 ? 2.582 -5.289 -16.281 1 97.56 256 GLY B O 1
ATOM 5266 N N . LEU B 1 257 ? 0.964 -5.836 -14.914 1 98.38 257 LEU B N 1
ATOM 5267 C CA . LEU B 1 257 ? 1.131 -4.656 -14.07 1 98.38 257 LEU B CA 1
ATOM 5268 C C . LEU B 1 257 ? 1.803 -5.023 -12.75 1 98.38 257 LEU B C 1
ATOM 5270 O O . LEU B 1 257 ? 1.292 -4.695 -11.672 1 98.38 257 LEU B O 1
ATOM 5274 N N . TYR B 1 258 ? 3.016 -5.629 -12.852 1 97.44 258 TYR B N 1
ATOM 5275 C CA . TYR B 1 258 ? 3.723 -6.156 -11.688 1 97.44 258 TYR B CA 1
ATOM 5276 C C . TYR B 1 258 ? 4.035 -5.051 -10.695 1 97.44 258 TYR B C 1
ATOM 5278 O O . TYR B 1 258 ? 3.867 -5.227 -9.484 1 97.44 258 TYR B O 1
ATOM 5286 N N . CYS B 1 259 ? 4.398 -3.824 -11.156 1 98.19 259 CYS B N 1
ATOM 5287 C CA . CYS B 1 259 ? 4.875 -2.787 -10.242 1 98.19 259 CYS B CA 1
ATOM 5288 C C . CYS B 1 259 ? 3.783 -1.761 -9.969 1 98.19 259 CYS B C 1
ATOM 5290 O O . CYS B 1 259 ? 4.031 -0.744 -9.312 1 98.19 259 CYS B O 1
ATOM 5292 N N . GLU B 1 260 ? 2.562 -1.969 -10.461 1 98.44 260 GLU B N 1
ATOM 5293 C CA . GLU B 1 260 ? 1.506 -0.996 -10.203 1 98.44 260 GLU B CA 1
ATOM 5294 C C . GLU B 1 260 ? 0.651 -1.417 -9.008 1 98.44 260 GLU B C 1
ATOM 5296 O O . GLU B 1 260 ? -0.125 -0.618 -8.484 1 98.44 260 GLU B O 1
ATOM 5301 N N . ARG B 1 261 ? 0.798 -2.686 -8.617 1 98.44 261 ARG B N 1
ATOM 5302 C CA . ARG B 1 261 ? 0.306 -3.207 -7.348 1 98.44 261 ARG B CA 1
ATOM 5303 C C . ARG B 1 261 ? -1.2 -3.006 -7.219 1 98.44 261 ARG B C 1
ATOM 5305 O O . ARG B 1 261 ? -1.68 -2.502 -6.199 1 98.44 261 ARG B O 1
ATOM 5312 N N . VAL B 1 262 ? -1.975 -3.439 -8.195 1 98.75 262 VAL B N 1
ATOM 5313 C CA . VAL B 1 262 ? -3.428 -3.301 -8.156 1 98.75 262 VAL B CA 1
ATOM 5314 C C . VAL B 1 262 ? -4.07 -4.66 -7.898 1 98.75 262 VAL B C 1
ATOM 5316 O O . VAL B 1 262 ? -3.703 -5.656 -8.523 1 98.75 262 VAL B O 1
ATOM 5319 N N . GLY B 1 263 ? -4.926 -4.754 -6.914 1 98.81 263 GLY B N 1
ATOM 5320 C CA . GLY B 1 263 ? -5.684 -5.941 -6.555 1 98.81 263 GLY B CA 1
ATOM 5321 C C . GLY B 1 263 ? -7.047 -5.625 -5.965 1 98.81 263 GLY B C 1
ATOM 5322 O O . GLY B 1 263 ? -7.414 -4.457 -5.832 1 98.81 263 GLY B O 1
ATOM 5323 N N . ASN B 1 264 ? -7.793 -6.633 -5.699 1 98.94 264 ASN B N 1
ATOM 5324 C CA . ASN B 1 264 ? -9.156 -6.531 -5.188 1 98.94 264 ASN B CA 1
ATOM 5325 C C . ASN B 1 264 ? -9.477 -7.668 -4.219 1 98.94 264 ASN B C 1
ATOM 5327 O O . ASN B 1 264 ? -9.094 -8.812 -4.453 1 98.94 264 ASN B O 1
ATOM 5331 N N . LEU B 1 265 ? -10.039 -7.336 -3.109 1 98.94 265 LEU B N 1
ATOM 5332 C CA . LEU B 1 265 ? -10.633 -8.32 -2.207 1 98.94 265 LEU B CA 1
ATOM 5333 C C . LEU B 1 265 ? -12.141 -8.398 -2.398 1 98.94 265 LEU B C 1
ATOM 5335 O O . LEU B 1 265 ? -12.859 -7.441 -2.092 1 98.94 265 LEU B O 1
ATOM 5339 N N . THR B 1 266 ? -12.617 -9.461 -2.953 1 98.94 266 THR B N 1
ATOM 5340 C CA . THR B 1 266 ? -14.047 -9.695 -3.078 1 98.94 266 THR B CA 1
ATOM 5341 C C . THR B 1 266 ? -14.586 -10.422 -1.849 1 98.94 266 THR B C 1
ATOM 5343 O O . THR B 1 266 ? -14.062 -11.461 -1.458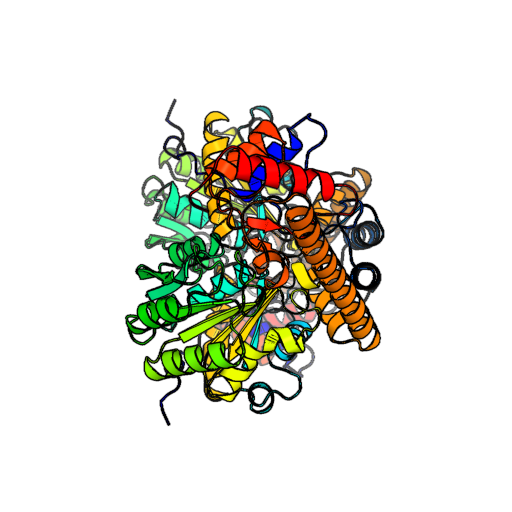 1 98.94 266 THR B O 1
ATOM 5346 N N . ILE B 1 267 ? -15.578 -9.867 -1.235 1 98.88 267 ILE B N 1
ATOM 5347 C CA . ILE B 1 267 ? -16.266 -10.445 -0.083 1 98.88 267 ILE B CA 1
ATOM 5348 C C . ILE B 1 267 ? -17.625 -10.992 -0.513 1 98.88 267 ILE B C 1
ATOM 5350 O O . ILE B 1 267 ? -18.438 -10.273 -1.09 1 98.88 267 ILE B O 1
ATOM 5354 N N . VAL B 1 268 ? -17.844 -12.266 -0.298 1 98.75 268 VAL B N 1
ATOM 5355 C CA . VAL B 1 268 ? -19.125 -12.898 -0.573 1 98.75 268 VAL B CA 1
ATOM 5356 C C . VAL B 1 268 ? -19.828 -13.234 0.741 1 98.75 268 VAL B C 1
ATOM 5358 O O . VAL B 1 268 ? -19.25 -13.859 1.624 1 98.75 268 VAL B O 1
ATOM 5361 N N . GLN B 1 269 ? -20.984 -12.758 0.883 1 98 269 GLN B N 1
ATOM 5362 C CA . GLN B 1 269 ? -21.781 -12.906 2.098 1 98 269 GLN B CA 1
ATOM 5363 C C . GLN B 1 269 ? -23.094 -13.625 1.807 1 98 269 GLN B C 1
ATOM 5365 O O . GLN B 1 269 ? -23.484 -13.766 0.646 1 98 269 GLN B O 1
ATOM 5370 N N . ARG B 1 270 ? -23.797 -14.086 2.83 1 96 270 ARG B N 1
ATOM 5371 C CA . ARG B 1 270 ? -25.062 -14.805 2.689 1 96 270 ARG B CA 1
ATOM 5372 C C . ARG B 1 270 ? -26.203 -13.844 2.35 1 96 270 ARG B C 1
ATOM 5374 O O . ARG B 1 270 ? -27.141 -14.211 1.646 1 96 270 ARG B O 1
ATOM 5381 N N . SER B 1 271 ? -26.047 -12.641 2.904 1 93.69 271 SER B N 1
ATOM 5382 C CA . SER B 1 271 ? -27.062 -11.609 2.709 1 93.69 271 SER B CA 1
ATOM 5383 C C . SER B 1 271 ? -26.438 -10.219 2.66 1 93.69 271 SER B C 1
ATOM 5385 O O . SER B 1 271 ? -25.391 -9.984 3.264 1 93.69 271 SER B O 1
ATOM 5387 N N . GLY B 1 272 ? -27.141 -9.367 1.924 1 94.25 272 GLY B N 1
ATOM 5388 C CA . GLY B 1 272 ? -26.672 -7.992 1.839 1 94.25 272 GLY B CA 1
ATOM 5389 C C . GLY B 1 272 ? -26.75 -7.254 3.162 1 94.25 272 GLY B C 1
ATOM 5390 O O . GLY B 1 272 ? -26.141 -6.195 3.322 1 94.25 272 GLY B O 1
ATOM 5391 N N . ALA B 1 273 ? -27.328 -7.809 4.176 1 94.44 273 ALA B N 1
ATOM 5392 C CA . ALA B 1 273 ? -27.578 -7.152 5.457 1 94.44 273 ALA B CA 1
ATOM 5393 C C . ALA B 1 273 ? -26.266 -6.949 6.223 1 94.44 273 ALA B C 1
ATOM 5395 O O . ALA B 1 273 ? -26.156 -6.047 7.055 1 94.44 273 ALA B O 1
ATOM 5396 N N . THR B 1 274 ? -25.266 -7.785 5.934 1 96.62 274 THR B N 1
ATOM 5397 C CA . THR B 1 274 ? -24.016 -7.707 6.676 1 96.62 274 THR B CA 1
ATOM 5398 C C . THR B 1 274 ? -23.016 -6.809 5.957 1 96.62 274 THR B C 1
ATOM 5400 O O . THR B 1 274 ? -21.906 -6.578 6.453 1 96.62 274 THR B O 1
ATOM 5403 N N . ARG B 1 275 ? -23.375 -6.266 4.832 1 97.25 275 ARG B N 1
ATOM 5404 C CA . ARG B 1 275 ? -22.438 -5.547 3.973 1 97.25 275 ARG B CA 1
ATOM 5405 C C . ARG B 1 275 ? -21.844 -4.336 4.691 1 97.25 275 ARG B C 1
ATOM 5407 O O . ARG B 1 275 ? -20.625 -4.16 4.723 1 97.25 275 ARG B O 1
ATOM 5414 N N . ASP B 1 276 ? -22.688 -3.482 5.254 1 96.88 276 ASP B N 1
ATOM 5415 C CA . ASP B 1 276 ? -22.25 -2.191 5.781 1 96.88 276 ASP B CA 1
ATOM 5416 C C . ASP B 1 276 ? -21.312 -2.371 6.977 1 96.88 276 ASP B C 1
ATOM 5418 O O . ASP B 1 276 ? -20.25 -1.756 7.031 1 96.88 276 ASP B O 1
ATOM 5422 N N . PRO B 1 277 ? -21.641 -3.287 7.926 1 97.69 277 PRO B N 1
ATOM 5423 C CA . PRO B 1 277 ? -20.703 -3.527 9.023 1 97.69 277 PRO B CA 1
ATOM 5424 C C . PRO B 1 277 ? -19.359 -4.051 8.531 1 97.69 277 PRO B C 1
ATOM 5426 O O . PRO B 1 277 ? -18.312 -3.604 9 1 97.69 277 PRO B O 1
ATOM 5429 N N . ILE B 1 278 ? -19.375 -4.988 7.566 1 98.38 278 ILE B N 1
ATOM 5430 C CA . ILE B 1 278 ? -18.141 -5.547 7.043 1 98.38 278 ILE B CA 1
ATOM 5431 C C . ILE B 1 278 ? -17.328 -4.449 6.363 1 98.38 278 ILE B C 1
ATOM 5433 O O . ILE B 1 278 ? -16.125 -4.293 6.633 1 98.38 278 ILE B O 1
ATOM 5437 N N . HIS B 1 279 ? -18 -3.697 5.531 1 98.12 279 HIS B N 1
ATOM 5438 C CA . HIS B 1 279 ? -17.359 -2.617 4.797 1 98.12 279 HIS B CA 1
ATOM 5439 C C . HIS B 1 279 ? -16.75 -1.595 5.75 1 98.12 279 HIS B C 1
ATOM 5441 O O . HIS B 1 279 ? -15.625 -1.122 5.523 1 98.12 279 HIS B O 1
ATOM 5447 N N . SER B 1 280 ? -17.453 -1.21 6.781 1 97.62 280 SER B N 1
ATOM 5448 C CA . SER B 1 280 ? -16.969 -0.226 7.742 1 97.62 280 SER B CA 1
ATOM 5449 C C . SER B 1 280 ? -15.719 -0.726 8.461 1 97.62 280 SER B C 1
ATOM 5451 O O . SER B 1 280 ? -14.766 0.032 8.664 1 97.62 280 SER B O 1
ATOM 5453 N N . GLN B 1 281 ? -15.711 -2.041 8.836 1 98.19 281 GLN B N 1
ATOM 5454 C CA . GLN B 1 281 ? -14.562 -2.602 9.539 1 98.19 281 GLN B CA 1
ATOM 5455 C C . GLN B 1 281 ? -13.344 -2.695 8.617 1 98.19 281 GLN B C 1
ATOM 5457 O O . GLN B 1 281 ? -12.219 -2.428 9.047 1 98.19 281 GLN B O 1
ATOM 5462 N N . ILE B 1 282 ? -13.578 -3.068 7.359 1 98.62 282 ILE B N 1
ATOM 5463 C CA . ILE B 1 282 ? -12.484 -3.135 6.395 1 98.62 282 ILE B CA 1
ATOM 5464 C C . ILE B 1 282 ? -11.938 -1.732 6.133 1 98.62 282 ILE B C 1
ATOM 5466 O O . ILE B 1 282 ? -10.727 -1.546 5.988 1 98.62 282 ILE B O 1
ATOM 5470 N N . THR B 1 283 ? -12.844 -0.767 6.117 1 97.94 283 THR B N 1
ATOM 5471 C CA . THR B 1 283 ? -12.445 0.626 5.949 1 97.94 283 THR B CA 1
ATOM 5472 C C . THR B 1 283 ? -11.477 1.05 7.055 1 97.94 283 THR B C 1
ATOM 5474 O O . THR B 1 283 ? -10.438 1.646 6.781 1 97.94 283 THR B O 1
ATOM 5477 N N . LEU B 1 284 ? -11.781 0.73 8.258 1 97.56 284 LEU B N 1
ATOM 5478 C CA . LEU B 1 284 ? -10.93 1.082 9.391 1 97.56 284 LEU B CA 1
ATOM 5479 C C . LEU B 1 284 ? -9.586 0.362 9.312 1 97.56 284 LEU B C 1
ATOM 5481 O O . LEU B 1 284 ? -8.547 0.942 9.633 1 97.56 284 LEU B O 1
ATOM 5485 N N . LEU B 1 285 ? -9.641 -0.876 8.891 1 98 285 LEU B N 1
ATOM 5486 C CA . LEU B 1 285 ? -8.406 -1.642 8.758 1 98 285 LEU B CA 1
ATOM 5487 C C . LEU B 1 285 ? -7.484 -1.007 7.723 1 98 285 LEU B C 1
ATOM 5489 O O . LEU B 1 285 ? -6.293 -0.822 7.977 1 98 285 LEU B O 1
ATOM 5493 N N . ILE B 1 286 ? -8.039 -0.688 6.578 1 98.44 286 ILE B N 1
ATOM 5494 C CA . ILE B 1 286 ? -7.25 -0.12 5.488 1 98.44 286 ILE B CA 1
ATOM 5495 C C . ILE B 1 286 ? -6.723 1.255 5.895 1 98.44 286 ILE B C 1
ATOM 5497 O O . ILE B 1 286 ? -5.582 1.606 5.586 1 98.44 286 ILE B O 1
ATOM 5501 N N . ARG B 1 287 ? -7.523 2.002 6.633 1 97.38 287 ARG B N 1
ATOM 5502 C CA . ARG B 1 287 ? -7.113 3.314 7.117 1 97.38 287 ARG B CA 1
ATOM 5503 C C . ARG B 1 287 ? -5.805 3.225 7.898 1 97.38 287 ARG B C 1
ATOM 5505 O O . ARG B 1 287 ? -4.926 4.074 7.746 1 97.38 287 ARG B O 1
ATOM 5512 N N . GLY B 1 288 ? -5.648 2.184 8.688 1 97.25 288 GLY B N 1
ATOM 5513 C CA . GLY B 1 288 ? -4.469 2.012 9.516 1 97.25 288 GLY B CA 1
ATOM 5514 C C . GLY B 1 288 ? -3.305 1.381 8.773 1 97.25 288 GLY B C 1
ATOM 5515 O O . GLY B 1 288 ? -2.156 1.475 9.211 1 97.25 288 GLY B O 1
ATOM 5516 N N . LEU B 1 289 ? -3.604 0.733 7.637 1 98.19 289 LEU B N 1
ATOM 5517 C CA . LEU B 1 289 ? -2.559 0.069 6.867 1 98.19 289 LEU B CA 1
ATOM 5518 C C . LEU B 1 289 ? -1.891 1.044 5.902 1 98.19 289 LEU B C 1
ATOM 5520 O O . LEU B 1 289 ? -0.665 1.184 5.906 1 98.19 289 LEU B O 1
ATOM 5524 N N . TYR B 1 290 ? -2.758 1.729 5.09 1 98.25 290 TYR B N 1
ATOM 5525 C CA . TYR B 1 290 ? -2.186 2.613 4.082 1 98.25 290 TYR B CA 1
ATOM 5526 C C . TYR B 1 290 ? -3.16 3.727 3.715 1 98.25 290 TYR B C 1
ATOM 5528 O O . TYR B 1 290 ? -2.996 4.387 2.688 1 98.25 290 TYR B O 1
ATOM 5536 N N . SER B 1 291 ? -4.188 3.994 4.508 1 96.88 291 SER B N 1
ATOM 5537 C CA . SER B 1 291 ? -5.184 5.055 4.402 1 96.88 291 SER B CA 1
ATOM 5538 C C . SER B 1 291 ? -6.102 4.832 3.201 1 96.88 291 SER B C 1
ATOM 5540 O O . SER B 1 291 ? -7.312 4.668 3.359 1 96.88 291 SER B O 1
ATOM 5542 N N . ASN B 1 292 ? -5.695 4.852 1.986 1 97.12 292 ASN B N 1
ATOM 5543 C CA . ASN B 1 292 ? -6.367 4.547 0.728 1 97.12 292 ASN B CA 1
ATOM 5544 C C . ASN B 1 292 ? -5.395 3.992 -0.309 1 97.12 292 ASN B C 1
ATOM 5546 O O . ASN B 1 292 ? -4.184 4.203 -0.206 1 97.12 292 ASN B O 1
ATOM 5550 N N . PRO B 1 293 ? -5.863 3.252 -1.257 1 98.62 293 PRO B N 1
ATOM 5551 C CA . PRO B 1 293 ? -4.973 2.602 -2.223 1 98.62 293 PRO B CA 1
ATOM 5552 C C . PRO B 1 293 ? -4.559 3.531 -3.361 1 98.62 293 PRO B C 1
ATOM 5554 O O . PRO B 1 293 ? -5.215 4.547 -3.604 1 98.62 293 PRO B O 1
ATOM 5557 N N . PRO B 1 294 ? -3.449 3.23 -4.09 1 98.69 294 PRO B N 1
ATOM 5558 C CA . PRO B 1 294 ? -3.014 4.016 -5.246 1 98.69 294 PRO B CA 1
ATOM 5559 C C . PRO B 1 294 ? -3.961 3.891 -6.434 1 98.69 294 PRO B C 1
ATOM 5561 O O . PRO B 1 294 ? -4.488 2.807 -6.695 1 98.69 294 PRO B O 1
ATOM 5564 N N . ALA B 1 295 ? -4.094 4.914 -7.223 1 98.62 295 ALA B N 1
ATOM 5565 C CA . ALA B 1 295 ? -5.164 5.012 -8.211 1 98.62 295 ALA B CA 1
ATOM 5566 C C . ALA B 1 295 ? -4.711 4.488 -9.57 1 98.62 295 ALA B C 1
ATOM 5568 O O . ALA B 1 295 ? -5.52 3.98 -10.352 1 98.62 295 ALA B O 1
ATOM 5569 N N . TYR B 1 296 ? -3.416 4.559 -9.883 1 98.69 296 TYR B N 1
ATOM 5570 C CA . TYR B 1 296 ? -2.965 4.48 -11.266 1 98.69 296 TYR B CA 1
ATOM 5571 C C . TYR B 1 296 ? -3.283 3.113 -11.867 1 98.69 296 TYR B C 1
ATOM 5573 O O . TYR B 1 296 ? -3.953 3.023 -12.898 1 98.69 296 TYR B O 1
ATOM 5581 N N . GLY B 1 297 ? -2.846 2.076 -11.188 1 98.69 297 GLY B N 1
ATOM 5582 C CA . GLY B 1 297 ? -3.137 0.739 -11.68 1 98.69 297 GLY B CA 1
ATOM 5583 C C . GLY B 1 297 ? -4.625 0.45 -11.781 1 98.69 297 GLY B C 1
ATOM 5584 O O . GLY B 1 297 ? -5.078 -0.162 -12.75 1 98.69 297 GLY B O 1
ATOM 5585 N N . ALA B 1 298 ? -5.371 0.893 -10.828 1 98.88 298 ALA B N 1
ATOM 5586 C CA . ALA B 1 298 ? -6.816 0.671 -10.797 1 98.88 298 ALA B CA 1
ATOM 5587 C C . ALA B 1 298 ? -7.508 1.386 -11.953 1 98.88 298 ALA B C 1
ATOM 5589 O O . ALA B 1 298 ? -8.477 0.87 -12.523 1 98.88 298 ALA B O 1
ATOM 5590 N N . ARG B 1 299 ? -7.031 2.59 -12.273 1 98.81 299 ARG B N 1
ATOM 5591 C CA . ARG B 1 299 ? -7.602 3.328 -13.391 1 98.81 299 ARG B CA 1
ATOM 5592 C C . ARG B 1 299 ? -7.395 2.576 -14.703 1 98.81 299 ARG B C 1
ATOM 5594 O O . ARG B 1 299 ? -8.289 2.537 -15.555 1 98.81 299 ARG B O 1
ATOM 5601 N N . ILE B 1 300 ? -6.199 1.967 -14.883 1 98.88 300 ILE B N 1
ATOM 5602 C CA . ILE B 1 300 ? -5.898 1.209 -16.094 1 98.88 300 ILE B CA 1
ATOM 5603 C C . ILE B 1 300 ? -6.84 0.012 -16.203 1 98.88 300 ILE B C 1
ATOM 5605 O O . ILE B 1 300 ? -7.531 -0.151 -17.203 1 98.88 300 ILE B O 1
ATOM 5609 N N . VAL B 1 301 ? -6.895 -0.792 -15.133 1 98.94 301 VAL B N 1
ATOM 5610 C CA . VAL B 1 301 ? -7.699 -2.008 -15.148 1 98.94 301 VAL B CA 1
ATOM 5611 C C . VAL B 1 301 ? -9.18 -1.648 -15.297 1 98.94 301 VAL B C 1
ATOM 5613 O O . VAL B 1 301 ? -9.906 -2.291 -16.062 1 98.94 301 VAL B O 1
ATOM 5616 N N . SER B 1 302 ? -9.586 -0.628 -14.586 1 98.88 302 SER B N 1
ATOM 5617 C CA . SER B 1 302 ? -10.969 -0.17 -14.664 1 98.88 302 SER B CA 1
ATOM 5618 C C . SER B 1 302 ? -11.344 0.214 -16.094 1 98.88 302 SER B C 1
ATOM 5620 O O . SER B 1 302 ? -12.367 -0.233 -16.609 1 98.88 302 SER B O 1
ATOM 5622 N N . LYS B 1 303 ? -10.531 1.053 -16.703 1 98.81 303 LYS B N 1
ATOM 5623 C CA . LYS B 1 303 ? -10.82 1.512 -18.062 1 98.81 303 LYS B CA 1
ATOM 5624 C C . LYS B 1 303 ? -10.867 0.342 -19.031 1 98.81 303 LYS B C 1
ATOM 5626 O O . LYS B 1 303 ? -11.781 0.251 -19.859 1 98.81 303 LYS B O 1
ATOM 5631 N N . VAL B 1 304 ? -9.93 -0.549 -18.922 1 98.88 304 VAL B N 1
ATOM 5632 C CA . VAL B 1 304 ? -9.844 -1.678 -19.844 1 98.88 304 VAL B CA 1
ATOM 5633 C C . VAL B 1 304 ? -11.055 -2.586 -19.672 1 98.88 304 VAL B C 1
ATOM 5635 O O . VAL B 1 304 ? -11.711 -2.957 -20.641 1 98.88 304 VAL B O 1
ATOM 5638 N N . LEU B 1 305 ? -11.406 -2.949 -18.438 1 98.75 305 LEU B N 1
ATOM 5639 C CA . LEU B 1 305 ? -12.461 -3.924 -18.172 1 98.75 305 LEU B CA 1
ATOM 5640 C C . LEU B 1 305 ? -13.836 -3.328 -18.469 1 98.75 305 LEU B C 1
ATOM 5642 O O . LEU B 1 305 ? -14.773 -4.055 -18.781 1 98.75 305 LEU B O 1
ATOM 5646 N N . ASN B 1 306 ? -13.961 -1.979 -18.391 1 98.56 306 ASN B N 1
ATOM 5647 C CA . ASN B 1 306 ? -15.266 -1.35 -18.562 1 98.56 306 ASN B CA 1
ATOM 5648 C C . ASN B 1 306 ? -15.438 -0.773 -19.953 1 98.56 306 ASN B C 1
ATOM 5650 O O . ASN B 1 306 ? -16.453 -0.146 -20.25 1 98.56 306 ASN B O 1
ATOM 5654 N N . THR B 1 307 ? -14.469 -0.903 -20.859 1 98.62 307 THR B N 1
ATOM 5655 C CA . THR B 1 307 ? -14.555 -0.499 -22.25 1 98.62 307 THR B CA 1
ATOM 5656 C C . THR B 1 307 ? -14.531 -1.719 -23.172 1 98.62 307 THR B C 1
ATOM 5658 O O . THR B 1 307 ? -13.484 -2.354 -23.344 1 98.62 307 THR B O 1
ATOM 5661 N N . PRO B 1 308 ? -15.641 -2.016 -23.828 1 98.19 308 PRO B N 1
ATOM 5662 C CA . PRO B 1 308 ? -15.773 -3.268 -24.578 1 98.19 308 PRO B CA 1
ATOM 5663 C C . PRO B 1 308 ? -14.625 -3.494 -25.562 1 98.19 308 PRO B C 1
ATOM 5665 O O . PRO B 1 308 ? -14.047 -4.586 -25.594 1 98.19 308 PRO B O 1
ATOM 5668 N N . ALA B 1 309 ? -14.211 -2.514 -26.297 1 98.5 309 ALA B N 1
ATOM 5669 C CA . ALA B 1 309 ? -13.141 -2.664 -27.281 1 98.5 309 ALA B CA 1
ATOM 5670 C C . ALA B 1 309 ? -11.805 -2.955 -26.609 1 98.5 309 ALA B C 1
ATOM 5672 O O . ALA B 1 309 ? -11.031 -3.795 -27.078 1 98.5 309 ALA B O 1
ATOM 5673 N N . LEU B 1 310 ? -11.508 -2.264 -25.5 1 98.75 310 LEU B N 1
ATOM 5674 C CA . LEU B 1 310 ? -10.273 -2.488 -24.75 1 98.75 310 LEU B CA 1
ATOM 5675 C C . LEU B 1 310 ? -10.281 -3.855 -24.078 1 98.75 310 LEU B C 1
ATOM 5677 O O . LEU B 1 310 ? -9.258 -4.531 -24.031 1 98.75 310 LEU B O 1
ATOM 5681 N N . ARG B 1 311 ? -11.445 -4.211 -23.562 1 98.44 311 ARG B N 1
ATOM 5682 C CA . ARG B 1 311 ? -11.578 -5.512 -22.922 1 98.44 311 ARG B CA 1
ATOM 5683 C C . ARG B 1 311 ? -11.289 -6.641 -23.906 1 98.44 311 ARG B C 1
ATOM 5685 O O . ARG B 1 311 ? -10.609 -7.609 -23.562 1 98.44 311 ARG B O 1
ATOM 5692 N N . GLN B 1 312 ? -11.812 -6.516 -25.078 1 98.38 312 GLN B N 1
ATOM 5693 C CA . GLN B 1 312 ? -11.562 -7.523 -26.109 1 98.38 312 GLN B CA 1
ATOM 5694 C C . GLN B 1 312 ? -10.078 -7.594 -26.453 1 98.38 312 GLN B C 1
ATOM 5696 O O . GLN B 1 312 ? -9.523 -8.68 -26.625 1 98.38 312 GLN B O 1
ATOM 5701 N N . GLU B 1 313 ? -9.445 -6.457 -26.578 1 98.56 313 GLU B N 1
ATOM 5702 C CA . GLU B 1 313 ? -8.008 -6.434 -26.828 1 98.56 313 GLU B CA 1
ATOM 5703 C C . GLU B 1 313 ? -7.227 -7.105 -25.703 1 98.56 313 GLU B C 1
ATOM 5705 O O . GLU B 1 313 ? -6.262 -7.832 -25.953 1 98.56 313 GLU B O 1
ATOM 5710 N N . TRP B 1 314 ? -7.625 -6.82 -24.5 1 98.69 314 TRP B N 1
ATOM 5711 C CA . TRP B 1 314 ? -7.004 -7.457 -23.344 1 98.69 314 TRP B CA 1
ATOM 5712 C C . TRP B 1 314 ? -7.188 -8.969 -23.391 1 98.69 314 TRP B C 1
ATOM 5714 O O . TRP B 1 314 ? -6.242 -9.727 -23.141 1 98.69 314 TRP B O 1
ATOM 5724 N N . MET B 1 315 ? -8.359 -9.422 -23.734 1 98.19 315 MET B N 1
ATOM 5725 C CA . MET B 1 315 ? -8.641 -10.852 -23.875 1 98.19 315 MET B CA 1
ATOM 5726 C C . MET B 1 315 ? -7.734 -11.492 -24.922 1 98.19 315 MET B C 1
ATOM 5728 O O . MET B 1 315 ? -7.242 -12.602 -24.719 1 98.19 315 MET B O 1
ATOM 5732 N N . ASP B 1 316 ? -7.504 -10.789 -25.969 1 98.12 316 ASP B N 1
ATOM 5733 C CA . ASP B 1 316 ? -6.613 -11.289 -27.016 1 98.12 316 ASP B CA 1
ATOM 5734 C C . ASP B 1 316 ? -5.176 -11.398 -26.516 1 98.12 316 ASP B C 1
ATOM 5736 O O . ASP B 1 316 ? -4.473 -12.352 -26.828 1 98.12 316 ASP B O 1
ATOM 5740 N N . CYS B 1 317 ? -4.777 -10.414 -25.734 1 97.44 317 CYS B N 1
ATOM 5741 C CA . CYS B 1 317 ? -3.434 -10.438 -25.156 1 97.44 317 CYS B CA 1
ATOM 5742 C C . CYS B 1 317 ? -3.244 -11.641 -24.25 1 97.44 317 CYS B C 1
ATOM 5744 O O . CYS B 1 317 ? -2.236 -12.336 -24.344 1 97.44 317 CYS B O 1
ATOM 5746 N N . ILE B 1 318 ? -4.195 -11.875 -23.328 1 96.81 318 ILE B N 1
ATOM 5747 C CA . ILE B 1 318 ? -4.023 -12.945 -22.344 1 96.81 318 ILE B CA 1
ATOM 5748 C C . ILE B 1 318 ? -4.066 -14.297 -23.047 1 96.81 318 ILE B C 1
ATOM 5750 O O . ILE B 1 318 ? -3.373 -15.234 -22.641 1 96.81 318 ILE B O 1
ATOM 5754 N N . LYS B 1 319 ? -4.895 -14.43 -24.109 1 96.81 319 LYS B N 1
ATOM 5755 C CA . LYS B 1 319 ? -4.914 -15.656 -24.906 1 96.81 319 LYS B CA 1
ATOM 5756 C C . LYS B 1 319 ? -3.559 -15.898 -25.562 1 96.81 319 LYS B C 1
ATOM 5758 O O . LYS B 1 319 ? -3.082 -17.031 -25.609 1 96.81 319 LYS B O 1
ATOM 5763 N N . GLY B 1 320 ? -3.014 -14.836 -26.109 1 95.75 320 GLY B N 1
ATOM 5764 C CA . GLY B 1 320 ? -1.688 -14.945 -26.703 1 95.75 320 GLY B CA 1
ATOM 5765 C C . GLY B 1 320 ? -0.627 -15.367 -25.703 1 95.75 320 GLY B C 1
ATOM 5766 O O . GLY B 1 320 ? 0.194 -16.234 -26 1 95.75 320 GLY B O 1
ATOM 5767 N N . MET B 1 321 ? -0.625 -14.789 -24.531 1 94.94 321 MET B N 1
ATOM 5768 C CA . MET B 1 321 ? 0.347 -15.102 -23.484 1 94.94 321 MET B CA 1
ATOM 5769 C C . MET B 1 321 ? 0.223 -16.562 -23.047 1 94.94 321 MET B C 1
ATOM 5771 O O . MET B 1 321 ? 1.221 -17.281 -22.984 1 94.94 321 MET B O 1
ATOM 5775 N N . SER B 1 322 ? -0.999 -16.969 -22.75 1 95.38 322 SER B N 1
ATOM 5776 C CA . SER B 1 322 ? -1.229 -18.328 -22.266 1 95.38 322 SER B CA 1
ATOM 5777 C C . SER B 1 322 ? -0.878 -19.359 -23.328 1 95.38 322 SER B C 1
ATOM 5779 O O . SER B 1 322 ? -0.375 -20.438 -23.016 1 95.38 322 SER B O 1
ATOM 5781 N N . SER B 1 323 ? -1.143 -19.047 -24.594 1 95.25 323 SER B N 1
ATOM 5782 C CA . SER B 1 323 ? -0.826 -19.953 -25.688 1 95.25 323 SER B CA 1
ATOM 5783 C C . SER B 1 323 ? 0.678 -20.172 -25.812 1 95.25 323 SER B C 1
ATOM 5785 O O . SER B 1 323 ? 1.131 -21.297 -26.047 1 95.25 323 SER B O 1
ATOM 5787 N N . ARG B 1 324 ? 1.393 -19.141 -25.703 1 95.12 324 ARG B N 1
ATOM 5788 C CA . ARG B 1 324 ? 2.846 -19.25 -25.766 1 95.12 324 ARG B CA 1
ATOM 5789 C C . ARG B 1 324 ? 3.375 -20.141 -24.641 1 95.12 324 ARG B C 1
ATOM 5791 O O . ARG B 1 324 ? 4.281 -20.953 -24.859 1 95.12 324 ARG B O 1
ATOM 5798 N N . ILE B 1 325 ? 2.859 -19.969 -23.469 1 94.88 325 ILE B N 1
ATOM 5799 C CA . ILE B 1 325 ? 3.275 -20.766 -22.328 1 94.88 325 ILE B CA 1
ATOM 5800 C C . ILE B 1 325 ? 2.986 -22.234 -22.578 1 94.88 325 ILE B C 1
ATOM 5802 O O . ILE B 1 325 ? 3.828 -23.094 -22.312 1 94.88 325 ILE B O 1
ATOM 5806 N N . ARG B 1 326 ? 1.852 -22.531 -23.172 1 95.25 326 ARG B N 1
ATOM 5807 C CA . ARG B 1 326 ? 1.482 -23.891 -23.5 1 95.25 326 ARG B CA 1
ATOM 5808 C C . ARG B 1 326 ? 2.439 -24.484 -24.531 1 95.25 326 ARG B C 1
ATOM 5810 O O . ARG B 1 326 ? 2.811 -25.656 -24.453 1 95.25 326 ARG B O 1
ATOM 5817 N N . GLU B 1 327 ? 2.781 -23.656 -25.422 1 96.06 327 GLU B N 1
ATOM 5818 C CA . GLU B 1 327 ? 3.727 -24.094 -26.438 1 96.06 327 GLU B CA 1
ATOM 5819 C C . GLU B 1 327 ? 5.082 -24.438 -25.828 1 96.06 327 GLU B C 1
ATOM 5821 O O . GLU B 1 327 ? 5.703 -25.438 -26.203 1 96.06 327 GLU B O 1
ATOM 5826 N N . MET B 1 328 ? 5.531 -23.609 -24.922 1 96.44 328 MET B N 1
ATOM 5827 C CA . MET B 1 328 ? 6.812 -23.859 -24.266 1 96.44 328 MET B CA 1
ATOM 5828 C C . MET B 1 328 ? 6.758 -25.141 -23.438 1 96.44 328 MET B C 1
ATOM 5830 O O . MET B 1 328 ? 7.734 -25.891 -23.391 1 96.44 328 MET B O 1
ATOM 5834 N N . ARG B 1 329 ? 5.664 -25.375 -22.781 1 97.06 329 ARG B N 1
ATOM 5835 C CA . ARG B 1 329 ? 5.492 -26.609 -22.031 1 97.06 329 ARG B CA 1
ATOM 5836 C C . ARG B 1 329 ? 5.621 -27.828 -22.953 1 97.06 329 ARG B C 1
ATOM 5838 O O . ARG B 1 329 ? 6.332 -28.781 -22.641 1 97.06 329 ARG B O 1
ATOM 5845 N N . LYS B 1 330 ? 4.934 -27.781 -24.031 1 97.06 330 LYS B N 1
ATOM 5846 C CA . LYS B 1 330 ? 4.961 -28.875 -25 1 97.06 330 LYS B CA 1
ATOM 5847 C C . LYS B 1 330 ? 6.371 -29.109 -25.531 1 97.06 330 LYS B C 1
ATOM 5849 O O . LYS B 1 330 ? 6.84 -30.25 -25.594 1 97.06 330 LYS B O 1
ATOM 5854 N N . LEU B 1 331 ? 6.988 -28.031 -25.906 1 97.38 331 LEU B N 1
ATOM 5855 C CA . LEU B 1 331 ? 8.328 -28.125 -26.469 1 97.38 331 LEU B CA 1
ATOM 5856 C C . LEU B 1 331 ? 9.312 -28.688 -25.453 1 97.38 331 LEU B C 1
ATOM 5858 O O . LEU B 1 331 ? 10.164 -29.516 -25.812 1 97.38 331 LEU B O 1
ATOM 5862 N N . LEU B 1 332 ? 9.258 -28.219 -24.234 1 97.62 332 LEU B N 1
ATOM 5863 C CA . LEU B 1 332 ? 10.148 -28.734 -23.203 1 97.62 332 LEU B CA 1
ATOM 5864 C C . LEU B 1 332 ? 9.945 -30.234 -23 1 97.62 332 LEU B C 1
ATOM 5866 O O . LEU B 1 332 ? 10.914 -31 -22.969 1 97.62 332 LEU B O 1
ATOM 5870 N N . ARG B 1 333 ? 8.68 -30.656 -22.859 1 97.5 333 ARG B N 1
ATOM 5871 C CA . ARG B 1 333 ? 8.367 -32.062 -22.688 1 97.5 333 ARG B CA 1
ATOM 5872 C C . ARG B 1 333 ? 8.883 -32.906 -23.859 1 97.5 333 ARG B C 1
ATOM 5874 O O . ARG B 1 333 ? 9.523 -33.938 -23.672 1 97.5 333 ARG B O 1
ATOM 5881 N N . GLU B 1 334 ? 8.656 -32.438 -25.016 1 97.19 334 GLU B N 1
ATOM 5882 C CA . GLU B 1 334 ? 9.094 -33.125 -26.219 1 97.19 334 GLU B CA 1
ATOM 5883 C C . GLU B 1 334 ? 10.609 -33.281 -26.266 1 97.19 334 GLU B C 1
ATOM 5885 O O . GLU B 1 334 ? 11.125 -34.344 -26.578 1 97.19 334 GLU B O 1
ATOM 5890 N N . LYS B 1 335 ? 11.297 -32.25 -25.938 1 97.56 335 LYS B N 1
ATOM 5891 C CA . LYS B 1 335 ? 12.75 -32.281 -25.969 1 97.56 335 LYS B CA 1
ATOM 5892 C C . LYS B 1 335 ? 13.297 -33.219 -24.906 1 97.56 335 LYS B C 1
ATOM 5894 O O . LYS B 1 335 ? 14.297 -33.906 -25.125 1 97.56 335 LYS B O 1
ATOM 5899 N N . LEU B 1 336 ? 12.727 -33.219 -23.75 1 97.44 336 LEU B N 1
ATOM 5900 C CA . LEU B 1 336 ? 13.164 -34.125 -22.688 1 97.44 336 LEU B CA 1
ATOM 5901 C C . LEU B 1 336 ? 12.938 -35.562 -23.094 1 97.44 336 LEU B C 1
ATOM 5903 O O . LEU B 1 336 ? 13.781 -36.438 -22.828 1 97.44 336 LEU B O 1
ATOM 5907 N N . VAL B 1 337 ? 11.797 -35.812 -23.734 1 96.94 337 VAL B N 1
ATOM 5908 C CA . VAL B 1 337 ? 11.492 -37.156 -24.219 1 96.94 337 VAL B CA 1
ATOM 5909 C C . VAL B 1 337 ? 12.484 -37.562 -25.312 1 96.94 337 VAL B C 1
ATOM 5911 O O . VAL B 1 337 ? 13 -38.656 -25.312 1 96.94 337 VAL B O 1
ATOM 5914 N N . GLU B 1 338 ? 12.734 -36.688 -26.188 1 97.19 338 GLU B N 1
ATOM 5915 C CA . GLU B 1 338 ? 13.672 -36.906 -27.281 1 97.19 338 GLU B CA 1
ATOM 5916 C C . GLU B 1 338 ? 15.07 -37.25 -26.75 1 97.19 338 GLU B C 1
ATOM 5918 O O . GLU B 1 338 ? 15.766 -38.094 -27.328 1 97.19 338 GLU B O 1
ATOM 5923 N N . LEU B 1 339 ? 15.438 -36.594 -25.719 1 97.31 339 LEU B N 1
ATOM 5924 C CA . LEU B 1 339 ? 16.75 -36.781 -25.109 1 97.31 339 LEU B CA 1
ATOM 5925 C C . LEU B 1 339 ? 16.797 -38.094 -24.328 1 97.31 339 LEU B C 1
ATOM 5927 O O . LEU B 1 339 ? 17.875 -38.531 -23.906 1 97.31 339 LEU B O 1
ATOM 5931 N N . GLY B 1 340 ? 15.633 -38.688 -24.141 1 96.5 340 GLY B N 1
ATOM 5932 C CA . GLY B 1 340 ? 15.555 -39.906 -23.328 1 96.5 340 GLY B CA 1
ATOM 5933 C C . GLY B 1 340 ? 15.719 -39.656 -21.844 1 96.5 340 GLY B C 1
ATOM 5934 O O . GLY B 1 340 ? 16.25 -40.5 -21.125 1 96.5 340 GLY B O 1
ATOM 5935 N N . THR B 1 341 ? 15.352 -38.438 -21.438 1 95.75 341 THR B N 1
ATOM 5936 C CA . THR B 1 341 ? 15.477 -38.094 -20.016 1 95.75 341 THR B CA 1
ATOM 5937 C C . THR B 1 341 ? 14.617 -39.031 -19.172 1 95.75 341 THR B C 1
ATOM 5939 O O . THR B 1 341 ? 13.438 -39.219 -19.453 1 95.75 341 THR B O 1
ATOM 5942 N N . PRO B 1 342 ? 15.156 -39.562 -18.094 1 93.25 342 PRO B N 1
ATOM 5943 C CA . PRO B 1 342 ? 14.398 -40.469 -17.25 1 93.25 342 PRO B CA 1
ATOM 5944 C C . PRO B 1 342 ? 13.109 -39.844 -16.703 1 93.25 342 PRO B C 1
ATOM 5946 O O . PRO B 1 342 ? 13.117 -38.688 -16.266 1 93.25 342 PRO B O 1
ATOM 5949 N N . GLY B 1 343 ? 12.062 -40.688 -16.828 1 86.38 343 GLY B N 1
ATOM 5950 C CA . GLY B 1 343 ? 10.773 -40.25 -16.344 1 86.38 343 GLY B CA 1
ATOM 5951 C C . GLY B 1 343 ? 9.797 -39.906 -17.453 1 86.38 343 GLY B C 1
ATOM 5952 O O . GLY B 1 343 ? 10.148 -39.969 -18.625 1 86.38 343 GLY B O 1
ATOM 5953 N N . ASN B 1 344 ? 8.562 -39.719 -17.328 1 83 344 ASN B N 1
ATOM 5954 C CA . ASN B 1 344 ? 7.504 -39.438 -18.297 1 83 344 ASN B CA 1
ATOM 5955 C C . ASN B 1 344 ? 7.359 -37.938 -18.578 1 83 344 ASN B C 1
ATOM 5957 O O . ASN B 1 344 ? 6.887 -37.562 -19.641 1 83 344 ASN B O 1
ATOM 5961 N N . TRP B 1 345 ? 7.59 -37.031 -17.828 1 93.56 345 TRP B N 1
ATOM 5962 C CA . TRP B 1 345 ? 7.625 -35.562 -17.859 1 93.56 345 TRP B CA 1
ATOM 5963 C C . TRP B 1 345 ? 6.281 -35 -18.312 1 93.56 345 TRP B C 1
ATOM 5965 O O . TRP B 1 345 ? 6.188 -33.844 -18.688 1 93.56 345 TRP B O 1
ATOM 5975 N N . ASP B 1 346 ? 5.137 -35.781 -18.344 1 94.56 346 ASP B N 1
ATOM 5976 C CA . ASP B 1 346 ? 3.795 -35.375 -18.75 1 94.56 346 ASP B CA 1
ATOM 5977 C C . ASP B 1 346 ? 3.24 -34.312 -17.828 1 94.56 346 ASP B C 1
ATOM 5979 O O . ASP B 1 346 ? 2.408 -33.5 -18.234 1 94.56 346 ASP B O 1
ATOM 5983 N N . HIS B 1 347 ? 3.752 -34.312 -16.594 1 94.12 347 HIS B N 1
ATOM 5984 C CA . HIS B 1 347 ? 3.275 -33.312 -15.641 1 94.12 347 HIS B CA 1
ATOM 5985 C C . HIS B 1 347 ? 3.562 -31.891 -16.125 1 94.12 347 HIS B C 1
ATOM 5987 O O . HIS B 1 347 ? 2.832 -30.969 -15.797 1 94.12 347 HIS B O 1
ATOM 5993 N N . ILE B 1 348 ? 4.586 -31.719 -17 1 95.25 348 ILE B N 1
ATOM 5994 C CA . ILE B 1 348 ? 4.949 -30.406 -17.516 1 95.25 348 ILE B CA 1
ATOM 5995 C C . ILE B 1 348 ? 3.816 -29.859 -18.391 1 95.25 348 ILE B C 1
ATOM 5997 O O . ILE B 1 348 ? 3.506 -28.672 -18.344 1 95.25 348 ILE B O 1
ATOM 6001 N N . VAL B 1 349 ? 3.156 -30.734 -19.125 1 95.69 349 VAL B N 1
ATOM 6002 C CA . VAL B 1 349 ? 2.117 -30.297 -20.062 1 95.69 349 VAL B CA 1
ATOM 6003 C C . VAL B 1 349 ? 0.757 -30.328 -19.375 1 95.69 349 VAL B C 1
ATOM 6005 O O . VAL B 1 349 ? -0.165 -29.609 -19.766 1 95.69 349 VAL B O 1
ATOM 6008 N N . ASN B 1 350 ? 0.658 -31.141 -18.25 1 94.12 350 ASN B N 1
ATOM 6009 C CA . ASN B 1 350 ? -0.592 -31.219 -17.5 1 94.12 350 ASN B CA 1
ATOM 6010 C C . ASN B 1 350 ? -0.757 -30.031 -16.562 1 94.12 350 ASN B C 1
ATOM 6012 O O . ASN B 1 350 ? -1.867 -29.734 -16.109 1 94.12 350 ASN B O 1
ATOM 6016 N N . GLN B 1 351 ? 0.327 -29.453 -16.234 1 94.5 351 GLN B N 1
ATOM 6017 C CA . GLN B 1 351 ? 0.31 -28.234 -15.422 1 94.5 351 GLN B CA 1
ATOM 6018 C C . GLN B 1 351 ? -0.07 -27.031 -16.266 1 94.5 351 GLN B C 1
ATOM 6020 O O . GLN B 1 351 ? 0.017 -27.062 -17.484 1 94.5 351 GLN B O 1
ATOM 6025 N N . ILE B 1 352 ? -0.558 -26 -15.609 1 93.19 352 ILE B N 1
ATOM 6026 C CA . ILE B 1 352 ? -0.957 -24.812 -16.359 1 93.19 352 ILE B CA 1
ATOM 6027 C C . ILE B 1 352 ? -0.397 -23.562 -15.688 1 93.19 352 ILE B C 1
ATOM 6029 O O . ILE B 1 352 ? 0.009 -23.594 -14.523 1 93.19 352 ILE B O 1
ATOM 6033 N N . GLY B 1 353 ? -0.42 -22.516 -16.469 1 92.75 353 GLY B N 1
ATOM 6034 C CA . GLY B 1 353 ? -0.049 -21.219 -15.922 1 92.75 353 GLY B CA 1
ATOM 6035 C C . GLY B 1 353 ? 1.444 -20.969 -15.969 1 92.75 353 GLY B C 1
ATOM 6036 O O . GLY B 1 353 ? 2.176 -21.641 -16.703 1 92.75 353 GLY B O 1
ATOM 6037 N N . MET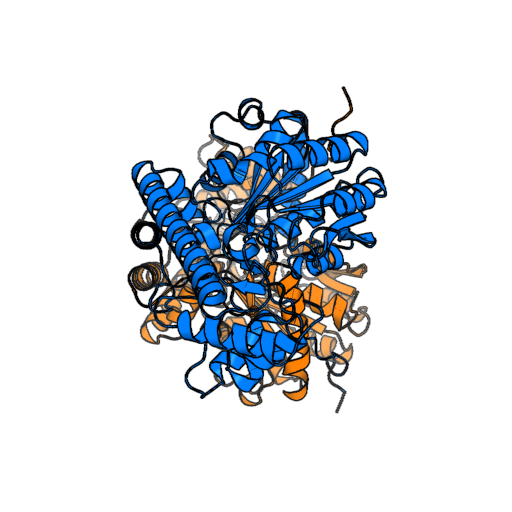 B 1 354 ? 1.845 -20 -15.219 1 92.69 354 MET B N 1
ATOM 6038 C CA . MET B 1 354 ? 3.17 -19.391 -15.305 1 92.69 354 MET B CA 1
ATOM 6039 C C . MET B 1 354 ? 4.23 -20.328 -14.734 1 92.69 354 MET B C 1
ATOM 6041 O O . MET B 1 354 ? 5.352 -20.375 -15.242 1 92.69 354 MET B O 1
ATOM 6045 N N . PHE B 1 355 ? 3.863 -21.047 -13.734 1 94.5 355 PHE B N 1
ATOM 6046 C CA . PHE B 1 355 ? 4.875 -21.812 -13.016 1 94.5 355 PHE B CA 1
ATOM 6047 C C . PHE B 1 355 ? 4.695 -23.312 -13.258 1 94.5 355 PHE B C 1
ATOM 6049 O O . PHE B 1 355 ? 3.586 -23.766 -13.539 1 94.5 355 PHE B O 1
ATOM 6056 N N . SER B 1 356 ? 5.793 -23.953 -13.234 1 94.69 356 SER B N 1
ATOM 6057 C CA . SER B 1 356 ? 5.816 -25.422 -13.289 1 94.69 356 SER B CA 1
ATOM 6058 C C . SER B 1 356 ? 6.703 -26 -12.195 1 94.69 356 SER B C 1
ATOM 6060 O O . SER B 1 356 ? 7.773 -25.453 -11.906 1 94.69 356 SER B O 1
ATOM 6062 N N . TYR B 1 357 ? 6.168 -26.875 -11.57 1 94.25 357 TYR B N 1
ATOM 6063 C CA . TYR B 1 357 ? 6.969 -27.703 -10.672 1 94.25 357 TYR B CA 1
ATOM 6064 C C . TYR B 1 357 ? 7.586 -28.875 -11.43 1 94.25 357 TYR B C 1
ATOM 6066 O O . TYR B 1 357 ? 6.883 -29.812 -11.812 1 94.25 357 TYR B O 1
ATOM 6074 N N . THR B 1 358 ? 8.891 -28.875 -11.625 1 92.56 358 THR B N 1
ATOM 6075 C CA . THR B 1 358 ? 9.562 -29.766 -12.547 1 92.56 358 THR B CA 1
ATOM 6076 C C . THR B 1 358 ? 9.672 -31.172 -11.953 1 92.56 358 THR B C 1
ATOM 6078 O O . THR B 1 358 ? 9.773 -32.156 -12.695 1 92.56 358 THR B O 1
ATOM 6081 N N . GLY B 1 359 ? 9.695 -31.234 -10.656 1 90.19 359 GLY B N 1
ATOM 6082 C CA . GLY B 1 359 ? 9.953 -32.5 -9.992 1 90.19 359 GLY B CA 1
ATOM 6083 C C . GLY B 1 359 ? 11.422 -32.719 -9.68 1 90.19 359 GLY B C 1
ATOM 6084 O O . GLY B 1 359 ? 11.781 -33.688 -9 1 90.19 359 GLY B O 1
ATOM 6085 N N . LEU B 1 360 ? 12.242 -31.797 -10.117 1 93.62 360 LEU B N 1
ATOM 6086 C CA . LEU B 1 360 ? 13.664 -31.906 -9.812 1 93.62 360 LEU B CA 1
ATOM 6087 C C . LEU B 1 360 ? 13.922 -31.703 -8.32 1 93.62 360 LEU B C 1
ATOM 6089 O O . LEU B 1 360 ? 13.258 -30.891 -7.672 1 93.62 360 LEU B O 1
ATOM 6093 N N . ASN B 1 361 ? 14.781 -32.469 -7.785 1 91.31 361 ASN B N 1
ATOM 6094 C CA . ASN B 1 361 ? 15.148 -32.281 -6.383 1 91.31 361 ASN B CA 1
ATOM 6095 C C . ASN B 1 361 ? 16.25 -31.234 -6.211 1 91.31 361 ASN B C 1
ATOM 6097 O O . ASN B 1 361 ? 16.766 -30.703 -7.195 1 91.31 361 ASN B O 1
ATOM 6101 N N . GLU B 1 362 ? 16.594 -31.016 -5.023 1 94.06 362 GLU B N 1
ATOM 6102 C CA . GLU B 1 362 ? 17.516 -29.922 -4.707 1 94.06 362 GLU B CA 1
ATOM 6103 C C . GLU B 1 362 ? 18.891 -30.172 -5.32 1 94.06 362 GLU B C 1
ATOM 6105 O O . GLU B 1 362 ? 19.562 -29.219 -5.738 1 94.06 362 GLU B O 1
ATOM 6110 N N . LYS B 1 363 ? 19.328 -31.375 -5.285 1 95.44 363 LYS B N 1
ATOM 6111 C CA . LYS B 1 363 ? 20.641 -31.703 -5.855 1 95.44 363 LYS B CA 1
ATOM 6112 C C . LYS B 1 363 ? 20.656 -31.453 -7.359 1 95.44 363 LYS B C 1
ATOM 6114 O O . LYS B 1 363 ? 21.641 -30.922 -7.895 1 95.44 363 LYS B O 1
ATOM 6119 N N . GLN B 1 364 ? 19.641 -31.875 -7.988 1 96 364 GLN B N 1
ATOM 6120 C CA . GLN B 1 364 ? 19.531 -31.656 -9.43 1 96 364 GLN B CA 1
ATOM 6121 C C . GLN B 1 364 ? 19.469 -30.172 -9.758 1 96 364 GLN B C 1
ATOM 6123 O O . GLN B 1 364 ? 20.094 -29.719 -10.711 1 96 364 GLN B O 1
ATOM 6128 N N . VAL B 1 365 ? 18.719 -29.438 -8.953 1 96.75 365 VAL B N 1
ATOM 6129 C CA . VAL B 1 365 ? 18.609 -28 -9.125 1 96.75 365 VAL B CA 1
ATOM 6130 C C . VAL B 1 365 ? 19.984 -27.359 -8.953 1 96.75 365 VAL B C 1
ATOM 6132 O O . VAL B 1 365 ? 20.344 -26.438 -9.695 1 96.75 365 VAL B O 1
ATOM 6135 N N . ALA B 1 366 ? 20.734 -27.859 -8.023 1 96.44 366 ALA B N 1
ATOM 6136 C CA . ALA B 1 366 ? 22.078 -27.328 -7.793 1 96.44 366 ALA B CA 1
ATOM 6137 C C . ALA B 1 366 ? 22.953 -27.5 -9.031 1 96.44 366 ALA B C 1
ATOM 6139 O O . ALA B 1 366 ? 23.766 -26.625 -9.352 1 96.44 366 ALA B O 1
ATOM 6140 N N . VAL B 1 367 ? 22.828 -28.594 -9.68 1 96.69 367 VAL B N 1
ATOM 6141 C CA . VAL B 1 367 ? 23.578 -28.828 -10.906 1 96.69 367 VAL B CA 1
ATOM 6142 C C . VAL B 1 367 ? 23.188 -27.812 -11.969 1 96.69 367 VAL B C 1
ATOM 6144 O O . VAL B 1 367 ? 24.062 -27.25 -12.648 1 96.69 367 VAL B O 1
ATOM 6147 N N . LEU B 1 368 ? 21.891 -27.578 -12.117 1 98 368 LEU B N 1
ATOM 6148 C CA . LEU B 1 368 ? 21.422 -26.609 -13.102 1 98 368 LEU B CA 1
ATOM 6149 C C . LEU B 1 368 ? 22.016 -25.234 -12.836 1 98 368 LEU B C 1
ATOM 6151 O O . LEU B 1 368 ? 22.422 -24.547 -13.773 1 98 368 LEU B O 1
ATOM 6155 N N . ILE B 1 369 ? 22.047 -24.844 -11.562 1 97.44 369 ILE B N 1
ATOM 6156 C CA . ILE B 1 369 ? 22.516 -23.5 -11.211 1 97.44 369 ILE B CA 1
ATOM 6157 C C . ILE B 1 369 ? 24.031 -23.422 -11.328 1 97.44 369 ILE B C 1
ATOM 6159 O O . ILE B 1 369 ? 24.562 -22.547 -12.008 1 97.44 369 ILE B O 1
ATOM 6163 N N . LYS B 1 370 ? 24.75 -24.375 -10.836 1 96.44 370 LYS B N 1
ATOM 6164 C CA . LYS B 1 370 ? 26.203 -24.297 -10.711 1 96.44 370 LYS B CA 1
ATOM 6165 C C . LYS B 1 370 ? 26.891 -24.625 -12.039 1 96.44 370 LYS B C 1
ATOM 6167 O O . LYS B 1 370 ? 27.859 -23.969 -12.414 1 96.44 370 LYS B O 1
ATOM 6172 N N . GLU B 1 371 ? 26.422 -25.578 -12.711 1 96.69 371 GLU B N 1
ATOM 6173 C CA . GLU B 1 371 ? 27.125 -26.078 -13.891 1 96.69 371 GLU B CA 1
ATOM 6174 C C . GLU B 1 371 ? 26.562 -25.453 -15.164 1 96.69 371 GLU B C 1
ATOM 6176 O O . GLU B 1 371 ? 27.312 -25.234 -16.125 1 96.69 371 GLU B O 1
ATOM 6181 N N . TYR B 1 372 ? 25.297 -25.188 -15.117 1 97.94 372 TYR B N 1
ATOM 6182 C CA . TYR B 1 372 ? 24.672 -24.766 -16.375 1 97.94 372 TYR B CA 1
ATOM 6183 C C . TYR B 1 372 ? 24.172 -23.328 -16.266 1 97.94 372 TYR B C 1
ATOM 6185 O O . TYR B 1 372 ? 23.688 -22.766 -17.25 1 97.94 372 TYR B O 1
ATOM 6193 N N . HIS B 1 373 ? 24.203 -22.688 -15.156 1 98.31 373 HIS B N 1
ATOM 6194 C CA . HIS B 1 373 ? 23.828 -21.297 -14.938 1 98.31 373 HIS B CA 1
ATOM 6195 C C . HIS B 1 373 ? 22.375 -21.047 -15.281 1 98.31 373 HIS B C 1
ATOM 6197 O O . HIS B 1 373 ? 22.047 -20.094 -15.984 1 98.31 373 HIS B O 1
ATOM 6203 N N . ILE B 1 374 ? 21.562 -22.062 -14.938 1 98.25 374 ILE B N 1
ATOM 6204 C CA . ILE B 1 374 ? 20.109 -21.953 -15.023 1 98.25 374 ILE B CA 1
ATOM 6205 C C . ILE B 1 374 ? 19.531 -21.75 -13.625 1 98.25 374 ILE B C 1
ATOM 6207 O O . ILE B 1 374 ? 19.562 -22.656 -12.789 1 98.25 374 ILE B O 1
ATOM 6211 N N . TYR B 1 375 ? 18.969 -20.578 -13.445 1 97.81 375 TYR B N 1
ATOM 6212 C CA . TYR B 1 375 ? 18.531 -20.188 -12.109 1 97.81 375 TYR B CA 1
ATOM 6213 C C . TYR B 1 375 ? 17.062 -20.484 -11.906 1 97.81 375 TYR B C 1
ATOM 6215 O O . TYR B 1 375 ? 16.203 -20.031 -12.68 1 97.81 375 TYR B O 1
ATOM 6223 N N . LEU B 1 376 ? 16.719 -21.25 -10.93 1 96.69 376 LEU B N 1
ATOM 6224 C CA . LEU B 1 376 ? 15.375 -21.625 -10.523 1 96.69 376 LEU B CA 1
ATOM 6225 C C . LEU B 1 376 ? 15.312 -21.875 -9.016 1 96.69 376 LEU B C 1
ATOM 6227 O O . LEU B 1 376 ? 16.344 -21.906 -8.344 1 96.69 376 LEU B O 1
ATOM 6231 N N . LEU B 1 377 ? 14.148 -21.969 -8.484 1 94.31 377 LEU B N 1
ATOM 6232 C CA . LEU B 1 377 ? 14.016 -22.156 -7.043 1 94.31 377 LEU B CA 1
ATOM 6233 C C . LEU B 1 377 ? 14.484 -23.547 -6.637 1 94.31 377 LEU B C 1
ATOM 6235 O O . LEU B 1 377 ? 14.352 -24.516 -7.402 1 94.31 377 LEU B O 1
ATOM 6239 N N . LYS B 1 378 ? 14.898 -23.641 -5.379 1 91.88 378 LYS B N 1
ATOM 6240 C CA . LYS B 1 378 ? 15.445 -24.891 -4.852 1 91.88 378 LYS B CA 1
ATOM 6241 C C . LYS B 1 378 ? 14.391 -26 -4.871 1 91.88 378 LYS B C 1
ATOM 6243 O O . LYS B 1 378 ? 14.734 -27.188 -4.945 1 91.88 378 LYS B O 1
ATOM 6248 N N . THR B 1 379 ? 13.141 -25.594 -4.953 1 89.81 379 THR B N 1
ATOM 6249 C CA . THR B 1 379 ? 12.047 -26.547 -4.926 1 89.81 379 THR B CA 1
ATOM 6250 C C . THR B 1 379 ? 11.844 -27.188 -6.301 1 89.81 379 THR B C 1
ATOM 6252 O O . THR B 1 379 ? 11.07 -28.125 -6.449 1 89.81 379 THR B O 1
ATOM 6255 N N . GLY B 1 380 ? 12.523 -26.641 -7.246 1 92.44 380 GLY B N 1
ATOM 6256 C CA . GLY B 1 380 ? 12.359 -27.141 -8.602 1 92.44 380 GLY B CA 1
ATOM 6257 C C . GLY B 1 380 ? 11.312 -26.375 -9.398 1 92.44 380 GLY B C 1
ATOM 6258 O O . GLY B 1 380 ? 11.016 -26.719 -10.539 1 92.44 380 GLY B O 1
ATOM 6259 N N . ARG B 1 381 ? 10.758 -25.281 -8.797 1 94.69 381 ARG B N 1
ATOM 6260 C CA . ARG B 1 381 ? 9.797 -24.422 -9.492 1 94.69 381 ARG B CA 1
ATOM 6261 C C . ARG B 1 381 ? 10.484 -23.594 -10.562 1 94.69 381 ARG B C 1
ATOM 6263 O O . ARG B 1 381 ? 11.508 -22.953 -10.297 1 94.69 381 ARG B O 1
ATOM 6270 N N . ILE B 1 382 ? 9.969 -23.656 -11.727 1 96.31 382 ILE B N 1
ATOM 6271 C CA . ILE B 1 382 ? 10.477 -22.781 -12.781 1 96.31 382 ILE B CA 1
ATOM 6272 C C . ILE B 1 382 ? 9.352 -21.891 -13.305 1 96.31 382 ILE B C 1
ATOM 6274 O O . ILE B 1 382 ? 8.18 -22.25 -13.242 1 96.31 382 ILE B O 1
ATOM 6278 N N . ASN B 1 383 ? 9.672 -20.719 -13.734 1 95.81 383 ASN B N 1
ATOM 6279 C CA . ASN B 1 383 ? 8.789 -19.875 -14.531 1 95.81 383 ASN B CA 1
ATOM 6280 C C . ASN B 1 383 ? 8.844 -20.234 -16.016 1 95.81 383 ASN B C 1
ATOM 6282 O O . ASN B 1 383 ? 9.852 -20 -16.688 1 95.81 383 ASN B O 1
ATOM 6286 N N . MET B 1 384 ? 7.801 -20.734 -16.531 1 95.31 384 MET B N 1
ATOM 6287 C CA . MET B 1 384 ? 7.734 -21.203 -17.922 1 95.31 384 MET B CA 1
ATOM 6288 C C . MET B 1 384 ? 7.949 -20.047 -18.891 1 95.31 384 MET B C 1
ATOM 6290 O O . MET B 1 384 ? 8.414 -20.25 -20.016 1 95.31 384 MET B O 1
ATOM 6294 N N . CYS B 1 385 ? 7.676 -18.844 -18.422 1 94.88 385 CYS B N 1
ATOM 6295 C CA . CYS B 1 385 ? 7.781 -17.672 -19.281 1 94.88 385 CYS B CA 1
ATOM 6296 C C . CYS B 1 385 ? 9.242 -17.312 -19.547 1 94.88 385 CYS B C 1
ATOM 6298 O O . CYS B 1 385 ? 9.539 -16.562 -20.469 1 94.88 385 CYS B O 1
ATOM 6300 N N . GLY B 1 386 ? 10.125 -17.875 -18.75 1 95.25 386 GLY B N 1
ATOM 6301 C CA . GLY B 1 386 ? 11.547 -17.672 -18.984 1 95.25 386 GLY B CA 1
ATOM 6302 C C . GLY B 1 386 ? 12.094 -18.516 -20.125 1 95.25 386 GLY B C 1
ATOM 6303 O O . GLY B 1 386 ? 13.195 -18.266 -20.609 1 95.25 386 GLY B O 1
ATOM 6304 N N . LEU B 1 387 ? 11.359 -19.5 -20.531 1 96.75 387 LEU B N 1
ATOM 6305 C CA . LEU B 1 387 ? 11.75 -20.344 -21.656 1 96.75 387 LEU B CA 1
ATOM 6306 C C . LEU B 1 387 ? 11.383 -19.688 -22.984 1 96.75 387 LEU B C 1
ATOM 6308 O O . LEU B 1 387 ? 10.383 -18.969 -23.062 1 96.75 387 LEU B O 1
ATOM 6312 N N . ASN B 1 388 ? 12.156 -19.875 -23.906 1 96 388 ASN B N 1
ATOM 6313 C CA . ASN B 1 388 ? 11.93 -19.375 -25.266 1 96 388 ASN B CA 1
ATOM 6314 C C . ASN B 1 388 ? 12.625 -20.25 -26.312 1 96 388 ASN B C 1
ATOM 6316 O O . ASN B 1 388 ? 13.32 -21.203 -25.953 1 96 388 ASN B O 1
ATOM 6320 N N . THR B 1 389 ? 12.43 -19.906 -27.547 1 95.75 389 THR B N 1
ATOM 6321 C CA . THR B 1 389 ? 12.93 -20.75 -28.641 1 95.75 389 THR B CA 1
ATOM 6322 C C . THR B 1 389 ? 14.453 -20.719 -28.688 1 95.75 389 THR B C 1
ATOM 6324 O O . THR B 1 389 ? 15.078 -21.625 -29.234 1 95.75 389 THR B O 1
ATOM 6327 N N . GLY B 1 390 ? 15 -19.734 -28.062 1 95.75 390 GLY B N 1
ATOM 6328 C CA . GLY B 1 390 ? 16.453 -19.594 -28.094 1 95.75 390 GLY B CA 1
ATOM 6329 C C . GLY B 1 390 ? 17.141 -20.344 -26.969 1 95.75 390 GLY B C 1
ATOM 6330 O O . GLY B 1 390 ? 18.344 -20.641 -27.062 1 95.75 390 GLY B O 1
ATOM 6331 N N . ASN B 1 391 ? 16.406 -20.688 -25.922 1 97.19 391 ASN B N 1
ATOM 6332 C CA . ASN B 1 391 ? 17.125 -21.266 -24.797 1 97.19 391 ASN B CA 1
ATOM 6333 C C . ASN B 1 391 ? 16.547 -22.625 -24.406 1 97.19 391 ASN B C 1
ATOM 6335 O O . ASN B 1 391 ? 17.156 -23.359 -23.625 1 97.19 391 ASN B O 1
ATOM 6339 N N . ILE B 1 392 ? 15.469 -23.062 -25 1 97.5 392 ILE B N 1
ATOM 6340 C CA . ILE B 1 392 ? 14.727 -24.234 -24.547 1 97.5 392 ILE B CA 1
ATOM 6341 C C . ILE B 1 392 ? 15.57 -25.484 -24.75 1 97.5 392 ILE B C 1
ATOM 6343 O O . ILE B 1 392 ? 15.508 -26.422 -23.953 1 97.5 392 ILE B O 1
ATOM 6347 N N . GLU B 1 393 ? 16.312 -25.578 -25.828 1 97.69 393 GLU B N 1
ATOM 6348 C CA . GLU B 1 393 ? 17.172 -26.734 -26.062 1 97.69 393 GLU B CA 1
ATOM 6349 C C . GLU B 1 393 ? 18.266 -26.844 -25 1 97.69 393 GLU B C 1
ATOM 6351 O O . GLU B 1 393 ? 18.547 -27.938 -24.516 1 97.69 393 GLU B O 1
ATOM 6356 N N . TYR B 1 394 ? 18.828 -25.703 -24.734 1 98.25 394 TYR B N 1
ATOM 6357 C CA . TYR B 1 394 ? 19.859 -25.641 -23.703 1 98.25 394 TYR B CA 1
ATOM 6358 C C . TYR B 1 394 ? 19.297 -26.094 -22.359 1 98.25 394 TYR B C 1
ATOM 6360 O O . TYR B 1 394 ? 19.922 -26.906 -21.656 1 98.25 394 TYR B O 1
ATOM 6368 N N . VAL B 1 395 ? 18.156 -25.609 -21.984 1 98.44 395 VAL B N 1
ATOM 6369 C CA . VAL B 1 395 ? 17.516 -25.922 -20.703 1 98.44 395 VAL B CA 1
ATOM 6370 C C . VAL B 1 395 ? 17.172 -27.422 -20.656 1 98.44 395 VAL B C 1
ATOM 6372 O O . VAL B 1 395 ? 17.422 -28.078 -19.641 1 98.44 395 VAL B O 1
ATOM 6375 N N . ALA B 1 396 ? 16.656 -27.953 -21.75 1 98.19 396 ALA B N 1
ATOM 6376 C CA . ALA B 1 396 ? 16.297 -29.359 -21.812 1 98.19 396 ALA B CA 1
ATOM 6377 C C . ALA B 1 396 ? 17.531 -30.25 -21.641 1 98.19 396 ALA B C 1
ATOM 6379 O O . ALA B 1 396 ? 17.5 -31.234 -20.891 1 98.19 396 ALA B O 1
ATOM 6380 N N . LYS B 1 397 ? 18.562 -29.906 -22.297 1 98.25 397 LYS B N 1
ATOM 6381 C CA . LYS B 1 397 ? 19.812 -30.656 -22.188 1 98.25 397 LYS B CA 1
ATOM 6382 C C . LYS B 1 397 ? 20.375 -30.609 -20.766 1 98.25 397 LYS B C 1
ATOM 6384 O O . LYS B 1 397 ? 20.891 -31.594 -20.266 1 98.25 397 LYS B O 1
ATOM 6389 N N . ALA B 1 398 ? 20.297 -29.438 -20.188 1 98.25 398 ALA B N 1
ATOM 6390 C CA . ALA B 1 398 ? 20.781 -29.281 -18.812 1 98.25 398 ALA B CA 1
ATOM 6391 C C . ALA B 1 398 ? 19.953 -30.125 -17.844 1 98.25 398 ALA B C 1
ATOM 6393 O O . ALA B 1 398 ? 20.5 -30.734 -16.938 1 98.25 398 ALA B O 1
ATOM 6394 N N . ILE B 1 399 ? 18.641 -30.094 -18.031 1 97.75 399 ILE B N 1
ATOM 6395 C CA . ILE B 1 399 ? 17.766 -30.906 -17.172 1 97.75 399 ILE B CA 1
ATOM 6396 C C . ILE B 1 399 ? 18.094 -32.375 -17.359 1 97.75 399 ILE B C 1
ATOM 6398 O O . ILE B 1 399 ? 18.203 -33.125 -16.375 1 97.75 399 ILE B O 1
ATOM 6402 N N . HIS B 1 400 ? 18.297 -32.812 -18.594 1 97.5 400 HIS B N 1
ATOM 6403 C CA . HIS B 1 400 ? 18.672 -34.188 -18.875 1 97.5 400 HIS B CA 1
ATOM 6404 C C . HIS B 1 400 ? 19.953 -34.562 -18.141 1 97.5 400 HIS B C 1
ATOM 6406 O O . HIS B 1 400 ? 20.047 -35.625 -17.531 1 97.5 400 HIS B O 1
ATOM 6412 N N . ALA B 1 401 ? 20.891 -33.688 -18.25 1 96.88 401 ALA B N 1
ATOM 6413 C CA . ALA B 1 401 ? 22.172 -33.906 -17.594 1 96.88 401 ALA B CA 1
ATOM 6414 C C . ALA B 1 401 ? 22.016 -34 -16.078 1 96.88 401 ALA B C 1
ATOM 6416 O O . ALA B 1 401 ? 22.578 -34.906 -15.43 1 96.88 401 ALA B O 1
ATOM 6417 N N . ALA B 1 402 ? 21.266 -33.062 -15.547 1 96.56 402 ALA B N 1
ATOM 6418 C CA . ALA B 1 402 ? 21.062 -33.031 -14.102 1 96.56 402 ALA B CA 1
ATOM 6419 C C . ALA B 1 402 ? 20.391 -34.312 -13.617 1 96.56 402 ALA B C 1
ATOM 6421 O O . ALA B 1 402 ? 20.766 -34.875 -12.578 1 96.56 402 ALA B O 1
ATOM 6422 N N . VAL B 1 403 ? 19.406 -34.75 -14.375 1 95.31 403 VAL B N 1
ATOM 6423 C CA . VAL B 1 403 ? 18.625 -35.938 -13.992 1 95.31 403 VAL B CA 1
ATOM 6424 C C . VAL B 1 403 ? 19.484 -37.188 -14.148 1 95.31 403 VAL B C 1
ATOM 6426 O O . VAL B 1 403 ? 19.375 -38.125 -13.344 1 95.31 403 VAL B O 1
ATOM 6429 N N . THR B 1 404 ? 20.344 -37.219 -15.125 1 94.31 404 THR B N 1
ATOM 6430 C CA . THR B 1 404 ? 21.156 -38.406 -15.414 1 94.31 404 THR B CA 1
ATOM 6431 C C . THR B 1 404 ? 22.391 -38.438 -14.508 1 94.31 404 THR B C 1
ATOM 6433 O O . THR B 1 404 ? 22.859 -39.531 -14.141 1 94.31 404 THR B O 1
ATOM 6436 N N . LEU B 1 405 ? 22.938 -37.312 -14.172 1 88.06 405 LEU B N 1
ATOM 6437 C CA . LEU B 1 405 ? 24.125 -37.25 -13.352 1 88.06 405 LEU B CA 1
ATOM 6438 C C . LEU B 1 405 ? 23.797 -37.469 -11.875 1 88.06 405 LEU B C 1
ATOM 6440 O O . LEU B 1 405 ? 24.641 -37.906 -11.102 1 88.06 405 LEU B O 1
ATOM 6444 N N . THR B 1 406 ? 22.781 -36.969 -11.531 1 84.38 406 THR B N 1
ATOM 6445 C CA . THR B 1 406 ? 22.359 -37.094 -10.141 1 84.38 406 THR B CA 1
ATOM 6446 C C . THR B 1 406 ? 21.062 -37.906 -10.047 1 84.38 406 THR B C 1
ATOM 6448 O O . THR B 1 406 ? 20 -37.344 -9.789 1 84.38 406 THR B O 1
ATOM 6451 N N . PRO B 1 407 ? 21.266 -39.156 -10.32 1 67.25 407 PRO B N 1
ATOM 6452 C CA . PRO B 1 407 ? 20.047 -39.969 -10.383 1 67.25 407 PRO B CA 1
ATOM 6453 C C . PRO B 1 407 ? 19.297 -40 -9.055 1 67.25 407 PRO B C 1
ATOM 6455 O O . PRO B 1 407 ? 19.922 -40.031 -7.988 1 67.25 407 PRO B O 1
ATOM 6458 N N . ALA B 1 408 ? 18.422 -39.125 -8.945 1 59.84 408 ALA B N 1
ATOM 6459 C CA . ALA B 1 408 ? 17.5 -39.156 -7.82 1 59.84 408 ALA B CA 1
ATOM 6460 C C . ALA B 1 408 ? 16.703 -40.438 -7.789 1 59.84 408 ALA B C 1
ATOM 6462 O O . ALA B 1 408 ? 16.609 -41.156 -8.797 1 59.84 408 ALA B O 1
ATOM 6463 N N . ASN B 1 409 ? 16.344 -40.969 -6.816 1 49.81 409 ASN B N 1
ATOM 6464 C CA . ASN B 1 409 ? 15.055 -41.625 -6.887 1 49.81 409 ASN B CA 1
ATOM 6465 C C . ASN B 1 409 ? 13.984 -40.719 -7.48 1 49.81 409 ASN B C 1
ATOM 6467 O O . ASN B 1 409 ? 13.508 -39.812 -6.816 1 49.81 409 ASN B O 1
ATOM 6471 N N . LEU B 1 410 ? 14.234 -40.25 -8.719 1 41 410 LEU B N 1
ATOM 6472 C CA . LEU B 1 410 ? 13.102 -39.562 -9.336 1 41 410 LEU B CA 1
ATOM 6473 C C . LEU B 1 410 ? 11.852 -40.438 -9.289 1 41 410 LEU B C 1
ATOM 6475 O O . LEU B 1 410 ? 11.93 -41.656 -9.5 1 41 410 LEU B O 1
#

Organism: Drosophila navojoa (NCBI:txid7232)

Solvent-accessible surface area (backbone atoms only — not comparable to full-atom values): 41174 Å² total; per-residue (Å²): 125,84,76,53,93,55,69,80,49,58,70,44,80,78,54,64,58,59,52,47,53,51,50,55,72,70,48,83,65,80,74,60,46,65,20,45,58,95,58,69,37,38,71,86,67,37,80,58,68,44,68,58,52,51,56,43,42,39,53,55,42,69,36,82,85,65,77,37,63,68,46,49,47,49,28,57,63,69,27,21,53,49,54,38,33,58,52,47,37,89,80,26,64,46,56,76,61,46,15,44,54,42,30,40,25,42,9,37,50,17,12,48,32,54,50,43,45,46,40,37,71,69,63,64,41,44,39,40,34,36,46,38,73,45,56,74,60,58,59,47,28,40,48,74,66,60,43,78,42,80,46,68,25,46,35,62,29,80,87,76,54,43,70,24,60,69,50,24,53,56,46,55,68,68,50,57,68,53,27,34,38,55,37,60,48,37,36,23,53,43,50,4,53,61,75,51,74,71,52,46,51,53,52,49,50,50,35,59,75,46,45,41,33,50,32,31,44,30,47,30,55,16,31,32,74,28,34,41,65,71,30,23,43,64,58,35,52,44,50,73,73,59,51,53,37,41,36,19,28,23,39,29,63,49,56,38,29,45,14,39,30,27,20,28,30,31,42,36,43,85,45,45,83,49,46,64,22,49,51,34,45,50,37,55,51,36,42,36,51,35,38,37,44,53,42,66,39,38,53,47,52,24,51,29,68,74,29,72,72,45,32,50,49,44,49,51,50,25,32,52,53,21,50,51,41,52,48,47,29,46,51,47,39,50,47,28,55,73,71,62,32,89,74,82,58,56,49,54,58,70,25,34,33,59,33,34,46,71,73,42,46,51,69,30,40,47,41,27,36,73,75,50,36,35,38,51,41,64,73,24,33,31,21,49,31,55,51,26,87,84,44,42,66,60,53,32,53,42,50,36,48,23,50,66,73,45,66,55,95,117,125,84,76,54,91,55,71,81,48,58,69,45,79,80,55,64,59,60,52,48,52,50,50,55,70,68,48,84,66,80,73,60,46,66,21,45,58,95,57,68,35,37,72,86,67,38,80,58,68,44,68,59,53,50,55,45,42,37,52,56,43,69,36,82,84,63,73,36,62,67,47,50,45,48,28,57,64,69,27,20,52,47,54,39,32,58,50,49,38,91,81,26,64,48,56,77,61,47,14,42,54,42,30,41,26,42,10,37,51,18,13,47,31,54,50,42,44,45,38,35,72,68,64,65,40,44,39,40,34,34,45,38,72,45,55,74,61,60,60,49,26,40,48,73,65,60,41,77,42,82,45,68,25,47,36,60,28,80,87,76,53,42,71,24,59,68,50,24,53,56,46,55,68,68,51,57,68,54,27,34,37,52,39,60,47,36,38,23,51,43,48,3,53,62,75,51,73,70,52,46,51,53,52,51,52,51,36,59,76,46,45,41,32,51,32,31,44,30,49,32,54,17,32,30,74,29,34,42,66,70,32,23,44,62,58,35,50,44,49,74,73,59,52,52,36,40,36,20,28,22,40,28,63,48,57,36,29,45,13,40,30,28,20,27,31,30,44,36,43,82,46,43,83,48,45,62,20,49,52,34,43,51,38,56,52,36,43,36,52,36,39,37,43,54,42,67,38,38,52,47,53,23,51,30,69,74,29,73,72,45,31,51,48,43,47,51,49,24,32,52,53,22,49,51,40,52,48,46,30,48,51,46,39,49,48,28,55,72,70,62,32,88,74,82,58,56,49,54,59,69,25,34,34,58,32,36,46,72,72,42,46,52,69,31,40,47,41,27,36,74,76,47,36,35,37,50,41,64,74,23,33,31,22,47,32,55,52,26,88,84,44,40,66,60,52,33,51,43,49,36,47,22,51,67,73,45,67,55,94,117

InterPro domains:
  IPR000796 Aspartate/other aminotransferase [PR00799] (181-200)
  IPR000796 Aspartate/other aminotransferase [PR00799] (212-224)
  IPR000796 Aspartate/other aminotransferase [PR00799] (280-305)
  IPR000796 Aspartate/other aminotransferase [PR00799] (348-366)
  IPR000796 Aspartate/other aminotransferase [PTHR11879] (3-404)
  IPR004839 Aminotransferase, class I/classII, large domain [PF00155] (31-399)
  IPR015421 Pyridoxal phosphate-dependent transferase, major domain [G3DSA:3.40.640.10] (65-307)
  IPR015422 Pyridoxal phosphate-dependent transferase, small domain [G3DSA:3.90.1150.10] (9-399)
  IPR015424 Pyridoxal phosphate-dependent transferase [SSF53383] (4-403)